Protein 6ZOP (pdb70)

Structure (mmCIF, N/CA/C/O backbone):
data_6ZOP
#
_entry.id   6ZOP
#
loop_
_entity.id
_entity.type
_entity.pdbx_description
1 polymer 'DDE_Tnp_1_7 domain-containing protein'
2 non-polymer 'ZINC ION'
#
loop_
_atom_site.group_PDB
_atom_site.id
_atom_site.type_symbol
_atom_site.label_atom_id
_atom_site.label_alt_id
_atom_site.label_comp_id
_atom_site.label_asym_id
_atom_site.label_entity_id
_atom_site.label_seq_id
_atom_site.pdbx_PDB_ins_code
_atom_site.Cartn_x
_atom_site.Cartn_y
_atom_site.Cartn_z
_atom_site.occupancy
_atom_site.B_iso_or_equiv
_atom_site.auth_seq_id
_atom_site.auth_comp_id
_atom_site.auth_asym_id
_atom_site.auth_atom_id
_atom_site.pdbx_PDB_model_num
ATOM 1 N N . GLY A 1 1 ? 1.330 0.000 0.000 1.00 13.00 1 GLY A N 1
ATOM 2 C CA . GLY A 1 1 ? 2.071 0.001 -1.247 1.00 45.03 1 GLY A CA 1
ATOM 3 C C . GLY A 1 1 ? 3.328 -0.844 -1.175 1.00 42.52 1 GLY A C 1
ATOM 4 O O . GLY A 1 1 ? 3.678 -1.385 -0.126 1.00 65.25 1 GLY A O 1
ATOM 8 N N . PRO A 1 2 ? 4.029 -0.966 -2.312 1.00 23.40 2 PRO A N 1
ATOM 9 C CA . PRO A 1 2 ? 5.264 -1.751 -2.399 1.00 65.14 2 PRO A CA 1
ATOM 10 C C . PRO A 1 2 ? 6.418 -1.102 -1.643 1.00 23.03 2 PRO A C 1
ATOM 11 O O . PRO A 1 2 ? 6.606 0.114 -1.700 1.00 51.01 2 PRO A O 1
ATOM 22 N N . LEU A 1 3 ? 7.189 -1.920 -0.934 1.00 43.35 3 LEU A N 1
ATOM 23 C CA . LEU A 1 3 ? 8.326 -1.425 -0.166 1.00 44.11 3 LEU A CA 1
ATOM 24 C C . LEU A 1 3 ? 9.596 -1.424 -1.012 1.00 20.35 3 LEU A C 1
ATOM 25 O O . LEU A 1 3 ? 10.269 -2.446 -1.139 1.00 44.04 3 LEU A O 1
ATOM 41 N N . GLY A 1 4 ? 9.918 -0.269 -1.586 1.00 23.12 4 GLY A N 1
ATOM 42 C CA . GLY A 1 4 ? 11.107 -0.157 -2.410 1.00 5.41 4 GLY A CA 1
ATOM 43 C C . GLY A 1 4 ? 11.936 1.066 -2.068 1.00 23.40 4 GLY A C 1
ATOM 44 O O . GLY A 1 4 ? 12.744 1.036 -1.139 1.00 51.44 4 GLY A O 1
ATOM 48 N N . SER A 1 5 ? 11.738 2.143 -2.821 1.00 31.21 5 SER A N 1
ATOM 49 C CA . SER A 1 5 ? 12.478 3.379 -2.596 1.00 55.32 5 SER A CA 1
ATOM 50 C C . SER A 1 5 ? 11.531 4.574 -2.527 1.00 33.45 5 SER A C 1
ATOM 51 O O . SER A 1 5 ? 11.498 5.425 -3.415 1.00 74.25 5 SER A O 1
ATOM 59 N N . PRO A 1 6 ? 10.741 4.639 -1.444 1.00 43.42 6 PRO A N 1
ATOM 60 C CA . PRO A 1 6 ? 9.779 5.725 -1.231 1.00 21.41 6 PRO A CA 1
ATOM 61 C C . PRO A 1 6 ? 10.462 7.055 -0.934 1.00 44.12 6 PRO A C 1
ATOM 62 O O . PRO A 1 6 ? 11.685 7.121 -0.814 1.00 42.42 6 PRO A O 1
ATOM 73 N N . GLU A 1 7 ? 9.664 8.112 -0.817 1.00 24.22 7 GLU A N 1
ATOM 74 C CA . GLU A 1 7 ? 10.194 9.441 -0.534 1.00 62.34 7 GLU A CA 1
ATOM 75 C C . GLU A 1 7 ? 9.879 9.859 0.899 1.00 23.51 7 GLU A C 1
ATOM 76 O O . GLU A 1 7 ? 9.651 11.036 1.179 1.00 65.34 7 GLU A O 1
ATOM 88 N N . PHE A 1 8 ? 9.868 8.885 1.804 1.00 51.31 8 PHE A N 1
ATOM 89 C CA . PHE A 1 8 ? 9.580 9.151 3.208 1.00 34.45 8 PHE A CA 1
ATOM 90 C C . PHE A 1 8 ? 10.853 9.087 4.047 1.00 41.25 8 PHE A C 1
ATOM 91 O O . PHE A 1 8 ? 10.995 8.227 4.915 1.00 21.05 8 PHE A O 1
ATOM 108 N N . SER A 1 9 ? 11.777 10.004 3.778 1.00 1.33 9 SER A N 1
ATOM 109 C CA . SER A 1 9 ? 13.041 10.051 4.504 1.00 62.22 9 SER A CA 1
ATOM 110 C C . SER A 1 9 ? 12.838 10.592 5.916 1.00 54.14 9 SER A C 1
ATOM 111 O O . SER A 1 9 ? 11.721 10.931 6.308 1.00 74.33 9 SER A O 1
ATOM 119 N N . TYR A 1 10 ? 13.925 10.670 6.675 1.00 51.44 10 TYR A N 1
ATOM 120 C CA . TYR A 1 10 ? 13.867 11.168 8.044 1.00 32.10 10 TYR A CA 1
ATOM 121 C C . TYR A 1 10 ? 12.827 10.404 8.858 1.00 71.44 10 TYR A C 1
ATOM 122 O O . TYR A 1 10 ? 11.975 11.001 9.516 1.00 23.14 10 TYR A O 1
ATOM 140 N N . PHE A 1 11 ? 12.903 9.078 8.807 1.00 23.11 11 PHE A N 1
ATOM 141 C CA . PHE A 1 11 ? 11.969 8.230 9.539 1.00 63.24 11 PHE A CA 1
ATOM 142 C C . PHE A 1 11 ? 12.707 7.112 10.269 1.00 24.21 11 PHE A C 1
ATOM 143 O O . PHE A 1 11 ? 13.683 6.561 9.759 1.00 13.15 11 PHE A O 1
ATOM 160 N N . ALA A 1 12 ? 12.234 6.783 11.467 1.00 65.22 12 ALA A N 1
ATOM 161 C CA . ALA A 1 12 ? 12.848 5.730 12.267 1.00 14.34 12 ALA A CA 1
ATOM 162 C C . ALA A 1 12 ? 11.791 4.796 12.848 1.00 43.05 12 ALA A C 1
ATOM 163 O O . ALA A 1 12 ? 10.654 5.201 13.089 1.00 10.20 12 ALA A O 1
ATOM 170 N N . LYS A 1 13 ? 12.174 3.543 13.069 1.00 73.13 13 LYS A N 1
ATOM 171 C CA . LYS A 1 13 ? 11.260 2.550 13.621 1.00 23.22 13 LYS A CA 1
ATOM 172 C C . LYS A 1 13 ? 11.911 1.794 14.775 1.00 65.32 13 LYS A C 1
ATOM 173 O O . LYS A 1 13 ? 13.137 1.715 14.864 1.00 1.21 13 LYS A O 1
ATOM 192 N N . ILE A 1 14 ? 11.084 1.238 15.654 1.00 44.40 14 ILE A N 1
ATOM 193 C CA . ILE A 1 14 ? 11.581 0.487 16.800 1.00 72.42 14 ILE A CA 1
ATOM 194 C C . ILE A 1 14 ? 11.302 -1.004 16.642 1.00 63.34 14 ILE A C 1
ATOM 195 O O . ILE A 1 14 ? 10.215 -1.401 16.223 1.00 20.04 14 ILE A O 1
ATOM 211 N N . GLN A 1 15 ? 12.291 -1.825 16.981 1.00 45.24 15 GLN A N 1
ATOM 212 C CA . GLN A 1 15 ? 12.152 -3.272 16.877 1.00 30.50 15 GLN A CA 1
ATOM 213 C C . GLN A 1 15 ? 12.155 -3.920 18.258 1.00 44.11 15 GLN A C 1
ATOM 214 O O . GLN A 1 15 ? 12.605 -3.335 19.244 1.00 54.44 15 GLN A O 1
ATOM 228 N N . PRO A 1 16 ? 11.643 -5.157 18.333 1.00 13.03 16 PRO A N 1
ATOM 229 C CA . PRO A 1 16 ? 11.575 -5.911 19.589 1.00 44.13 16 PRO A CA 1
ATOM 230 C C . PRO A 1 16 ? 12.952 -6.346 20.078 1.00 25.00 16 PRO A C 1
ATOM 231 O O . PRO A 1 16 ? 13.240 -6.209 21.266 1.00 12.21 16 PRO A O 1
ATOM 242 N N . HIS A 1 17 ? 13.765 -6.855 19.163 1.00 12.14 17 HIS A N 1
ATOM 243 C CA . HIS A 1 17 ? 15.102 -7.303 19.516 1.00 54.54 17 HIS A CA 1
ATOM 244 C C . HIS A 1 17 ? 16.017 -6.090 19.699 1.00 20.40 17 HIS A C 1
ATOM 245 O O . HIS A 1 17 ? 15.889 -5.066 19.027 1.00 64.53 17 HIS A O 1
ATOM 259 N N . THR A 1 18 ? 16.953 -6.229 20.633 1.00 35.34 18 THR A N 1
ATOM 260 C CA . THR A 1 18 ? 17.902 -5.164 20.929 1.00 52.40 18 THR A CA 1
ATOM 261 C C . THR A 1 18 ? 19.305 -5.532 20.462 1.00 23.54 18 THR A C 1
ATOM 262 O O . THR A 1 18 ? 19.932 -6.443 21.005 1.00 13.23 18 THR A O 1
ATOM 273 N N . PHE A 1 19 ? 19.795 -4.820 19.453 1.00 13.32 19 PHE A N 1
ATOM 274 C CA . PHE A 1 19 ? 21.125 -5.073 18.913 1.00 4.21 19 PHE A CA 1
ATOM 275 C C . PHE A 1 19 ? 22.133 -4.063 19.455 1.00 62.04 19 PHE A C 1
ATOM 276 O O . PHE A 1 19 ? 21.928 -2.853 19.358 1.00 11.32 19 PHE A O 1
ATOM 293 N N . ILE A 1 20 ? 23.221 -4.570 20.024 1.00 3.34 20 ILE A N 1
ATOM 294 C CA . ILE A 1 20 ? 24.261 -3.713 20.581 1.00 61.02 20 ILE A CA 1
ATOM 295 C C . ILE A 1 20 ? 25.638 -4.112 20.061 1.00 2.51 20 ILE A C 1
ATOM 296 O O . ILE A 1 20 ? 25.863 -5.264 19.693 1.00 43.33 20 ILE A O 1
ATOM 312 N N . GLU A 1 21 ? 26.556 -3.150 20.036 1.00 23.44 21 GLU A N 1
ATOM 313 C CA . GLU A 1 21 ? 27.912 -3.402 19.563 1.00 62.23 21 GLU A CA 1
ATOM 314 C C . GLU A 1 21 ? 28.796 -3.922 20.693 1.00 13.02 21 GLU A C 1
ATOM 315 O O . GLU A 1 21 ? 29.063 -3.213 21.662 1.00 25.24 21 GLU A O 1
ATOM 327 N N . GLY A 1 22 ? 29.245 -5.166 20.561 1.00 63.31 22 GLY A N 1
ATOM 328 C CA . GLY A 1 22 ? 30.093 -5.761 21.578 1.00 51.12 22 GLY A CA 1
ATOM 329 C C . GLY A 1 22 ? 31.536 -5.309 21.467 1.00 15.21 22 GLY A C 1
ATOM 330 O O . GLY A 1 22 ? 31.807 -4.148 21.160 1.00 34.44 22 GLY A O 1
ATOM 334 N N . GLU A 1 23 ? 32.463 -6.227 21.719 1.00 30.30 23 GLU A N 1
ATOM 335 C CA . GLU A 1 23 ? 33.886 -5.915 21.648 1.00 15.22 23 GLU A CA 1
ATOM 336 C C . GLU A 1 23 ? 34.619 -6.915 20.759 1.00 74.01 23 GLU A C 1
ATOM 337 O O . GLU A 1 23 ? 35.308 -6.532 19.815 1.00 41.25 23 GLU A O 1
ATOM 349 N N . GLU A 1 24 ? 34.464 -8.198 21.069 1.00 21.44 24 GLU A N 1
ATOM 350 C CA . GLU A 1 24 ? 35.112 -9.253 20.299 1.00 25.43 24 GLU A CA 1
ATOM 351 C C . GLU A 1 24 ? 34.801 -9.112 18.812 1.00 13.43 24 GLU A C 1
ATOM 352 O O . GLU A 1 24 ? 33.646 -9.218 18.397 1.00 65.34 24 GLU A O 1
ATOM 364 N N . ILE A 1 25 ? 35.837 -8.870 18.017 1.00 63.21 25 ILE A N 1
ATOM 365 C CA . ILE A 1 25 ? 35.675 -8.714 16.577 1.00 75.21 25 ILE A CA 1
ATOM 366 C C . ILE A 1 25 ? 35.404 -10.056 15.906 1.00 72.53 25 ILE A C 1
ATOM 367 O O . ILE A 1 25 ? 36.297 -10.895 15.788 1.00 21.40 25 ILE A O 1
ATOM 383 N N . VAL A 1 26 ? 34.165 -10.252 15.465 1.00 21.51 26 VAL A N 1
ATOM 384 C CA . VAL A 1 26 ? 33.776 -11.492 14.802 1.00 5.34 26 VAL A CA 1
ATOM 385 C C . VAL A 1 26 ? 33.660 -11.296 13.295 1.00 44.31 26 VAL A C 1
ATOM 386 O O . VAL A 1 26 ? 33.359 -10.200 12.821 1.00 31.12 26 VAL A O 1
ATOM 399 N N . LYS A 1 27 ? 33.901 -12.366 12.545 1.00 43.54 27 LYS A N 1
ATOM 400 C CA . LYS A 1 27 ? 33.823 -12.314 11.090 1.00 55.44 27 LYS A CA 1
ATOM 401 C C . LYS A 1 27 ? 32.635 -13.124 10.580 1.00 62.32 27 LYS A C 1
ATOM 402 O O . LYS A 1 27 ? 32.612 -14.350 10.695 1.00 30.01 27 LYS A O 1
ATOM 421 N N . CYS A 1 28 ? 31.651 -12.433 10.014 1.00 4.35 28 CYS A N 1
ATOM 422 C CA . CYS A 1 28 ? 30.461 -13.088 9.486 1.00 43.23 28 CYS A CA 1
ATOM 423 C C . CYS A 1 28 ? 30.839 -14.189 8.500 1.00 64.43 28 CYS A C 1
ATOM 424 O O . CYS A 1 28 ? 31.879 -14.120 7.845 1.00 64.52 28 CYS A O 1
ATOM 431 N N . SER A 1 29 ? 29.987 -15.204 8.400 1.00 61.53 29 SER A N 1
ATOM 432 C CA . SER A 1 29 ? 30.233 -16.323 7.497 1.00 52.24 29 SER A CA 1
ATOM 433 C C . SER A 1 29 ? 29.878 -15.949 6.060 1.00 23.45 29 SER A C 1
ATOM 434 O O . SER A 1 29 ? 30.451 -16.482 5.111 1.00 42.24 29 SER A O 1
ATOM 442 N N . GLU A 1 30 ? 28.929 -15.030 5.912 1.00 64.24 30 GLU A N 1
ATOM 443 C CA . GLU A 1 30 ? 28.498 -14.586 4.592 1.00 54.04 30 GLU A CA 1
ATOM 444 C C . GLU A 1 30 ? 29.205 -13.294 4.194 1.00 10.41 30 GLU A C 1
ATOM 445 O O . GLU A 1 30 ? 29.792 -13.200 3.116 1.00 63.21 30 GLU A O 1
ATOM 457 N N . CYS A 1 31 ? 29.144 -12.298 5.072 1.00 32.45 31 CYS A N 1
ATOM 458 C CA . CYS A 1 31 ? 29.777 -11.011 4.815 1.00 54.51 31 CYS A CA 1
ATOM 459 C C . CYS A 1 31 ? 31.296 -11.125 4.895 1.00 22.31 31 CYS A C 1
ATOM 460 O O . CYS A 1 31 ? 32.019 -10.491 4.127 1.00 34.33 31 CYS A O 1
ATOM 467 N N . GLY A 1 32 ? 31.774 -11.940 5.831 1.00 1.11 32 GLY A N 1
ATOM 468 C CA . GLY A 1 32 ? 33.204 -12.124 5.995 1.00 43.42 32 GLY A CA 1
ATOM 469 C C . GLY A 1 32 ? 33.936 -10.814 6.208 1.00 4.45 32 GLY A C 1
ATOM 470 O O . GLY A 1 32 ? 34.962 -10.559 5.579 1.00 3.54 32 GLY A O 1
ATOM 474 N N . ASN A 1 33 ? 33.407 -9.980 7.098 1.00 51.22 33 ASN A N 1
ATOM 475 C CA . ASN A 1 33 ? 34.016 -8.687 7.391 1.00 32.51 33 ASN A CA 1
ATOM 476 C C . ASN A 1 33 ? 34.161 -8.483 8.896 1.00 35.31 33 ASN A C 1
ATOM 477 O O . ASN A 1 33 ? 33.503 -9.156 9.689 1.00 13.22 33 ASN A O 1
ATOM 488 N N . GLU A 1 34 ? 35.026 -7.550 9.281 1.00 73.12 34 GLU A N 1
ATOM 489 C CA . GLU A 1 34 ? 35.256 -7.258 10.691 1.00 44.14 34 GLU A CA 1
ATOM 490 C C . GLU A 1 34 ? 34.057 -6.538 11.300 1.00 10.04 34 GLU A C 1
ATOM 491 O O . GLU A 1 34 ? 33.735 -5.411 10.921 1.00 22.33 34 GLU A O 1
ATOM 503 N N . THR A 1 35 ? 33.397 -7.197 12.248 1.00 25.20 35 THR A N 1
ATOM 504 C CA . THR A 1 35 ? 32.233 -6.623 12.910 1.00 50.44 35 THR A CA 1
ATOM 505 C C . THR A 1 35 ? 32.033 -7.228 14.294 1.00 0.44 35 THR A C 1
ATOM 506 O O . THR A 1 35 ? 32.382 -8.384 14.535 1.00 40.42 35 THR A O 1
ATOM 517 N N . LYS A 1 36 ? 31.468 -6.440 15.203 1.00 5.23 36 LYS A N 1
ATOM 518 C CA . LYS A 1 36 ? 31.220 -6.898 16.565 1.00 55.20 36 LYS A CA 1
ATOM 519 C C . LYS A 1 36 ? 29.827 -6.486 17.032 1.00 40.34 36 LYS A C 1
ATOM 520 O O . LYS A 1 36 ? 29.653 -5.432 17.644 1.00 21.00 36 LYS A O 1
ATOM 539 N N . VAL A 1 37 ? 28.838 -7.324 16.739 1.00 34.04 37 VAL A N 1
ATOM 540 C CA . VAL A 1 37 ? 27.461 -7.048 17.131 1.00 13.15 37 VAL A CA 1
ATOM 541 C C . VAL A 1 37 ? 26.866 -8.216 17.909 1.00 30.43 37 VAL A C 1
ATOM 542 O O . VAL A 1 37 ? 27.147 -9.379 17.616 1.00 53.31 37 VAL A O 1
ATOM 555 N N . PHE A 1 38 ? 26.042 -7.900 18.903 1.00 60.31 38 PHE A N 1
ATOM 556 C CA . PHE A 1 38 ? 25.407 -8.924 19.724 1.00 30.24 38 PHE A CA 1
ATOM 557 C C . PHE A 1 38 ? 24.021 -8.475 20.178 1.00 73.44 38 PHE A C 1
ATOM 558 O O . PHE A 1 38 ? 23.844 -7.354 20.655 1.00 73.13 38 PHE A O 1
ATOM 575 N N . CYS A 1 39 ? 23.040 -9.359 20.024 1.00 0.23 39 CYS A N 1
ATOM 576 C CA . CYS A 1 39 ? 21.669 -9.056 20.416 1.00 52.42 39 CYS A CA 1
ATOM 577 C C . CYS A 1 39 ? 21.455 -9.326 21.902 1.00 21.23 39 CYS A C 1
ATOM 578 O O . CYS A 1 39 ? 21.559 -10.465 22.356 1.00 31.25 39 CYS A O 1
ATOM 585 N N . GLN A 1 40 ? 21.156 -8.271 22.653 1.00 21.12 40 GLN A N 1
ATOM 586 C CA . GLN A 1 40 ? 20.928 -8.395 24.088 1.00 22.10 40 GLN A CA 1
ATOM 587 C C . GLN A 1 40 ? 19.680 -9.224 24.371 1.00 20.43 40 GLN A C 1
ATOM 588 O O . GLN A 1 40 ? 19.661 -10.039 25.294 1.00 42.44 40 GLN A O 1
ATOM 602 N N . GLU A 1 41 ? 18.640 -9.011 23.572 1.00 55.21 41 GLU A N 1
ATOM 603 C CA . GLU A 1 41 ? 17.387 -9.738 23.739 1.00 71.53 41 GLU A CA 1
ATOM 604 C C . GLU A 1 41 ? 17.611 -11.243 23.612 1.00 14.32 41 GLU A C 1
ATOM 605 O O . GLU A 1 41 ? 16.968 -12.037 24.299 1.00 75.43 41 GLU A O 1
ATOM 617 N N . CYS A 1 42 ? 18.526 -11.626 22.729 1.00 24.52 42 CYS A N 1
ATOM 618 C CA . CYS A 1 42 ? 18.836 -13.034 22.510 1.00 33.24 42 CYS A CA 1
ATOM 619 C C . CYS A 1 42 ? 19.866 -13.528 23.522 1.00 63.45 42 CYS A C 1
ATOM 620 O O . CYS A 1 42 ? 19.749 -14.631 24.057 1.00 33.02 42 CYS A O 1
ATOM 627 N N . THR A 1 43 ? 20.877 -12.704 23.779 1.00 63.23 43 THR A N 1
ATOM 628 C CA . THR A 1 43 ? 21.929 -13.057 24.724 1.00 0.51 43 THR A CA 1
ATOM 629 C C . THR A 1 43 ? 21.342 -13.512 26.055 1.00 71.50 43 THR A C 1
ATOM 630 O O . THR A 1 43 ? 21.905 -14.375 26.729 1.00 21.23 43 THR A O 1
ATOM 641 N N . ILE A 1 44 ? 20.208 -12.929 26.427 1.00 53.22 44 ILE A N 1
ATOM 642 C CA . ILE A 1 44 ? 19.544 -13.277 27.677 1.00 72.32 44 ILE A CA 1
ATOM 643 C C . ILE A 1 44 ? 18.846 -14.629 27.570 1.00 22.14 44 ILE A C 1
ATOM 644 O O . ILE A 1 44 ? 19.206 -15.582 28.263 1.00 61.21 44 ILE A O 1
ATOM 660 N N . LEU A 1 45 ? 17.848 -14.706 26.698 1.00 75.11 45 LEU A N 1
ATOM 661 C CA . LEU A 1 45 ? 17.099 -15.942 26.498 1.00 24.53 45 LEU A CA 1
ATOM 662 C C . LEU A 1 45 ? 18.042 -17.113 26.239 1.00 71.35 45 LEU A C 1
ATOM 663 O O . LEU A 1 45 ? 17.963 -18.147 26.902 1.00 73.40 45 LEU A O 1
ATOM 679 N N . LYS A 1 46 ? 18.935 -16.943 25.270 1.00 25.10 46 LYS A N 1
ATOM 680 C CA . LYS A 1 46 ? 19.897 -17.983 24.924 1.00 73.33 46 LYS A CA 1
ATOM 681 C C . LYS A 1 46 ? 20.961 -18.124 26.008 1.00 55.23 46 LYS A C 1
ATOM 682 O O . LYS A 1 46 ? 21.542 -19.194 26.185 1.00 52.11 46 LYS A O 1
ATOM 701 N N . ALA A 1 47 ? 21.209 -17.037 26.731 1.00 0.10 47 ALA A N 1
ATOM 702 C CA . ALA A 1 47 ? 22.200 -17.041 27.800 1.00 41.32 47 ALA A CA 1
ATOM 703 C C . ALA A 1 47 ? 23.608 -17.221 27.242 1.00 30.13 47 ALA A C 1
ATOM 704 O O . ALA A 1 47 ? 24.441 -17.898 27.844 1.00 72.53 47 ALA A O 1
ATOM 711 N N . GLU A 1 48 ? 23.866 -16.611 26.090 1.00 72.34 48 GLU A N 1
ATOM 712 C CA . GLU A 1 48 ? 25.173 -16.707 25.451 1.00 23.12 48 GLU A CA 1
ATOM 713 C C . GLU A 1 48 ? 25.408 -15.527 24.512 1.00 22.14 48 GLU A C 1
ATOM 714 O O . GLU A 1 48 ? 24.470 -14.994 23.921 1.00 54.41 48 GLU A O 1
ATOM 726 N N . VAL A 1 49 ? 26.668 -15.124 24.381 1.00 22.44 49 VAL A N 1
ATOM 727 C CA . VAL A 1 49 ? 27.028 -14.008 23.515 1.00 71.42 49 VAL A CA 1
ATOM 728 C C . VAL A 1 49 ? 26.885 -14.386 22.045 1.00 42.13 49 VAL A C 1
ATOM 729 O O . VAL A 1 49 ? 27.651 -15.197 21.524 1.00 41.24 49 VAL A O 1
ATOM 742 N N . VAL A 1 50 ? 25.899 -13.792 21.380 1.00 43.02 50 VAL A N 1
ATOM 743 C CA . VAL A 1 50 ? 25.656 -14.064 19.968 1.00 25.42 50 VAL A CA 1
ATOM 744 C C . VAL A 1 50 ? 26.376 -13.054 19.082 1.00 64.32 50 VAL A C 1
ATOM 745 O O . VAL A 1 50 ? 26.503 -11.883 19.434 1.00 3.44 50 VAL A O 1
ATOM 758 N N . GLY A 1 51 ? 26.846 -13.517 17.927 1.00 24.22 51 GLY A N 1
ATOM 759 C CA . GLY A 1 51 ? 27.548 -12.641 17.007 1.00 32.12 51 GLY A CA 1
ATOM 760 C C . GLY A 1 51 ? 26.704 -12.269 15.804 1.00 65.22 51 GLY A C 1
ATOM 761 O O . GLY A 1 51 ? 26.036 -13.122 15.217 1.00 12.55 51 GLY A O 1
ATOM 765 N N . LEU A 1 52 ? 26.733 -10.993 15.435 1.00 64.53 52 LEU A N 1
ATOM 766 C CA . LEU A 1 52 ? 25.964 -10.509 14.294 1.00 62.54 52 LEU A CA 1
ATOM 767 C C . LEU A 1 52 ? 26.773 -9.505 13.478 1.00 33.52 52 LEU A C 1
ATOM 768 O O . LEU A 1 52 ? 27.836 -9.055 13.906 1.00 61.23 52 LEU A O 1
ATOM 784 N N . CYS A 1 53 ? 26.261 -9.157 12.303 1.00 54.23 53 CYS A N 1
ATOM 785 C CA . CYS A 1 53 ? 26.933 -8.205 11.427 1.00 1.52 53 CYS A CA 1
ATOM 786 C C . CYS A 1 53 ? 26.077 -6.958 11.220 1.00 63.34 53 CYS A C 1
ATOM 787 O O . CYS A 1 53 ? 24.851 -7.040 11.138 1.00 63.31 53 CYS A O 1
ATOM 794 N N . HIS A 1 54 ? 26.732 -5.805 11.135 1.00 43.32 54 HIS A N 1
ATOM 795 C CA . HIS A 1 54 ? 26.032 -4.541 10.936 1.00 41.23 54 HIS A CA 1
ATOM 796 C C . HIS A 1 54 ? 25.150 -4.598 9.692 1.00 31.42 54 HIS A C 1
ATOM 797 O O . HIS A 1 54 ? 24.119 -3.931 9.621 1.00 74.13 54 HIS A O 1
ATOM 811 N N . GLU A 1 55 ? 25.564 -5.400 8.715 1.00 13.44 55 GLU A N 1
ATOM 812 C CA . GLU A 1 55 ? 24.811 -5.542 7.475 1.00 60.13 55 GLU A CA 1
ATOM 813 C C . GLU A 1 55 ? 23.439 -6.156 7.738 1.00 22.40 55 GLU A C 1
ATOM 814 O O . GLU A 1 55 ? 22.553 -6.116 6.884 1.00 43.51 55 GLU A O 1
ATOM 826 N N . LYS A 1 56 ? 23.271 -6.726 8.926 1.00 20.34 56 LYS A N 1
ATOM 827 C CA . LYS A 1 56 ? 22.008 -7.349 9.305 1.00 62.30 56 LYS A CA 1
ATOM 828 C C . LYS A 1 56 ? 20.829 -6.454 8.939 1.00 13.13 56 LYS A C 1
ATOM 829 O O . LYS A 1 56 ? 19.752 -6.940 8.592 1.00 65.34 56 LYS A O 1
ATOM 848 N N . ASP A 1 57 ? 21.039 -5.145 9.019 1.00 51.33 57 ASP A N 1
ATOM 849 C CA . ASP A 1 57 ? 19.993 -4.181 8.693 1.00 24.35 57 ASP A CA 1
ATOM 850 C C . ASP A 1 57 ? 19.333 -4.525 7.362 1.00 42.11 57 ASP A C 1
ATOM 851 O O . ASP A 1 57 ? 18.107 -4.524 7.245 1.00 22.03 57 ASP A O 1
ATOM 860 N N . THR A 1 58 ? 20.154 -4.818 6.358 1.00 42.40 58 THR A N 1
ATOM 861 C CA . THR A 1 58 ? 19.651 -5.161 5.034 1.00 13.40 58 THR A CA 1
ATOM 862 C C . THR A 1 58 ? 20.495 -6.255 4.391 1.00 33.45 58 THR A C 1
ATOM 863 O O . THR A 1 58 ? 21.344 -5.980 3.544 1.00 41.04 58 THR A O 1
ATOM 874 N N . ILE A 1 59 ? 20.255 -7.497 4.800 1.00 42.13 59 ILE A N 1
ATOM 875 C CA . ILE A 1 59 ? 20.993 -8.633 4.262 1.00 72.23 59 ILE A CA 1
ATOM 876 C C . ILE A 1 59 ? 20.349 -9.952 4.675 1.00 73.22 59 ILE A C 1
ATOM 877 O O . ILE A 1 59 ? 19.606 -10.013 5.655 1.00 73.34 59 ILE A O 1
ATOM 893 N N . LYS A 1 60 ? 20.640 -11.008 3.922 1.00 12.30 60 LYS A N 1
ATOM 894 C CA . LYS A 1 60 ? 20.092 -12.328 4.210 1.00 4.03 60 LYS A CA 1
ATOM 895 C C . LYS A 1 60 ? 20.397 -12.742 5.647 1.00 50.54 60 LYS A C 1
ATOM 896 O O . LYS A 1 60 ? 19.595 -13.417 6.292 1.00 10.14 60 LYS A O 1
ATOM 915 N N . CYS A 1 61 ? 21.560 -12.331 6.142 1.00 73.03 61 CYS A N 1
ATOM 916 C CA . CYS A 1 61 ? 21.970 -12.658 7.502 1.00 43.40 61 CYS A CA 1
ATOM 917 C C . CYS A 1 61 ? 20.860 -12.334 8.498 1.00 60.13 61 CYS A C 1
ATOM 918 O O . CYS A 1 61 ? 20.706 -13.014 9.512 1.00 10.30 61 CYS A O 1
ATOM 925 N N . GLN A 1 62 ? 20.090 -11.293 8.199 1.00 2.43 62 GLN A N 1
ATOM 926 C CA . GLN A 1 62 ? 18.995 -10.879 9.068 1.00 32.14 62 GLN A CA 1
ATOM 927 C C . GLN A 1 62 ? 18.089 -12.060 9.402 1.00 52.14 62 GLN A C 1
ATOM 928 O O . GLN A 1 62 ? 17.523 -12.132 10.492 1.00 15.23 62 GLN A O 1
ATOM 942 N N . ARG A 1 63 ? 17.956 -12.983 8.455 1.00 62.21 63 ARG A N 1
ATOM 943 C CA . ARG A 1 63 ? 17.118 -14.160 8.648 1.00 74.13 63 ARG A CA 1
ATOM 944 C C . ARG A 1 63 ? 17.716 -15.087 9.701 1.00 30.45 63 ARG A C 1
ATOM 945 O O . ARG A 1 63 ? 17.005 -15.608 10.561 1.00 31.30 63 ARG A O 1
ATOM 966 N N . PHE A 1 64 ? 19.027 -15.289 9.628 1.00 24.43 64 PHE A N 1
ATOM 967 C CA . PHE A 1 64 ? 19.722 -16.155 10.575 1.00 55.04 64 PHE A CA 1
ATOM 968 C C . PHE A 1 64 ? 19.385 -15.770 12.012 1.00 11.42 64 PHE A C 1
ATOM 969 O O . PHE A 1 64 ? 19.274 -16.629 12.887 1.00 13.34 64 PHE A O 1
ATOM 986 N N . HIS A 1 65 ? 19.225 -14.471 12.248 1.00 35.34 65 HIS A N 1
ATOM 987 C CA . HIS A 1 65 ? 18.901 -13.971 13.580 1.00 54.24 65 HIS A CA 1
ATOM 988 C C . HIS A 1 65 ? 17.530 -14.469 14.029 1.00 63.12 65 HIS A C 1
ATOM 989 O O . HIS A 1 65 ? 17.324 -14.768 15.204 1.00 32.53 65 HIS A O 1
ATOM 1003 N N . GLU A 1 66 ? 16.598 -14.554 13.085 1.00 61.31 66 GLU A N 1
ATOM 1004 C CA . GLU A 1 66 ? 15.248 -15.015 13.385 1.00 14.23 66 GLU A CA 1
ATOM 1005 C C . GLU A 1 66 ? 15.211 -16.533 13.533 1.00 73.11 66 GLU A C 1
ATOM 1006 O O . GLU A 1 66 ? 14.592 -17.063 14.456 1.00 23.51 66 GLU A O 1
ATOM 1018 N N . PHE A 1 67 ? 15.877 -17.227 12.616 1.00 32.21 67 PHE A N 1
ATOM 1019 C CA . PHE A 1 67 ? 15.920 -18.685 12.642 1.00 14.43 67 PHE A CA 1
ATOM 1020 C C . PHE A 1 67 ? 17.172 -19.179 13.360 1.00 62.12 67 PHE A C 1
ATOM 1021 O O . PHE A 1 67 ? 17.784 -20.166 12.953 1.00 21.31 67 PHE A O 1
ATOM 1038 N N . MET A 1 68 ? 17.547 -18.485 14.429 1.00 3.21 68 MET A N 1
ATOM 1039 C CA . MET A 1 68 ? 18.726 -18.853 15.204 1.00 65.30 68 MET A CA 1
ATOM 1040 C C . MET A 1 68 ? 18.582 -20.259 15.779 1.00 52.22 68 MET A C 1
ATOM 1041 O O . MET A 1 68 ? 19.556 -21.007 15.867 1.00 12.33 68 MET A O 1
ATOM 1055 N N . ASP A 1 69 ? 17.362 -20.611 16.168 1.00 34.13 69 ASP A N 1
ATOM 1056 C CA . ASP A 1 69 ? 17.090 -21.927 16.734 1.00 32.40 69 ASP A CA 1
ATOM 1057 C C . ASP A 1 69 ? 17.616 -23.031 15.821 1.00 53.50 69 ASP A C 1
ATOM 1058 O O . ASP A 1 69 ? 18.136 -24.043 16.290 1.00 72.34 69 ASP A O 1
ATOM 1067 N N . PHE A 1 70 ? 17.476 -22.828 14.515 1.00 11.41 70 PHE A N 1
ATOM 1068 C CA . PHE A 1 70 ? 17.935 -23.806 13.536 1.00 50.21 70 PHE A CA 1
ATOM 1069 C C . PHE A 1 70 ? 19.459 -23.822 13.456 1.00 13.23 70 PHE A C 1
ATOM 1070 O O . PHE A 1 70 ? 20.057 -23.085 12.673 1.00 12.12 70 PHE A O 1
ATOM 1087 N N . GLU A 1 71 ? 20.079 -24.667 14.273 1.00 22.05 71 GLU A N 1
ATOM 1088 C CA . GLU A 1 71 ? 21.533 -24.778 14.296 1.00 0.15 71 GLU A CA 1
ATOM 1089 C C . GLU A 1 71 ? 21.965 -26.235 14.437 1.00 5.50 71 GLU A C 1
ATOM 1090 O O . GLU A 1 71 ? 21.250 -27.053 15.016 1.00 70.54 71 GLU A O 1
ATOM 1102 N N . LEU A 1 72 ? 23.140 -26.551 13.904 1.00 43.45 72 LEU A N 1
ATOM 1103 C CA . LEU A 1 72 ? 23.669 -27.909 13.968 1.00 4.42 72 LEU A CA 1
ATOM 1104 C C . LEU A 1 72 ? 25.164 -27.897 14.275 1.00 55.22 72 LEU A C 1
ATOM 1105 O O . LEU A 1 72 ? 25.767 -26.835 14.429 1.00 23.02 72 LEU A O 1
ATOM 1121 N N . ASP A 1 73 ? 25.754 -29.084 14.359 1.00 1.34 73 ASP A N 1
ATOM 1122 C CA . ASP A 1 73 ? 27.179 -29.210 14.644 1.00 72.20 73 ASP A CA 1
ATOM 1123 C C . ASP A 1 73 ? 28.011 -28.892 13.405 1.00 33.05 73 ASP A C 1
ATOM 1124 O O . ASP A 1 73 ? 27.925 -29.585 12.392 1.00 70.25 73 ASP A O 1
ATOM 1133 N N . LYS A 1 74 ? 28.815 -27.838 13.494 1.00 22.32 74 LYS A N 1
ATOM 1134 C CA . LYS A 1 74 ? 29.663 -27.427 12.382 1.00 45.01 74 LYS A CA 1
ATOM 1135 C C . LYS A 1 74 ? 31.136 -27.650 12.709 1.00 4.15 74 LYS A C 1
ATOM 1136 O O . LYS A 1 74 ? 31.792 -28.504 12.114 1.00 33.01 74 LYS A O 1
ATOM 1155 N N . ASN A 1 75 ? 31.650 -26.877 13.661 1.00 50.00 75 ASN A N 1
ATOM 1156 C CA . ASN A 1 75 ? 33.046 -26.991 14.068 1.00 33.42 75 ASN A CA 1
ATOM 1157 C C . ASN A 1 75 ? 33.262 -28.234 14.927 1.00 13.53 75 ASN A C 1
ATOM 1158 O O . ASN A 1 75 ? 32.346 -28.700 15.605 1.00 20.41 75 ASN A O 1
ATOM 1169 N N . LYS A 1 76 ? 34.479 -28.764 14.895 1.00 63.45 76 LYS A N 1
ATOM 1170 C CA . LYS A 1 76 ? 34.818 -29.951 15.671 1.00 62.22 76 LYS A CA 1
ATOM 1171 C C . LYS A 1 76 ? 36.024 -29.689 16.567 1.00 44.00 76 LYS A C 1
ATOM 1172 O O . LYS A 1 76 ? 36.866 -30.565 16.761 1.00 31.35 76 LYS A O 1
ATOM 1191 N N . GLU A 1 77 ? 36.100 -28.478 17.111 1.00 60.23 77 GLU A N 1
ATOM 1192 C CA . GLU A 1 77 ? 37.204 -28.103 17.987 1.00 55.42 77 GLU A CA 1
ATOM 1193 C C . GLU A 1 77 ? 36.739 -28.010 19.437 1.00 1.44 77 GLU A C 1
ATOM 1194 O O . GLU A 1 77 ? 35.597 -27.641 19.713 1.00 3.11 77 GLU A O 1
ATOM 1206 N N . VAL A 1 78 ? 37.633 -28.347 20.362 1.00 72.34 78 VAL A N 1
ATOM 1207 C CA . VAL A 1 78 ? 37.316 -28.302 21.784 1.00 1.21 78 VAL A CA 1
ATOM 1208 C C . VAL A 1 78 ? 37.117 -26.866 22.257 1.00 24.32 78 VAL A C 1
ATOM 1209 O O . VAL A 1 78 ? 37.922 -25.985 21.953 1.00 54.22 78 VAL A O 1
ATOM 1222 N N . ILE A 1 79 ? 36.042 -26.639 23.003 1.00 12.34 79 ILE A N 1
ATOM 1223 C CA . ILE A 1 79 ? 35.738 -25.310 23.520 1.00 3.02 79 ILE A CA 1
ATOM 1224 C C . ILE A 1 79 ? 36.868 -24.793 24.405 1.00 34.21 79 ILE A C 1
ATOM 1225 O O . ILE A 1 79 ? 37.762 -25.546 24.791 1.00 71.21 79 ILE A O 1
ATOM 1241 N N . ASP A 1 80 ? 36.819 -23.505 24.724 1.00 0.43 80 ASP A N 1
ATOM 1242 C CA . ASP A 1 80 ? 37.836 -22.887 25.567 1.00 44.22 80 ASP A CA 1
ATOM 1243 C C . ASP A 1 80 ? 37.297 -21.625 26.234 1.00 71.32 80 ASP A C 1
ATOM 1244 O O . ASP A 1 80 ? 36.169 -21.206 25.974 1.00 72.30 80 ASP A O 1
ATOM 1253 N N . LYS A 1 81 ? 38.110 -21.024 27.096 1.00 71.21 81 LYS A N 1
ATOM 1254 C CA . LYS A 1 81 ? 37.716 -19.810 27.801 1.00 32.41 81 LYS A CA 1
ATOM 1255 C C . LYS A 1 81 ? 38.929 -18.935 28.096 1.00 2.55 81 LYS A C 1
ATOM 1256 O O . LYS A 1 81 ? 40.066 -19.319 27.822 1.00 71.50 81 LYS A O 1
ATOM 1275 N N . ARG A 1 82 ? 38.680 -17.756 28.658 1.00 20.24 82 ARG A N 1
ATOM 1276 C CA . ARG A 1 82 ? 39.753 -16.826 28.991 1.00 35.42 82 ARG A CA 1
ATOM 1277 C C . ARG A 1 82 ? 39.425 -16.052 30.265 1.00 62.14 82 ARG A C 1
ATOM 1278 O O . ARG A 1 82 ? 38.380 -15.409 30.362 1.00 11.11 82 ARG A O 1
ATOM 1299 N N . LYS A 1 83 ? 40.326 -16.119 31.239 1.00 13.04 83 LYS A N 1
ATOM 1300 C CA . LYS A 1 83 ? 40.135 -15.424 32.507 1.00 34.51 83 LYS A CA 1
ATOM 1301 C C . LYS A 1 83 ? 38.859 -15.895 33.198 1.00 12.13 83 LYS A C 1
ATOM 1302 O O . LYS A 1 83 ? 38.154 -15.106 33.826 1.00 41.41 83 LYS A O 1
ATOM 1321 N N . GLY A 1 84 ? 38.569 -17.187 33.080 1.00 75.13 84 GLY A N 1
ATOM 1322 C CA . GLY A 1 84 ? 37.379 -17.740 33.699 1.00 35.05 84 GLY A CA 1
ATOM 1323 C C . GLY A 1 84 ? 37.704 -18.693 34.832 1.00 3.15 84 GLY A C 1
ATOM 1324 O O . GLY A 1 84 ? 38.343 -19.715 34.590 1.00 65.41 84 GLY A O 1
ATOM 1330 N N . GLY A 1 1 ? 18.549 -9.877 -27.768 1.00 13.00 1 GLY A N 2
ATOM 1331 C CA . GLY A 1 1 ? 18.083 -10.457 -26.522 1.00 45.03 1 GLY A CA 2
ATOM 1332 C C . GLY A 1 1 ? 16.875 -9.735 -25.961 1.00 42.52 1 GLY A C 2
ATOM 1333 O O . GLY A 1 1 ? 16.527 -8.634 -26.393 1.00 65.25 1 GLY A O 2
ATOM 1337 N N . PRO A 1 2 ? 16.210 -10.358 -24.978 1.00 23.40 2 PRO A N 2
ATOM 1338 C CA . PRO A 1 2 ? 15.023 -9.786 -24.337 1.00 65.14 2 PRO A CA 2
ATOM 1339 C C . PRO A 1 2 ? 15.356 -8.573 -23.475 1.00 23.03 2 PRO A C 2
ATOM 1340 O O . PRO A 1 2 ? 16.120 -8.672 -22.514 1.00 51.01 2 PRO A O 2
ATOM 1351 N N . LEU A 1 3 ? 14.779 -7.428 -23.825 1.00 43.35 3 LEU A N 2
ATOM 1352 C CA . LEU A 1 3 ? 15.015 -6.195 -23.082 1.00 44.11 3 LEU A CA 2
ATOM 1353 C C . LEU A 1 3 ? 13.929 -5.974 -22.034 1.00 20.35 3 LEU A C 2
ATOM 1354 O O . LEU A 1 3 ? 12.739 -6.067 -22.330 1.00 44.04 3 LEU A O 2
ATOM 1370 N N . GLY A 1 4 ? 14.349 -5.679 -20.808 1.00 23.12 4 GLY A N 2
ATOM 1371 C CA . GLY A 1 4 ? 13.400 -5.447 -19.734 1.00 5.41 4 GLY A CA 2
ATOM 1372 C C . GLY A 1 4 ? 13.729 -4.208 -18.927 1.00 23.40 4 GLY A C 2
ATOM 1373 O O . GLY A 1 4 ? 14.453 -3.329 -19.394 1.00 51.44 4 GLY A O 2
ATOM 1377 N N . SER A 1 5 ? 13.195 -4.135 -17.712 1.00 31.21 5 SER A N 2
ATOM 1378 C CA . SER A 1 5 ? 13.431 -2.990 -16.839 1.00 55.32 5 SER A CA 2
ATOM 1379 C C . SER A 1 5 ? 12.805 -3.216 -15.466 1.00 33.45 5 SER A C 2
ATOM 1380 O O . SER A 1 5 ? 11.807 -2.595 -15.101 1.00 74.25 5 SER A O 2
ATOM 1388 N N . PRO A 1 6 ? 13.407 -4.126 -14.686 1.00 43.42 6 PRO A N 2
ATOM 1389 C CA . PRO A 1 6 ? 12.928 -4.455 -13.340 1.00 21.41 6 PRO A CA 2
ATOM 1390 C C . PRO A 1 6 ? 13.151 -3.317 -12.351 1.00 44.12 6 PRO A C 2
ATOM 1391 O O . PRO A 1 6 ? 14.103 -2.548 -12.480 1.00 42.42 6 PRO A O 2
ATOM 1402 N N . GLU A 1 7 ? 12.266 -3.215 -11.363 1.00 24.22 7 GLU A N 2
ATOM 1403 C CA . GLU A 1 7 ? 12.367 -2.168 -10.353 1.00 62.34 7 GLU A CA 2
ATOM 1404 C C . GLU A 1 7 ? 12.964 -2.718 -9.060 1.00 23.51 7 GLU A C 2
ATOM 1405 O O . GLU A 1 7 ? 12.939 -3.924 -8.815 1.00 65.34 7 GLU A O 2
ATOM 1417 N N . PHE A 1 8 ? 13.500 -1.822 -8.237 1.00 51.31 8 PHE A N 2
ATOM 1418 C CA . PHE A 1 8 ? 14.105 -2.215 -6.970 1.00 34.45 8 PHE A CA 2
ATOM 1419 C C . PHE A 1 8 ? 13.038 -2.421 -5.898 1.00 41.25 8 PHE A C 2
ATOM 1420 O O . PHE A 1 8 ? 11.860 -2.134 -6.116 1.00 21.05 8 PHE A O 2
ATOM 1437 N N . SER A 1 9 ? 13.459 -2.920 -4.740 1.00 1.33 9 SER A N 2
ATOM 1438 C CA . SER A 1 9 ? 12.540 -3.168 -3.635 1.00 62.22 9 SER A CA 2
ATOM 1439 C C . SER A 1 9 ? 13.050 -2.525 -2.349 1.00 54.14 9 SER A C 2
ATOM 1440 O O . SER A 1 9 ? 14.249 -2.295 -2.191 1.00 74.33 9 SER A O 2
ATOM 1448 N N . TYR A 1 10 ? 12.131 -2.238 -1.434 1.00 51.44 10 TYR A N 2
ATOM 1449 C CA . TYR A 1 10 ? 12.487 -1.619 -0.163 1.00 32.10 10 TYR A CA 2
ATOM 1450 C C . TYR A 1 10 ? 11.390 -1.838 0.875 1.00 71.44 10 TYR A C 2
ATOM 1451 O O . TYR A 1 10 ? 10.209 -1.618 0.604 1.00 23.14 10 TYR A O 2
ATOM 1469 N N . PHE A 1 11 ? 11.789 -2.273 2.066 1.00 23.11 11 PHE A N 2
ATOM 1470 C CA . PHE A 1 11 ? 10.842 -2.523 3.146 1.00 63.24 11 PHE A CA 2
ATOM 1471 C C . PHE A 1 11 ? 11.539 -2.484 4.501 1.00 24.21 11 PHE A C 2
ATOM 1472 O O . PHE A 1 11 ? 12.766 -2.541 4.582 1.00 13.15 11 PHE A O 2
ATOM 1489 N N . ALA A 1 12 ? 10.749 -2.387 5.565 1.00 65.22 12 ALA A N 2
ATOM 1490 C CA . ALA A 1 12 ? 11.289 -2.344 6.918 1.00 14.34 12 ALA A CA 2
ATOM 1491 C C . ALA A 1 12 ? 10.649 -3.409 7.800 1.00 43.05 12 ALA A C 2
ATOM 1492 O O . ALA A 1 12 ? 9.437 -3.623 7.753 1.00 10.20 12 ALA A O 2
ATOM 1499 N N . LYS A 1 13 ? 11.470 -4.076 8.606 1.00 73.13 13 LYS A N 2
ATOM 1500 C CA . LYS A 1 13 ? 10.984 -5.119 9.500 1.00 23.22 13 LYS A CA 2
ATOM 1501 C C . LYS A 1 13 ? 11.511 -4.911 10.916 1.00 65.32 13 LYS A C 2
ATOM 1502 O O . LYS A 1 13 ? 12.415 -5.619 11.362 1.00 1.21 13 LYS A O 2
ATOM 1521 N N . ILE A 1 14 ? 10.940 -3.938 11.618 1.00 44.40 14 ILE A N 2
ATOM 1522 C CA . ILE A 1 14 ? 11.352 -3.639 12.984 1.00 72.42 14 ILE A CA 2
ATOM 1523 C C . ILE A 1 14 ? 11.058 -4.810 13.915 1.00 63.34 14 ILE A C 2
ATOM 1524 O O . ILE A 1 14 ? 10.040 -5.487 13.774 1.00 20.04 14 ILE A O 2
ATOM 1540 N N . GLN A 1 15 ? 11.955 -5.041 14.869 1.00 45.24 15 GLN A N 2
ATOM 1541 C CA . GLN A 1 15 ? 11.789 -6.130 15.824 1.00 30.50 15 GLN A CA 2
ATOM 1542 C C . GLN A 1 15 ? 12.171 -5.682 17.231 1.00 44.11 15 GLN A C 2
ATOM 1543 O O . GLN A 1 15 ? 12.885 -4.698 17.423 1.00 54.44 15 GLN A O 2
ATOM 1557 N N . PRO A 1 16 ? 11.685 -6.420 18.240 1.00 13.03 16 PRO A N 2
ATOM 1558 C CA . PRO A 1 16 ? 11.963 -6.118 19.648 1.00 44.13 16 PRO A CA 2
ATOM 1559 C C . PRO A 1 16 ? 13.416 -6.386 20.022 1.00 25.00 16 PRO A C 2
ATOM 1560 O O . PRO A 1 16 ? 13.900 -5.819 21.001 1.00 12.21 16 PRO A O 2
ATOM 1571 N N . HIS A 1 17 ? 14.075 -7.234 19.245 1.00 12.14 17 HIS A N 2
ATOM 1572 C CA . HIS A 1 17 ? 15.465 -7.564 19.507 1.00 54.54 17 HIS A CA 2
ATOM 1573 C C . HIS A 1 17 ? 16.290 -6.278 19.599 1.00 20.40 17 HIS A C 2
ATOM 1574 O O . HIS A 1 17 ? 16.231 -5.400 18.736 1.00 64.53 17 HIS A O 2
ATOM 1588 N N . THR A 1 18 ? 17.066 -6.185 20.674 1.00 35.34 18 THR A N 2
ATOM 1589 C CA . THR A 1 18 ? 17.911 -5.021 20.907 1.00 52.40 18 THR A CA 2
ATOM 1590 C C . THR A 1 18 ? 19.346 -5.285 20.463 1.00 23.54 18 THR A C 2
ATOM 1591 O O . THR A 1 18 ? 20.140 -5.860 21.206 1.00 13.23 18 THR A O 2
ATOM 1602 N N . PHE A 1 19 ? 19.672 -4.858 19.247 1.00 13.32 19 PHE A N 2
ATOM 1603 C CA . PHE A 1 19 ? 21.011 -5.050 18.704 1.00 4.21 19 PHE A CA 2
ATOM 1604 C C . PHE A 1 19 ? 21.992 -4.054 19.315 1.00 62.04 19 PHE A C 2
ATOM 1605 O O . PHE A 1 19 ? 21.793 -2.841 19.236 1.00 11.32 19 PHE A O 2
ATOM 1622 N N . ILE A 1 20 ? 23.052 -4.576 19.925 1.00 3.34 20 ILE A N 2
ATOM 1623 C CA . ILE A 1 20 ? 24.065 -3.734 20.549 1.00 61.02 20 ILE A CA 2
ATOM 1624 C C . ILE A 1 20 ? 25.459 -4.077 20.035 1.00 2.51 20 ILE A C 2
ATOM 1625 O O . ILE A 1 20 ? 25.732 -5.220 19.671 1.00 43.33 20 ILE A O 2
ATOM 1641 N N . GLU A 1 21 ? 26.337 -3.079 20.010 1.00 23.44 21 GLU A N 2
ATOM 1642 C CA . GLU A 1 21 ? 27.703 -3.277 19.540 1.00 62.23 21 GLU A CA 2
ATOM 1643 C C . GLU A 1 21 ? 28.567 -3.904 20.631 1.00 13.02 21 GLU A C 2
ATOM 1644 O O . GLU A 1 21 ? 28.695 -3.362 21.727 1.00 25.24 21 GLU A O 2
ATOM 1656 N N . GLY A 1 22 ? 29.158 -5.054 20.319 1.00 63.31 22 GLY A N 2
ATOM 1657 C CA . GLY A 1 22 ? 30.002 -5.738 21.282 1.00 51.12 22 GLY A CA 2
ATOM 1658 C C . GLY A 1 22 ? 31.437 -5.251 21.245 1.00 15.21 22 GLY A C 2
ATOM 1659 O O . GLY A 1 22 ? 31.692 -4.071 21.006 1.00 34.44 22 GLY A O 2
ATOM 1663 N N . GLU A 1 23 ? 32.376 -6.161 21.485 1.00 30.30 23 GLU A N 2
ATOM 1664 C CA . GLU A 1 23 ? 33.793 -5.814 21.481 1.00 15.22 23 GLU A CA 2
ATOM 1665 C C . GLU A 1 23 ? 34.600 -6.835 20.684 1.00 74.01 23 GLU A C 2
ATOM 1666 O O . GLU A 1 23 ? 35.506 -6.475 19.933 1.00 41.25 23 GLU A O 2
ATOM 1678 N N . GLU A 1 24 ? 34.264 -8.110 20.852 1.00 21.44 24 GLU A N 2
ATOM 1679 C CA . GLU A 1 24 ? 34.957 -9.183 20.150 1.00 25.43 24 GLU A CA 2
ATOM 1680 C C . GLU A 1 24 ? 34.636 -9.153 18.659 1.00 13.43 24 GLU A C 2
ATOM 1681 O O . GLU A 1 24 ? 33.471 -9.177 18.263 1.00 65.34 24 GLU A O 2
ATOM 1693 N N . ILE A 1 25 ? 35.678 -9.100 17.835 1.00 63.21 25 ILE A N 2
ATOM 1694 C CA . ILE A 1 25 ? 35.508 -9.068 16.388 1.00 75.21 25 ILE A CA 2
ATOM 1695 C C . ILE A 1 25 ? 35.368 -10.475 15.819 1.00 72.53 25 ILE A C 2
ATOM 1696 O O . ILE A 1 25 ? 36.014 -11.413 16.288 1.00 21.40 25 ILE A O 2
ATOM 1712 N N . VAL A 1 26 ? 34.520 -10.617 14.805 1.00 21.51 26 VAL A N 2
ATOM 1713 C CA . VAL A 1 26 ? 34.298 -11.910 14.169 1.00 5.34 26 VAL A CA 2
ATOM 1714 C C . VAL A 1 26 ? 34.082 -11.755 12.669 1.00 44.31 26 VAL A C 2
ATOM 1715 O O . VAL A 1 26 ? 33.426 -10.816 12.218 1.00 31.12 26 VAL A O 2
ATOM 1728 N N . LYS A 1 27 ? 34.639 -12.683 11.898 1.00 43.54 27 LYS A N 2
ATOM 1729 C CA . LYS A 1 27 ? 34.507 -12.652 10.446 1.00 55.44 27 LYS A CA 2
ATOM 1730 C C . LYS A 1 27 ? 33.329 -13.507 9.988 1.00 62.32 27 LYS A C 2
ATOM 1731 O O . LYS A 1 27 ? 33.251 -14.694 10.305 1.00 30.01 27 LYS A O 2
ATOM 1750 N N . CYS A 1 28 ? 32.416 -12.896 9.240 1.00 4.35 28 CYS A N 2
ATOM 1751 C CA . CYS A 1 28 ? 31.243 -13.602 8.738 1.00 43.23 28 CYS A CA 2
ATOM 1752 C C . CYS A 1 28 ? 31.571 -14.357 7.453 1.00 64.43 28 CYS A C 2
ATOM 1753 O O . CYS A 1 28 ? 32.448 -13.953 6.690 1.00 64.52 28 CYS A O 2
ATOM 1760 N N . SER A 1 29 ? 30.860 -15.455 7.221 1.00 61.53 29 SER A N 2
ATOM 1761 C CA . SER A 1 29 ? 31.077 -16.269 6.030 1.00 52.24 29 SER A CA 2
ATOM 1762 C C . SER A 1 29 ? 30.340 -15.684 4.831 1.00 23.45 29 SER A C 2
ATOM 1763 O O . SER A 1 29 ? 30.782 -15.824 3.690 1.00 42.24 29 SER A O 2
ATOM 1771 N N . GLU A 1 30 ? 29.214 -15.030 5.097 1.00 64.24 30 GLU A N 2
ATOM 1772 C CA . GLU A 1 30 ? 28.414 -14.425 4.038 1.00 54.04 30 GLU A CA 2
ATOM 1773 C C . GLU A 1 30 ? 28.804 -12.965 3.829 1.00 10.41 30 GLU A C 2
ATOM 1774 O O . GLU A 1 30 ? 29.098 -12.543 2.711 1.00 63.21 30 GLU A O 2
ATOM 1786 N N . CYS A 1 31 ? 28.803 -12.197 4.914 1.00 32.45 31 CYS A N 2
ATOM 1787 C CA . CYS A 1 31 ? 29.156 -10.784 4.851 1.00 54.51 31 CYS A CA 2
ATOM 1788 C C . CYS A 1 31 ? 30.651 -10.606 4.604 1.00 22.31 31 CYS A C 2
ATOM 1789 O O . CYS A 1 31 ? 31.069 -9.698 3.888 1.00 34.33 31 CYS A O 2
ATOM 1796 N N . GLY A 1 32 ? 31.452 -11.482 5.204 1.00 1.11 32 GLY A N 2
ATOM 1797 C CA . GLY A 1 32 ? 32.892 -11.405 5.037 1.00 43.42 32 GLY A CA 2
ATOM 1798 C C . GLY A 1 32 ? 33.439 -10.026 5.349 1.00 4.45 32 GLY A C 2
ATOM 1799 O O . GLY A 1 32 ? 34.089 -9.405 4.511 1.00 3.54 32 GLY A O 2
ATOM 1803 N N . ASN A 1 33 ? 33.175 -9.547 6.560 1.00 51.22 33 ASN A N 2
ATOM 1804 C CA . ASN A 1 33 ? 33.643 -8.231 6.980 1.00 32.51 33 ASN A CA 2
ATOM 1805 C C . ASN A 1 33 ? 33.695 -8.132 8.502 1.00 35.31 33 ASN A C 2
ATOM 1806 O O . ASN A 1 33 ? 32.798 -8.607 9.195 1.00 13.22 33 ASN A O 2
ATOM 1817 N N . GLU A 1 34 ? 34.755 -7.511 9.013 1.00 73.12 34 GLU A N 2
ATOM 1818 C CA . GLU A 1 34 ? 34.924 -7.350 10.452 1.00 44.14 34 GLU A CA 2
ATOM 1819 C C . GLU A 1 34 ? 33.672 -6.747 11.083 1.00 10.04 34 GLU A C 2
ATOM 1820 O O . GLU A 1 34 ? 33.275 -5.628 10.756 1.00 22.33 34 GLU A O 2
ATOM 1832 N N . THR A 1 35 ? 33.054 -7.496 11.991 1.00 25.20 35 THR A N 2
ATOM 1833 C CA . THR A 1 35 ? 31.848 -7.038 12.667 1.00 50.44 35 THR A CA 2
ATOM 1834 C C . THR A 1 35 ? 31.751 -7.618 14.074 1.00 0.44 35 THR A C 2
ATOM 1835 O O . THR A 1 35 ? 32.005 -8.803 14.287 1.00 40.42 35 THR A O 2
ATOM 1846 N N . LYS A 1 36 ? 31.382 -6.774 15.032 1.00 5.23 36 LYS A N 2
ATOM 1847 C CA . LYS A 1 36 ? 31.250 -7.202 16.419 1.00 55.20 36 LYS A CA 2
ATOM 1848 C C . LYS A 1 36 ? 29.928 -6.726 17.012 1.00 40.34 36 LYS A C 2
ATOM 1849 O O . LYS A 1 36 ? 29.858 -5.657 17.620 1.00 21.00 36 LYS A O 2
ATOM 1868 N N . VAL A 1 37 ? 28.882 -7.525 16.834 1.00 34.04 37 VAL A N 2
ATOM 1869 C CA . VAL A 1 37 ? 27.562 -7.186 17.353 1.00 13.15 37 VAL A CA 2
ATOM 1870 C C . VAL A 1 37 ? 27.002 -8.316 18.211 1.00 30.43 37 VAL A C 2
ATOM 1871 O O . VAL A 1 37 ? 27.310 -9.488 17.991 1.00 53.31 37 VAL A O 2
ATOM 1884 N N . PHE A 1 38 ? 26.177 -7.957 19.189 1.00 60.31 38 PHE A N 2
ATOM 1885 C CA . PHE A 1 38 ? 25.573 -8.940 20.080 1.00 30.24 38 PHE A CA 2
ATOM 1886 C C . PHE A 1 38 ? 24.154 -8.528 20.462 1.00 73.44 38 PHE A C 2
ATOM 1887 O O . PHE A 1 38 ? 23.903 -7.375 20.812 1.00 73.13 38 PHE A O 2
ATOM 1904 N N . CYS A 1 39 ? 23.230 -9.480 20.392 1.00 0.23 39 CYS A N 2
ATOM 1905 C CA . CYS A 1 39 ? 21.836 -9.219 20.730 1.00 52.42 39 CYS A CA 2
ATOM 1906 C C . CYS A 1 39 ? 21.587 -9.435 22.219 1.00 21.23 39 CYS A C 2
ATOM 1907 O O . CYS A 1 39 ? 21.718 -10.550 22.725 1.00 31.25 39 CYS A O 2
ATOM 1914 N N . GLN A 1 40 ? 21.229 -8.361 22.916 1.00 21.12 40 GLN A N 2
ATOM 1915 C CA . GLN A 1 40 ? 20.963 -8.433 24.348 1.00 22.10 40 GLN A CA 2
ATOM 1916 C C . GLN A 1 40 ? 19.761 -9.329 24.633 1.00 20.43 40 GLN A C 2
ATOM 1917 O O . GLN A 1 40 ? 19.823 -10.210 25.491 1.00 42.44 40 GLN A O 2
ATOM 1931 N N . GLU A 1 41 ? 18.670 -9.096 23.910 1.00 55.21 41 GLU A N 2
ATOM 1932 C CA . GLU A 1 41 ? 17.454 -9.882 24.089 1.00 71.53 41 GLU A CA 2
ATOM 1933 C C . GLU A 1 41 ? 17.759 -11.376 24.032 1.00 14.32 41 GLU A C 2
ATOM 1934 O O . GLU A 1 41 ? 17.338 -12.141 24.901 1.00 75.43 41 GLU A O 2
ATOM 1946 N N . CYS A 1 42 ? 18.495 -11.786 23.004 1.00 24.52 42 CYS A N 2
ATOM 1947 C CA . CYS A 1 42 ? 18.857 -13.187 22.832 1.00 33.24 42 CYS A CA 2
ATOM 1948 C C . CYS A 1 42 ? 19.888 -13.615 23.873 1.00 63.45 42 CYS A C 2
ATOM 1949 O O . CYS A 1 42 ? 19.753 -14.664 24.504 1.00 33.02 42 CYS A O 2
ATOM 1956 N N . THR A 1 43 ? 20.919 -12.794 24.049 1.00 63.23 43 THR A N 2
ATOM 1957 C CA . THR A 1 43 ? 21.974 -13.085 25.010 1.00 0.51 43 THR A CA 2
ATOM 1958 C C . THR A 1 43 ? 21.392 -13.411 26.382 1.00 71.50 43 THR A C 2
ATOM 1959 O O . THR A 1 43 ? 21.961 -14.200 27.136 1.00 21.23 43 THR A O 2
ATOM 1970 N N . ILE A 1 44 ? 20.255 -12.799 26.697 1.00 53.22 44 ILE A N 2
ATOM 1971 C CA . ILE A 1 44 ? 19.596 -13.026 27.978 1.00 72.32 44 ILE A CA 2
ATOM 1972 C C . ILE A 1 44 ? 18.819 -14.338 27.970 1.00 22.14 44 ILE A C 2
ATOM 1973 O O . ILE A 1 44 ? 19.139 -15.266 28.716 1.00 61.21 44 ILE A O 2
ATOM 1989 N N . LEU A 1 45 ? 17.798 -14.410 27.124 1.00 75.11 45 LEU A N 2
ATOM 1990 C CA . LEU A 1 45 ? 16.975 -15.609 27.018 1.00 24.53 45 LEU A CA 2
ATOM 1991 C C . LEU A 1 45 ? 17.842 -16.848 26.816 1.00 71.35 45 LEU A C 2
ATOM 1992 O O . LEU A 1 45 ? 17.741 -17.819 27.565 1.00 73.40 45 LEU A O 2
ATOM 2008 N N . LYS A 1 46 ? 18.695 -16.807 25.798 1.00 25.10 46 LYS A N 2
ATOM 2009 C CA . LYS A 1 46 ? 19.583 -17.923 25.497 1.00 73.33 46 LYS A CA 2
ATOM 2010 C C . LYS A 1 46 ? 20.685 -18.040 26.545 1.00 55.23 46 LYS A C 2
ATOM 2011 O O . LYS A 1 46 ? 21.223 -19.122 26.775 1.00 52.11 46 LYS A O 2
ATOM 2030 N N . ALA A 1 47 ? 21.015 -16.918 27.177 1.00 0.10 47 ALA A N 2
ATOM 2031 C CA . ALA A 1 47 ? 22.050 -16.896 28.203 1.00 41.32 47 ALA A CA 2
ATOM 2032 C C . ALA A 1 47 ? 23.423 -17.182 27.604 1.00 30.13 47 ALA A C 2
ATOM 2033 O O . ALA A 1 47 ? 24.263 -17.824 28.233 1.00 72.53 47 ALA A O 2
ATOM 2040 N N . GLU A 1 48 ? 23.643 -16.702 26.384 1.00 72.34 48 GLU A N 2
ATOM 2041 C CA . GLU A 1 48 ? 24.914 -16.909 25.700 1.00 23.12 48 GLU A CA 2
ATOM 2042 C C . GLU A 1 48 ? 25.181 -15.790 24.697 1.00 22.14 48 GLU A C 2
ATOM 2043 O O . GLU A 1 48 ? 24.319 -15.446 23.888 1.00 54.41 48 GLU A O 2
ATOM 2055 N N . VAL A 1 49 ? 26.382 -15.223 24.758 1.00 22.44 49 VAL A N 2
ATOM 2056 C CA . VAL A 1 49 ? 26.764 -14.144 23.855 1.00 71.42 49 VAL A CA 2
ATOM 2057 C C . VAL A 1 49 ? 26.668 -14.584 22.399 1.00 42.13 49 VAL A C 2
ATOM 2058 O O . VAL A 1 49 ? 27.294 -15.563 21.992 1.00 41.24 49 VAL A O 2
ATOM 2071 N N . VAL A 1 50 ? 25.880 -13.854 21.616 1.00 43.02 50 VAL A N 2
ATOM 2072 C CA . VAL A 1 50 ? 25.703 -14.167 20.203 1.00 25.42 50 VAL A CA 2
ATOM 2073 C C . VAL A 1 50 ? 26.401 -13.139 19.320 1.00 64.32 50 VAL A C 2
ATOM 2074 O O . VAL A 1 50 ? 26.660 -12.014 19.746 1.00 3.44 50 VAL A O 2
ATOM 2087 N N . GLY A 1 51 ? 26.702 -13.532 18.087 1.00 24.22 51 GLY A N 2
ATOM 2088 C CA . GLY A 1 51 ? 27.366 -12.633 17.162 1.00 32.12 51 GLY A CA 2
ATOM 2089 C C . GLY A 1 51 ? 26.481 -12.243 15.995 1.00 65.22 51 GLY A C 2
ATOM 2090 O O . GLY A 1 51 ? 25.865 -13.100 15.360 1.00 12.55 51 GLY A O 2
ATOM 2094 N N . LEU A 1 52 ? 26.414 -10.947 15.711 1.00 64.53 52 LEU A N 2
ATOM 2095 C CA . LEU A 1 52 ? 25.596 -10.445 14.613 1.00 62.54 52 LEU A CA 2
ATOM 2096 C C . LEU A 1 52 ? 26.380 -9.454 13.759 1.00 33.52 52 LEU A C 2
ATOM 2097 O O . LEU A 1 52 ? 27.494 -9.063 14.108 1.00 61.23 52 LEU A O 2
ATOM 2113 N N . CYS A 1 53 ? 25.790 -9.050 12.639 1.00 54.23 53 CYS A N 2
ATOM 2114 C CA . CYS A 1 53 ? 26.431 -8.103 11.735 1.00 1.52 53 CYS A CA 2
ATOM 2115 C C . CYS A 1 53 ? 25.599 -6.831 11.600 1.00 63.34 53 CYS A C 2
ATOM 2116 O O . CYS A 1 53 ? 24.382 -6.888 11.421 1.00 63.31 53 CYS A O 2
ATOM 2123 N N . HIS A 1 54 ? 26.264 -5.684 11.686 1.00 43.32 54 HIS A N 2
ATOM 2124 C CA . HIS A 1 54 ? 25.587 -4.396 11.572 1.00 41.23 54 HIS A CA 2
ATOM 2125 C C . HIS A 1 54 ? 24.856 -4.284 10.238 1.00 31.42 54 HIS A C 2
ATOM 2126 O O . HIS A 1 54 ? 23.899 -3.521 10.106 1.00 74.13 54 HIS A O 2
ATOM 2140 N N . GLU A 1 55 ? 25.313 -5.047 9.250 1.00 13.44 55 GLU A N 2
ATOM 2141 C CA . GLU A 1 55 ? 24.703 -5.030 7.927 1.00 60.13 55 GLU A CA 2
ATOM 2142 C C . GLU A 1 55 ? 23.400 -5.825 7.918 1.00 22.40 55 GLU A C 2
ATOM 2143 O O . GLU A 1 55 ? 22.715 -5.905 6.898 1.00 43.51 55 GLU A O 2
ATOM 2155 N N . LYS A 1 56 ? 23.064 -6.411 9.062 1.00 20.34 56 LYS A N 2
ATOM 2156 C CA . LYS A 1 56 ? 21.844 -7.198 9.189 1.00 62.30 56 LYS A CA 2
ATOM 2157 C C . LYS A 1 56 ? 20.654 -6.459 8.584 1.00 13.13 56 LYS A C 2
ATOM 2158 O O . LYS A 1 56 ? 19.750 -7.075 8.019 1.00 65.34 56 LYS A O 2
ATOM 2177 N N . ASP A 1 57 ? 20.660 -5.136 8.708 1.00 51.33 57 ASP A N 2
ATOM 2178 C CA . ASP A 1 57 ? 19.582 -4.313 8.172 1.00 24.35 57 ASP A CA 2
ATOM 2179 C C . ASP A 1 57 ? 19.311 -4.657 6.710 1.00 42.11 57 ASP A C 2
ATOM 2180 O O . ASP A 1 57 ? 18.190 -5.007 6.341 1.00 22.03 57 ASP A O 2
ATOM 2189 N N . THR A 1 58 ? 20.346 -4.554 5.882 1.00 42.40 58 THR A N 2
ATOM 2190 C CA . THR A 1 58 ? 20.220 -4.852 4.461 1.00 13.40 58 THR A CA 2
ATOM 2191 C C . THR A 1 58 ? 21.131 -6.005 4.058 1.00 33.45 58 THR A C 2
ATOM 2192 O O . THR A 1 58 ? 22.185 -5.795 3.457 1.00 41.04 58 THR A O 2
ATOM 2203 N N . ILE A 1 59 ? 20.718 -7.224 4.391 1.00 42.13 59 ILE A N 2
ATOM 2204 C CA . ILE A 1 59 ? 21.497 -8.411 4.060 1.00 72.23 59 ILE A CA 2
ATOM 2205 C C . ILE A 1 59 ? 20.750 -9.683 4.444 1.00 73.22 59 ILE A C 2
ATOM 2206 O O . ILE A 1 59 ? 19.859 -9.661 5.294 1.00 73.34 59 ILE A O 2
ATOM 2222 N N . LYS A 1 60 ? 21.119 -10.792 3.814 1.00 12.30 60 LYS A N 2
ATOM 2223 C CA . LYS A 1 60 ? 20.487 -12.077 4.089 1.00 4.03 60 LYS A CA 2
ATOM 2224 C C . LYS A 1 60 ? 20.857 -12.578 5.482 1.00 50.54 60 LYS A C 2
ATOM 2225 O O . LYS A 1 60 ? 20.127 -13.364 6.085 1.00 10.14 60 LYS A O 2
ATOM 2244 N N . CYS A 1 61 ? 21.996 -12.116 5.988 1.00 73.03 61 CYS A N 2
ATOM 2245 C CA . CYS A 1 61 ? 22.464 -12.515 7.310 1.00 43.40 61 CYS A CA 2
ATOM 2246 C C . CYS A 1 61 ? 21.342 -12.410 8.338 1.00 60.13 61 CYS A C 2
ATOM 2247 O O . CYS A 1 61 ? 21.265 -13.209 9.271 1.00 10.30 61 CYS A O 2
ATOM 2254 N N . GLN A 1 62 ? 20.475 -11.419 8.160 1.00 2.43 62 GLN A N 2
ATOM 2255 C CA . GLN A 1 62 ? 19.358 -11.209 9.074 1.00 32.14 62 GLN A CA 2
ATOM 2256 C C . GLN A 1 62 ? 18.573 -12.501 9.281 1.00 52.14 62 GLN A C 2
ATOM 2257 O O . GLN A 1 62 ? 18.147 -12.807 10.394 1.00 15.23 62 GLN A O 2
ATOM 2271 N N . ARG A 1 63 ? 18.387 -13.253 8.202 1.00 62.21 63 ARG A N 2
ATOM 2272 C CA . ARG A 1 63 ? 17.653 -14.512 8.266 1.00 74.13 63 ARG A CA 2
ATOM 2273 C C . ARG A 1 63 ? 18.260 -15.443 9.311 1.00 30.45 63 ARG A C 2
ATOM 2274 O O . ARG A 1 63 ? 17.546 -16.187 9.984 1.00 31.30 63 ARG A O 2
ATOM 2295 N N . PHE A 1 64 ? 19.581 -15.396 9.442 1.00 24.43 64 PHE A N 2
ATOM 2296 C CA . PHE A 1 64 ? 20.285 -16.236 10.404 1.00 55.04 64 PHE A CA 2
ATOM 2297 C C . PHE A 1 64 ? 19.791 -15.968 11.822 1.00 11.42 64 PHE A C 2
ATOM 2298 O O . PHE A 1 64 ? 19.418 -16.892 12.547 1.00 13.34 64 PHE A O 2
ATOM 2315 N N . HIS A 1 65 ? 19.793 -14.698 12.214 1.00 35.34 65 HIS A N 2
ATOM 2316 C CA . HIS A 1 65 ? 19.346 -14.307 13.546 1.00 54.24 65 HIS A CA 2
ATOM 2317 C C . HIS A 1 65 ? 17.850 -14.561 13.713 1.00 63.12 65 HIS A C 2
ATOM 2318 O O . HIS A 1 65 ? 17.392 -14.931 14.793 1.00 32.53 65 HIS A O 2
ATOM 2332 N N . GLU A 1 66 ? 17.096 -14.358 12.637 1.00 61.31 66 GLU A N 2
ATOM 2333 C CA . GLU A 1 66 ? 15.653 -14.565 12.666 1.00 14.23 66 GLU A CA 2
ATOM 2334 C C . GLU A 1 66 ? 15.311 -15.945 13.219 1.00 73.11 66 GLU A C 2
ATOM 2335 O O . GLU A 1 66 ? 14.596 -16.069 14.214 1.00 23.51 66 GLU A O 2
ATOM 2347 N N . PHE A 1 67 ? 15.829 -16.982 12.568 1.00 32.21 67 PHE A N 2
ATOM 2348 C CA . PHE A 1 67 ? 15.578 -18.354 12.993 1.00 14.43 67 PHE A CA 2
ATOM 2349 C C . PHE A 1 67 ? 16.864 -19.017 13.478 1.00 62.12 67 PHE A C 2
ATOM 2350 O O . PHE A 1 67 ? 17.107 -20.194 13.213 1.00 21.31 67 PHE A O 2
ATOM 2367 N N . MET A 1 68 ? 17.684 -18.252 14.190 1.00 3.21 68 MET A N 2
ATOM 2368 C CA . MET A 1 68 ? 18.946 -18.764 14.714 1.00 65.30 68 MET A CA 2
ATOM 2369 C C . MET A 1 68 ? 18.729 -20.069 15.474 1.00 52.22 68 MET A C 2
ATOM 2370 O O . MET A 1 68 ? 19.566 -20.970 15.430 1.00 12.33 68 MET A O 2
ATOM 2384 N N . ASP A 1 69 ? 17.601 -20.163 16.168 1.00 34.13 69 ASP A N 2
ATOM 2385 C CA . ASP A 1 69 ? 17.273 -21.358 16.936 1.00 32.40 69 ASP A CA 2
ATOM 2386 C C . ASP A 1 69 ? 17.017 -22.545 16.013 1.00 53.50 69 ASP A C 2
ATOM 2387 O O . ASP A 1 69 ? 15.886 -22.780 15.586 1.00 72.34 69 ASP A O 2
ATOM 2396 N N . PHE A 1 70 ? 18.073 -23.290 15.707 1.00 11.41 70 PHE A N 2
ATOM 2397 C CA . PHE A 1 70 ? 17.964 -24.451 14.832 1.00 50.21 70 PHE A CA 2
ATOM 2398 C C . PHE A 1 70 ? 18.865 -25.584 15.315 1.00 13.23 70 PHE A C 2
ATOM 2399 O O . PHE A 1 70 ? 19.817 -25.358 16.060 1.00 12.12 70 PHE A O 2
ATOM 2416 N N . GLU A 1 71 ? 18.554 -26.803 14.886 1.00 22.05 71 GLU A N 2
ATOM 2417 C CA . GLU A 1 71 ? 19.334 -27.971 15.278 1.00 0.15 71 GLU A CA 2
ATOM 2418 C C . GLU A 1 71 ? 20.393 -28.295 14.227 1.00 5.50 71 GLU A C 2
ATOM 2419 O O . GLU A 1 71 ? 20.394 -27.726 13.135 1.00 70.54 71 GLU A O 2
ATOM 2431 N N . LEU A 1 72 ? 21.292 -29.212 14.565 1.00 43.45 72 LEU A N 2
ATOM 2432 C CA . LEU A 1 72 ? 22.357 -29.613 13.652 1.00 4.42 72 LEU A CA 2
ATOM 2433 C C . LEU A 1 72 ? 22.135 -31.035 13.148 1.00 55.22 72 LEU A C 2
ATOM 2434 O O . LEU A 1 72 ? 21.138 -31.674 13.481 1.00 23.02 72 LEU A O 2
ATOM 2450 N N . ASP A 1 73 ? 23.074 -31.524 12.344 1.00 1.34 73 ASP A N 2
ATOM 2451 C CA . ASP A 1 73 ? 22.984 -32.873 11.796 1.00 72.20 73 ASP A CA 2
ATOM 2452 C C . ASP A 1 73 ? 24.301 -33.621 11.972 1.00 33.05 73 ASP A C 2
ATOM 2453 O O . ASP A 1 73 ? 24.924 -34.042 10.997 1.00 70.25 73 ASP A O 2
ATOM 2462 N N . LYS A 1 74 ? 24.723 -33.781 13.222 1.00 22.32 74 LYS A N 2
ATOM 2463 C CA . LYS A 1 74 ? 25.967 -34.477 13.527 1.00 45.01 74 LYS A CA 2
ATOM 2464 C C . LYS A 1 74 ? 27.134 -33.869 12.757 1.00 4.15 74 LYS A C 2
ATOM 2465 O O . LYS A 1 74 ? 27.843 -34.566 12.033 1.00 33.01 74 LYS A O 2
ATOM 2484 N N . ASN A 1 75 ? 27.329 -32.564 12.921 1.00 50.00 75 ASN A N 2
ATOM 2485 C CA . ASN A 1 75 ? 28.412 -31.862 12.241 1.00 33.42 75 ASN A CA 2
ATOM 2486 C C . ASN A 1 75 ? 29.704 -31.947 13.046 1.00 13.53 75 ASN A C 2
ATOM 2487 O O . ASN A 1 75 ? 30.352 -30.934 13.313 1.00 20.41 75 ASN A O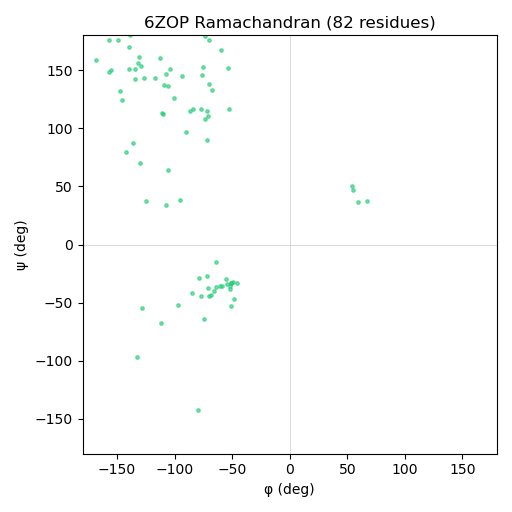 2
ATOM 2498 N N . LYS A 1 76 ? 30.077 -33.164 13.430 1.00 63.45 76 LYS A N 2
ATOM 2499 C CA . LYS A 1 76 ? 31.294 -33.384 14.204 1.00 62.22 76 LYS A CA 2
ATOM 2500 C C . LYS A 1 76 ? 31.482 -32.287 15.247 1.00 44.00 76 LYS A C 2
ATOM 2501 O O . LYS A 1 76 ? 32.592 -31.801 15.456 1.00 31.35 76 LYS A O 2
ATOM 2520 N N . GLU A 1 77 ? 30.388 -31.905 15.899 1.00 60.23 77 GLU A N 2
ATOM 2521 C CA . GLU A 1 77 ? 30.434 -30.866 16.922 1.00 55.42 77 GLU A CA 2
ATOM 2522 C C . GLU A 1 77 ? 31.314 -31.293 18.093 1.00 1.44 77 GLU A C 2
ATOM 2523 O O . GLU A 1 77 ? 31.640 -32.471 18.241 1.00 3.11 77 GLU A O 2
ATOM 2535 N N . VAL A 1 78 ? 31.696 -30.327 18.922 1.00 72.34 78 VAL A N 2
ATOM 2536 C CA . VAL A 1 78 ? 32.538 -30.602 20.080 1.00 1.21 78 VAL A CA 2
ATOM 2537 C C . VAL A 1 78 ? 31.842 -30.194 21.375 1.00 24.32 78 VAL A C 2
ATOM 2538 O O . VAL A 1 78 ? 31.296 -29.095 21.478 1.00 54.22 78 VAL A O 2
ATOM 2551 N N . ILE A 1 79 ? 31.867 -31.086 22.359 1.00 12.34 79 ILE A N 2
ATOM 2552 C CA . ILE A 1 79 ? 31.241 -30.818 23.648 1.00 3.02 79 ILE A CA 2
ATOM 2553 C C . ILE A 1 79 ? 32.277 -30.777 24.765 1.00 34.21 79 ILE A C 2
ATOM 2554 O O . ILE A 1 79 ? 33.475 -30.918 24.519 1.00 71.21 79 ILE A O 2
ATOM 2570 N N . ASP A 1 80 ? 31.808 -30.584 25.992 1.00 0.43 80 ASP A N 2
ATOM 2571 C CA . ASP A 1 80 ? 32.695 -30.527 27.150 1.00 44.22 80 ASP A CA 2
ATOM 2572 C C . ASP A 1 80 ? 32.186 -31.431 28.268 1.00 71.32 80 ASP A C 2
ATOM 2573 O O . ASP A 1 80 ? 31.557 -30.968 29.219 1.00 72.30 80 ASP A O 2
ATOM 2582 N N . LYS A 1 81 ? 32.465 -32.725 28.147 1.00 71.21 81 LYS A N 2
ATOM 2583 C CA . LYS A 1 81 ? 32.037 -33.696 29.147 1.00 32.41 81 LYS A CA 2
ATOM 2584 C C . LYS A 1 81 ? 33.188 -34.059 30.079 1.00 2.55 81 LYS A C 2
ATOM 2585 O O . LYS A 1 81 ? 34.353 -34.038 29.682 1.00 71.50 81 LYS A O 2
ATOM 2604 N N . ARG A 1 82 ? 32.855 -34.393 31.323 1.00 20.24 82 ARG A N 2
ATOM 2605 C CA . ARG A 1 82 ? 33.861 -34.760 32.312 1.00 35.42 82 ARG A CA 2
ATOM 2606 C C . ARG A 1 82 ? 34.211 -36.241 32.206 1.00 62.14 82 ARG A C 2
ATOM 2607 O O . ARG A 1 82 ? 35.381 -36.607 32.090 1.00 11.11 82 ARG A O 2
ATOM 2628 N N . LYS A 1 83 ? 33.189 -37.090 32.247 1.00 13.04 83 LYS A N 2
ATOM 2629 C CA . LYS A 1 83 ? 33.387 -38.531 32.155 1.00 34.51 83 LYS A CA 2
ATOM 2630 C C . LYS A 1 83 ? 33.707 -38.946 30.723 1.00 12.13 83 LYS A C 2
ATOM 2631 O O . LYS A 1 83 ? 33.490 -38.184 29.781 1.00 41.41 83 LYS A O 2
ATOM 2650 N N . GLY A 1 84 ? 34.224 -40.161 30.565 1.00 75.13 84 GLY A N 2
ATOM 2651 C CA . GLY A 1 84 ? 34.565 -40.658 29.245 1.00 35.05 84 GLY A CA 2
ATOM 2652 C C . GLY A 1 84 ? 33.339 -40.952 28.402 1.00 3.15 84 GLY A C 2
ATOM 2653 O O . GLY A 1 84 ? 32.923 -42.107 28.334 1.00 65.41 84 GLY A O 2
ATOM 2659 N N . GLY A 1 1 ? 38.912 28.832 18.461 1.00 13.00 1 GLY A N 3
ATOM 2660 C CA . GLY A 1 1 ? 38.804 27.478 17.951 1.00 45.03 1 GLY A CA 3
ATOM 2661 C C . GLY A 1 1 ? 38.232 26.517 18.975 1.00 42.52 1 GLY A C 3
ATOM 2662 O O . GLY A 1 1 ? 38.948 25.711 19.568 1.00 65.25 1 GLY A O 3
ATOM 2666 N N . PRO A 1 2 ? 36.912 26.598 19.194 1.00 23.40 2 PRO A N 3
ATOM 2667 C CA . PRO A 1 2 ? 36.214 25.737 20.154 1.00 65.14 2 PRO A CA 3
ATOM 2668 C C . PRO A 1 2 ? 36.148 24.285 19.689 1.00 23.03 2 PRO A C 3
ATOM 2669 O O . PRO A 1 2 ? 35.907 24.010 18.512 1.00 51.01 2 PRO A O 3
ATOM 2680 N N . LEU A 1 3 ? 36.361 23.361 20.618 1.00 43.35 3 LEU A N 3
ATOM 2681 C CA . LEU A 1 3 ? 36.325 21.937 20.304 1.00 44.11 3 LEU A CA 3
ATOM 2682 C C . LEU A 1 3 ? 35.252 21.226 21.123 1.00 20.35 3 LEU A C 3
ATOM 2683 O O . LEU A 1 3 ? 35.342 21.148 22.347 1.00 44.04 3 LEU A O 3
ATOM 2699 N N . GLY A 1 4 ? 34.240 20.704 20.437 1.00 23.12 4 GLY A N 3
ATOM 2700 C CA . GLY A 1 4 ? 33.166 20.004 21.117 1.00 5.41 4 GLY A CA 3
ATOM 2701 C C . GLY A 1 4 ? 32.560 18.905 20.266 1.00 23.40 4 GLY A C 3
ATOM 2702 O O . GLY A 1 4 ? 32.949 18.719 19.113 1.00 51.44 4 GLY A O 3
ATOM 2706 N N . SER A 1 5 ? 31.605 18.176 20.835 1.00 31.21 5 SER A N 3
ATOM 2707 C CA . SER A 1 5 ? 30.948 17.088 20.123 1.00 55.32 5 SER A CA 3
ATOM 2708 C C . SER A 1 5 ? 29.430 17.219 20.210 1.00 33.45 5 SER A C 3
ATOM 2709 O O . SER A 1 5 ? 28.890 17.906 21.077 1.00 74.25 5 SER A O 3
ATOM 2717 N N . PRO A 1 6 ? 28.724 16.544 19.291 1.00 43.42 6 PRO A N 3
ATOM 2718 C CA . PRO A 1 6 ? 27.259 16.569 19.241 1.00 21.41 6 PRO A CA 3
ATOM 2719 C C . PRO A 1 6 ? 26.628 15.825 20.414 1.00 44.12 6 PRO A C 3
ATOM 2720 O O . PRO A 1 6 ? 26.944 14.662 20.664 1.00 42.42 6 PRO A O 3
ATOM 2731 N N . GLU A 1 7 ? 25.736 16.504 21.128 1.00 24.22 7 GLU A N 3
ATOM 2732 C CA . GLU A 1 7 ? 25.061 15.905 22.274 1.00 62.34 7 GLU A CA 3
ATOM 2733 C C . GLU A 1 7 ? 24.345 14.620 21.872 1.00 23.51 7 GLU A C 3
ATOM 2734 O O . GLU A 1 7 ? 23.934 14.456 20.724 1.00 65.34 7 GLU A O 3
ATOM 2746 N N . PHE A 1 8 ? 24.198 13.707 22.828 1.00 51.31 8 PHE A N 3
ATOM 2747 C CA . PHE A 1 8 ? 23.532 12.436 22.575 1.00 34.45 8 PHE A CA 3
ATOM 2748 C C . PHE A 1 8 ? 22.029 12.551 22.812 1.00 41.25 8 PHE A C 3
ATOM 2749 O O . PHE A 1 8 ? 21.588 13.172 23.779 1.00 21.05 8 PHE A O 3
ATOM 2766 N N . SER A 1 9 ? 21.247 11.948 21.921 1.00 1.33 9 SER A N 3
ATOM 2767 C CA . SER A 1 9 ? 19.794 11.987 22.030 1.00 62.22 9 SER A CA 3
ATOM 2768 C C . SER A 1 9 ? 19.287 10.872 22.941 1.00 54.14 9 SER A C 3
ATOM 2769 O O . SER A 1 9 ? 20.045 9.987 23.336 1.00 74.33 9 SER A O 3
ATOM 2777 N N . TYR A 1 10 ? 18.001 10.925 23.269 1.00 51.44 10 TYR A N 3
ATOM 2778 C CA . TYR A 1 10 ? 17.393 9.923 24.135 1.00 32.10 10 TYR A CA 3
ATOM 2779 C C . TYR A 1 10 ? 16.120 9.362 23.508 1.00 71.44 10 TYR A C 3
ATOM 2780 O O . TYR A 1 10 ? 15.103 10.051 23.415 1.00 23.14 10 TYR A O 3
ATOM 2798 N N . PHE A 1 11 ? 16.183 8.105 23.080 1.00 23.11 11 PHE A N 3
ATOM 2799 C CA . PHE A 1 11 ? 15.036 7.449 22.461 1.00 63.24 11 PHE A CA 3
ATOM 2800 C C . PHE A 1 11 ? 15.218 5.935 22.448 1.00 24.21 11 PHE A C 3
ATOM 2801 O O . PHE A 1 11 ? 16.299 5.431 22.144 1.00 13.15 11 PHE A O 3
ATOM 2818 N N . ALA A 1 12 ? 14.152 5.214 22.781 1.00 65.22 12 ALA A N 3
ATOM 2819 C CA . ALA A 1 12 ? 14.193 3.757 22.806 1.00 14.34 12 ALA A CA 3
ATOM 2820 C C . ALA A 1 12 ? 12.809 3.174 23.073 1.00 43.05 12 ALA A C 3
ATOM 2821 O O . ALA A 1 12 ? 11.907 3.874 23.534 1.00 10.20 12 ALA A O 3
ATOM 2828 N N . LYS A 1 13 ? 12.647 1.889 22.780 1.00 73.13 13 LYS A N 3
ATOM 2829 C CA . LYS A 1 13 ? 11.373 1.210 22.988 1.00 23.22 13 LYS A CA 3
ATOM 2830 C C . LYS A 1 13 ? 11.563 -0.303 23.030 1.00 65.32 13 LYS A C 3
ATOM 2831 O O . LYS A 1 13 ? 12.579 -0.824 22.568 1.00 1.21 13 LYS A O 3
ATOM 2850 N N . ILE A 1 14 ? 10.580 -1.003 23.587 1.00 44.40 14 ILE A N 3
ATOM 2851 C CA . ILE A 1 14 ? 10.639 -2.455 23.686 1.00 72.42 14 ILE A CA 3
ATOM 2852 C C . ILE A 1 14 ? 10.599 -3.103 22.307 1.00 63.34 14 ILE A C 3
ATOM 2853 O O . ILE A 1 14 ? 9.787 -2.731 21.459 1.00 20.04 14 ILE A O 3
ATOM 2869 N N . GLN A 1 15 ? 11.478 -4.076 22.089 1.00 45.24 15 GLN A N 3
ATOM 2870 C CA . GLN A 1 15 ? 11.542 -4.776 20.811 1.00 30.50 15 GLN A CA 3
ATOM 2871 C C . GLN A 1 15 ? 11.779 -6.269 21.021 1.00 44.11 15 GLN A C 3
ATOM 2872 O O . GLN A 1 15 ? 12.235 -6.707 22.076 1.00 54.44 15 GLN A O 3
ATOM 2886 N N . PRO A 1 16 ? 11.460 -7.068 19.992 1.00 13.03 16 PRO A N 3
ATOM 2887 C CA . PRO A 1 16 ? 11.629 -8.523 20.038 1.00 44.13 16 PRO A CA 3
ATOM 2888 C C . PRO A 1 16 ? 13.097 -8.937 20.032 1.00 25.00 16 PRO A C 3
ATOM 2889 O O . PRO A 1 16 ? 13.444 -9.935 20.663 1.00 12.21 16 PRO A O 3
ATOM 2900 N N . HIS A 1 17 ? 13.918 -8.170 19.329 1.00 12.14 17 HIS A N 3
ATOM 2901 C CA . HIS A 1 17 ? 15.338 -8.468 19.252 1.00 54.54 17 HIS A CA 3
ATOM 2902 C C . HIS A 1 17 ? 16.143 -7.180 19.437 1.00 20.40 17 HIS A C 3
ATOM 2903 O O . HIS A 1 17 ? 16.180 -6.303 18.574 1.00 64.53 17 HIS A O 3
ATOM 2917 N N . THR A 1 18 ? 16.794 -7.084 20.592 1.00 35.34 18 THR A N 3
ATOM 2918 C CA . THR A 1 18 ? 17.605 -5.918 20.918 1.00 52.40 18 THR A CA 3
ATOM 2919 C C . THR A 1 18 ? 19.000 -6.033 20.317 1.00 23.54 18 THR A C 3
ATOM 2920 O O . THR A 1 18 ? 19.899 -6.622 20.917 1.00 13.23 18 THR A O 3
ATOM 2931 N N . PHE A 1 19 ? 19.176 -5.465 19.128 1.00 13.32 19 PHE A N 3
ATOM 2932 C CA . PHE A 1 19 ? 20.464 -5.504 18.446 1.00 4.21 19 PHE A CA 3
ATOM 2933 C C . PHE A 1 19 ? 21.378 -4.389 18.944 1.00 62.04 19 PHE A C 3
ATOM 2934 O O . PHE A 1 19 ? 21.056 -3.206 18.824 1.00 11.32 19 PHE A O 3
ATOM 2951 N N . ILE A 1 20 ? 22.520 -4.775 19.505 1.00 3.34 20 ILE A N 3
ATOM 2952 C CA . ILE A 1 20 ? 23.481 -3.809 20.021 1.00 61.02 20 ILE A CA 3
ATOM 2953 C C . ILE A 1 20 ? 24.888 -4.107 19.514 1.00 2.51 20 ILE A C 3
ATOM 2954 O O . ILE A 1 20 ? 25.201 -5.242 19.157 1.00 43.33 20 ILE A O 3
ATOM 2970 N N . GLU A 1 21 ? 25.731 -3.080 19.487 1.00 23.44 21 GLU A N 3
ATOM 2971 C CA . GLU A 1 21 ? 27.106 -3.233 19.023 1.00 62.23 21 GLU A CA 3
ATOM 2972 C C . GLU A 1 21 ? 28.038 -3.562 20.185 1.00 13.02 21 GLU A C 3
ATOM 2973 O O . GLU A 1 21 ? 28.088 -2.839 21.179 1.00 25.24 21 GLU A O 3
ATOM 2985 N N . GLY A 1 22 ? 28.776 -4.661 20.051 1.00 63.31 22 GLY A N 3
ATOM 2986 C CA . GLY A 1 22 ? 29.696 -5.068 21.097 1.00 51.12 22 GLY A CA 3
ATOM 2987 C C . GLY A 1 22 ? 31.145 -4.846 20.712 1.00 15.21 22 GLY A C 3
ATOM 2988 O O . GLY A 1 22 ? 31.448 -3.995 19.876 1.00 34.44 22 GLY A O 3
ATOM 2992 N N . GLU A 1 23 ? 32.043 -5.612 21.324 1.00 30.30 23 GLU A N 3
ATOM 2993 C CA . GLU A 1 23 ? 33.469 -5.492 21.041 1.00 15.22 23 GLU A CA 3
ATOM 2994 C C . GLU A 1 23 ? 33.994 -6.748 20.353 1.00 74.01 23 GLU A C 3
ATOM 2995 O O . GLU A 1 23 ? 34.891 -6.679 19.513 1.00 41.25 23 GLU A O 3
ATOM 3007 N N . GLU A 1 24 ? 33.429 -7.896 20.716 1.00 21.44 24 GLU A N 3
ATOM 3008 C CA . GLU A 1 24 ? 33.842 -9.167 20.133 1.00 25.43 24 GLU A CA 3
ATOM 3009 C C . GLU A 1 24 ? 33.854 -9.090 18.609 1.00 13.43 24 GLU A C 3
ATOM 3010 O O . GLU A 1 24 ? 32.904 -8.601 17.995 1.00 65.34 24 GLU A O 3
ATOM 3022 N N . ILE A 1 25 ? 34.933 -9.576 18.007 1.00 63.21 25 ILE A N 3
ATOM 3023 C CA . ILE A 1 25 ? 35.068 -9.562 16.555 1.00 75.21 25 ILE A CA 3
ATOM 3024 C C . ILE A 1 25 ? 34.590 -10.876 15.946 1.00 72.53 25 ILE A C 3
ATOM 3025 O O . ILE A 1 25 ? 35.251 -11.907 16.070 1.00 21.40 25 ILE A O 3
ATOM 3041 N N . VAL A 1 26 ? 33.437 -10.832 15.287 1.00 21.51 26 VAL A N 3
ATOM 3042 C CA . VAL A 1 26 ? 32.871 -12.018 14.656 1.00 5.34 26 VAL A CA 3
ATOM 3043 C C . VAL A 1 26 ? 33.030 -11.963 13.140 1.00 44.31 26 VAL A C 3
ATOM 3044 O O . VAL A 1 26 ? 32.881 -10.906 12.527 1.00 31.12 26 VAL A O 3
ATOM 3057 N N . LYS A 1 27 ? 33.334 -13.109 12.541 1.00 43.54 27 LYS A N 3
ATOM 3058 C CA . LYS A 1 27 ? 33.513 -13.194 11.097 1.00 55.44 27 LYS A CA 3
ATOM 3059 C C . LYS A 1 27 ? 32.273 -13.781 10.429 1.00 62.32 27 LYS A C 3
ATOM 3060 O O . LYS A 1 27 ? 31.966 -14.962 10.595 1.00 30.01 27 LYS A O 3
ATOM 3079 N N . CYS A 1 28 ? 31.565 -12.950 9.671 1.00 4.35 28 CYS A N 3
ATOM 3080 C CA . CYS A 1 28 ? 30.359 -13.386 8.978 1.00 43.23 28 CYS A CA 3
ATOM 3081 C C . CYS A 1 28 ? 30.667 -14.535 8.021 1.00 64.43 28 CYS A C 3
ATOM 3082 O O . CYS A 1 28 ? 31.778 -14.643 7.502 1.00 64.52 28 CYS A O 3
ATOM 3089 N N . SER A 1 29 ? 29.675 -15.390 7.794 1.00 61.53 29 SER A N 3
ATOM 3090 C CA . SER A 1 29 ? 29.841 -16.534 6.904 1.00 52.24 29 SER A CA 3
ATOM 3091 C C . SER A 1 29 ? 29.658 -16.118 5.447 1.00 23.45 29 SER A C 3
ATOM 3092 O O . SER A 1 29 ? 30.128 -16.796 4.534 1.00 42.24 29 SER A O 3
ATOM 3100 N N . GLU A 1 30 ? 28.971 -14.999 5.239 1.00 64.24 30 GLU A N 3
ATOM 3101 C CA . GLU A 1 30 ? 28.726 -14.494 3.894 1.00 54.04 30 GLU A CA 3
ATOM 3102 C C . GLU A 1 30 ? 29.632 -13.306 3.584 1.00 10.41 30 GLU A C 3
ATOM 3103 O O . GLU A 1 30 ? 30.218 -13.222 2.505 1.00 63.21 30 GLU A O 3
ATOM 3115 N N . CYS A 1 31 ? 29.741 -12.389 4.539 1.00 32.45 31 CYS A N 3
ATOM 3116 C CA . CYS A 1 31 ? 30.575 -11.204 4.371 1.00 54.51 31 CYS A CA 3
ATOM 3117 C C . CYS A 1 31 ? 32.040 -11.524 4.655 1.00 22.31 31 CYS A C 3
ATOM 3118 O O . CYS A 1 31 ? 32.940 -10.959 4.037 1.00 34.33 31 CYS A O 3
ATOM 3125 N N . GLY A 1 32 ? 32.269 -12.437 5.593 1.00 1.11 32 GLY A N 3
ATOM 3126 C CA . GLY A 1 32 ? 33.625 -12.818 5.942 1.00 43.42 32 GLY A CA 3
ATOM 3127 C C . GLY A 1 32 ? 34.475 -11.629 6.346 1.00 4.45 32 GLY A C 3
ATOM 3128 O O . GLY A 1 32 ? 35.681 -11.611 6.107 1.00 3.54 32 GLY A O 3
ATOM 3132 N N . ASN A 1 33 ? 33.844 -10.634 6.959 1.00 51.22 33 ASN A N 3
ATOM 3133 C CA . ASN A 1 33 ? 34.550 -9.434 7.396 1.00 32.51 33 ASN A CA 3
ATOM 3134 C C . ASN A 1 33 ? 34.556 -9.330 8.918 1.00 35.31 33 ASN A C 3
ATOM 3135 O O . ASN A 1 33 ? 34.203 -10.279 9.616 1.00 13.22 33 ASN A O 3
ATOM 3146 N N . GLU A 1 34 ? 34.958 -8.169 9.424 1.00 73.12 34 GLU A N 3
ATOM 3147 C CA . GLU A 1 34 ? 35.010 -7.940 10.864 1.00 44.14 34 GLU A CA 3
ATOM 3148 C C . GLU A 1 34 ? 33.825 -7.097 11.324 1.00 10.04 34 GLU A C 3
ATOM 3149 O O . GLU A 1 34 ? 33.538 -6.043 10.754 1.00 22.33 34 GLU A O 3
ATOM 3161 N N . THR A 1 35 ? 33.136 -7.569 12.359 1.00 25.20 35 THR A N 3
ATOM 3162 C CA . THR A 1 35 ? 31.980 -6.861 12.895 1.00 50.44 35 THR A CA 3
ATOM 3163 C C . THR A 1 35 ? 31.747 -7.220 14.358 1.00 0.44 35 THR A C 3
ATOM 3164 O O . THR A 1 35 ? 31.986 -8.352 14.776 1.00 40.42 35 THR A O 3
ATOM 3175 N N . LYS A 1 36 ? 31.277 -6.248 15.133 1.00 5.23 36 LYS A N 3
ATOM 3176 C CA . LYS A 1 36 ? 31.007 -6.461 16.550 1.00 55.20 36 LYS A CA 3
ATOM 3177 C C . LYS A 1 36 ? 29.536 -6.214 16.868 1.00 40.34 36 LYS A C 3
ATOM 3178 O O . LYS A 1 36 ? 29.151 -5.109 17.249 1.00 21.00 36 LYS A O 3
ATOM 3197 N N . VAL A 1 37 ? 28.718 -7.250 16.710 1.00 34.04 37 VAL A N 3
ATOM 3198 C CA . VAL A 1 37 ? 27.290 -7.145 16.982 1.00 13.15 37 VAL A CA 3
ATOM 3199 C C . VAL A 1 37 ? 26.829 -8.245 17.932 1.00 30.43 37 VAL A C 3
ATOM 3200 O O . VAL A 1 37 ? 27.344 -9.363 17.899 1.00 53.31 37 VAL A O 3
ATOM 3213 N N . PHE A 1 38 ? 25.857 -7.921 18.776 1.00 60.31 38 PHE A N 3
ATOM 3214 C CA . PHE A 1 38 ? 25.326 -8.882 19.737 1.00 30.24 38 PHE A CA 3
ATOM 3215 C C . PHE A 1 38 ? 23.903 -8.514 20.144 1.00 73.44 38 PHE A C 3
ATOM 3216 O O . PHE A 1 38 ? 23.613 -7.360 20.458 1.00 73.13 38 PHE A O 3
ATOM 3233 N N . CYS A 1 39 ? 23.017 -9.505 20.136 1.00 0.23 39 CYS A N 3
ATOM 3234 C CA . CYS A 1 39 ? 21.623 -9.288 20.503 1.00 52.42 39 CYS A CA 3
ATOM 3235 C C . CYS A 1 39 ? 21.416 -9.495 22.001 1.00 21.23 39 CYS A C 3
ATOM 3236 O O . CYS A 1 39 ? 21.633 -10.589 22.521 1.00 31.25 39 CYS A O 3
ATOM 3243 N N . GLN A 1 40 ? 20.995 -8.437 22.686 1.00 21.12 40 GLN A N 3
ATOM 3244 C CA . GLN A 1 40 ? 20.760 -8.503 24.123 1.00 22.10 40 GLN A CA 3
ATOM 3245 C C . GLN A 1 40 ? 19.645 -9.493 24.448 1.00 20.43 40 GLN A C 3
ATOM 3246 O O . GLN A 1 40 ? 19.826 -10.401 25.257 1.00 42.44 40 GLN A O 3
ATOM 3260 N N . GLU A 1 41 ? 18.493 -9.309 23.811 1.00 55.21 41 GLU A N 3
ATOM 3261 C CA . GLU A 1 41 ? 17.349 -10.185 24.033 1.00 71.53 41 GLU A CA 3
ATOM 3262 C C . GLU A 1 41 ? 17.765 -11.652 23.960 1.00 14.32 41 GLU A C 3
ATOM 3263 O O . GLU A 1 41 ? 17.237 -12.495 24.685 1.00 75.43 41 GLU A O 3
ATOM 3275 N N . CYS A 1 42 ? 18.715 -11.948 23.081 1.00 24.52 42 CYS A N 3
ATOM 3276 C CA . CYS A 1 42 ? 19.203 -13.311 22.910 1.00 33.24 42 CYS A CA 3
ATOM 3277 C C . CYS A 1 42 ? 20.308 -13.622 23.916 1.00 63.45 42 CYS A C 3
ATOM 3278 O O . CYS A 1 42 ? 20.424 -14.749 24.399 1.00 33.02 42 CYS A O 3
ATOM 3285 N N . THR A 1 43 ? 21.119 -12.615 24.227 1.00 63.23 43 THR A N 3
ATOM 3286 C CA . THR A 1 43 ? 22.214 -12.780 25.174 1.00 0.51 43 THR A CA 3
ATOM 3287 C C . THR A 1 43 ? 21.710 -13.304 26.514 1.00 71.50 43 THR A C 3
ATOM 3288 O O . THR A 1 43 ? 22.281 -14.236 27.081 1.00 21.23 43 THR A O 3
ATOM 3299 N N . ILE A 1 44 ? 20.637 -12.700 27.012 1.00 53.22 44 ILE A N 3
ATOM 3300 C CA . ILE A 1 44 ? 20.055 -13.107 28.285 1.00 72.32 44 ILE A CA 3
ATOM 3301 C C . ILE A 1 44 ? 19.297 -14.424 28.148 1.00 22.14 44 ILE A C 3
ATOM 3302 O O . ILE A 1 44 ? 19.576 -15.390 28.858 1.00 61.21 44 ILE A O 3
ATOM 3318 N N . LEU A 1 45 ? 18.339 -14.454 27.229 1.00 75.11 45 LEU A N 3
ATOM 3319 C CA . LEU A 1 45 ? 17.540 -15.653 26.995 1.00 24.53 45 LEU A CA 3
ATOM 3320 C C . LEU A 1 45 ? 18.435 -16.872 26.797 1.00 71.35 45 LEU A C 3
ATOM 3321 O O . LEU A 1 45 ? 18.311 -17.869 27.510 1.00 73.40 45 LEU A O 3
ATOM 3337 N N . LYS A 1 46 ? 19.338 -16.786 25.827 1.00 25.10 46 LYS A N 3
ATOM 3338 C CA . LYS A 1 46 ? 20.257 -17.881 25.537 1.00 73.33 46 LYS A CA 3
ATOM 3339 C C . LYS A 1 46 ? 21.338 -17.981 26.607 1.00 55.23 46 LYS A C 3
ATOM 3340 O O . LYS A 1 46 ? 21.936 -19.039 26.802 1.00 52.11 46 LYS A O 3
ATOM 3359 N N . ALA A 1 47 ? 21.584 -16.874 27.300 1.00 0.10 47 ALA A N 3
ATOM 3360 C CA . ALA A 1 47 ? 22.591 -16.839 28.353 1.00 41.32 47 ALA A CA 3
ATOM 3361 C C . ALA A 1 47 ? 23.993 -17.000 27.778 1.00 30.13 47 ALA A C 3
ATOM 3362 O O . ALA A 1 47 ? 24.832 -17.698 28.347 1.00 72.53 47 ALA A O 3
ATOM 3369 N N . GLU A 1 48 ? 24.242 -16.349 26.644 1.00 72.34 48 GLU A N 3
ATOM 3370 C CA . GLU A 1 48 ? 25.543 -16.423 25.991 1.00 23.12 48 GLU A CA 3
ATOM 3371 C C . GLU A 1 48 ? 25.663 -15.365 24.898 1.00 22.14 48 GLU A C 3
ATOM 3372 O O . GLU A 1 48 ? 24.777 -15.224 24.054 1.00 54.41 48 GLU A O 3
ATOM 3384 N N . VAL A 1 49 ? 26.766 -14.624 24.918 1.00 22.44 49 VAL A N 3
ATOM 3385 C CA . VAL A 1 49 ? 27.004 -13.580 23.929 1.00 71.42 49 VAL A CA 3
ATOM 3386 C C . VAL A 1 49 ? 26.861 -14.123 22.511 1.00 42.13 49 VAL A C 3
ATOM 3387 O O . VAL A 1 49 ? 27.595 -15.022 22.102 1.00 41.24 49 VAL A O 3
ATOM 3400 N N . VAL A 1 50 ? 25.909 -13.570 21.765 1.00 43.02 50 VAL A N 3
ATOM 3401 C CA . VAL A 1 50 ? 25.670 -13.998 20.392 1.00 25.42 50 VAL A CA 3
ATOM 3402 C C . VAL A 1 50 ? 26.275 -13.013 19.397 1.00 64.32 50 VAL A C 3
ATOM 3403 O O . VAL A 1 50 ? 26.410 -11.825 19.687 1.00 3.44 50 VAL A O 3
ATOM 3416 N N . GLY A 1 51 ? 26.636 -13.516 18.220 1.00 24.22 51 GLY A N 3
ATOM 3417 C CA . GLY A 1 51 ? 27.222 -12.668 17.199 1.00 32.12 51 GLY A CA 3
ATOM 3418 C C . GLY A 1 51 ? 26.277 -12.417 16.041 1.00 65.22 51 GLY A C 3
ATOM 3419 O O . GLY A 1 51 ? 25.545 -13.315 15.622 1.00 12.55 51 GLY A O 3
ATOM 3423 N N . LEU A 1 52 ? 26.289 -11.194 15.522 1.00 64.53 52 LEU A N 3
ATOM 3424 C CA . LEU A 1 52 ? 25.424 -10.827 14.406 1.00 62.54 52 LEU A CA 3
ATOM 3425 C C . LEU A 1 52 ? 26.173 -9.962 13.399 1.00 33.52 52 LEU A C 3
ATOM 3426 O O . LEU A 1 52 ? 27.308 -9.548 13.642 1.00 61.23 52 LEU A O 3
ATOM 3442 N N . CYS A 1 53 ? 25.533 -9.689 12.267 1.00 54.23 53 CYS A N 3
ATOM 3443 C CA . CYS A 1 53 ? 26.136 -8.871 11.223 1.00 1.52 53 CYS A CA 3
ATOM 3444 C C . CYS A 1 53 ? 25.643 -7.429 11.307 1.00 63.34 53 CYS A C 3
ATOM 3445 O O . CYS A 1 53 ? 24.439 -7.171 11.277 1.00 63.31 53 CYS A O 3
ATOM 3452 N N . HIS A 1 54 ? 26.581 -6.493 11.413 1.00 43.32 54 HIS A N 3
ATOM 3453 C CA . HIS A 1 54 ? 26.242 -5.078 11.500 1.00 41.23 54 HIS A CA 3
ATOM 3454 C C . HIS A 1 54 ? 25.437 -4.636 10.282 1.00 31.42 54 HIS A C 3
ATOM 3455 O O . HIS A 1 54 ? 24.662 -3.683 10.352 1.00 74.13 54 HIS A O 3
ATOM 3469 N N . GLU A 1 55 ? 25.629 -5.334 9.167 1.00 13.44 55 GLU A N 3
ATOM 3470 C CA . GLU A 1 55 ? 24.921 -5.010 7.934 1.00 60.13 55 GLU A CA 3
ATOM 3471 C C . GLU A 1 55 ? 23.481 -5.514 7.984 1.00 22.40 55 GLU A C 3
ATOM 3472 O O . GLU A 1 55 ? 22.711 -5.321 7.044 1.00 43.51 55 GLU A O 3
ATOM 3484 N N . LYS A 1 56 ? 23.127 -6.162 9.089 1.00 20.34 56 LYS A N 3
ATOM 3485 C CA . LYS A 1 56 ? 21.781 -6.694 9.264 1.00 62.30 56 LYS A CA 3
ATOM 3486 C C . LYS A 1 56 ? 20.730 -5.661 8.867 1.00 13.13 56 LYS A C 3
ATOM 3487 O O . LYS A 1 56 ? 19.656 -6.011 8.379 1.00 65.34 56 LYS A O 3
ATOM 3506 N N . ASP A 1 57 ? 21.050 -4.389 9.077 1.00 51.33 57 ASP A N 3
ATOM 3507 C CA . ASP A 1 57 ? 20.136 -3.306 8.738 1.00 24.35 57 ASP A CA 3
ATOM 3508 C C . ASP A 1 57 ? 19.572 -3.489 7.333 1.00 42.11 57 ASP A C 3
ATOM 3509 O O . ASP A 1 57 ? 18.414 -3.164 7.068 1.00 22.03 57 ASP A O 3
ATOM 3518 N N . THR A 1 58 ? 20.399 -4.011 6.432 1.00 42.40 58 THR A N 3
ATOM 3519 C CA . THR A 1 58 ? 19.985 -4.236 5.054 1.00 13.40 58 THR A CA 3
ATOM 3520 C C . THR A 1 58 ? 20.799 -5.352 4.409 1.00 33.45 58 THR A C 3
ATOM 3521 O O . THR A 1 58 ? 21.691 -5.096 3.599 1.00 41.04 58 THR A O 3
ATOM 3532 N N . ILE A 1 59 ? 20.487 -6.592 4.775 1.00 42.13 59 ILE A N 3
ATOM 3533 C CA . ILE A 1 59 ? 21.189 -7.747 4.230 1.00 72.23 59 ILE A CA 3
ATOM 3534 C C . ILE A 1 59 ? 20.545 -9.050 4.693 1.00 73.22 59 ILE A C 3
ATOM 3535 O O . ILE A 1 59 ? 19.879 -9.094 5.729 1.00 73.34 59 ILE A O 3
ATOM 3551 N N . LYS A 1 60 ? 20.746 -10.111 3.920 1.00 12.30 60 LYS A N 3
ATOM 3552 C CA . LYS A 1 60 ? 20.190 -11.417 4.250 1.00 4.03 60 LYS A CA 3
ATOM 3553 C C . LYS A 1 60 ? 20.708 -11.905 5.599 1.00 50.54 60 LYS A C 3
ATOM 3554 O O . LYS A 1 60 ? 20.028 -12.650 6.304 1.00 10.14 60 LYS A O 3
ATOM 3573 N N . CYS A 1 61 ? 21.917 -11.479 5.951 1.00 73.03 61 CYS A N 3
ATOM 3574 C CA . CYS A 1 61 ? 22.527 -11.872 7.215 1.00 43.40 61 CYS A CA 3
ATOM 3575 C C . CYS A 1 61 ? 21.545 -11.700 8.371 1.00 60.13 61 CYS A C 3
ATOM 3576 O O . CYS A 1 61 ? 21.537 -12.490 9.314 1.00 10.30 61 CYS A O 3
ATOM 3583 N N . GLN A 1 62 ? 20.718 -10.663 8.288 1.00 2.43 62 GLN A N 3
ATOM 3584 C CA . GLN A 1 62 ? 19.732 -10.388 9.325 1.00 32.14 62 GLN A CA 3
ATOM 3585 C C . GLN A 1 62 ? 18.893 -11.626 9.622 1.00 52.14 62 GLN A C 3
ATOM 3586 O O . GLN A 1 62 ? 18.692 -11.989 10.781 1.00 15.23 62 GLN A O 3
ATOM 3600 N N . ARG A 1 63 ? 18.406 -12.272 8.567 1.00 62.21 63 ARG A N 3
ATOM 3601 C CA . ARG A 1 63 ? 17.587 -13.468 8.714 1.00 74.13 63 ARG A CA 3
ATOM 3602 C C . ARG A 1 63 ? 18.346 -14.556 9.470 1.00 30.45 63 ARG A C 3
ATOM 3603 O O . ARG A 1 63 ? 17.756 -15.326 10.230 1.00 31.30 63 ARG A O 3
ATOM 3624 N N . PHE A 1 64 ? 19.656 -14.614 9.257 1.00 24.43 64 PHE A N 3
ATOM 3625 C CA . PHE A 1 64 ? 20.494 -15.608 9.917 1.00 55.04 64 PHE A CA 3
ATOM 3626 C C . PHE A 1 64 ? 20.257 -15.605 11.424 1.00 11.42 64 PHE A C 3
ATOM 3627 O O . PHE A 1 64 ? 20.330 -16.648 12.076 1.00 13.34 64 PHE A O 3
ATOM 3644 N N . HIS A 1 65 ? 19.971 -14.428 11.971 1.00 35.34 65 HIS A N 3
ATOM 3645 C CA . HIS A 1 65 ? 19.723 -14.290 13.401 1.00 54.24 65 HIS A CA 3
ATOM 3646 C C . HIS A 1 65 ? 18.689 -15.307 13.873 1.00 63.12 65 HIS A C 3
ATOM 3647 O O . HIS A 1 65 ? 18.961 -16.114 14.763 1.00 32.53 65 HIS A O 3
ATOM 3661 N N . GLU A 1 66 ? 17.504 -15.263 13.273 1.00 61.31 66 GLU A N 3
ATOM 3662 C CA . GLU A 1 66 ? 16.430 -16.182 13.635 1.00 14.23 66 GLU A CA 3
ATOM 3663 C C . GLU A 1 66 ? 16.745 -17.599 13.166 1.00 73.11 66 GLU A C 3
ATOM 3664 O O . GLU A 1 66 ? 16.407 -18.576 13.836 1.00 23.51 66 GLU A O 3
ATOM 3676 N N . PHE A 1 67 ? 17.396 -17.704 12.012 1.00 32.21 67 PHE A N 3
ATOM 3677 C CA . PHE A 1 67 ? 17.755 -19.002 11.453 1.00 14.43 67 PHE A CA 3
ATOM 3678 C C . PHE A 1 67 ? 19.176 -19.391 11.853 1.00 62.12 67 PHE A C 3
ATOM 3679 O O . PHE A 1 67 ? 19.926 -19.949 11.053 1.00 21.31 67 PHE A O 3
ATOM 3696 N N . MET A 1 68 ? 19.536 -19.093 13.097 1.00 3.21 68 MET A N 3
ATOM 3697 C CA . MET A 1 68 ? 20.865 -19.412 13.604 1.00 65.30 68 MET A CA 3
ATOM 3698 C C . MET A 1 68 ? 20.858 -20.742 14.349 1.00 52.22 68 MET A C 3
ATOM 3699 O O . MET A 1 68 ? 21.672 -20.968 15.245 1.00 12.33 68 MET A O 3
ATOM 3713 N N . ASP A 1 69 ? 19.933 -21.620 13.973 1.00 34.13 69 ASP A N 3
ATOM 3714 C CA . ASP A 1 69 ? 19.820 -22.929 14.607 1.00 32.40 69 ASP A CA 3
ATOM 3715 C C . ASP A 1 69 ? 21.154 -23.669 14.567 1.00 53.50 69 ASP A C 3
ATOM 3716 O O . ASP A 1 69 ? 21.512 -24.375 15.508 1.00 72.34 69 ASP A O 3
ATOM 3725 N N . PHE A 1 70 ? 21.883 -23.503 13.468 1.00 11.41 70 PHE A N 3
ATOM 3726 C CA . PHE A 1 70 ? 23.177 -24.157 13.303 1.00 50.21 70 PHE A CA 3
ATOM 3727 C C . PHE A 1 70 ? 24.254 -23.444 14.116 1.00 13.23 70 PHE A C 3
ATOM 3728 O O . PHE A 1 70 ? 24.679 -22.344 13.769 1.00 12.12 70 PHE A O 3
ATOM 3745 N N . GLU A 1 71 ? 24.688 -24.081 15.199 1.00 22.05 71 GLU A N 3
ATOM 3746 C CA . GLU A 1 71 ? 25.714 -23.507 16.061 1.00 0.15 71 GLU A CA 3
ATOM 3747 C C . GLU A 1 71 ? 26.886 -24.471 16.229 1.00 5.50 71 GLU A C 3
ATOM 3748 O O . GLU A 1 71 ? 26.697 -25.682 16.344 1.00 70.54 71 GLU A O 3
ATOM 3760 N N . LEU A 1 72 ? 28.097 -23.924 16.241 1.00 43.45 72 LEU A N 3
ATOM 3761 C CA . LEU A 1 72 ? 29.301 -24.734 16.393 1.00 4.42 72 LEU A CA 3
ATOM 3762 C C . LEU A 1 72 ? 29.915 -24.541 17.776 1.00 55.22 72 LEU A C 3
ATOM 3763 O O . LEU A 1 72 ? 29.313 -23.921 18.653 1.00 23.02 72 LEU A O 3
ATOM 3779 N N . ASP A 1 73 ? 31.116 -25.075 17.963 1.00 1.34 73 ASP A N 3
ATOM 3780 C CA . ASP A 1 73 ? 31.814 -24.959 19.238 1.00 72.20 73 ASP A CA 3
ATOM 3781 C C . ASP A 1 73 ? 32.650 -23.684 19.287 1.00 33.05 73 ASP A C 3
ATOM 3782 O O . ASP A 1 73 ? 33.872 -23.734 19.427 1.00 70.25 73 ASP A O 3
ATOM 3791 N N . LYS A 1 74 ? 31.982 -22.541 19.169 1.00 22.32 74 LYS A N 3
ATOM 3792 C CA . LYS A 1 74 ? 32.661 -21.251 19.200 1.00 45.01 74 LYS A CA 3
ATOM 3793 C C . LYS A 1 74 ? 32.497 -20.582 20.560 1.00 4.15 74 LYS A C 3
ATOM 3794 O O . LYS A 1 74 ? 31.872 -19.527 20.672 1.00 33.01 74 LYS A O 3
ATOM 3813 N N . ASN A 1 75 ? 33.062 -21.200 21.592 1.00 50.00 75 ASN A N 3
ATOM 3814 C CA . ASN A 1 75 ? 32.978 -20.663 22.946 1.00 33.42 75 ASN A CA 3
ATOM 3815 C C . ASN A 1 75 ? 34.087 -19.646 23.197 1.00 13.53 75 ASN A C 3
ATOM 3816 O O . ASN A 1 75 ? 35.204 -20.007 23.568 1.00 20.41 75 ASN A O 3
ATOM 3827 N N . LYS A 1 76 ? 33.771 -18.371 22.991 1.00 63.45 76 LYS A N 3
ATOM 3828 C CA . LYS A 1 76 ? 34.738 -17.300 23.196 1.00 62.22 76 LYS A CA 3
ATOM 3829 C C . LYS A 1 76 ? 34.322 -16.408 24.361 1.00 44.00 76 LYS A C 3
ATOM 3830 O O . LYS A 1 76 ? 33.330 -15.685 24.277 1.00 31.35 76 LYS A O 3
ATOM 3849 N N . GLU A 1 77 ? 35.089 -16.462 25.447 1.00 60.23 77 GLU A N 3
ATOM 3850 C CA . GLU A 1 77 ? 34.799 -15.657 26.627 1.00 55.42 77 GLU A CA 3
ATOM 3851 C C . GLU A 1 77 ? 35.884 -14.608 26.851 1.00 1.44 77 GLU A C 3
ATOM 3852 O O . GLU A 1 77 ? 37.072 -14.880 26.676 1.00 3.11 77 GLU A O 3
ATOM 3864 N N . VAL A 1 78 ? 35.467 -13.407 27.238 1.00 72.34 78 VAL A N 3
ATOM 3865 C CA . VAL A 1 78 ? 36.403 -12.317 27.486 1.00 1.21 78 VAL A CA 3
ATOM 3866 C C . VAL A 1 78 ? 35.969 -11.483 28.687 1.00 24.32 78 VAL A C 3
ATOM 3867 O O . VAL A 1 78 ? 34.777 -11.262 28.903 1.00 54.22 78 VAL A O 3
ATOM 3880 N N . ILE A 1 79 ? 36.943 -11.022 29.463 1.00 12.34 79 ILE A N 3
ATOM 3881 C CA . ILE A 1 79 ? 36.662 -10.211 30.642 1.00 3.02 79 ILE A CA 3
ATOM 3882 C C . ILE A 1 79 ? 35.769 -9.026 30.292 1.00 34.21 79 ILE A C 3
ATOM 3883 O O . ILE A 1 79 ? 35.758 -8.557 29.154 1.00 71.21 79 ILE A O 3
ATOM 3899 N N . ASP A 1 80 ? 35.022 -8.544 31.279 1.00 0.43 80 ASP A N 3
ATOM 3900 C CA . ASP A 1 80 ? 34.127 -7.410 31.078 1.00 44.22 80 ASP A CA 3
ATOM 3901 C C . ASP A 1 80 ? 33.945 -6.624 32.373 1.00 71.32 80 ASP A C 3
ATOM 3902 O O . ASP A 1 80 ? 34.086 -7.169 33.467 1.00 72.30 80 ASP A O 3
ATOM 3911 N N . LYS A 1 81 ? 33.634 -5.340 32.240 1.00 71.21 81 LYS A N 3
ATOM 3912 C CA . LYS A 1 81 ? 33.432 -4.476 33.398 1.00 32.41 81 LYS A CA 3
ATOM 3913 C C . LYS A 1 81 ? 32.816 -3.144 32.984 1.00 2.55 81 LYS A C 3
ATOM 3914 O O . LYS A 1 81 ? 32.745 -2.824 31.798 1.00 71.50 81 LYS A O 3
ATOM 3933 N N . ARG A 1 82 ? 32.371 -2.372 33.970 1.00 20.24 82 ARG A N 3
ATOM 3934 C CA . ARG A 1 82 ? 31.761 -1.073 33.706 1.00 35.42 82 ARG A CA 3
ATOM 3935 C C . ARG A 1 82 ? 32.372 0.005 34.597 1.00 62.14 82 ARG A C 3
ATOM 3936 O O . ARG A 1 82 ? 32.615 1.128 34.153 1.00 11.11 82 ARG A O 3
ATOM 3957 N N . LYS A 1 83 ? 32.616 -0.343 35.855 1.00 13.04 83 LYS A N 3
ATOM 3958 C CA . LYS A 1 83 ? 33.199 0.593 36.809 1.00 34.51 83 LYS A CA 3
ATOM 3959 C C . LYS A 1 83 ? 32.343 1.850 36.930 1.00 12.13 83 LYS A C 3
ATOM 3960 O O . LYS A 1 83 ? 32.841 2.967 36.794 1.00 41.41 83 LYS A O 3
ATOM 3979 N N . GLY A 1 84 ? 31.053 1.660 37.187 1.00 75.13 84 GLY A N 3
ATOM 3980 C CA . GLY A 1 84 ? 30.150 2.788 37.323 1.00 35.05 84 GLY A CA 3
ATOM 3981 C C . GLY A 1 84 ? 30.253 3.453 38.681 1.00 3.15 84 GLY A C 3
ATOM 3982 O O . GLY A 1 84 ? 30.285 2.752 39.690 1.00 65.41 84 GLY A O 3
ATOM 3988 N N . GLY A 1 1 ? -24.551 -2.169 20.563 1.00 13.00 1 GLY A N 4
ATOM 3989 C CA . GLY A 1 1 ? -23.397 -2.740 21.233 1.00 45.03 1 GLY A CA 4
ATOM 3990 C C . GLY A 1 1 ? -23.523 -4.238 21.427 1.00 42.52 1 GLY A C 4
ATOM 3991 O O . GLY A 1 1 ? -23.698 -4.729 22.543 1.00 65.25 1 GLY A O 4
ATOM 3995 N N . PRO A 1 2 ? -23.433 -4.992 20.321 1.00 23.40 2 PRO A N 4
ATOM 3996 C CA . PRO A 1 2 ? -23.537 -6.454 20.349 1.00 65.14 2 PRO A CA 4
ATOM 3997 C C . PRO A 1 2 ? -22.328 -7.108 21.011 1.00 23.03 2 PRO A C 4
ATOM 3998 O O . PRO A 1 2 ? -22.460 -8.111 21.713 1.00 51.01 2 PRO A O 4
ATOM 4009 N N . LEU A 1 3 ? -21.152 -6.535 20.784 1.00 43.35 3 LEU A N 4
ATOM 4010 C CA . LEU A 1 3 ? -19.920 -7.061 21.359 1.00 44.11 3 LEU A CA 4
ATOM 4011 C C . LEU A 1 3 ? -19.545 -6.305 22.629 1.00 20.35 3 LEU A C 4
ATOM 4012 O O . LEU A 1 3 ? -19.943 -5.157 22.821 1.00 44.04 3 LEU A O 4
ATOM 4028 N N . GLY A 1 4 ? -18.774 -6.958 23.494 1.00 23.12 4 GLY A N 4
ATOM 4029 C CA . GLY A 1 4 ? -18.356 -6.330 24.735 1.00 5.41 4 GLY A CA 4
ATOM 4030 C C . GLY A 1 4 ? -17.053 -6.899 25.262 1.00 23.40 4 GLY A C 4
ATOM 4031 O O . GLY A 1 4 ? -16.014 -6.242 25.205 1.00 51.44 4 GLY A O 4
ATOM 4035 N N . SER A 1 5 ? -17.109 -8.122 25.777 1.00 31.21 5 SER A N 4
ATOM 4036 C CA . SER A 1 5 ? -15.925 -8.777 26.321 1.00 55.32 5 SER A CA 4
ATOM 4037 C C . SER A 1 5 ? -15.595 -10.042 25.537 1.00 33.45 5 SER A C 4
ATOM 4038 O O . SER A 1 5 ? -15.748 -11.163 26.023 1.00 74.25 5 SER A O 4
ATOM 4046 N N . PRO A 1 6 ? -15.130 -9.861 24.292 1.00 43.42 6 PRO A N 4
ATOM 4047 C CA . PRO A 1 6 ? -14.766 -10.976 23.412 1.00 21.41 6 PRO A CA 4
ATOM 4048 C C . PRO A 1 6 ? -13.509 -11.699 23.882 1.00 44.12 6 PRO A C 4
ATOM 4049 O O . PRO A 1 6 ? -12.426 -11.117 23.924 1.00 42.42 6 PRO A O 4
ATOM 4060 N N . GLU A 1 7 ? -13.661 -12.973 24.233 1.00 24.22 7 GLU A N 4
ATOM 4061 C CA . GLU A 1 7 ? -12.536 -13.775 24.700 1.00 62.34 7 GLU A CA 4
ATOM 4062 C C . GLU A 1 7 ? -11.418 -13.802 23.660 1.00 23.51 7 GLU A C 4
ATOM 4063 O O . GLU A 1 7 ? -11.675 -13.796 22.456 1.00 65.34 7 GLU A O 4
ATOM 4075 N N . PHE A 1 8 ? -10.178 -13.832 24.135 1.00 51.31 8 PHE A N 4
ATOM 4076 C CA . PHE A 1 8 ? -9.021 -13.859 23.249 1.00 34.45 8 PHE A CA 4
ATOM 4077 C C . PHE A 1 8 ? -8.608 -15.294 22.935 1.00 41.25 8 PHE A C 4
ATOM 4078 O O . PHE A 1 8 ? -8.384 -16.098 23.839 1.00 21.05 8 PHE A O 4
ATOM 4095 N N . SER A 1 9 ? -8.512 -15.607 21.647 1.00 1.33 9 SER A N 4
ATOM 4096 C CA . SER A 1 9 ? -8.132 -16.947 21.213 1.00 62.22 9 SER A CA 4
ATOM 4097 C C . SER A 1 9 ? -6.621 -17.137 21.299 1.00 54.14 9 SER A C 4
ATOM 4098 O O . SER A 1 9 ? -5.947 -17.310 20.283 1.00 74.33 9 SER A O 4
ATOM 4106 N N . TYR A 1 10 ? -6.096 -17.103 22.518 1.00 51.44 10 TYR A N 4
ATOM 4107 C CA . TYR A 1 10 ? -4.663 -17.268 22.738 1.00 32.10 10 TYR A CA 4
ATOM 4108 C C . TYR A 1 10 ? -3.868 -16.221 21.964 1.00 71.44 10 TYR A C 4
ATOM 4109 O O . TYR A 1 10 ? -2.788 -16.502 21.445 1.00 23.14 10 TYR A O 4
ATOM 4127 N N . PHE A 1 11 ? -4.411 -15.009 21.892 1.00 23.11 11 PHE A N 4
ATOM 4128 C CA . PHE A 1 11 ? -3.754 -13.919 21.181 1.00 63.24 11 PHE A CA 4
ATOM 4129 C C . PHE A 1 11 ? -2.343 -13.692 21.717 1.00 24.21 11 PHE A C 4
ATOM 4130 O O . PHE A 1 11 ? -2.154 -13.432 22.905 1.00 13.15 11 PHE A O 4
ATOM 4147 N N . ALA A 1 12 ? -1.357 -13.794 20.832 1.00 65.22 12 ALA A N 4
ATOM 4148 C CA . ALA A 1 12 ? 0.035 -13.600 21.215 1.00 14.34 12 ALA A CA 4
ATOM 4149 C C . ALA A 1 12 ? 0.688 -12.505 20.376 1.00 43.05 12 ALA A C 4
ATOM 4150 O O . ALA A 1 12 ? 0.063 -11.942 19.477 1.00 10.20 12 ALA A O 4
ATOM 4157 N N . LYS A 1 13 ? 1.948 -12.207 20.676 1.00 73.13 13 LYS A N 4
ATOM 4158 C CA . LYS A 1 13 ? 2.685 -11.182 19.950 1.00 23.22 13 LYS A CA 4
ATOM 4159 C C . LYS A 1 13 ? 4.190 -11.382 20.102 1.00 65.32 13 LYS A C 4
ATOM 4160 O O . LYS A 1 13 ? 4.658 -11.879 21.127 1.00 1.21 13 LYS A O 4
ATOM 4179 N N . ILE A 1 14 ? 4.941 -10.993 19.077 1.00 44.40 14 ILE A N 4
ATOM 4180 C CA . ILE A 1 14 ? 6.392 -11.128 19.099 1.00 72.42 14 ILE A CA 4
ATOM 4181 C C . ILE A 1 14 ? 7.050 -9.892 19.705 1.00 63.34 14 ILE A C 4
ATOM 4182 O O . ILE A 1 14 ? 6.568 -8.773 19.533 1.00 20.04 14 ILE A O 4
ATOM 4198 N N . GLN A 1 15 ? 8.155 -10.105 20.413 1.00 45.24 15 GLN A N 4
ATOM 4199 C CA . GLN A 1 15 ? 8.880 -9.008 21.043 1.00 30.50 15 GLN A CA 4
ATOM 4200 C C . GLN A 1 15 ? 10.022 -8.529 20.154 1.00 44.11 15 GLN A C 4
ATOM 4201 O O . GLN A 1 15 ? 10.560 -9.275 19.336 1.00 54.44 15 GLN A O 4
ATOM 4215 N N . PRO A 1 16 ? 10.403 -7.253 20.314 1.00 13.03 16 PRO A N 4
ATOM 4216 C CA . PRO A 1 16 ? 11.486 -6.645 19.535 1.00 44.13 16 PRO A CA 4
ATOM 4217 C C . PRO A 1 16 ? 12.854 -7.203 19.911 1.00 25.00 16 PRO A C 4
ATOM 4218 O O . PRO A 1 16 ? 12.925 -8.132 20.714 1.00 12.21 16 PRO A O 4
ATOM 4229 N N . HIS A 1 17 ? 13.899 -6.631 19.330 1.00 12.14 17 HIS A N 4
ATOM 4230 C CA . HIS A 1 17 ? 15.251 -7.081 19.614 1.00 54.54 17 HIS A CA 4
ATOM 4231 C C . HIS A 1 17 ? 16.138 -5.873 19.927 1.00 20.40 17 HIS A C 4
ATOM 4232 O O . HIS A 1 17 ? 15.900 -4.752 19.477 1.00 64.53 17 HIS A O 4
ATOM 4246 N N . THR A 1 18 ? 17.176 -6.130 20.717 1.00 35.34 18 THR A N 4
ATOM 4247 C CA . THR A 1 18 ? 18.114 -5.086 21.109 1.00 52.40 18 THR A CA 4
ATOM 4248 C C . THR A 1 18 ? 19.518 -5.386 20.594 1.00 23.54 18 THR A C 4
ATOM 4249 O O . THR A 1 18 ? 20.239 -6.201 21.170 1.00 13.23 18 THR A O 4
ATOM 4260 N N . PHE A 1 19 ? 19.900 -4.722 19.508 1.00 13.32 19 PHE A N 4
ATOM 4261 C CA . PHE A 1 19 ? 21.217 -4.919 18.916 1.00 4.21 19 PHE A CA 4
ATOM 4262 C C . PHE A 1 19 ? 22.224 -3.923 19.486 1.00 62.04 19 PHE A C 4
ATOM 4263 O O . PHE A 1 19 ? 22.020 -2.711 19.420 1.00 11.32 19 PHE A O 4
ATOM 4280 N N . ILE A 1 20 ? 23.310 -4.445 20.047 1.00 3.34 20 ILE A N 4
ATOM 4281 C CA . ILE A 1 20 ? 24.349 -3.603 20.628 1.00 61.02 20 ILE A CA 4
ATOM 4282 C C . ILE A 1 20 ? 25.727 -3.985 20.099 1.00 2.51 20 ILE A C 4
ATOM 4283 O O . ILE A 1 20 ? 25.958 -5.131 19.713 1.00 43.33 20 ILE A O 4
ATOM 4299 N N . GLU A 1 21 ? 26.639 -3.019 20.085 1.00 23.44 21 GLU A N 4
ATOM 4300 C CA . GLU A 1 21 ? 27.995 -3.255 19.603 1.00 62.23 21 GLU A CA 4
ATOM 4301 C C . GLU A 1 21 ? 28.828 -3.980 20.657 1.00 13.02 21 GLU A C 4
ATOM 4302 O O . GLU A 1 21 ? 29.012 -3.483 21.767 1.00 25.24 21 GLU A O 4
ATOM 4314 N N . GLY A 1 22 ? 29.327 -5.159 20.300 1.00 63.31 22 GLY A N 4
ATOM 4315 C CA . GLY A 1 22 ? 30.133 -5.933 21.224 1.00 51.12 22 GLY A CA 4
ATOM 4316 C C . GLY A 1 22 ? 31.546 -5.399 21.351 1.00 15.21 22 GLY A C 4
ATOM 4317 O O . GLY A 1 22 ? 31.792 -4.217 21.113 1.00 34.44 22 GLY A O 4
ATOM 4321 N N . GLU A 1 23 ? 32.475 -6.271 21.729 1.00 30.30 23 GLU A N 4
ATOM 4322 C CA . GLU A 1 23 ? 33.870 -5.878 21.888 1.00 15.22 23 GLU A CA 4
ATOM 4323 C C . GLU A 1 23 ? 34.762 -6.621 20.898 1.00 74.01 23 GLU A C 4
ATOM 4324 O O . GLU A 1 23 ? 35.412 -6.007 20.051 1.00 41.25 23 GLU A O 4
ATOM 4336 N N . GLU A 1 24 ? 34.788 -7.945 21.010 1.00 21.44 24 GLU A N 4
ATOM 4337 C CA . GLU A 1 24 ? 35.601 -8.771 20.126 1.00 25.43 24 GLU A CA 4
ATOM 4338 C C . GLU A 1 24 ? 35.141 -8.631 18.676 1.00 13.43 24 GLU A C 4
ATOM 4339 O O . GLU A 1 24 ? 33.943 -8.607 18.394 1.00 65.34 24 GLU A O 4
ATOM 4351 N N . ILE A 1 25 ? 36.102 -8.541 17.764 1.00 63.21 25 ILE A N 4
ATOM 4352 C CA . ILE A 1 25 ? 35.797 -8.404 16.345 1.00 75.21 25 ILE A CA 4
ATOM 4353 C C . ILE A 1 25 ? 35.546 -9.765 15.704 1.00 72.53 25 ILE A C 4
ATOM 4354 O O . ILE A 1 25 ? 36.472 -10.549 15.503 1.00 21.40 25 ILE A O 4
ATOM 4370 N N . VAL A 1 26 ? 34.285 -10.037 15.382 1.00 21.51 26 VAL A N 4
ATOM 4371 C CA . VAL A 1 26 ? 33.911 -11.301 14.759 1.00 5.34 26 VAL A CA 4
ATOM 4372 C C . VAL A 1 26 ? 33.673 -11.129 13.264 1.00 44.31 26 VAL A C 4
ATOM 4373 O O . VAL A 1 26 ? 33.118 -10.122 12.823 1.00 31.12 26 VAL A O 4
ATOM 4386 N N . LYS A 1 27 ? 34.098 -12.117 12.485 1.00 43.54 27 LYS A N 4
ATOM 4387 C CA . LYS A 1 27 ? 33.931 -12.077 11.037 1.00 55.44 27 LYS A CA 4
ATOM 4388 C C . LYS A 1 27 ? 32.747 -12.935 10.602 1.00 62.32 27 LYS A C 4
ATOM 4389 O O . LYS A 1 27 ? 32.763 -14.158 10.757 1.00 30.01 27 LYS A O 4
ATOM 4408 N N . CYS A 1 28 ? 31.722 -12.290 10.056 1.00 4.35 28 CYS A N 4
ATOM 4409 C CA . CYS A 1 28 ? 30.531 -12.993 9.598 1.00 43.23 28 CYS A CA 4
ATOM 4410 C C . CYS A 1 28 ? 30.903 -14.149 8.675 1.00 64.43 28 CYS A C 4
ATOM 4411 O O . CYS A 1 28 ? 31.922 -14.104 7.985 1.00 64.52 28 CYS A O 4
ATOM 4418 N N . SER A 1 29 ? 30.069 -15.184 8.665 1.00 61.53 29 SER A N 4
ATOM 4419 C CA . SER A 1 29 ? 30.313 -16.354 7.829 1.00 52.24 29 SER A CA 4
ATOM 4420 C C . SER A 1 29 ? 29.901 -16.085 6.385 1.00 23.45 29 SER A C 4
ATOM 4421 O O . SER A 1 29 ? 30.428 -16.694 5.455 1.00 42.24 29 SER A O 4
ATOM 4429 N N . GLU A 1 30 ? 28.955 -15.168 6.207 1.00 64.24 30 GLU A N 4
ATOM 4430 C CA . GLU A 1 30 ? 28.473 -14.818 4.876 1.00 54.04 30 GLU A CA 4
ATOM 4431 C C . GLU A 1 30 ? 29.140 -13.542 4.373 1.00 10.41 30 GLU A C 4
ATOM 4432 O O . GLU A 1 30 ? 29.674 -13.502 3.263 1.00 63.21 30 GLU A O 4
ATOM 4444 N N . CYS A 1 31 ? 29.107 -12.499 5.196 1.00 32.45 31 CYS A N 4
ATOM 4445 C CA . CYS A 1 31 ? 29.706 -11.220 4.837 1.00 54.51 31 CYS A CA 4
ATOM 4446 C C . CYS A 1 31 ? 31.229 -11.302 4.881 1.00 22.31 31 CYS A C 4
ATOM 4447 O O . CYS A 1 31 ? 31.918 -10.708 4.052 1.00 34.33 31 CYS A O 4
ATOM 4454 N N . GLY A 1 32 ? 31.748 -12.042 5.856 1.00 1.11 32 GLY A N 4
ATOM 4455 C CA . GLY A 1 32 ? 33.185 -12.189 5.991 1.00 43.42 32 GLY A CA 4
ATOM 4456 C C . GLY A 1 32 ? 33.886 -10.861 6.201 1.00 4.45 32 GLY A C 4
ATOM 4457 O O . GLY A 1 32 ? 34.951 -10.618 5.634 1.00 3.54 32 GLY A O 4
ATOM 4461 N N . ASN A 1 33 ? 33.287 -9.999 7.015 1.00 51.22 33 ASN A N 4
ATOM 4462 C CA . ASN A 1 33 ? 33.860 -8.688 7.297 1.00 32.51 33 ASN A CA 4
ATOM 4463 C C . ASN A 1 33 ? 34.013 -8.471 8.799 1.00 35.31 33 ASN A C 4
ATOM 4464 O O . ASN A 1 33 ? 33.333 -9.112 9.600 1.00 13.22 33 ASN A O 4
ATOM 4475 N N . GLU A 1 34 ? 34.910 -7.565 9.173 1.00 73.12 34 GLU A N 4
ATOM 4476 C CA . GLU A 1 34 ? 35.153 -7.265 10.579 1.00 44.14 34 GLU A CA 4
ATOM 4477 C C . GLU A 1 34 ? 33.965 -6.528 11.190 1.00 10.04 34 GLU A C 4
ATOM 4478 O O . GLU A 1 34 ? 33.641 -5.408 10.791 1.00 22.33 34 GLU A O 4
ATOM 4490 N N . THR A 1 35 ? 33.317 -7.164 12.161 1.00 25.20 35 THR A N 4
ATOM 4491 C CA . THR A 1 35 ? 32.165 -6.572 12.828 1.00 50.44 35 THR A CA 4
ATOM 4492 C C . THR A 1 35 ? 31.980 -7.151 14.226 1.00 0.44 35 THR A C 4
ATOM 4493 O O . THR A 1 35 ? 32.365 -8.289 14.494 1.00 40.42 35 THR A O 4
ATOM 4504 N N . LYS A 1 36 ? 31.389 -6.359 15.115 1.00 5.23 36 LYS A N 4
ATOM 4505 C CA . LYS A 1 36 ? 31.151 -6.793 16.487 1.00 55.20 36 LYS A CA 4
ATOM 4506 C C . LYS A 1 36 ? 29.755 -6.389 16.950 1.00 40.34 36 LYS A C 4
ATOM 4507 O O . LYS A 1 36 ? 29.571 -5.328 17.547 1.00 21.00 36 LYS A O 4
ATOM 4526 N N . VAL A 1 37 ? 28.774 -7.242 16.674 1.00 34.04 37 VAL A N 4
ATOM 4527 C CA . VAL A 1 37 ? 27.395 -6.975 17.066 1.00 13.15 37 VAL A CA 4
ATOM 4528 C C . VAL A 1 37 ? 26.814 -8.139 17.860 1.00 30.43 37 VAL A C 4
ATOM 4529 O O . VAL A 1 37 ? 27.045 -9.304 17.534 1.00 53.31 37 VAL A O 4
ATOM 4542 N N . PHE A 1 38 ? 26.058 -7.817 18.904 1.00 60.31 38 PHE A N 4
ATOM 4543 C CA . PHE A 1 38 ? 25.442 -8.836 19.746 1.00 30.24 38 PHE A CA 4
ATOM 4544 C C . PHE A 1 38 ? 24.068 -8.383 20.232 1.00 73.44 38 PHE A C 4
ATOM 4545 O O . PHE A 1 38 ? 23.898 -7.249 20.680 1.00 73.13 38 PHE A O 4
ATOM 4562 N N . CYS A 1 39 ? 23.091 -9.278 20.140 1.00 0.23 39 CYS A N 4
ATOM 4563 C CA . CYS A 1 39 ? 21.731 -8.973 20.570 1.00 52.42 39 CYS A CA 4
ATOM 4564 C C . CYS A 1 39 ? 21.552 -9.264 22.056 1.00 21.23 39 CYS A C 4
ATOM 4565 O O . CYS A 1 39 ? 21.641 -10.414 22.489 1.00 31.25 39 CYS A O 4
ATOM 4572 N N . GLN A 1 40 ? 21.297 -8.217 22.833 1.00 21.12 40 GLN A N 4
ATOM 4573 C CA . GLN A 1 40 ? 21.105 -8.360 24.271 1.00 22.10 40 GLN A CA 4
ATOM 4574 C C . GLN A 1 40 ? 19.929 -9.283 24.574 1.00 20.43 40 GLN A C 4
ATOM 4575 O O . GLN A 1 40 ? 20.055 -10.230 25.350 1.00 42.44 40 GLN A O 4
ATOM 4589 N N . GLU A 1 41 ? 18.786 -8.999 23.956 1.00 55.21 41 GLU A N 4
ATOM 4590 C CA . GLU A 1 41 ? 17.588 -9.804 24.161 1.00 71.53 41 GLU A CA 4
ATOM 4591 C C . GLU A 1 41 ? 17.894 -11.290 23.989 1.00 14.32 41 GLU A C 4
ATOM 4592 O O . GLU A 1 41 ? 17.675 -12.090 24.899 1.00 75.43 41 GLU A O 4
ATOM 4604 N N . CYS A 1 42 ? 18.401 -11.651 22.816 1.00 24.52 42 CYS A N 4
ATOM 4605 C CA . CYS A 1 42 ? 18.736 -13.039 22.522 1.00 33.24 42 CYS A CA 4
ATOM 4606 C C . CYS A 1 42 ? 19.759 -13.574 23.519 1.00 63.45 42 CYS A C 4
ATOM 4607 O O . CYS A 1 42 ? 19.625 -14.688 24.028 1.00 33.02 42 CYS A O 4
ATOM 4614 N N . THR A 1 43 ? 20.784 -12.773 23.795 1.00 63.23 43 THR A N 4
ATOM 4615 C CA . THR A 1 43 ? 21.830 -13.165 24.731 1.00 0.51 43 THR A CA 4
ATOM 4616 C C . THR A 1 43 ? 21.236 -13.657 26.046 1.00 71.50 43 THR A C 4
ATOM 4617 O O . THR A 1 43 ? 21.792 -14.544 26.695 1.00 21.23 43 THR A O 4
ATOM 4628 N N . ILE A 1 44 ? 20.105 -13.077 26.433 1.00 53.22 44 ILE A N 4
ATOM 4629 C CA . ILE A 1 44 ? 19.436 -13.459 27.670 1.00 72.32 44 ILE A CA 4
ATOM 4630 C C . ILE A 1 44 ? 18.703 -14.787 27.512 1.00 22.14 44 ILE A C 4
ATOM 4631 O O . ILE A 1 44 ? 18.930 -15.727 28.273 1.00 61.21 44 ILE A O 4
ATOM 4647 N N . LEU A 1 45 ? 17.826 -14.857 26.517 1.00 75.11 45 LEU A N 4
ATOM 4648 C CA . LEU A 1 45 ? 17.060 -16.071 26.257 1.00 24.53 45 LEU A CA 4
ATOM 4649 C C . LEU A 1 45 ? 17.987 -17.259 26.023 1.00 71.35 45 LEU A C 4
ATOM 4650 O O . LEU A 1 45 ? 17.886 -18.283 26.701 1.00 73.40 45 LEU A O 4
ATOM 4666 N N . LYS A 1 46 ? 18.893 -17.117 25.061 1.00 25.10 46 LYS A N 4
ATOM 4667 C CA . LYS A 1 46 ? 19.841 -18.177 24.740 1.00 73.33 46 LYS A CA 4
ATOM 4668 C C . LYS A 1 46 ? 20.892 -18.318 25.837 1.00 55.23 46 LYS A C 4
ATOM 4669 O O . LYS A 1 46 ? 21.491 -19.380 26.002 1.00 52.11 46 LYS A O 4
ATOM 4688 N N . ALA A 1 47 ? 21.108 -17.240 26.584 1.00 0.10 47 ALA A N 4
ATOM 4689 C CA . ALA A 1 47 ? 22.084 -17.245 27.667 1.00 41.32 47 ALA A CA 4
ATOM 4690 C C . ALA A 1 47 ? 23.504 -17.381 27.127 1.00 30.13 47 ALA A C 4
ATOM 4691 O O . ALA A 1 47 ? 24.356 -18.013 27.750 1.00 72.53 47 ALA A O 4
ATOM 4698 N N . GLU A 1 48 ? 23.749 -16.783 25.965 1.00 72.34 48 GLU A N 4
ATOM 4699 C CA . GLU A 1 48 ? 25.066 -16.840 25.342 1.00 23.12 48 GLU A CA 4
ATOM 4700 C C . GLU A 1 48 ? 25.285 -15.639 24.425 1.00 22.14 48 GLU A C 4
ATOM 4701 O O . GLU A 1 48 ? 24.343 -15.124 23.822 1.00 54.41 48 GLU A O 4
ATOM 4713 N N . VAL A 1 49 ? 26.535 -15.199 24.325 1.00 22.44 49 VAL A N 4
ATOM 4714 C CA . VAL A 1 49 ? 26.880 -14.060 23.483 1.00 71.42 49 VAL A CA 4
ATOM 4715 C C . VAL A 1 49 ? 26.769 -14.417 22.005 1.00 42.13 49 VAL A C 4
ATOM 4716 O O . VAL A 1 49 ? 27.541 -15.225 21.489 1.00 41.24 49 VAL A O 4
ATOM 4729 N N . VAL A 1 50 ? 25.800 -13.808 21.327 1.00 43.02 50 VAL A N 4
ATOM 4730 C CA . VAL A 1 50 ? 25.588 -14.060 19.906 1.00 25.42 50 VAL A CA 4
ATOM 4731 C C . VAL A 1 50 ? 26.336 -13.044 19.050 1.00 64.32 50 VAL A C 4
ATOM 4732 O O . VAL A 1 50 ? 26.536 -11.900 19.457 1.00 3.44 50 VAL A O 4
ATOM 4745 N N . GLY A 1 51 ? 26.747 -13.471 17.860 1.00 24.22 51 GLY A N 4
ATOM 4746 C CA . GLY A 1 51 ? 27.469 -12.586 16.963 1.00 32.12 51 GLY A CA 4
ATOM 4747 C C . GLY A 1 51 ? 26.670 -12.239 15.723 1.00 65.22 51 GLY A C 4
ATOM 4748 O O . GLY A 1 51 ? 26.088 -13.118 15.085 1.00 12.55 51 GLY A O 4
ATOM 4752 N N . LEU A 1 52 ? 26.639 -10.956 15.381 1.00 64.53 52 LEU A N 4
ATOM 4753 C CA . LEU A 1 52 ? 25.904 -10.494 14.210 1.00 62.54 52 LEU A CA 4
ATOM 4754 C C . LEU A 1 52 ? 26.725 -9.486 13.413 1.00 33.52 52 LEU A C 4
ATOM 4755 O O . LEU A 1 52 ? 27.792 -9.052 13.852 1.00 61.23 52 LEU A O 4
ATOM 4771 N N . CYS A 1 53 ? 26.222 -9.115 12.240 1.00 54.23 53 CYS A N 4
ATOM 4772 C CA . CYS A 1 53 ? 26.908 -8.157 11.382 1.00 1.52 53 CYS A CA 4
ATOM 4773 C C . CYS A 1 53 ? 26.076 -6.889 11.208 1.00 63.34 53 CYS A C 4
ATOM 4774 O O . CYS A 1 53 ? 24.848 -6.944 11.140 1.00 63.31 53 CYS A O 4
ATOM 4781 N N . HIS A 1 54 ? 26.754 -5.747 11.138 1.00 43.32 54 HIS A N 4
ATOM 4782 C CA . HIS A 1 54 ? 26.078 -4.466 10.971 1.00 41.23 54 HIS A CA 4
ATOM 4783 C C . HIS A 1 54 ? 25.200 -4.473 9.724 1.00 31.42 54 HIS A C 4
ATOM 4784 O O . HIS A 1 54 ? 24.226 -3.725 9.635 1.00 74.13 54 HIS A O 4
ATOM 4798 N N . GLU A 1 55 ? 25.551 -5.322 8.763 1.00 13.44 55 GLU A N 4
ATOM 4799 C CA . GLU A 1 55 ? 24.795 -5.424 7.521 1.00 60.13 55 GLU A CA 4
ATOM 4800 C C . GLU A 1 55 ? 23.425 -6.051 7.768 1.00 22.40 55 GLU A C 4
ATOM 4801 O O . GLU A 1 55 ? 22.575 -6.085 6.877 1.00 43.51 55 GLU A O 4
ATOM 4813 N N . LYS A 1 56 ? 23.219 -6.548 8.982 1.00 20.34 56 LYS A N 4
ATOM 4814 C CA . LYS A 1 56 ? 21.954 -7.173 9.348 1.00 62.30 56 LYS A CA 4
ATOM 4815 C C . LYS A 1 56 ? 20.773 -6.324 8.887 1.00 13.13 56 LYS A C 4
ATOM 4816 O O . LYS A 1 56 ? 19.719 -6.851 8.529 1.00 65.34 56 LYS A O 4
ATOM 4835 N N . ASP A 1 57 ? 20.957 -5.009 8.899 1.00 51.33 57 ASP A N 4
ATOM 4836 C CA . ASP A 1 57 ? 19.908 -4.087 8.479 1.00 24.35 57 ASP A CA 4
ATOM 4837 C C . ASP A 1 57 ? 19.332 -4.498 7.127 1.00 42.11 57 ASP A C 4
ATOM 4838 O O . ASP A 1 57 ? 18.118 -4.468 6.921 1.00 22.03 57 ASP A O 4
ATOM 4847 N N . THR A 1 58 ? 20.211 -4.880 6.206 1.00 42.40 58 THR A N 4
ATOM 4848 C CA . THR A 1 58 ? 19.792 -5.296 4.873 1.00 13.40 58 THR A CA 4
ATOM 4849 C C . THR A 1 58 ? 20.668 -6.426 4.348 1.00 33.45 58 THR A C 4
ATOM 4850 O O . THR A 1 58 ? 21.596 -6.195 3.572 1.00 41.04 58 THR A O 4
ATOM 4861 N N . ILE A 1 59 ? 20.369 -7.648 4.775 1.00 42.13 59 ILE A N 4
ATOM 4862 C CA . ILE A 1 59 ? 21.129 -8.815 4.345 1.00 72.23 59 ILE A CA 4
ATOM 4863 C C . ILE A 1 59 ? 20.457 -10.107 4.797 1.00 73.22 59 ILE A C 4
ATOM 4864 O O . ILE A 1 59 ? 19.747 -10.131 5.804 1.00 73.34 59 ILE A O 4
ATOM 4880 N N . LYS A 1 60 ? 20.685 -11.180 4.049 1.00 12.30 60 LYS A N 4
ATOM 4881 C CA . LYS A 1 60 ? 20.105 -12.478 4.373 1.00 4.03 60 LYS A CA 4
ATOM 4882 C C . LYS A 1 60 ? 20.395 -12.857 5.822 1.00 50.54 60 LYS A C 4
ATOM 4883 O O . LYS A 1 60 ? 19.577 -13.500 6.481 1.00 10.14 60 LYS A O 4
ATOM 4902 N N . CYS A 1 61 ? 21.561 -12.452 6.313 1.00 73.03 61 CYS A N 4
ATOM 4903 C CA . CYS A 1 61 ? 21.959 -12.748 7.684 1.00 43.40 61 CYS A CA 4
ATOM 4904 C C . CYS A 1 61 ? 20.857 -12.360 8.666 1.00 60.13 61 CYS A C 4
ATOM 4905 O O . CYS A 1 61 ? 20.644 -13.036 9.672 1.00 10.30 61 CYS A O 4
ATOM 4912 N N . GLN A 1 62 ? 20.159 -11.269 8.363 1.00 2.43 62 GLN A N 4
ATOM 4913 C CA . GLN A 1 62 ? 19.080 -10.792 9.219 1.00 32.14 62 GLN A CA 4
ATOM 4914 C C . GLN A 1 62 ? 18.091 -11.913 9.524 1.00 52.14 62 GLN A C 4
ATOM 4915 O O . GLN A 1 62 ? 17.783 -12.183 10.684 1.00 15.23 62 GLN A O 4
ATOM 4929 N N . ARG A 1 63 ? 17.598 -12.561 8.474 1.00 62.21 63 ARG A N 4
ATOM 4930 C CA . ARG A 1 63 ? 16.642 -13.652 8.631 1.00 74.13 63 ARG A CA 4
ATOM 4931 C C . ARG A 1 63 ? 17.161 -14.692 9.619 1.00 30.45 63 ARG A C 4
ATOM 4932 O O . ARG A 1 63 ? 16.392 -15.279 10.381 1.00 31.30 63 ARG A O 4
ATOM 4953 N N . PHE A 1 64 ? 18.472 -14.917 9.601 1.00 24.43 64 PHE A N 4
ATOM 4954 C CA . PHE A 1 64 ? 19.093 -15.887 10.494 1.00 55.04 64 PHE A CA 4
ATOM 4955 C C . PHE A 1 64 ? 18.713 -15.611 11.946 1.00 11.42 64 PHE A C 4
ATOM 4956 O O . PHE A 1 64 ? 18.536 -16.536 12.739 1.00 13.34 64 PHE A O 4
ATOM 4973 N N . HIS A 1 65 ? 18.590 -14.332 12.287 1.00 35.34 65 HIS A N 4
ATOM 4974 C CA . HIS A 1 65 ? 18.231 -13.933 13.643 1.00 54.24 65 HIS A CA 4
ATOM 4975 C C . HIS A 1 65 ? 16.974 -14.660 14.108 1.00 63.12 65 HIS A C 4
ATOM 4976 O O . HIS A 1 65 ? 16.848 -15.016 15.280 1.00 32.53 65 HIS A O 4
ATOM 4990 N N . GLU A 1 66 ? 16.045 -14.877 13.182 1.00 61.31 66 GLU A N 4
ATOM 4991 C CA . GLU A 1 66 ? 14.795 -15.561 13.499 1.00 14.23 66 GLU A CA 4
ATOM 4992 C C . GLU A 1 66 ? 14.976 -17.075 13.445 1.00 73.11 66 GLU A C 4
ATOM 4993 O O . GLU A 1 66 ? 14.471 -17.802 14.302 1.00 23.51 66 GLU A O 4
ATOM 5005 N N . PHE A 1 67 ? 15.696 -17.544 12.432 1.00 32.21 67 PHE A N 4
ATOM 5006 C CA . PHE A 1 67 ? 15.941 -18.971 12.265 1.00 14.43 67 PHE A CA 4
ATOM 5007 C C . PHE A 1 67 ? 17.280 -19.369 12.881 1.00 62.12 67 PHE A C 4
ATOM 5008 O O . PHE A 1 67 ? 18.008 -20.193 12.328 1.00 21.31 67 PHE A O 4
ATOM 5025 N N . MET A 1 68 ? 17.596 -18.776 14.027 1.00 3.21 68 MET A N 4
ATOM 5026 C CA . MET A 1 68 ? 18.847 -19.069 14.718 1.00 65.30 68 MET A CA 4
ATOM 5027 C C . MET A 1 68 ? 19.020 -20.572 14.914 1.00 52.22 68 MET A C 4
ATOM 5028 O O . MET A 1 68 ? 20.109 -21.111 14.710 1.00 12.33 68 MET A O 4
ATOM 5042 N N . ASP A 1 69 ? 17.944 -21.241 15.310 1.00 34.13 69 ASP A N 4
ATOM 5043 C CA . ASP A 1 69 ? 17.978 -22.681 15.532 1.00 32.40 69 ASP A CA 4
ATOM 5044 C C . ASP A 1 69 ? 17.947 -23.437 14.207 1.00 53.50 69 ASP A C 4
ATOM 5045 O O . ASP A 1 69 ? 18.953 -24.002 13.778 1.00 72.34 69 ASP A O 4
ATOM 5054 N N . PHE A 1 70 ? 16.784 -23.443 13.563 1.00 11.41 70 PHE A N 4
ATOM 5055 C CA . PHE A 1 70 ? 16.621 -24.131 12.287 1.00 50.21 70 PHE A CA 4
ATOM 5056 C C . PHE A 1 70 ? 15.269 -23.800 11.661 1.00 13.23 70 PHE A C 4
ATOM 5057 O O . PHE A 1 70 ? 14.434 -23.138 12.276 1.00 12.12 70 PHE A O 4
ATOM 5074 N N . GLU A 1 71 ? 15.063 -24.266 10.433 1.00 22.05 71 GLU A N 4
ATOM 5075 C CA . GLU A 1 71 ? 13.814 -24.019 9.723 1.00 0.15 71 GLU A CA 4
ATOM 5076 C C . GLU A 1 71 ? 12.976 -25.292 9.637 1.00 5.50 71 GLU A C 4
ATOM 5077 O O . GLU A 1 71 ? 13.491 -26.368 9.329 1.00 70.54 71 GLU A O 4
ATOM 5089 N N . LEU A 1 72 ? 11.683 -25.160 9.910 1.00 43.45 72 LEU A N 4
ATOM 5090 C CA . LEU A 1 72 ? 10.772 -26.299 9.865 1.00 4.42 72 LEU A CA 4
ATOM 5091 C C . LEU A 1 72 ? 9.444 -25.908 9.226 1.00 55.22 72 LEU A C 4
ATOM 5092 O O . LEU A 1 72 ? 9.217 -24.742 8.905 1.00 23.02 72 LEU A O 4
ATOM 5108 N N . ASP A 1 73 ? 8.567 -26.891 9.049 1.00 1.34 73 ASP A N 4
ATOM 5109 C CA . ASP A 1 73 ? 7.258 -26.649 8.452 1.00 72.20 73 ASP A CA 4
ATOM 5110 C C . ASP A 1 73 ? 6.148 -27.228 9.324 1.00 33.05 73 ASP A C 4
ATOM 5111 O O . ASP A 1 73 ? 5.435 -26.495 10.008 1.00 70.25 73 ASP A O 4
ATOM 5120 N N . LYS A 1 74 ? 6.008 -28.549 9.293 1.00 22.32 74 LYS A N 4
ATOM 5121 C CA . LYS A 1 74 ? 4.985 -29.229 10.079 1.00 45.01 74 LYS A CA 4
ATOM 5122 C C . LYS A 1 74 ? 5.327 -29.191 11.565 1.00 4.15 74 LYS A C 4
ATOM 5123 O O . LYS A 1 74 ? 5.945 -30.115 12.092 1.00 33.01 74 LYS A O 4
ATOM 5142 N N . ASN A 1 75 ? 4.919 -28.119 12.234 1.00 50.00 75 ASN A N 4
ATOM 5143 C CA . ASN A 1 75 ? 5.183 -27.962 13.660 1.00 33.42 75 ASN A CA 4
ATOM 5144 C C . ASN A 1 75 ? 4.289 -28.885 14.484 1.00 13.53 75 ASN A C 4
ATOM 5145 O O . ASN A 1 75 ? 3.090 -28.997 14.226 1.00 20.41 75 ASN A O 4
ATOM 5156 N N . LYS A 1 76 ? 4.880 -29.543 15.474 1.00 63.45 76 LYS A N 4
ATOM 5157 C CA . LYS A 1 76 ? 4.139 -30.456 16.337 1.00 62.22 76 LYS A CA 4
ATOM 5158 C C . LYS A 1 76 ? 3.984 -29.874 17.738 1.00 44.00 76 LYS A C 4
ATOM 5159 O O . LYS A 1 76 ? 4.437 -30.463 18.718 1.00 31.35 76 LYS A O 4
ATOM 5178 N N . GLU A 1 77 ? 3.339 -28.714 17.824 1.00 60.23 77 GLU A N 4
ATOM 5179 C CA . GLU A 1 77 ? 3.124 -28.054 19.106 1.00 55.42 77 GLU A CA 4
ATOM 5180 C C . GLU A 1 77 ? 1.879 -28.602 19.798 1.00 1.44 77 GLU A C 4
ATOM 5181 O O . GLU A 1 77 ? 0.830 -28.766 19.176 1.00 3.11 77 GLU A O 4
ATOM 5193 N N . VAL A 1 78 ? 2.004 -28.884 21.092 1.00 72.34 78 VAL A N 4
ATOM 5194 C CA . VAL A 1 78 ? 0.891 -29.413 21.870 1.00 1.21 78 VAL A CA 4
ATOM 5195 C C . VAL A 1 78 ? 0.728 -28.654 23.182 1.00 24.32 78 VAL A C 4
ATOM 5196 O O . VAL A 1 78 ? 1.706 -28.193 23.769 1.00 54.22 78 VAL A O 4
ATOM 5209 N N . ILE A 1 79 ? -0.515 -28.530 23.637 1.00 12.34 79 ILE A N 4
ATOM 5210 C CA . ILE A 1 79 ? -0.806 -27.829 24.880 1.00 3.02 79 ILE A CA 4
ATOM 5211 C C . ILE A 1 79 ? -1.800 -28.610 25.733 1.00 34.21 79 ILE A C 4
ATOM 5212 O O . ILE A 1 79 ? -2.344 -29.625 25.297 1.00 71.21 79 ILE A O 4
ATOM 5228 N N . ASP A 1 80 ? -2.035 -28.129 26.949 1.00 0.43 80 ASP A N 4
ATOM 5229 C CA . ASP A 1 80 ? -2.967 -28.781 27.861 1.00 44.22 80 ASP A CA 4
ATOM 5230 C C . ASP A 1 80 ? -4.044 -27.806 28.326 1.00 71.32 80 ASP A C 4
ATOM 5231 O O . ASP A 1 80 ? -3.810 -26.600 28.414 1.00 72.30 80 ASP A O 4
ATOM 5240 N N . LYS A 1 81 ? -5.226 -28.335 28.622 1.00 71.21 81 LYS A N 4
ATOM 5241 C CA . LYS A 1 81 ? -6.341 -27.512 29.077 1.00 32.41 81 LYS A CA 4
ATOM 5242 C C . LYS A 1 81 ? -7.138 -28.229 30.163 1.00 2.55 81 LYS A C 4
ATOM 5243 O O . LYS A 1 81 ? -7.181 -29.459 30.204 1.00 71.50 81 LYS A O 4
ATOM 5262 N N . ARG A 1 82 ? -7.769 -27.453 31.037 1.00 20.24 82 ARG A N 4
ATOM 5263 C CA . ARG A 1 82 ? -8.565 -28.014 32.122 1.00 35.42 82 ARG A CA 4
ATOM 5264 C C . ARG A 1 82 ? -9.806 -28.716 31.578 1.00 62.14 82 ARG A C 4
ATOM 5265 O O . ARG A 1 82 ? -10.123 -29.837 31.978 1.00 11.11 82 ARG A O 4
ATOM 5286 N N . LYS A 1 83 ? -10.505 -28.049 30.667 1.00 13.04 83 LYS A N 4
ATOM 5287 C CA . LYS A 1 83 ? -11.711 -28.608 30.067 1.00 34.51 83 LYS A CA 4
ATOM 5288 C C . LYS A 1 83 ? -11.545 -28.769 28.560 1.00 12.13 83 LYS A C 4
ATOM 5289 O O . LYS A 1 83 ? -11.067 -27.864 27.878 1.00 41.41 83 LYS A O 4
ATOM 5308 N N . GLY A 1 84 ? -11.945 -29.929 28.046 1.00 75.13 84 GLY A N 4
ATOM 5309 C CA . GLY A 1 84 ? -11.833 -30.186 26.621 1.00 35.05 84 GLY A CA 4
ATOM 5310 C C . GLY A 1 84 ? -12.522 -29.127 25.785 1.00 3.15 84 GLY A C 4
ATOM 5311 O O . GLY A 1 84 ? -12.938 -29.424 24.666 1.00 65.41 84 GLY A O 4
ATOM 5317 N N . GLY A 1 1 ? 19.582 8.115 -24.695 1.00 13.00 1 GLY A N 5
ATOM 5318 C CA . GLY A 1 1 ? 18.700 7.809 -23.583 1.00 45.03 1 GLY A CA 5
ATOM 5319 C C . GLY A 1 1 ? 18.986 8.663 -22.364 1.00 42.52 1 GLY A C 5
ATOM 5320 O O . GLY A 1 1 ? 19.564 8.204 -21.379 1.00 65.25 1 GLY A O 5
ATOM 5324 N N . PRO A 1 2 ? 18.578 9.939 -22.422 1.00 23.40 2 PRO A N 5
ATOM 5325 C CA . PRO A 1 2 ? 18.784 10.888 -21.323 1.00 65.14 2 PRO A CA 5
ATOM 5326 C C . PRO A 1 2 ? 17.921 10.563 -20.108 1.00 23.03 2 PRO A C 5
ATOM 5327 O O . PRO A 1 2 ? 16.778 11.010 -20.010 1.00 51.01 2 PRO A O 5
ATOM 5338 N N . LEU A 1 3 ? 18.475 9.784 -19.186 1.00 43.35 3 LEU A N 5
ATOM 5339 C CA . LEU A 1 3 ? 17.755 9.401 -17.975 1.00 44.11 3 LEU A CA 5
ATOM 5340 C C . LEU A 1 3 ? 18.577 9.718 -16.730 1.00 20.35 3 LEU A C 5
ATOM 5341 O O . LEU A 1 3 ? 19.807 9.694 -16.762 1.00 44.04 3 LEU A O 5
ATOM 5357 N N . GLY A 1 4 ? 17.887 10.012 -15.632 1.00 23.12 4 GLY A N 5
ATOM 5358 C CA . GLY A 1 4 ? 18.570 10.327 -14.390 1.00 5.41 4 GLY A CA 5
ATOM 5359 C C . GLY A 1 4 ? 17.630 10.881 -13.337 1.00 23.40 4 GLY A C 5
ATOM 5360 O O . GLY A 1 4 ? 16.955 11.886 -13.565 1.00 51.44 4 GLY A O 5
ATOM 5364 N N . SER A 1 5 ? 17.585 10.225 -12.182 1.00 31.21 5 SER A N 5
ATOM 5365 C CA . SER A 1 5 ? 16.717 10.655 -11.092 1.00 55.32 5 SER A CA 5
ATOM 5366 C C . SER A 1 5 ? 17.378 10.404 -9.740 1.00 33.45 5 SER A C 5
ATOM 5367 O O . SER A 1 5 ? 18.310 9.609 -9.614 1.00 74.25 5 SER A O 5
ATOM 5375 N N . PRO A 1 6 ? 16.885 11.098 -8.703 1.00 43.42 6 PRO A N 5
ATOM 5376 C CA . PRO A 1 6 ? 17.412 10.967 -7.341 1.00 21.41 6 PRO A CA 5
ATOM 5377 C C . PRO A 1 6 ? 17.082 9.615 -6.720 1.00 44.12 6 PRO A C 5
ATOM 5378 O O . PRO A 1 6 ? 16.565 8.723 -7.391 1.00 42.42 6 PRO A O 5
ATOM 5389 N N . GLU A 1 7 ? 17.383 9.471 -5.433 1.00 24.22 7 GLU A N 5
ATOM 5390 C CA . GLU A 1 7 ? 17.118 8.226 -4.722 1.00 62.34 7 GLU A CA 5
ATOM 5391 C C . GLU A 1 7 ? 16.785 8.497 -3.257 1.00 23.51 7 GLU A C 5
ATOM 5392 O O . GLU A 1 7 ? 17.491 9.240 -2.575 1.00 65.34 7 GLU A O 5
ATOM 5404 N N . PHE A 1 8 ? 15.704 7.889 -2.780 1.00 51.31 8 PHE A N 5
ATOM 5405 C CA . PHE A 1 8 ? 15.275 8.064 -1.397 1.00 34.45 8 PHE A CA 5
ATOM 5406 C C . PHE A 1 8 ? 14.402 6.896 -0.947 1.00 41.25 8 PHE A C 5
ATOM 5407 O O . PHE A 1 8 ? 13.769 6.229 -1.765 1.00 21.05 8 PHE A O 5
ATOM 5424 N N . SER A 1 9 ? 14.373 6.658 0.361 1.00 1.33 9 SER A N 5
ATOM 5425 C CA . SER A 1 9 ? 13.582 5.569 0.922 1.00 62.22 9 SER A CA 5
ATOM 5426 C C . SER A 1 9 ? 13.357 5.774 2.416 1.00 54.14 9 SER A C 5
ATOM 5427 O O . SER A 1 9 ? 14.057 6.557 3.058 1.00 74.33 9 SER A O 5
ATOM 5435 N N . TYR A 1 10 ? 12.375 5.067 2.963 1.00 51.44 10 TYR A N 5
ATOM 5436 C CA . TYR A 1 10 ? 12.054 5.173 4.381 1.00 32.10 10 TYR A CA 5
ATOM 5437 C C . TYR A 1 10 ? 11.788 3.797 4.984 1.00 71.44 10 TYR A C 5
ATOM 5438 O O . TYR A 1 10 ? 11.140 2.951 4.368 1.00 23.14 10 TYR A O 5
ATOM 5456 N N . PHE A 1 11 ? 12.294 3.580 6.194 1.00 23.11 11 PHE A N 5
ATOM 5457 C CA . PHE A 1 11 ? 12.113 2.307 6.881 1.00 63.24 11 PHE A CA 5
ATOM 5458 C C . PHE A 1 11 ? 12.139 2.498 8.396 1.00 24.21 11 PHE A C 5
ATOM 5459 O O . PHE A 1 11 ? 13.064 3.102 8.939 1.00 13.15 11 PHE A O 5
ATOM 5476 N N . ALA A 1 12 ? 11.118 1.980 9.069 1.00 65.22 12 ALA A N 5
ATOM 5477 C CA . ALA A 1 12 ? 11.024 2.092 10.520 1.00 14.34 12 ALA A CA 5
ATOM 5478 C C . ALA A 1 12 ? 9.831 1.307 11.054 1.00 43.05 12 ALA A C 5
ATOM 5479 O O . ALA A 1 12 ? 8.683 1.728 10.911 1.00 10.20 12 ALA A O 5
ATOM 5486 N N . LYS A 1 13 ? 10.109 0.163 11.671 1.00 73.13 13 LYS A N 5
ATOM 5487 C CA . LYS A 1 13 ? 9.060 -0.682 12.229 1.00 23.22 13 LYS A CA 5
ATOM 5488 C C . LYS A 1 13 ? 9.418 -1.133 13.641 1.00 65.32 13 LYS A C 5
ATOM 5489 O O . LYS A 1 13 ? 10.460 -0.759 14.176 1.00 1.21 13 LYS A O 5
ATOM 5508 N N . ILE A 1 14 ? 8.547 -1.940 14.238 1.00 44.40 14 ILE A N 5
ATOM 5509 C CA . ILE A 1 14 ? 8.773 -2.444 15.586 1.00 72.42 14 ILE A CA 5
ATOM 5510 C C . ILE A 1 14 ? 10.149 -3.091 15.708 1.00 63.34 14 ILE A C 5
ATOM 5511 O O . ILE A 1 14 ? 10.634 -3.720 14.768 1.00 20.04 14 ILE A O 5
ATOM 5527 N N . GLN A 1 15 ? 10.770 -2.932 16.871 1.00 45.24 15 GLN A N 5
ATOM 5528 C CA . GLN A 1 15 ? 12.090 -3.502 17.116 1.00 30.50 15 GLN A CA 5
ATOM 5529 C C . GLN A 1 15 ? 12.074 -4.408 18.343 1.00 44.11 15 GLN A C 5
ATOM 5530 O O . GLN A 1 15 ? 12.408 -3.996 19.454 1.00 54.44 15 GLN A O 5
ATOM 5544 N N . PRO A 1 16 ? 11.674 -5.672 18.140 1.00 13.03 16 PRO A N 5
ATOM 5545 C CA . PRO A 1 16 ? 11.604 -6.663 19.218 1.00 44.13 16 PRO A CA 5
ATOM 5546 C C . PRO A 1 16 ? 12.985 -7.076 19.717 1.00 25.00 16 PRO A C 5
ATOM 5547 O O . PRO A 1 16 ? 13.122 -7.424 20.889 1.00 12.21 16 PRO A O 5
ATOM 5558 N N . HIS A 1 17 ? 13.967 -7.027 18.828 1.00 12.14 17 HIS A N 5
ATOM 5559 C CA . HIS A 1 17 ? 15.323 -7.397 19.192 1.00 54.54 17 HIS A CA 5
ATOM 5560 C C . HIS A 1 17 ? 16.178 -6.136 19.339 1.00 20.40 17 HIS A C 5
ATOM 5561 O O . HIS A 1 17 ? 16.185 -5.249 18.485 1.00 64.53 17 HIS A O 5
ATOM 5575 N N . THR A 1 18 ? 16.904 -6.075 20.451 1.00 35.34 18 THR A N 5
ATOM 5576 C CA . THR A 1 18 ? 17.769 -4.938 20.738 1.00 52.40 18 THR A CA 5
ATOM 5577 C C . THR A 1 18 ? 19.194 -5.195 20.258 1.00 23.54 18 THR A C 5
ATOM 5578 O O . THR A 1 18 ? 20.018 -5.739 20.993 1.00 13.23 18 THR A O 5
ATOM 5589 N N . PHE A 1 19 ? 19.476 -4.802 19.021 1.00 13.32 19 PHE A N 5
ATOM 5590 C CA . PHE A 1 19 ? 20.802 -4.990 18.443 1.00 4.21 19 PHE A CA 5
ATOM 5591 C C . PHE A 1 19 ? 21.807 -4.022 19.060 1.00 62.04 19 PHE A C 5
ATOM 5592 O O . PHE A 1 19 ? 21.637 -2.805 18.989 1.00 11.32 19 PHE A O 5
ATOM 5609 N N . ILE A 1 20 ? 22.853 -4.573 19.668 1.00 3.34 20 ILE A N 5
ATOM 5610 C CA . ILE A 1 20 ? 23.885 -3.760 20.298 1.00 61.02 20 ILE A CA 5
ATOM 5611 C C . ILE A 1 20 ? 25.267 -4.108 19.754 1.00 2.51 20 ILE A C 5
ATOM 5612 O O . ILE A 1 20 ? 25.516 -5.241 19.344 1.00 43.33 20 ILE A O 5
ATOM 5628 N N . GLU A 1 21 ? 26.163 -3.125 19.757 1.00 23.44 21 GLU A N 5
ATOM 5629 C CA . GLU A 1 21 ? 27.520 -3.329 19.264 1.00 62.23 21 GLU A CA 5
ATOM 5630 C C . GLU A 1 21 ? 28.421 -3.884 20.365 1.00 13.02 21 GLU A C 5
ATOM 5631 O O . GLU A 1 21 ? 28.506 -3.320 21.455 1.00 25.24 21 GLU A O 5
ATOM 5643 N N . GLY A 1 22 ? 29.090 -4.993 20.070 1.00 63.31 22 GLY A N 5
ATOM 5644 C CA . GLY A 1 22 ? 29.975 -5.606 21.044 1.00 51.12 22 GLY A CA 5
ATOM 5645 C C . GLY A 1 22 ? 31.314 -4.902 21.135 1.00 15.21 22 GLY A C 5
ATOM 5646 O O . GLY A 1 22 ? 31.403 -3.696 20.912 1.00 34.44 22 GLY A O 5
ATOM 5650 N N . GLU A 1 23 ? 32.357 -5.657 21.466 1.00 30.30 23 GLU A N 5
ATOM 5651 C CA . GLU A 1 23 ? 33.697 -5.095 21.589 1.00 15.22 23 GLU A CA 5
ATOM 5652 C C . GLU A 1 23 ? 34.683 -5.838 20.692 1.00 74.01 23 GLU A C 5
ATOM 5653 O O . GLU A 1 23 ? 35.276 -5.253 19.786 1.00 41.25 23 GLU A O 5
ATOM 5665 N N . GLU A 1 24 ? 34.852 -7.131 20.952 1.00 21.44 24 GLU A N 5
ATOM 5666 C CA . GLU A 1 24 ? 35.767 -7.954 20.169 1.00 25.43 24 GLU A CA 5
ATOM 5667 C C . GLU A 1 24 ? 35.297 -8.064 18.722 1.00 13.43 24 GLU A C 5
ATOM 5668 O O . GLU A 1 24 ? 34.106 -8.235 18.456 1.00 65.34 24 GLU A O 5
ATOM 5680 N N . ILE A 1 25 ? 36.238 -7.963 17.790 1.00 63.21 25 ILE A N 5
ATOM 5681 C CA . ILE A 1 25 ? 35.921 -8.052 16.370 1.00 75.21 25 ILE A CA 5
ATOM 5682 C C . ILE A 1 25 ? 35.862 -9.505 15.910 1.00 72.53 25 ILE A C 5
ATOM 5683 O O . ILE A 1 25 ? 36.726 -10.312 16.252 1.00 21.40 25 ILE A O 5
ATOM 5699 N N . VAL A 1 26 ? 34.836 -9.831 15.131 1.00 21.51 26 VAL A N 5
ATOM 5700 C CA . VAL A 1 26 ? 34.664 -11.186 14.620 1.00 5.34 26 VAL A CA 5
ATOM 5701 C C . VAL A 1 26 ? 34.042 -11.174 13.228 1.00 44.31 26 VAL A C 5
ATOM 5702 O O . VAL A 1 26 ? 33.252 -10.291 12.896 1.00 31.12 26 VAL A O 5
ATOM 5715 N N . LYS A 1 27 ? 34.404 -12.161 12.416 1.00 43.54 27 LYS A N 5
ATOM 5716 C CA . LYS A 1 27 ? 33.881 -12.267 11.059 1.00 55.44 27 LYS A CA 5
ATOM 5717 C C . LYS A 1 27 ? 32.650 -13.167 11.019 1.00 62.32 27 LYS A C 5
ATOM 5718 O O . LYS A 1 27 ? 32.672 -14.289 11.526 1.00 30.01 27 LYS A O 5
ATOM 5737 N N . CYS A 1 28 ? 31.578 -12.668 10.413 1.00 4.35 28 CYS A N 5
ATOM 5738 C CA . CYS A 1 28 ? 30.337 -13.427 10.306 1.00 43.23 28 CYS A CA 5
ATOM 5739 C C . CYS A 1 28 ? 30.598 -14.817 9.733 1.00 64.43 28 CYS A C 5
ATOM 5740 O O . CYS A 1 28 ? 31.534 -15.015 8.959 1.00 64.52 28 CYS A O 5
ATOM 5747 N N . SER A 1 29 ? 29.761 -15.776 10.117 1.00 61.53 29 SER A N 5
ATOM 5748 C CA . SER A 1 29 ? 29.902 -17.148 9.644 1.00 52.24 29 SER A CA 5
ATOM 5749 C C . SER A 1 29 ? 29.575 -17.247 8.157 1.00 23.45 29 SER A C 5
ATOM 5750 O O . SER A 1 29 ? 30.059 -18.141 7.463 1.00 42.24 29 SER A O 5
ATOM 5758 N N . GLU A 1 30 ? 28.752 -16.320 7.676 1.00 64.24 30 GLU A N 5
ATOM 5759 C CA . GLU A 1 30 ? 28.359 -16.304 6.272 1.00 54.04 30 GLU A CA 5
ATOM 5760 C C . GLU A 1 30 ? 28.966 -15.103 5.551 1.00 10.41 30 GLU A C 5
ATOM 5761 O O . GLU A 1 30 ? 29.562 -15.241 4.483 1.00 63.21 30 GLU A O 5
ATOM 5773 N N . CYS A 1 31 ? 28.810 -13.924 6.145 1.00 32.45 31 CYS A N 5
ATOM 5774 C CA . CYS A 1 31 ? 29.340 -12.697 5.562 1.00 54.51 31 CYS A CA 5
ATOM 5775 C C . CYS A 1 31 ? 30.861 -12.658 5.668 1.00 22.31 31 CYS A C 5
ATOM 5776 O O . CYS A 1 31 ? 31.538 -12.072 4.824 1.00 34.33 31 CYS A O 5
ATOM 5783 N N . GLY A 1 32 ? 31.393 -13.289 6.711 1.00 1.11 32 GLY A N 5
ATOM 5784 C CA . GLY A 1 32 ? 32.831 -13.314 6.909 1.00 43.42 32 GLY A CA 5
ATOM 5785 C C . GLY A 1 32 ? 33.449 -11.931 6.850 1.00 4.45 32 GLY A C 5
ATOM 5786 O O . GLY A 1 32 ? 34.510 -11.743 6.255 1.00 3.54 32 GLY A O 5
ATOM 5790 N N . ASN A 1 33 ? 32.783 -10.960 7.468 1.00 51.22 33 ASN A N 5
ATOM 5791 C CA . ASN A 1 33 ? 33.273 -9.587 7.482 1.00 32.51 33 ASN A CA 5
ATOM 5792 C C . ASN A 1 33 ? 33.536 -9.117 8.910 1.00 35.31 33 ASN A C 5
ATOM 5793 O O . ASN A 1 33 ? 32.734 -9.361 9.810 1.00 13.22 33 ASN A O 5
ATOM 5804 N N . GLU A 1 34 ? 34.665 -8.444 9.106 1.00 73.12 34 GLU A N 5
ATOM 5805 C CA . GLU A 1 34 ? 35.033 -7.941 10.425 1.00 44.14 34 GLU A CA 5
ATOM 5806 C C . GLU A 1 34 ? 33.904 -7.107 11.024 1.00 10.04 34 GLU A C 5
ATOM 5807 O O . GLU A 1 34 ? 33.593 -6.020 10.537 1.00 22.33 34 GLU A O 5
ATOM 5819 N N . THR A 1 35 ? 33.292 -7.625 12.084 1.00 25.20 35 THR A N 5
ATOM 5820 C CA . THR A 1 35 ? 32.197 -6.931 12.749 1.00 50.44 35 THR A CA 5
ATOM 5821 C C . THR A 1 35 ? 32.072 -7.369 14.205 1.00 0.44 35 THR A C 5
ATOM 5822 O O . THR A 1 35 ? 32.510 -8.458 14.576 1.00 40.42 35 THR A O 5
ATOM 5833 N N . LYS A 1 36 ? 31.472 -6.514 15.026 1.00 5.23 36 LYS A N 5
ATOM 5834 C CA . LYS A 1 36 ? 31.288 -6.811 16.441 1.00 55.20 36 LYS A CA 5
ATOM 5835 C C . LYS A 1 36 ? 29.881 -6.436 16.897 1.00 40.34 36 LYS A C 5
ATOM 5836 O O . LYS A 1 36 ? 29.651 -5.331 17.388 1.00 21.00 36 LYS A O 5
ATOM 5855 N N . VAL A 1 37 ? 28.944 -7.364 16.733 1.00 34.04 37 VAL A N 5
ATOM 5856 C CA . VAL A 1 37 ? 27.560 -7.132 17.130 1.00 13.15 37 VAL A CA 5
ATOM 5857 C C . VAL A 1 37 ? 27.055 -8.245 18.040 1.00 30.43 37 VAL A C 5
ATOM 5858 O O . VAL A 1 37 ? 27.542 -9.374 17.987 1.00 53.31 37 VAL A O 5
ATOM 5871 N N . PHE A 1 38 ? 26.076 -7.919 18.878 1.00 60.31 38 PHE A N 5
ATOM 5872 C CA . PHE A 1 38 ? 25.504 -8.891 19.802 1.00 30.24 38 PHE A CA 5
ATOM 5873 C C . PHE A 1 38 ? 24.091 -8.486 20.212 1.00 73.44 38 PHE A C 5
ATOM 5874 O O . PHE A 1 38 ? 23.830 -7.322 20.515 1.00 73.13 38 PHE A O 5
ATOM 5891 N N . CYS A 1 39 ? 23.183 -9.456 20.219 1.00 0.23 39 CYS A N 5
ATOM 5892 C CA . CYS A 1 39 ? 21.796 -9.203 20.590 1.00 52.42 39 CYS A CA 5
ATOM 5893 C C . CYS A 1 39 ? 21.585 -9.421 22.086 1.00 21.23 39 CYS A C 5
ATOM 5894 O O . CYS A 1 39 ? 21.721 -10.539 22.585 1.00 31.25 39 CYS A O 5
ATOM 5901 N N . GLN A 1 40 ? 21.252 -8.348 22.795 1.00 21.12 40 GLN A N 5
ATOM 5902 C CA . GLN A 1 40 ? 21.023 -8.422 24.233 1.00 22.10 40 GLN A CA 5
ATOM 5903 C C . GLN A 1 40 ? 19.869 -9.368 24.551 1.00 20.43 40 GLN A C 5
ATOM 5904 O O . GLN A 1 40 ? 19.999 -10.261 25.387 1.00 42.44 40 GLN A O 5
ATOM 5918 N N . GLU A 1 41 ? 18.741 -9.163 23.879 1.00 55.21 41 GLU A N 5
ATOM 5919 C CA . GLU A 1 41 ? 17.563 -9.997 24.093 1.00 71.53 41 GLU A CA 5
ATOM 5920 C C . GLU A 1 41 ? 17.923 -11.478 24.007 1.00 14.32 41 GLU A C 5
ATOM 5921 O O . GLU A 1 41 ? 17.703 -12.238 24.950 1.00 75.43 41 GLU A O 5
ATOM 5933 N N . CYS A 1 42 ? 18.477 -11.881 22.869 1.00 24.52 42 CYS A N 5
ATOM 5934 C CA . CYS A 1 42 ? 18.866 -13.269 22.656 1.00 33.24 42 CYS A CA 5
ATOM 5935 C C . CYS A 1 42 ? 19.928 -13.696 23.665 1.00 63.45 42 CYS A C 5
ATOM 5936 O O . CYS A 1 42 ? 19.835 -14.767 24.268 1.00 33.02 42 CYS A O 5
ATOM 5943 N N . THR A 1 43 ? 20.940 -12.852 23.845 1.00 63.23 43 THR A N 5
ATOM 5944 C CA . THR A 1 43 ? 22.020 -13.140 24.780 1.00 0.51 43 THR A CA 5
ATOM 5945 C C . THR A 1 43 ? 21.474 -13.496 26.158 1.00 71.50 43 THR A C 5
ATOM 5946 O O . THR A 1 43 ? 22.049 -14.321 26.869 1.00 21.23 43 THR A O 5
ATOM 5957 N N . ILE A 1 44 ? 20.364 -12.868 26.530 1.00 53.22 44 ILE A N 5
ATOM 5958 C CA . ILE A 1 44 ? 19.741 -13.119 27.822 1.00 72.32 44 ILE A CA 5
ATOM 5959 C C . ILE A 1 44 ? 18.946 -14.421 27.805 1.00 22.14 44 ILE A C 5
ATOM 5960 O O . ILE A 1 44 ? 19.248 -15.355 28.549 1.00 61.21 44 ILE A O 5
ATOM 5976 N N . LEU A 1 45 ? 17.930 -14.475 26.952 1.00 75.11 45 LEU A N 5
ATOM 5977 C CA . LEU A 1 45 ? 17.092 -15.664 26.836 1.00 24.53 45 LEU A CA 5
ATOM 5978 C C . LEU A 1 45 ? 17.943 -16.915 26.642 1.00 71.35 45 LEU A C 5
ATOM 5979 O O . LEU A 1 45 ? 17.836 -17.876 27.404 1.00 73.40 45 LEU A O 5
ATOM 5995 N N . LYS A 1 46 ? 18.790 -16.894 25.619 1.00 25.10 46 LYS A N 5
ATOM 5996 C CA . LYS A 1 46 ? 19.664 -18.024 25.326 1.00 73.33 46 LYS A CA 5
ATOM 5997 C C . LYS A 1 46 ? 20.776 -18.135 26.364 1.00 55.23 46 LYS A C 5
ATOM 5998 O O . LYS A 1 46 ? 21.313 -19.218 26.596 1.00 52.11 46 LYS A O 5
ATOM 6017 N N . ALA A 1 47 ? 21.114 -17.011 26.985 1.00 0.10 47 ALA A N 5
ATOM 6018 C CA . ALA A 1 47 ? 22.160 -16.984 28.000 1.00 41.32 47 ALA A CA 5
ATOM 6019 C C . ALA A 1 47 ? 23.527 -17.276 27.390 1.00 30.13 47 ALA A C 5
ATOM 6020 O O . ALA A 1 47 ? 24.343 -17.980 27.982 1.00 72.53 47 ALA A O 5
ATOM 6027 N N . GLU A 1 48 ? 23.767 -16.732 26.200 1.00 72.34 48 GLU A N 5
ATOM 6028 C CA . GLU A 1 48 ? 25.035 -16.937 25.510 1.00 23.12 48 GLU A CA 5
ATOM 6029 C C . GLU A 1 48 ? 25.322 -15.788 24.548 1.00 22.14 48 GLU A C 5
ATOM 6030 O O . GLU A 1 48 ? 24.467 -15.402 23.752 1.00 54.41 48 GLU A O 5
ATOM 6042 N N . VAL A 1 49 ? 26.533 -15.246 24.628 1.00 22.44 49 VAL A N 5
ATOM 6043 C CA . VAL A 1 49 ? 26.935 -14.142 23.765 1.00 71.42 49 VAL A CA 5
ATOM 6044 C C . VAL A 1 49 ? 26.903 -14.552 22.297 1.00 42.13 49 VAL A C 5
ATOM 6045 O O . VAL A 1 49 ? 27.694 -15.387 21.857 1.00 41.24 49 VAL A O 5
ATOM 6058 N N . VAL A 1 50 ? 25.984 -13.959 21.541 1.00 43.02 50 VAL A N 5
ATOM 6059 C CA . VAL A 1 50 ? 25.851 -14.261 20.121 1.00 25.42 50 VAL A CA 5
ATOM 6060 C C . VAL A 1 50 ? 26.627 -13.261 19.271 1.00 64.32 50 VAL A C 5
ATOM 6061 O O . VAL A 1 50 ? 26.901 -12.144 19.704 1.00 3.44 50 VAL A O 5
ATOM 6074 N N . GLY A 1 51 ? 26.979 -13.674 18.056 1.00 24.22 51 GLY A N 5
ATOM 6075 C CA . GLY A 1 51 ? 27.720 -12.803 17.164 1.00 32.12 51 GLY A CA 5
ATOM 6076 C C . GLY A 1 51 ? 26.942 -12.460 15.909 1.00 65.22 51 GLY A C 5
ATOM 6077 O O . GLY A 1 51 ? 26.505 -13.350 15.179 1.00 12.55 51 GLY A O 5
ATOM 6081 N N . LEU A 1 52 ? 26.767 -11.168 15.657 1.00 64.53 52 LEU A N 5
ATOM 6082 C CA . LEU A 1 52 ? 26.034 -10.710 14.482 1.00 62.54 52 LEU A CA 5
ATOM 6083 C C . LEU A 1 52 ? 26.856 -9.698 13.689 1.00 33.52 52 LEU A C 5
ATOM 6084 O O . LEU A 1 52 ? 27.917 -9.260 14.132 1.00 61.23 52 LEU A O 5
ATOM 6100 N N . CYS A 1 53 ? 26.355 -9.330 12.514 1.00 54.23 53 CYS A N 5
ATOM 6101 C CA . CYS A 1 53 ? 27.040 -8.369 11.658 1.00 1.52 53 CYS A CA 5
ATOM 6102 C C . CYS A 1 53 ? 26.216 -7.096 11.499 1.00 63.34 53 CYS A C 5
ATOM 6103 O O . CYS A 1 53 ? 24.986 -7.128 11.563 1.00 63.31 53 CYS A O 5
ATOM 6110 N N . HIS A 1 54 ? 26.900 -5.975 11.294 1.00 43.32 54 HIS A N 5
ATOM 6111 C CA . HIS A 1 54 ? 26.231 -4.691 11.126 1.00 41.23 54 HIS A CA 5
ATOM 6112 C C . HIS A 1 54 ? 25.347 -4.696 9.882 1.00 31.42 54 HIS A C 5
ATOM 6113 O O . HIS A 1 54 ? 24.298 -4.055 9.852 1.00 74.13 54 HIS A O 5
ATOM 6127 N N . GLU A 1 55 ? 25.781 -5.424 8.858 1.00 13.44 55 GLU A N 5
ATOM 6128 C CA . GLU A 1 55 ? 25.030 -5.511 7.611 1.00 60.13 55 GLU A CA 5
ATOM 6129 C C . GLU A 1 55 ? 23.649 -6.116 7.849 1.00 22.40 55 GLU A C 5
ATOM 6130 O O . GLU A 1 55 ? 22.748 -5.979 7.022 1.00 43.51 55 GLU A O 5
ATOM 6142 N N . LYS A 1 56 ? 23.492 -6.785 8.985 1.00 20.34 56 LYS A N 5
ATOM 6143 C CA . LYS A 1 56 ? 22.222 -7.412 9.335 1.00 62.30 56 LYS A CA 5
ATOM 6144 C C . LYS A 1 56 ? 21.058 -6.457 9.087 1.00 13.13 56 LYS A C 5
ATOM 6145 O O . LYS A 1 56 ? 19.960 -6.883 8.729 1.00 65.34 56 LYS A O 5
ATOM 6164 N N . ASP A 1 57 ? 21.306 -5.167 9.279 1.00 51.33 57 ASP A N 5
ATOM 6165 C CA . ASP A 1 57 ? 20.279 -4.151 9.073 1.00 24.35 57 ASP A CA 5
ATOM 6166 C C . ASP A 1 57 ? 19.575 -4.355 7.737 1.00 42.11 57 ASP A C 5
ATOM 6167 O O . ASP A 1 57 ? 18.347 -4.298 7.654 1.00 22.03 57 ASP A O 5
ATOM 6176 N N . THR A 1 58 ? 20.359 -4.591 6.689 1.00 42.40 58 THR A N 5
ATOM 6177 C CA . THR A 1 58 ? 19.810 -4.801 5.355 1.00 13.40 58 THR A CA 5
ATOM 6178 C C . THR A 1 58 ? 20.553 -5.913 4.623 1.00 33.45 58 THR A C 5
ATOM 6179 O O . THR A 1 58 ? 21.446 -5.648 3.816 1.00 41.04 58 THR A O 5
ATOM 6190 N N . ILE A 1 59 ? 20.180 -7.155 4.909 1.00 42.13 59 ILE A N 5
ATOM 6191 C CA . ILE A 1 59 ? 20.811 -8.307 4.275 1.00 72.23 59 ILE A CA 5
ATOM 6192 C C . ILE A 1 59 ? 20.114 -9.604 4.673 1.00 73.22 59 ILE A C 5
ATOM 6193 O O . ILE A 1 59 ? 19.548 -9.708 5.761 1.00 73.34 59 ILE A O 5
ATOM 6209 N N . LYS A 1 60 ? 20.163 -10.590 3.785 1.00 12.30 60 LYS A N 5
ATOM 6210 C CA . LYS A 1 60 ? 19.539 -11.883 4.043 1.00 4.03 60 LYS A CA 5
ATOM 6211 C C . LYS A 1 60 ? 19.961 -12.429 5.404 1.00 50.54 60 LYS A C 5
ATOM 6212 O O . LYS A 1 60 ? 19.194 -13.126 6.069 1.00 10.14 60 LYS A O 5
ATOM 6231 N N . CYS A 1 61 ? 21.183 -12.105 5.813 1.00 73.03 61 CYS A N 5
ATOM 6232 C CA . CYS A 1 61 ? 21.706 -12.562 7.095 1.00 43.40 61 CYS A CA 5
ATOM 6233 C C . CYS A 1 61 ? 20.708 -12.290 8.217 1.00 60.13 61 CYS A C 5
ATOM 6234 O O . CYS A 1 61 ? 20.601 -13.067 9.166 1.00 10.30 61 CYS A O 5
ATOM 6241 N N . GLN A 1 62 ? 19.981 -11.184 8.100 1.00 2.43 62 GLN A N 5
ATOM 6242 C CA . GLN A 1 62 ? 18.993 -10.810 9.105 1.00 32.14 62 GLN A CA 5
ATOM 6243 C C . GLN A 1 62 ? 18.056 -11.976 9.408 1.00 52.14 62 GLN A C 5
ATOM 6244 O O . GLN A 1 62 ? 17.717 -12.227 10.565 1.00 15.23 62 GLN A O 5
ATOM 6258 N N . ARG A 1 63 ? 17.645 -12.685 8.363 1.00 62.21 63 ARG A N 5
ATOM 6259 C CA . ARG A 1 63 ? 16.747 -13.822 8.517 1.00 74.13 63 ARG A CA 5
ATOM 6260 C C . ARG A 1 63 ? 17.380 -14.900 9.391 1.00 30.45 63 ARG A C 5
ATOM 6261 O O . ARG A 1 63 ? 16.693 -15.578 10.156 1.00 31.30 63 ARG A O 5
ATOM 6282 N N . PHE A 1 64 ? 18.695 -15.052 9.274 1.00 24.43 64 PHE A N 5
ATOM 6283 C CA . PHE A 1 64 ? 19.422 -16.049 10.052 1.00 55.04 64 PHE A CA 5
ATOM 6284 C C . PHE A 1 64 ? 19.188 -15.849 11.547 1.00 11.42 64 PHE A C 5
ATOM 6285 O O . PHE A 1 64 ? 18.906 -16.800 12.275 1.00 13.34 64 PHE A O 5
ATOM 6302 N N . HIS A 1 65 ? 19.304 -14.604 11.996 1.00 35.34 65 HIS A N 5
ATOM 6303 C CA . HIS A 1 65 ? 19.105 -14.276 13.404 1.00 54.24 65 HIS A CA 5
ATOM 6304 C C . HIS A 1 65 ? 17.781 -14.841 13.910 1.00 63.12 65 HIS A C 5
ATOM 6305 O O . HIS A 1 65 ? 17.678 -15.270 15.059 1.00 32.53 65 HIS A O 5
ATOM 6319 N N . GLU A 1 66 ? 16.771 -14.836 13.045 1.00 61.31 66 GLU A N 5
ATOM 6320 C CA . GLU A 1 66 ? 15.454 -15.347 13.407 1.00 14.23 66 GLU A CA 5
ATOM 6321 C C . GLU A 1 66 ? 15.415 -16.869 13.311 1.00 73.11 66 GLU A C 5
ATOM 6322 O O . GLU A 1 66 ? 14.771 -17.537 14.121 1.00 23.51 66 GLU A O 5
ATOM 6334 N N . PHE A 1 67 ? 16.110 -17.412 12.317 1.00 32.21 67 PHE A N 5
ATOM 6335 C CA . PHE A 1 67 ? 16.155 -18.855 12.114 1.00 14.43 67 PHE A CA 5
ATOM 6336 C C . PHE A 1 67 ? 17.468 -19.436 12.630 1.00 62.12 67 PHE A C 5
ATOM 6337 O O . PHE A 1 67 ? 18.046 -20.334 12.016 1.00 21.31 67 PHE A O 5
ATOM 6354 N N . MET A 1 68 ? 17.935 -18.918 13.761 1.00 3.21 68 MET A N 5
ATOM 6355 C CA . MET A 1 68 ? 19.180 -19.385 14.359 1.00 65.30 68 MET A CA 5
ATOM 6356 C C . MET A 1 68 ? 18.907 -20.436 15.430 1.00 52.22 68 MET A C 5
ATOM 6357 O O . MET A 1 68 ? 19.689 -20.598 16.367 1.00 12.33 68 MET A O 5
ATOM 6371 N N . ASP A 1 69 ? 17.794 -21.147 15.286 1.00 34.13 69 ASP A N 5
ATOM 6372 C CA . ASP A 1 69 ? 17.418 -22.183 16.241 1.00 32.40 69 ASP A CA 5
ATOM 6373 C C . ASP A 1 69 ? 18.466 -23.292 16.278 1.00 53.50 69 ASP A C 5
ATOM 6374 O O . ASP A 1 69 ? 18.911 -23.703 17.351 1.00 72.34 69 ASP A O 5
ATOM 6383 N N . PHE A 1 70 ? 18.852 -23.774 15.102 1.00 11.41 70 PHE A N 5
ATOM 6384 C CA . PHE A 1 70 ? 19.845 -24.838 15.001 1.00 50.21 70 PHE A CA 5
ATOM 6385 C C . PHE A 1 70 ? 21.231 -24.262 14.722 1.00 13.23 70 PHE A C 5
ATOM 6386 O O . PHE A 1 70 ? 21.556 -23.924 13.585 1.00 12.12 70 PHE A O 5
ATOM 6403 N N . GLU A 1 71 ? 22.043 -24.156 15.770 1.00 22.05 71 GLU A N 5
ATOM 6404 C CA . GLU A 1 71 ? 23.392 -23.621 15.638 1.00 0.15 71 GLU A CA 5
ATOM 6405 C C . GLU A 1 71 ? 24.155 -23.738 16.955 1.00 5.50 71 GLU A C 5
ATOM 6406 O O . GLU A 1 71 ? 23.559 -23.754 18.032 1.00 70.54 71 GLU A O 5
ATOM 6418 N N . LEU A 1 72 ? 25.478 -23.822 16.860 1.00 43.45 72 LEU A N 5
ATOM 6419 C CA . LEU A 1 72 ? 26.323 -23.939 18.042 1.00 4.42 72 LEU A CA 5
ATOM 6420 C C . LEU A 1 72 ? 27.265 -22.745 18.158 1.00 55.22 72 LEU A C 5
ATOM 6421 O O . LEU A 1 72 ?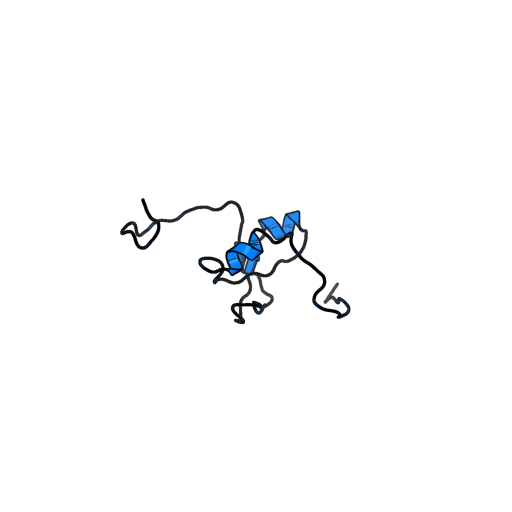 27.231 -21.832 17.334 1.00 23.02 72 LEU A O 5
ATOM 6437 N N . ASP A 1 73 ? 28.108 -22.761 19.185 1.00 1.34 73 ASP A N 5
ATOM 6438 C CA . ASP A 1 73 ? 29.064 -21.682 19.407 1.00 72.20 73 ASP A CA 5
ATOM 6439 C C . ASP A 1 73 ? 30.448 -22.237 19.724 1.00 33.05 73 ASP A C 5
ATOM 6440 O O . ASP A 1 73 ? 30.660 -22.845 20.774 1.00 70.25 73 ASP A O 5
ATOM 6449 N N . LYS A 1 74 ? 31.389 -22.026 18.810 1.00 22.32 74 LYS A N 5
ATOM 6450 C CA . LYS A 1 74 ? 32.754 -22.505 18.990 1.00 45.01 74 LYS A CA 5
ATOM 6451 C C . LYS A 1 74 ? 33.709 -21.344 19.250 1.00 4.15 74 LYS A C 5
ATOM 6452 O O . LYS A 1 74 ? 34.495 -20.968 18.381 1.00 33.01 74 LYS A O 5
ATOM 6471 N N . ASN A 1 75 ? 33.633 -20.780 20.452 1.00 50.00 75 ASN A N 5
ATOM 6472 C CA . ASN A 1 75 ? 34.492 -19.661 20.826 1.00 33.42 75 ASN A CA 5
ATOM 6473 C C . ASN A 1 75 ? 35.961 -20.004 20.597 1.00 13.53 75 ASN A C 5
ATOM 6474 O O . ASN A 1 75 ? 36.460 -21.016 21.092 1.00 20.41 75 ASN A O 5
ATOM 6485 N N . LYS A 1 76 ? 36.652 -19.153 19.846 1.00 63.45 76 LYS A N 5
ATOM 6486 C CA . LYS A 1 76 ? 38.064 -19.362 19.553 1.00 62.22 76 LYS A CA 5
ATOM 6487 C C . LYS A 1 76 ? 38.930 -18.981 20.748 1.00 44.00 76 LYS A C 5
ATOM 6488 O O . LYS A 1 76 ? 39.420 -19.847 21.472 1.00 31.35 76 LYS A O 5
ATOM 6507 N N . GLU A 1 77 ? 39.114 -17.680 20.950 1.00 60.23 77 GLU A N 5
ATOM 6508 C CA . GLU A 1 77 ? 39.921 -17.186 22.060 1.00 55.42 77 GLU A CA 5
ATOM 6509 C C . GLU A 1 77 ? 39.424 -15.821 22.528 1.00 1.44 77 GLU A C 5
ATOM 6510 O O . GLU A 1 77 ? 38.744 -15.109 21.791 1.00 3.11 77 GLU A O 5
ATOM 6522 N N . VAL A 1 78 ? 39.768 -15.464 23.762 1.00 72.34 78 VAL A N 5
ATOM 6523 C CA . VAL A 1 78 ? 39.358 -14.186 24.331 1.00 1.21 78 VAL A CA 5
ATOM 6524 C C . VAL A 1 78 ? 40.565 -13.298 24.614 1.00 24.32 78 VAL A C 5
ATOM 6525 O O . VAL A 1 78 ? 41.631 -13.785 24.991 1.00 54.22 78 VAL A O 5
ATOM 6538 N N . ILE A 1 79 ? 40.389 -11.994 24.428 1.00 12.34 79 ILE A N 5
ATOM 6539 C CA . ILE A 1 79 ? 41.464 -11.038 24.666 1.00 3.02 79 ILE A CA 5
ATOM 6540 C C . ILE A 1 79 ? 41.008 -9.918 25.594 1.00 34.21 79 ILE A C 5
ATOM 6541 O O . ILE A 1 79 ? 39.829 -9.568 25.629 1.00 71.21 79 ILE A O 5
ATOM 6557 N N . ASP A 1 80 ? 41.951 -9.358 26.344 1.00 0.43 80 ASP A N 5
ATOM 6558 C CA . ASP A 1 80 ? 41.648 -8.275 27.272 1.00 44.22 80 ASP A CA 5
ATOM 6559 C C . ASP A 1 80 ? 42.099 -6.932 26.706 1.00 71.32 80 ASP A C 5
ATOM 6560 O O . ASP A 1 80 ? 42.651 -6.863 25.607 1.00 72.30 80 ASP A O 5
ATOM 6569 N N . LYS A 1 81 ? 41.860 -5.866 27.462 1.00 71.21 81 LYS A N 5
ATOM 6570 C CA . LYS A 1 81 ? 42.242 -4.525 27.037 1.00 32.41 81 LYS A CA 5
ATOM 6571 C C . LYS A 1 81 ? 42.829 -3.732 28.200 1.00 2.55 81 LYS A C 5
ATOM 6572 O O . LYS A 1 81 ? 42.354 -3.829 29.332 1.00 71.50 81 LYS A O 5
ATOM 6591 N N . ARG A 1 82 ? 43.862 -2.948 27.914 1.00 20.24 82 ARG A N 5
ATOM 6592 C CA . ARG A 1 82 ? 44.514 -2.138 28.937 1.00 35.42 82 ARG A CA 5
ATOM 6593 C C . ARG A 1 82 ? 43.847 -0.770 29.055 1.00 62.14 82 ARG A C 5
ATOM 6594 O O . ARG A 1 82 ? 43.481 -0.158 28.052 1.00 11.11 82 ARG A O 5
ATOM 6615 N N . LYS A 1 83 ? 43.691 -0.298 30.287 1.00 13.04 83 LYS A N 5
ATOM 6616 C CA . LYS A 1 83 ? 43.069 0.996 30.537 1.00 34.51 83 LYS A CA 5
ATOM 6617 C C . LYS A 1 83 ? 43.790 2.104 29.776 1.00 12.13 83 LYS A C 5
ATOM 6618 O O . LYS A 1 83 ? 45.019 2.163 29.763 1.00 41.41 83 LYS A O 5
ATOM 6637 N N . GLY A 1 84 ? 43.018 2.981 29.142 1.00 75.13 84 GLY A N 5
ATOM 6638 C CA . GLY A 1 84 ? 43.600 4.074 28.387 1.00 35.05 84 GLY A CA 5
ATOM 6639 C C . GLY A 1 84 ? 44.232 5.123 29.281 1.00 3.15 84 GLY A C 5
ATOM 6640 O O . GLY A 1 84 ? 45.088 4.779 30.096 1.00 65.41 84 GLY A O 5
ATOM 6646 N N . GLY A 1 1 ? -1.732 -39.599 12.123 1.00 13.00 1 GLY A N 6
ATOM 6647 C CA . GLY A 1 1 ? -1.406 -38.260 12.577 1.00 45.03 1 GLY A CA 6
ATOM 6648 C C . GLY A 1 1 ? -1.426 -37.244 11.451 1.00 42.52 1 GLY A C 6
ATOM 6649 O O . GLY A 1 1 ? -1.698 -37.572 10.296 1.00 65.25 1 GLY A O 6
ATOM 6653 N N . PRO A 1 2 ? -1.134 -35.978 11.786 1.00 23.40 2 PRO A N 6
ATOM 6654 C CA . PRO A 1 2 ? -1.115 -34.886 10.809 1.00 65.14 2 PRO A CA 6
ATOM 6655 C C . PRO A 1 2 ? 0.052 -35.000 9.835 1.00 23.03 2 PRO A C 6
ATOM 6656 O O . PRO A 1 2 ? 1.130 -34.455 10.075 1.00 51.01 2 PRO A O 6
ATOM 6667 N N . LEU A 1 3 ? -0.169 -35.712 8.735 1.00 43.35 3 LEU A N 6
ATOM 6668 C CA . LEU A 1 3 ? 0.865 -35.897 7.723 1.00 44.11 3 LEU A CA 6
ATOM 6669 C C . LEU A 1 3 ? 1.361 -34.554 7.197 1.00 20.35 3 LEU A C 6
ATOM 6670 O O . LEU A 1 3 ? 0.620 -33.820 6.545 1.00 44.04 3 LEU A O 6
ATOM 6686 N N . GLY A 1 4 ? 2.620 -34.239 7.486 1.00 23.12 4 GLY A N 6
ATOM 6687 C CA . GLY A 1 4 ? 3.193 -32.985 7.033 1.00 5.41 4 GLY A CA 6
ATOM 6688 C C . GLY A 1 4 ? 4.056 -32.327 8.090 1.00 23.40 4 GLY A C 6
ATOM 6689 O O . GLY A 1 4 ? 4.523 -32.987 9.019 1.00 51.44 4 GLY A O 6
ATOM 6693 N N . SER A 1 5 ? 4.274 -31.023 7.949 1.00 31.21 5 SER A N 6
ATOM 6694 C CA . SER A 1 5 ? 5.092 -30.277 8.897 1.00 55.32 5 SER A CA 6
ATOM 6695 C C . SER A 1 5 ? 4.285 -29.156 9.546 1.00 33.45 5 SER A C 6
ATOM 6696 O O . SER A 1 5 ? 3.248 -28.728 9.038 1.00 74.25 5 SER A O 6
ATOM 6704 N N . PRO A 1 6 ? 4.771 -28.668 10.697 1.00 43.42 6 PRO A N 6
ATOM 6705 C CA . PRO A 1 6 ? 4.113 -27.590 11.441 1.00 21.41 6 PRO A CA 6
ATOM 6706 C C . PRO A 1 6 ? 4.203 -26.249 10.722 1.00 44.12 6 PRO A C 6
ATOM 6707 O O . PRO A 1 6 ? 5.287 -25.683 10.581 1.00 42.42 6 PRO A O 6
ATOM 6718 N N . GLU A 1 7 ? 3.059 -25.748 10.269 1.00 24.22 7 GLU A N 6
ATOM 6719 C CA . GLU A 1 7 ? 3.011 -24.472 9.563 1.00 62.34 7 GLU A CA 6
ATOM 6720 C C . GLU A 1 7 ? 3.457 -23.331 10.471 1.00 23.51 7 GLU A C 6
ATOM 6721 O O . GLU A 1 7 ? 3.127 -23.300 11.658 1.00 65.34 7 GLU A O 6
ATOM 6733 N N . PHE A 1 8 ? 4.209 -22.392 9.908 1.00 51.31 8 PHE A N 6
ATOM 6734 C CA . PHE A 1 8 ? 4.702 -21.249 10.665 1.00 34.45 8 PHE A CA 6
ATOM 6735 C C . PHE A 1 8 ? 3.695 -20.103 10.638 1.00 41.25 8 PHE A C 6
ATOM 6736 O O . PHE A 1 8 ? 3.342 -19.598 9.572 1.00 21.05 8 PHE A O 6
ATOM 6753 N N . SER A 1 9 ? 3.236 -19.698 11.817 1.00 1.33 9 SER A N 6
ATOM 6754 C CA . SER A 1 9 ? 2.266 -18.615 11.929 1.00 62.22 9 SER A CA 6
ATOM 6755 C C . SER A 1 9 ? 2.848 -17.307 11.399 1.00 54.14 9 SER A C 6
ATOM 6756 O O . SER A 1 9 ? 3.941 -17.286 10.835 1.00 74.33 9 SER A O 6
ATOM 6764 N N . TYR A 1 10 ? 2.108 -16.220 11.587 1.00 51.44 10 TYR A N 6
ATOM 6765 C CA . TYR A 1 10 ? 2.549 -14.909 11.126 1.00 32.10 10 TYR A CA 6
ATOM 6766 C C . TYR A 1 10 ? 3.160 -14.106 12.270 1.00 71.44 10 TYR A C 6
ATOM 6767 O O . TYR A 1 10 ? 3.003 -14.453 13.440 1.00 23.14 10 TYR A O 6
ATOM 6785 N N . PHE A 1 11 ? 3.858 -13.030 11.922 1.00 23.11 11 PHE A N 6
ATOM 6786 C CA . PHE A 1 11 ? 4.494 -12.176 12.919 1.00 63.24 11 PHE A CA 6
ATOM 6787 C C . PHE A 1 11 ? 3.957 -10.750 12.836 1.00 24.21 11 PHE A C 6
ATOM 6788 O O . PHE A 1 11 ? 3.453 -10.324 11.797 1.00 13.15 11 PHE A O 6
ATOM 6805 N N . ALA A 1 12 ? 4.069 -10.017 13.938 1.00 65.22 12 ALA A N 6
ATOM 6806 C CA . ALA A 1 12 ? 3.597 -8.639 13.991 1.00 14.34 12 ALA A CA 6
ATOM 6807 C C . ALA A 1 12 ? 4.620 -7.685 13.384 1.00 43.05 12 ALA A C 6
ATOM 6808 O O . ALA A 1 12 ? 5.651 -8.112 12.861 1.00 10.20 12 ALA A O 6
ATOM 6815 N N . LYS A 1 13 ? 4.330 -6.390 13.454 1.00 73.13 13 LYS A N 6
ATOM 6816 C CA . LYS A 1 13 ? 5.225 -5.374 12.912 1.00 23.22 13 LYS A CA 6
ATOM 6817 C C . LYS A 1 13 ? 5.941 -4.627 14.031 1.00 65.32 13 LYS A C 6
ATOM 6818 O O . LYS A 1 13 ? 5.605 -3.483 14.341 1.00 1.21 13 LYS A O 6
ATOM 6837 N N . ILE A 1 14 ? 6.930 -5.278 14.633 1.00 44.40 14 ILE A N 6
ATOM 6838 C CA . ILE A 1 14 ? 7.696 -4.674 15.716 1.00 72.42 14 ILE A CA 6
ATOM 6839 C C . ILE A 1 14 ? 8.989 -5.441 15.970 1.00 63.34 14 ILE A C 6
ATOM 6840 O O . ILE A 1 14 ? 9.024 -6.666 15.870 1.00 20.04 14 ILE A O 6
ATOM 6856 N N . GLN A 1 15 ? 10.049 -4.710 16.302 1.00 45.24 15 GLN A N 6
ATOM 6857 C CA . GLN A 1 15 ? 11.344 -5.322 16.572 1.00 30.50 15 GLN A CA 6
ATOM 6858 C C . GLN A 1 15 ? 11.825 -4.980 17.978 1.00 44.11 15 GLN A C 6
ATOM 6859 O O . GLN A 1 15 ? 12.610 -4.053 18.183 1.00 54.44 15 GLN A O 6
ATOM 6873 N N . PRO A 1 16 ? 11.346 -5.744 18.970 1.00 13.03 16 PRO A N 6
ATOM 6874 C CA . PRO A 1 16 ? 11.713 -5.541 20.375 1.00 44.13 16 PRO A CA 6
ATOM 6875 C C . PRO A 1 16 ? 13.164 -5.919 20.654 1.00 25.00 16 PRO A C 6
ATOM 6876 O O . PRO A 1 16 ? 13.743 -5.412 21.613 1.00 12.21 16 PRO A O 6
ATOM 6887 N N . HIS A 1 17 ? 13.713 -6.789 19.821 1.00 12.14 17 HIS A N 6
ATOM 6888 C CA . HIS A 1 17 ? 15.091 -7.221 19.990 1.00 54.54 17 HIS A CA 6
ATOM 6889 C C . HIS A 1 17 ? 16.007 -5.998 20.055 1.00 20.40 17 HIS A C 6
ATOM 6890 O O . HIS A 1 17 ? 15.921 -5.072 19.247 1.00 64.53 17 HIS A O 6
ATOM 6904 N N . THR A 1 18 ? 16.897 -6.015 21.043 1.00 35.34 18 THR A N 6
ATOM 6905 C CA . THR A 1 18 ? 17.841 -4.922 21.239 1.00 52.40 18 THR A CA 6
ATOM 6906 C C . THR A 1 18 ? 19.237 -5.309 20.763 1.00 23.54 18 THR A C 6
ATOM 6907 O O . THR A 1 18 ? 19.915 -6.121 21.392 1.00 13.23 18 THR A O 6
ATOM 6918 N N . PHE A 1 19 ? 19.660 -4.723 19.647 1.00 13.32 19 PHE A N 6
ATOM 6919 C CA . PHE A 1 19 ? 20.975 -5.006 19.087 1.00 4.21 19 PHE A CA 6
ATOM 6920 C C . PHE A 1 19 ? 22.037 -4.100 19.703 1.00 62.04 19 PHE A C 6
ATOM 6921 O O . PHE A 1 19 ? 21.888 -2.878 19.725 1.00 11.32 19 PHE A O 6
ATOM 6938 N N . ILE A 1 20 ? 23.107 -4.708 20.203 1.00 3.34 20 ILE A N 6
ATOM 6939 C CA . ILE A 1 20 ? 24.193 -3.957 20.820 1.00 61.02 20 ILE A CA 6
ATOM 6940 C C . ILE A 1 20 ? 25.543 -4.362 20.237 1.00 2.51 20 ILE A C 6
ATOM 6941 O O . ILE A 1 20 ? 25.705 -5.476 19.742 1.00 43.33 20 ILE A O 6
ATOM 6957 N N . GLU A 1 21 ? 26.507 -3.449 20.300 1.00 23.44 21 GLU A N 6
ATOM 6958 C CA . GLU A 1 21 ? 27.843 -3.713 19.778 1.00 62.23 21 GLU A CA 6
ATOM 6959 C C . GLU A 1 21 ? 28.717 -4.383 20.835 1.00 13.02 21 GLU A C 6
ATOM 6960 O O . GLU A 1 21 ? 28.874 -3.871 21.942 1.00 25.24 21 GLU A O 6
ATOM 6972 N N . GLY A 1 22 ? 29.283 -5.534 20.482 1.00 63.31 22 GLY A N 6
ATOM 6973 C CA . GLY A 1 22 ? 30.133 -6.257 21.410 1.00 51.12 22 GLY A CA 6
ATOM 6974 C C . GLY A 1 22 ? 31.490 -5.601 21.584 1.00 15.21 22 GLY A C 6
ATOM 6975 O O . GLY A 1 22 ? 31.592 -4.376 21.631 1.00 34.44 22 GLY A O 6
ATOM 6979 N N . GLU A 1 23 ? 32.532 -6.420 21.682 1.00 30.30 23 GLU A N 6
ATOM 6980 C CA . GLU A 1 23 ? 33.888 -5.913 21.855 1.00 15.22 23 GLU A CA 6
ATOM 6981 C C . GLU A 1 23 ? 34.851 -6.592 20.886 1.00 74.01 23 GLU A C 6
ATOM 6982 O O . GLU A 1 23 ? 35.460 -5.939 20.038 1.00 41.25 23 GLU A O 6
ATOM 6994 N N . GLU A 1 24 ? 34.984 -7.908 21.019 1.00 21.44 24 GLU A N 6
ATOM 6995 C CA . GLU A 1 24 ? 35.874 -8.676 20.156 1.00 25.43 24 GLU A CA 6
ATOM 6996 C C . GLU A 1 24 ? 35.365 -8.684 18.718 1.00 13.43 24 GLU A C 6
ATOM 6997 O O . GLU A 1 24 ? 34.168 -8.838 18.473 1.00 65.34 24 GLU A O 6
ATOM 7009 N N . ILE A 1 25 ? 36.283 -8.518 17.771 1.00 63.21 25 ILE A N 6
ATOM 7010 C CA . ILE A 1 25 ? 35.928 -8.507 16.358 1.00 75.21 25 ILE A CA 6
ATOM 7011 C C . ILE A 1 25 ? 35.802 -9.924 15.810 1.00 72.53 25 ILE A C 6
ATOM 7012 O O . ILE A 1 25 ? 36.721 -10.733 15.936 1.00 21.40 25 ILE A O 6
ATOM 7028 N N . VAL A 1 26 ? 34.657 -10.218 15.201 1.00 21.51 26 VAL A N 6
ATOM 7029 C CA . VAL A 1 26 ? 34.412 -11.537 14.631 1.00 5.34 26 VAL A CA 6
ATOM 7030 C C . VAL A 1 26 ? 34.125 -11.446 13.137 1.00 44.31 26 VAL A C 6
ATOM 7031 O O . VAL A 1 26 ? 33.445 -10.528 12.679 1.00 31.12 26 VAL A O 6
ATOM 7044 N N . LYS A 1 27 ? 34.649 -12.406 12.381 1.00 43.54 27 LYS A N 6
ATOM 7045 C CA . LYS A 1 27 ? 34.448 -12.436 10.937 1.00 55.44 27 LYS A CA 6
ATOM 7046 C C . LYS A 1 27 ? 33.280 -13.345 10.568 1.00 62.32 27 LYS A C 6
ATOM 7047 O O . LYS A 1 27 ? 33.235 -14.509 10.970 1.00 30.01 27 LYS A O 6
ATOM 7066 N N . CYS A 1 28 ? 32.336 -12.809 9.802 1.00 4.35 28 CYS A N 6
ATOM 7067 C CA . CYS A 1 28 ? 31.168 -13.572 9.378 1.00 43.23 28 CYS A CA 6
ATOM 7068 C C . CYS A 1 28 ? 31.542 -14.583 8.298 1.00 64.43 28 CYS A C 6
ATOM 7069 O O . CYS A 1 28 ? 32.479 -14.368 7.530 1.00 64.52 28 CYS A O 6
ATOM 7076 N N . SER A 1 29 ? 30.802 -15.686 8.247 1.00 61.53 29 SER A N 6
ATOM 7077 C CA . SER A 1 29 ? 31.057 -16.733 7.264 1.00 52.24 29 SER A CA 6
ATOM 7078 C C . SER A 1 29 ? 30.415 -16.387 5.924 1.00 23.45 29 SER A C 6
ATOM 7079 O O . SER A 1 29 ? 30.914 -16.772 4.868 1.00 42.24 29 SER A O 6
ATOM 7087 N N . GLU A 1 30 ? 29.304 -15.659 5.977 1.00 64.24 30 GLU A N 6
ATOM 7088 C CA . GLU A 1 30 ? 28.593 -15.262 4.767 1.00 54.04 30 GLU A CA 6
ATOM 7089 C C . GLU A 1 30 ? 29.011 -13.862 4.325 1.00 10.41 30 GLU A C 6
ATOM 7090 O O . GLU A 1 30 ? 29.381 -13.648 3.170 1.00 63.21 30 GLU A O 6
ATOM 7102 N N . CYS A 1 31 ? 28.947 -12.912 5.252 1.00 32.45 31 CYS A N 6
ATOM 7103 C CA . CYS A 1 31 ? 29.317 -11.532 4.959 1.00 54.51 31 CYS A CA 6
ATOM 7104 C C . CYS A 1 31 ? 30.827 -11.400 4.783 1.00 22.31 31 CYS A C 6
ATOM 7105 O O . CYS A 1 31 ? 31.301 -10.595 3.982 1.00 34.33 31 CYS A O 6
ATOM 7112 N N . GLY A 1 32 ? 31.578 -12.195 5.539 1.00 1.11 32 GLY A N 6
ATOM 7113 C CA . GLY A 1 32 ? 33.026 -12.153 5.451 1.00 43.42 32 GLY A CA 6
ATOM 7114 C C . GLY A 1 32 ? 33.579 -10.759 5.674 1.00 4.45 32 GLY A C 6
ATOM 7115 O O . GLY A 1 32 ? 34.305 -10.229 4.835 1.00 3.54 32 GLY A O 6
ATOM 7119 N N . ASN A 1 33 ? 33.232 -10.162 6.811 1.00 51.22 33 ASN A N 6
ATOM 7120 C CA . ASN A 1 33 ? 33.698 -8.820 7.141 1.00 32.51 33 ASN A CA 6
ATOM 7121 C C . ASN A 1 33 ? 33.885 -8.665 8.648 1.00 35.31 33 ASN A C 6
ATOM 7122 O O . ASN A 1 33 ? 33.243 -9.356 9.438 1.00 13.22 33 ASN A O 6
ATOM 7133 N N . GLU A 1 34 ? 34.772 -7.753 9.038 1.00 73.12 34 GLU A N 6
ATOM 7134 C CA . GLU A 1 34 ? 35.044 -7.509 10.449 1.00 44.14 34 GLU A CA 6
ATOM 7135 C C . GLU A 1 34 ? 33.874 -6.786 11.111 1.00 10.04 34 GLU A C 6
ATOM 7136 O O . GLU A 1 34 ? 33.539 -5.658 10.748 1.00 22.33 34 GLU A O 6
ATOM 7148 N N . THR A 1 35 ? 33.256 -7.445 12.086 1.00 25.20 35 THR A N 6
ATOM 7149 C CA . THR A 1 35 ? 32.123 -6.868 12.799 1.00 50.44 35 THR A CA 6
ATOM 7150 C C . THR A 1 35 ? 31.980 -7.479 14.189 1.00 0.44 35 THR A C 6
ATOM 7151 O O . THR A 1 35 ? 32.417 -8.603 14.433 1.00 40.42 35 THR A O 6
ATOM 7162 N N . LYS A 1 36 ? 31.363 -6.730 15.098 1.00 5.23 36 LYS A N 6
ATOM 7163 C CA . LYS A 1 36 ? 31.160 -7.198 16.464 1.00 55.20 36 LYS A CA 6
ATOM 7164 C C . LYS A 1 36 ? 29.803 -6.748 16.997 1.00 40.34 36 LYS A C 6
ATOM 7165 O O . LYS A 1 36 ? 29.692 -5.702 17.635 1.00 21.00 36 LYS A O 6
ATOM 7184 N N . VAL A 1 37 ? 28.774 -7.546 16.731 1.00 34.04 37 VAL A N 6
ATOM 7185 C CA . VAL A 1 37 ? 27.425 -7.230 17.186 1.00 13.15 37 VAL A CA 6
ATOM 7186 C C . VAL A 1 37 ? 26.816 -8.400 17.951 1.00 30.43 37 VAL A C 6
ATOM 7187 O O . VAL A 1 37 ? 27.139 -9.560 17.694 1.00 53.31 37 VAL A O 6
ATOM 7200 N N . PHE A 1 38 ? 25.934 -8.087 18.894 1.00 60.31 38 PHE A N 6
ATOM 7201 C CA . PHE A 1 38 ? 25.278 -9.112 19.699 1.00 30.24 38 PHE A CA 6
ATOM 7202 C C . PHE A 1 38 ? 23.921 -8.627 20.198 1.00 73.44 38 PHE A C 6
ATOM 7203 O O . PHE A 1 38 ? 23.796 -7.513 20.708 1.00 73.13 38 PHE A O 6
ATOM 7220 N N . CYS A 1 39 ? 22.905 -9.470 20.047 1.00 0.23 39 CYS A N 6
ATOM 7221 C CA . CYS A 1 39 ? 21.556 -9.129 20.480 1.00 52.42 39 CYS A CA 6
ATOM 7222 C C . CYS A 1 39 ? 21.385 -9.381 21.975 1.00 21.23 39 CYS A C 6
ATOM 7223 O O . CYS A 1 39 ? 21.551 -10.505 22.448 1.00 31.25 39 CYS A O 6
ATOM 7230 N N . GLN A 1 40 ? 21.053 -8.327 22.713 1.00 21.12 40 GLN A N 6
ATOM 7231 C CA . GLN A 1 40 ? 20.860 -8.434 24.155 1.00 22.10 40 GLN A CA 6
ATOM 7232 C C . GLN A 1 40 ? 19.613 -9.250 24.477 1.00 20.43 40 GLN A C 6
ATOM 7233 O O . GLN A 1 40 ? 19.656 -10.165 25.301 1.00 42.44 40 GLN A O 6
ATOM 7247 N N . GLU A 1 41 ? 18.506 -8.914 23.825 1.00 55.21 41 GLU A N 6
ATOM 7248 C CA . GLU A 1 41 ? 17.247 -9.617 24.045 1.00 71.53 41 GLU A CA 6
ATOM 7249 C C . GLU A 1 41 ? 17.433 -11.125 23.901 1.00 14.32 41 GLU A C 6
ATOM 7250 O O . GLU A 1 41 ? 16.799 -11.910 24.607 1.00 75.43 41 GLU A O 6
ATOM 7262 N N . CYS A 1 42 ? 18.307 -11.522 22.983 1.00 24.52 42 CYS A N 6
ATOM 7263 C CA . CYS A 1 42 ? 18.578 -12.935 22.745 1.00 33.24 42 CYS A CA 6
ATOM 7264 C C . CYS A 1 42 ? 19.632 -13.458 23.716 1.00 63.45 42 CYS A C 6
ATOM 7265 O O . CYS A 1 42 ? 19.441 -14.490 24.361 1.00 33.02 42 CYS A O 6
ATOM 7272 N N . THR A 1 43 ? 20.746 -12.739 23.816 1.00 63.23 43 THR A N 6
ATOM 7273 C CA . THR A 1 43 ? 21.831 -13.130 24.707 1.00 0.51 43 THR A CA 6
ATOM 7274 C C . THR A 1 43 ? 21.313 -13.415 26.112 1.00 71.50 43 THR A C 6
ATOM 7275 O O . THR A 1 43 ? 21.854 -14.263 26.823 1.00 21.23 43 THR A O 6
ATOM 7286 N N . ILE A 1 44 ? 20.261 -12.705 26.505 1.00 53.22 44 ILE A N 6
ATOM 7287 C CA . ILE A 1 44 ? 19.670 -12.884 27.825 1.00 72.32 44 ILE A CA 6
ATOM 7288 C C . ILE A 1 44 ? 18.821 -14.150 27.880 1.00 22.14 44 ILE A C 6
ATOM 7289 O O . ILE A 1 44 ? 18.937 -14.948 28.812 1.00 61.21 44 ILE A O 6
ATOM 7305 N N . LEU A 1 45 ? 17.970 -14.329 26.876 1.00 75.11 45 LEU A N 6
ATOM 7306 C CA . LEU A 1 45 ? 17.103 -15.500 26.807 1.00 24.53 45 LEU A CA 6
ATOM 7307 C C . LEU A 1 45 ? 17.923 -16.776 26.645 1.00 71.35 45 LEU A C 6
ATOM 7308 O O . LEU A 1 45 ? 17.812 -17.706 27.445 1.00 73.40 45 LEU A O 6
ATOM 7324 N N . LYS A 1 46 ? 18.748 -16.814 25.604 1.00 25.10 46 LYS A N 6
ATOM 7325 C CA . LYS A 1 46 ? 19.591 -17.974 25.337 1.00 73.33 46 LYS A CA 6
ATOM 7326 C C . LYS A 1 46 ? 20.720 -18.073 26.358 1.00 55.23 46 LYS A C 6
ATOM 7327 O O . LYS A 1 46 ? 21.266 -19.151 26.591 1.00 52.11 46 LYS A O 6
ATOM 7346 N N . ALA A 1 47 ? 21.066 -16.941 26.963 1.00 0.10 47 ALA A N 6
ATOM 7347 C CA . ALA A 1 47 ? 22.127 -16.902 27.961 1.00 41.32 47 ALA A CA 6
ATOM 7348 C C . ALA A 1 47 ? 23.486 -17.182 27.328 1.00 30.13 47 ALA A C 6
ATOM 7349 O O . ALA A 1 47 ? 24.330 -17.854 27.920 1.00 72.53 47 ALA A O 6
ATOM 7356 N N . GLU A 1 48 ? 23.690 -16.663 26.122 1.00 72.34 48 GLU A N 6
ATOM 7357 C CA . GLU A 1 48 ? 24.947 -16.859 25.409 1.00 23.12 48 GLU A CA 6
ATOM 7358 C C . GLU A 1 48 ? 25.230 -15.688 24.473 1.00 22.14 48 GLU A C 6
ATOM 7359 O O . GLU A 1 48 ? 24.309 -15.059 23.950 1.00 54.41 48 GLU A O 6
ATOM 7371 N N . VAL A 1 49 ? 26.511 -15.399 24.265 1.00 22.44 49 VAL A N 6
ATOM 7372 C CA . VAL A 1 49 ? 26.918 -14.305 23.392 1.00 71.42 49 VAL A CA 6
ATOM 7373 C C . VAL A 1 49 ? 26.702 -14.662 21.926 1.00 42.13 49 VAL A C 6
ATOM 7374 O O . VAL A 1 49 ? 27.394 -15.518 21.376 1.00 41.24 49 VAL A O 6
ATOM 7387 N N . VAL A 1 50 ? 25.735 -13.999 21.298 1.00 43.02 50 VAL A N 6
ATOM 7388 C CA . VAL A 1 50 ? 25.428 -14.245 19.894 1.00 25.42 50 VAL A CA 6
ATOM 7389 C C . VAL A 1 50 ? 26.151 -13.252 18.991 1.00 64.32 50 VAL A C 6
ATOM 7390 O O . VAL A 1 50 ? 26.542 -12.170 19.428 1.00 3.44 50 VAL A O 6
ATOM 7403 N N . GLY A 1 51 ? 26.324 -13.626 17.727 1.00 24.22 51 GLY A N 6
ATOM 7404 C CA . GLY A 1 51 ? 26.999 -12.756 16.782 1.00 32.12 51 GLY A CA 6
ATOM 7405 C C . GLY A 1 51 ? 26.073 -12.255 15.691 1.00 65.22 51 GLY A C 6
ATOM 7406 O O . GLY A 1 51 ? 25.268 -13.015 15.153 1.00 12.55 51 GLY A O 6
ATOM 7410 N N . LEU A 1 52 ? 26.184 -10.971 15.368 1.00 64.53 52 LEU A N 6
ATOM 7411 C CA . LEU A 1 52 ? 25.348 -10.367 14.336 1.00 62.54 52 LEU A CA 6
ATOM 7412 C C . LEU A 1 52 ? 26.149 -9.376 13.498 1.00 33.52 52 LEU A C 6
ATOM 7413 O O . LEU A 1 52 ? 27.298 -9.066 13.813 1.00 61.23 52 LEU A O 6
ATOM 7429 N N . CYS A 1 53 ? 25.534 -8.880 12.429 1.00 54.23 53 CYS A N 6
ATOM 7430 C CA . CYS A 1 53 ? 26.187 -7.922 11.546 1.00 1.52 53 CYS A CA 6
ATOM 7431 C C . CYS A 1 53 ? 25.370 -6.638 11.435 1.00 63.34 53 CYS A C 6
ATOM 7432 O O . CYS A 1 53 ? 24.144 -6.678 11.322 1.00 63.31 53 CYS A O 6
ATOM 7439 N N . HIS A 1 54 ? 26.057 -5.501 11.470 1.00 43.32 54 HIS A N 6
ATOM 7440 C CA . HIS A 1 54 ? 25.395 -4.205 11.372 1.00 41.23 54 HIS A CA 6
ATOM 7441 C C . HIS A 1 54 ? 24.617 -4.089 10.065 1.00 31.42 54 HIS A C 6
ATOM 7442 O O . HIS A 1 54 ? 23.688 -3.290 9.955 1.00 74.13 54 HIS A O 6
ATOM 7456 N N . GLU A 1 55 ? 25.002 -4.892 9.078 1.00 13.44 55 GLU A N 6
ATOM 7457 C CA . GLU A 1 55 ? 24.341 -4.877 7.780 1.00 60.13 55 GLU A CA 6
ATOM 7458 C C . GLU A 1 55 ? 23.005 -5.614 7.840 1.00 22.40 55 GLU A C 6
ATOM 7459 O O . GLU A 1 55 ? 22.281 -5.694 6.849 1.00 43.51 55 GLU A O 6
ATOM 7471 N N . LYS A 1 56 ? 22.687 -6.152 9.013 1.00 20.34 56 LYS A N 6
ATOM 7472 C CA . LYS A 1 56 ? 21.440 -6.882 9.207 1.00 62.30 56 LYS A CA 6
ATOM 7473 C C . LYS 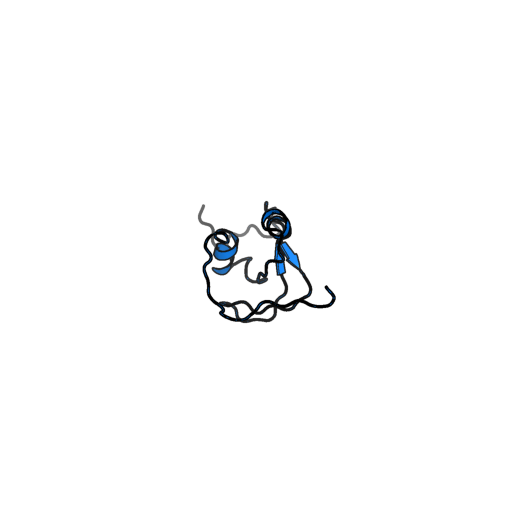A 1 56 ? 20.257 -6.099 8.643 1.00 13.13 56 LYS A C 6
ATOM 7474 O O . LYS A 1 56 ? 19.298 -6.683 8.139 1.00 65.34 56 LYS A O 6
ATOM 7493 N N . ASP A 1 57 ? 20.335 -4.777 8.731 1.00 51.33 57 ASP A N 6
ATOM 7494 C CA . ASP A 1 57 ? 19.273 -3.913 8.227 1.00 24.35 57 ASP A CA 6
ATOM 7495 C C . ASP A 1 57 ? 18.889 -4.299 6.802 1.00 42.11 57 ASP A C 6
ATOM 7496 O O . ASP A 1 57 ? 17.718 -4.237 6.424 1.00 22.03 57 ASP A O 6
ATOM 7505 N N . THR A 1 58 ? 19.883 -4.696 6.014 1.00 42.40 58 THR A N 6
ATOM 7506 C CA . THR A 1 58 ? 19.650 -5.089 4.630 1.00 13.40 58 THR A CA 6
ATOM 7507 C C . THR A 1 58 ? 20.681 -6.115 4.169 1.00 33.45 58 THR A C 6
ATOM 7508 O O . THR A 1 58 ? 21.646 -5.774 3.485 1.00 41.04 58 THR A O 6
ATOM 7519 N N . ILE A 1 59 ? 20.468 -7.370 4.548 1.00 42.13 59 ILE A N 6
ATOM 7520 C CA . ILE A 1 59 ? 21.378 -8.445 4.172 1.00 72.23 59 ILE A CA 6
ATOM 7521 C C . ILE A 1 59 ? 20.818 -9.805 4.573 1.00 73.22 59 ILE A C 6
ATOM 7522 O O . ILE A 1 59 ? 20.004 -9.909 5.491 1.00 73.34 59 ILE A O 6
ATOM 7538 N N . LYS A 1 60 ? 21.259 -10.849 3.878 1.00 12.30 60 LYS A N 6
ATOM 7539 C CA . LYS A 1 60 ? 20.805 -12.205 4.163 1.00 4.03 60 LYS A CA 6
ATOM 7540 C C . LYS A 1 60 ? 21.062 -12.570 5.622 1.00 50.54 60 LYS A C 6
ATOM 7541 O O . LYS A 1 60 ? 20.300 -13.325 6.227 1.00 10.14 60 LYS A O 6
ATOM 7560 N N . CYS A 1 61 ? 22.138 -12.028 6.182 1.00 73.03 61 CYS A N 6
ATOM 7561 C CA . CYS A 1 61 ? 22.495 -12.296 7.569 1.00 43.40 61 CYS A CA 6
ATOM 7562 C C . CYS A 1 61 ? 21.294 -12.097 8.489 1.00 60.13 61 CYS A C 6
ATOM 7563 O O . CYS A 1 61 ? 21.155 -12.781 9.502 1.00 10.30 61 CYS A O 6
ATOM 7570 N N . GLN A 1 62 ? 20.428 -11.156 8.127 1.00 2.43 62 GLN A N 6
ATOM 7571 C CA . GLN A 1 62 ? 19.239 -10.866 8.919 1.00 32.14 62 GLN A CA 6
ATOM 7572 C C . GLN A 1 62 ? 18.470 -12.146 9.233 1.00 52.14 62 GLN A C 6
ATOM 7573 O O . GLN A 1 62 ? 18.059 -12.370 10.371 1.00 15.23 62 GLN A O 6
ATOM 7587 N N . ARG A 1 63 ? 18.280 -12.981 8.218 1.00 62.21 63 ARG A N 6
ATOM 7588 C CA . ARG A 1 63 ? 17.560 -14.238 8.386 1.00 74.13 63 ARG A CA 6
ATOM 7589 C C . ARG A 1 63 ? 18.186 -15.079 9.494 1.00 30.45 63 ARG A C 6
ATOM 7590 O O . ARG A 1 63 ? 17.487 -15.784 10.223 1.00 31.30 63 ARG A O 6
ATOM 7611 N N . PHE A 1 64 ? 19.507 -15.001 9.614 1.00 24.43 64 PHE A N 6
ATOM 7612 C CA . PHE A 1 64 ? 20.228 -15.757 10.632 1.00 55.04 64 PHE A CA 6
ATOM 7613 C C . PHE A 1 64 ? 19.673 -15.463 12.022 1.00 11.42 64 PHE A C 6
ATOM 7614 O O . PHE A 1 64 ? 19.429 -16.376 12.812 1.00 13.34 64 PHE A O 6
ATOM 7631 N N . HIS A 1 65 ? 19.478 -14.182 12.316 1.00 35.34 65 HIS A N 6
ATOM 7632 C CA . HIS A 1 65 ? 18.951 -13.765 13.611 1.00 54.24 65 HIS A CA 6
ATOM 7633 C C . HIS A 1 65 ? 17.679 -14.533 13.953 1.00 63.12 65 HIS A C 6
ATOM 7634 O O . HIS A 1 65 ? 17.550 -15.086 15.045 1.00 32.53 65 HIS A O 6
ATOM 7648 N N . GLU A 1 66 ? 16.740 -14.564 13.012 1.00 61.31 66 GLU A N 6
ATOM 7649 C CA . GLU A 1 66 ? 15.477 -15.264 13.215 1.00 14.23 66 GLU A CA 6
ATOM 7650 C C . GLU A 1 66 ? 15.686 -16.776 13.214 1.00 73.11 66 GLU A C 6
ATOM 7651 O O . GLU A 1 66 ? 15.031 -17.505 13.959 1.00 23.51 66 GLU A O 6
ATOM 7663 N N . PHE A 1 67 ? 16.603 -17.239 12.370 1.00 32.21 67 PHE A N 6
ATOM 7664 C CA . PHE A 1 67 ? 16.898 -18.663 12.269 1.00 14.43 67 PHE A CA 6
ATOM 7665 C C . PHE A 1 67 ? 18.080 -19.038 13.158 1.00 62.12 67 PHE A C 6
ATOM 7666 O O . PHE A 1 67 ? 18.922 -19.851 12.779 1.00 21.31 67 PHE A O 6
ATOM 7683 N N . MET A 1 68 ? 18.136 -18.438 14.343 1.00 3.21 68 MET A N 6
ATOM 7684 C CA . MET A 1 68 ? 19.214 -18.709 15.287 1.00 65.30 68 MET A CA 6
ATOM 7685 C C . MET A 1 68 ? 19.101 -20.122 15.852 1.00 52.22 68 MET A C 6
ATOM 7686 O O . MET A 1 68 ? 20.108 -20.787 16.092 1.00 12.33 68 MET A O 6
ATOM 7700 N N . ASP A 1 69 ? 17.869 -20.573 16.061 1.00 34.13 69 ASP A N 6
ATOM 7701 C CA . ASP A 1 69 ? 17.624 -21.907 16.597 1.00 32.40 69 ASP A CA 6
ATOM 7702 C C . ASP A 1 69 ? 18.024 -22.979 15.589 1.00 53.50 69 ASP A C 6
ATOM 7703 O O . ASP A 1 69 ? 18.524 -24.041 15.962 1.00 72.34 69 ASP A O 6
ATOM 7712 N N . PHE A 1 70 ? 17.800 -22.695 14.310 1.00 11.41 70 PHE A N 6
ATOM 7713 C CA . PHE A 1 70 ? 18.136 -23.636 13.248 1.00 50.21 70 PHE A CA 6
ATOM 7714 C C . PHE A 1 70 ? 19.613 -24.011 13.300 1.00 13.23 70 PHE A C 6
ATOM 7715 O O . PHE A 1 70 ? 20.369 -23.484 14.115 1.00 12.12 70 PHE A O 6
ATOM 7732 N N . GLU A 1 71 ? 20.017 -24.927 12.425 1.00 22.05 71 GLU A N 6
ATOM 7733 C CA . GLU A 1 71 ? 21.403 -25.375 12.373 1.00 0.15 71 GLU A CA 6
ATOM 7734 C C . GLU A 1 71 ? 22.303 -24.292 11.784 1.00 5.50 71 GLU A C 6
ATOM 7735 O O . GLU A 1 71 ? 21.832 -23.386 11.093 1.00 70.54 71 GLU A O 6
ATOM 7747 N N . LEU A 1 72 ? 23.598 -24.390 12.061 1.00 43.45 72 LEU A N 6
ATOM 7748 C CA . LEU A 1 72 ? 24.564 -23.420 11.559 1.00 4.42 72 LEU A CA 6
ATOM 7749 C C . LEU A 1 72 ? 25.485 -24.054 10.521 1.00 55.22 72 LEU A C 6
ATOM 7750 O O . LEU A 1 72 ? 25.830 -23.430 9.518 1.00 23.02 72 LEU A O 6
ATOM 7766 N N . ASP A 1 73 ? 25.877 -25.300 10.768 1.00 1.34 73 ASP A N 6
ATOM 7767 C CA . ASP A 1 73 ? 26.754 -26.021 9.853 1.00 72.20 73 ASP A CA 6
ATOM 7768 C C . ASP A 1 73 ? 26.193 -26.004 8.435 1.00 33.05 73 ASP A C 6
ATOM 7769 O O . ASP A 1 73 ? 25.078 -26.468 8.192 1.00 70.25 73 ASP A O 6
ATOM 7778 N N . LYS A 1 74 ? 26.971 -25.466 7.502 1.00 22.32 74 LYS A N 6
ATOM 7779 C CA . LYS A 1 74 ? 26.552 -25.388 6.107 1.00 45.01 74 LYS A CA 6
ATOM 7780 C C . LYS A 1 74 ? 27.624 -25.960 5.185 1.00 4.15 74 LYS A C 6
ATOM 7781 O O . LYS A 1 74 ? 27.383 -26.927 4.463 1.00 33.01 74 LYS A O 6
ATOM 7800 N N . ASN A 1 75 ? 28.808 -25.357 5.215 1.00 50.00 75 ASN A N 6
ATOM 7801 C CA . ASN A 1 75 ? 29.917 -25.807 4.383 1.00 33.42 75 ASN A CA 6
ATOM 7802 C C . ASN A 1 75 ? 30.410 -27.181 4.829 1.00 13.53 75 ASN A C 6
ATOM 7803 O O . ASN A 1 75 ? 29.933 -27.732 5.821 1.00 20.41 75 ASN A O 6
ATOM 7814 N N . LYS A 1 76 ? 31.368 -27.728 4.090 1.00 63.45 76 LYS A N 6
ATOM 7815 C CA . LYS A 1 76 ? 31.929 -29.036 4.408 1.00 62.22 76 LYS A CA 6
ATOM 7816 C C . LYS A 1 76 ? 33.404 -28.921 4.778 1.00 44.00 76 LYS A C 6
ATOM 7817 O O . LYS A 1 76 ? 34.261 -29.537 4.147 1.00 31.35 76 LYS A O 6
ATOM 7836 N N . GLU A 1 77 ? 33.691 -28.126 5.805 1.00 60.23 77 GLU A N 6
ATOM 7837 C CA . GLU A 1 77 ? 35.064 -27.932 6.259 1.00 55.42 77 GLU A CA 6
ATOM 7838 C C . GLU A 1 77 ? 35.389 -28.861 7.424 1.00 1.44 77 GLU A C 6
ATOM 7839 O O . GLU A 1 77 ? 34.492 -29.369 8.096 1.00 3.11 77 GLU A O 6
ATOM 7851 N N . VAL A 1 78 ? 36.679 -29.081 7.656 1.00 72.34 78 VAL A N 6
ATOM 7852 C CA . VAL A 1 78 ? 37.124 -29.948 8.741 1.00 1.21 78 VAL A CA 6
ATOM 7853 C C . VAL A 1 78 ? 38.013 -29.192 9.720 1.00 24.32 78 VAL A C 6
ATOM 7854 O O . VAL A 1 78 ? 38.865 -28.398 9.316 1.00 54.22 78 VAL A O 6
ATOM 7867 N N . ILE A 1 79 ? 37.812 -29.443 11.009 1.00 12.34 79 ILE A N 6
ATOM 7868 C CA . ILE A 1 79 ? 38.596 -28.786 12.047 1.00 3.02 79 ILE A CA 6
ATOM 7869 C C . ILE A 1 79 ? 39.207 -29.806 13.003 1.00 34.21 79 ILE A C 6
ATOM 7870 O O . ILE A 1 79 ? 38.652 -30.885 13.213 1.00 71.21 79 ILE A O 6
ATOM 7886 N N . ASP A 1 80 ? 40.351 -29.456 13.580 1.00 0.43 80 ASP A N 6
ATOM 7887 C CA . ASP A 1 80 ? 41.037 -30.340 14.516 1.00 44.22 80 ASP A CA 6
ATOM 7888 C C . ASP A 1 80 ? 40.348 -30.329 15.877 1.00 71.32 80 ASP A C 6
ATOM 7889 O O . ASP A 1 80 ? 40.185 -29.276 16.494 1.00 72.30 80 ASP A O 6
ATOM 7898 N N . LYS A 1 81 ? 39.944 -31.507 16.340 1.00 71.21 81 LYS A N 6
ATOM 7899 C CA . LYS A 1 81 ? 39.273 -31.634 17.629 1.00 32.41 81 LYS A CA 6
ATOM 7900 C C . LYS A 1 81 ? 39.968 -32.672 18.504 1.00 2.55 81 LYS A C 6
ATOM 7901 O O . LYS A 1 81 ? 40.302 -33.763 18.043 1.00 71.50 81 LYS A O 6
ATOM 7920 N N . ARG A 1 82 ? 40.181 -32.324 19.770 1.00 20.24 82 ARG A N 6
ATOM 7921 C CA . ARG A 1 82 ? 40.837 -33.226 20.709 1.00 35.42 82 ARG A CA 6
ATOM 7922 C C . ARG A 1 82 ? 40.139 -33.197 22.066 1.00 62.14 82 ARG A C 6
ATOM 7923 O O . ARG A 1 82 ? 39.758 -32.135 22.558 1.00 11.11 82 ARG A O 6
ATOM 7944 N N . LYS A 1 83 ? 39.975 -34.372 22.666 1.00 13.04 83 LYS A N 6
ATOM 7945 C CA . LYS A 1 83 ? 39.324 -34.482 23.966 1.00 34.51 83 LYS A CA 6
ATOM 7946 C C . LYS A 1 83 ? 39.601 -35.843 24.598 1.00 12.13 83 LYS A C 6
ATOM 7947 O O . LYS A 1 83 ? 39.424 -36.882 23.962 1.00 41.41 83 LYS A O 6
ATOM 7966 N N . GLY A 1 84 ? 40.035 -35.830 25.855 1.00 75.13 84 GLY A N 6
ATOM 7967 C CA . GLY A 1 84 ? 40.327 -37.069 26.552 1.00 35.05 84 GLY A CA 6
ATOM 7968 C C . GLY A 1 84 ? 39.083 -37.719 27.123 1.00 3.15 84 GLY A C 6
ATOM 7969 O O . GLY A 1 84 ? 38.829 -38.887 26.830 1.00 65.41 84 GLY A O 6
ATOM 7975 N N . GLY A 1 1 ? 43.082 -4.902 14.816 1.00 13.00 1 GLY A N 7
ATOM 7976 C CA . GLY A 1 1 ? 42.607 -3.585 14.433 1.00 45.03 1 GLY A CA 7
ATOM 7977 C C . GLY A 1 1 ? 42.749 -2.570 15.549 1.00 42.52 1 GLY A C 7
ATOM 7978 O O . GLY A 1 1 ? 43.250 -2.872 16.632 1.00 65.25 1 GLY A O 7
ATOM 7982 N N . PRO A 1 2 ? 42.304 -1.332 15.288 1.00 23.40 2 PRO A N 7
ATOM 7983 C CA . PRO A 1 2 ? 42.375 -0.243 16.266 1.00 65.14 2 PRO A CA 7
ATOM 7984 C C . PRO A 1 2 ? 41.414 -0.449 17.433 1.00 23.03 2 PRO A C 7
ATOM 7985 O O . PRO A 1 2 ? 40.204 -0.265 17.294 1.00 51.01 2 PRO A O 7
ATOM 7996 N N . LEU A 1 3 ? 41.960 -0.829 18.583 1.00 43.35 3 LEU A N 7
ATOM 7997 C CA . LEU A 1 3 ? 41.152 -1.059 19.774 1.00 44.11 3 LEU A CA 7
ATOM 7998 C C . LEU A 1 3 ? 40.350 0.187 20.138 1.00 20.35 3 LEU A C 7
ATOM 7999 O O . LEU A 1 3 ? 40.780 1.310 19.883 1.00 44.04 3 LEU A O 7
ATOM 8015 N N . GLY A 1 4 ? 39.181 -0.022 20.737 1.00 23.12 4 GLY A N 7
ATOM 8016 C CA . GLY A 1 4 ? 38.339 1.094 21.127 1.00 5.41 4 GLY A CA 7
ATOM 8017 C C . GLY A 1 4 ? 37.417 1.542 20.011 1.00 23.40 4 GLY A C 7
ATOM 8018 O O . GLY A 1 4 ? 37.840 1.671 18.861 1.00 51.44 4 GLY A O 7
ATOM 8022 N N . SER A 1 5 ? 36.154 1.780 20.347 1.00 31.21 5 SER A N 7
ATOM 8023 C CA . SER A 1 5 ? 35.168 2.212 19.364 1.00 55.32 5 SER A CA 7
ATOM 8024 C C . SER A 1 5 ? 33.929 2.781 20.048 1.00 33.45 5 SER A C 7
ATOM 8025 O O . SER A 1 5 ? 32.848 2.193 20.020 1.00 74.25 5 SER A O 7
ATOM 8033 N N . PRO A 1 6 ? 34.089 3.953 20.680 1.00 43.42 6 PRO A N 7
ATOM 8034 C CA . PRO A 1 6 ? 32.994 4.628 21.384 1.00 21.41 6 PRO A CA 7
ATOM 8035 C C . PRO A 1 6 ? 31.940 5.175 20.429 1.00 44.12 6 PRO A C 7
ATOM 8036 O O . PRO A 1 6 ? 32.126 6.229 19.822 1.00 42.42 6 PRO A O 7
ATOM 8047 N N . GLU A 1 7 ? 30.833 4.451 20.300 1.00 24.22 7 GLU A N 7
ATOM 8048 C CA . GLU A 1 7 ? 29.749 4.864 19.417 1.00 62.34 7 GLU A CA 7
ATOM 8049 C C . GLU A 1 7 ? 28.395 4.443 19.983 1.00 23.51 7 GLU A C 7
ATOM 8050 O O . GLU A 1 7 ? 28.313 3.550 20.826 1.00 65.34 7 GLU A O 7
ATOM 8062 N N . PHE A 1 8 ? 27.336 5.094 19.512 1.00 51.31 8 PHE A N 7
ATOM 8063 C CA . PHE A 1 8 ? 25.986 4.788 19.971 1.00 34.45 8 PHE A CA 7
ATOM 8064 C C . PHE A 1 8 ? 24.946 5.534 19.139 1.00 41.25 8 PHE A C 7
ATOM 8065 O O . PHE A 1 8 ? 25.099 6.721 18.855 1.00 21.05 8 PHE A O 7
ATOM 8082 N N . SER A 1 9 ? 23.890 4.827 18.751 1.00 1.33 9 SER A N 7
ATOM 8083 C CA . SER A 1 9 ? 22.827 5.419 17.946 1.00 62.22 9 SER A CA 7
ATOM 8084 C C . SER A 1 9 ? 21.487 5.333 18.670 1.00 54.14 9 SER A C 7
ATOM 8085 O O . SER A 1 9 ? 20.869 4.270 18.730 1.00 74.33 9 SER A O 7
ATOM 8093 N N . TYR A 1 10 ? 21.044 6.458 19.218 1.00 51.44 10 TYR A N 7
ATOM 8094 C CA . TYR A 1 10 ? 19.778 6.511 19.940 1.00 32.10 10 TYR A CA 7
ATOM 8095 C C . TYR A 1 10 ? 18.715 7.237 19.122 1.00 71.44 10 TYR A C 7
ATOM 8096 O O . TYR A 1 10 ? 18.691 8.467 19.065 1.00 23.14 10 TYR A O 7
ATOM 8114 N N . PHE A 1 11 ? 17.834 6.467 18.492 1.00 23.11 11 PHE A N 7
ATOM 8115 C CA . PHE A 1 11 ? 16.767 7.035 17.677 1.00 63.24 11 PHE A CA 7
ATOM 8116 C C . PHE A 1 11 ? 15.407 6.487 18.101 1.00 24.21 11 PHE A C 7
ATOM 8117 O O . PHE A 1 11 ? 15.325 5.552 18.898 1.00 13.15 11 PHE A O 7
ATOM 8134 N N . ALA A 1 12 ? 14.345 7.076 17.563 1.00 65.22 12 ALA A N 7
ATOM 8135 C CA . ALA A 1 12 ? 12.990 6.647 17.885 1.00 14.34 12 ALA A CA 7
ATOM 8136 C C . ALA A 1 12 ? 12.548 5.500 16.982 1.00 43.05 12 ALA A C 7
ATOM 8137 O O . ALA A 1 12 ? 12.285 5.696 15.795 1.00 10.20 12 ALA A O 7
ATOM 8144 N N . LYS A 1 13 ? 12.469 4.302 17.550 1.00 73.13 13 LYS A N 7
ATOM 8145 C CA . LYS A 1 13 ? 12.058 3.123 16.798 1.00 23.22 13 LYS A CA 7
ATOM 8146 C C . LYS A 1 13 ? 11.888 1.920 17.720 1.00 65.32 13 LYS A C 7
ATOM 8147 O O . LYS A 1 13 ? 12.558 1.816 18.749 1.00 1.21 13 LYS A O 7
ATOM 8166 N N . ILE A 1 14 ? 10.989 1.016 17.347 1.00 44.40 14 ILE A N 7
ATOM 8167 C CA . ILE A 1 14 ? 10.734 -0.180 18.140 1.00 72.42 14 ILE A CA 7
ATOM 8168 C C . ILE A 1 14 ? 10.909 -1.442 17.303 1.00 63.34 14 ILE A C 7
ATOM 8169 O O . ILE A 1 14 ? 10.417 -1.525 16.178 1.00 20.04 14 ILE A O 7
ATOM 8185 N N . GLN A 1 15 ? 11.610 -2.424 17.861 1.00 45.24 15 GLN A N 7
ATOM 8186 C CA . GLN A 1 15 ? 11.847 -3.683 17.167 1.00 30.50 15 GLN A CA 7
ATOM 8187 C C . GLN A 1 15 ? 11.735 -4.864 18.125 1.00 44.11 15 GLN A C 7
ATOM 8188 O O . GLN A 1 15 ? 11.827 -4.716 19.344 1.00 54.44 15 GLN A O 7
ATOM 8202 N N . PRO A 1 16 ? 11.530 -6.066 17.564 1.00 13.03 16 PRO A N 7
ATOM 8203 C CA . PRO A 1 16 ? 11.401 -7.295 18.352 1.00 44.13 16 PRO A CA 7
ATOM 8204 C C . PRO A 1 16 ? 12.718 -7.711 18.997 1.00 25.00 16 PRO A C 7
ATOM 8205 O O . PRO A 1 16 ? 12.698 -8.369 20.035 1.00 12.21 16 PRO A O 7
ATOM 8216 N N . HIS A 1 17 ? 13.823 -7.324 18.376 1.00 12.14 17 HIS A N 7
ATOM 8217 C CA . HIS A 1 17 ? 15.134 -7.663 18.901 1.00 54.54 17 HIS A CA 7
ATOM 8218 C C . HIS A 1 17 ? 15.983 -6.396 19.021 1.00 20.40 17 HIS A C 7
ATOM 8219 O O . HIS A 1 17 ? 15.848 -5.443 18.252 1.00 64.53 17 HIS A O 7
ATOM 8233 N N . THR A 1 18 ? 16.870 -6.404 20.011 1.00 35.34 18 THR A N 7
ATOM 8234 C CA . THR A 1 18 ? 17.752 -5.271 20.257 1.00 52.40 18 THR A CA 7
ATOM 8235 C C . THR A 1 18 ? 19.177 -5.576 19.809 1.00 23.54 18 THR A C 7
ATOM 8236 O O . THR A 1 18 ? 19.818 -6.493 20.324 1.00 13.23 18 THR A O 7
ATOM 8247 N N . PHE A 1 19 ? 19.668 -4.802 18.848 1.00 13.32 19 PHE A N 7
ATOM 8248 C CA . PHE A 1 19 ? 21.018 -4.989 18.330 1.00 4.21 19 PHE A CA 7
ATOM 8249 C C . PHE A 1 19 ? 21.994 -4.016 18.987 1.00 62.04 19 PHE A C 7
ATOM 8250 O O . PHE A 1 19 ? 21.784 -2.803 18.966 1.00 11.32 19 PHE A O 7
ATOM 8267 N N . ILE A 1 20 ? 23.058 -4.558 19.569 1.00 3.34 20 ILE A N 7
ATOM 8268 C CA . ILE A 1 20 ? 24.065 -3.737 20.231 1.00 61.02 20 ILE A CA 7
ATOM 8269 C C . ILE A 1 20 ? 25.467 -4.094 19.750 1.00 2.51 20 ILE A C 7
ATOM 8270 O O . ILE A 1 20 ? 25.723 -5.224 19.337 1.00 43.33 20 ILE A O 7
ATOM 8286 N N . GLU A 1 21 ? 26.372 -3.122 19.809 1.00 23.44 21 GLU A N 7
ATOM 8287 C CA . GLU A 1 21 ? 27.749 -3.335 19.380 1.00 62.23 21 GLU A CA 7
ATOM 8288 C C . GLU A 1 21 ? 28.607 -3.844 20.535 1.00 13.02 21 GLU A C 7
ATOM 8289 O O . GLU A 1 21 ? 28.688 -3.213 21.588 1.00 25.24 21 GLU A O 7
ATOM 8301 N N . GLY A 1 22 ? 29.244 -4.993 20.329 1.00 63.31 22 GLY A N 7
ATOM 8302 C CA . GLY A 1 22 ? 30.086 -5.569 21.361 1.00 51.12 22 GLY A CA 7
ATOM 8303 C C . GLY A 1 22 ? 31.551 -5.231 21.171 1.00 15.21 22 GLY A C 7
ATOM 8304 O O . GLY A 1 22 ? 31.887 -4.254 20.503 1.00 34.44 22 GLY A O 7
ATOM 8308 N N . GLU A 1 23 ? 32.425 -6.040 21.761 1.00 30.30 23 GLU A N 7
ATOM 8309 C CA . GLU A 1 23 ? 33.863 -5.819 21.654 1.00 15.22 23 GLU A CA 7
ATOM 8310 C C . GLU A 1 23 ? 34.529 -6.938 20.859 1.00 74.01 23 GLU A C 7
ATOM 8311 O O . GLU A 1 23 ? 35.383 -6.686 20.011 1.00 41.25 23 GLU A O 7
ATOM 8323 N N . GLU A 1 24 ? 34.131 -8.174 21.142 1.00 21.44 24 GLU A N 7
ATOM 8324 C CA . GLU A 1 24 ? 34.689 -9.332 20.455 1.00 25.43 24 GLU A CA 7
ATOM 8325 C C . GLU A 1 24 ? 34.618 -9.152 18.941 1.00 13.43 24 GLU A C 7
ATOM 8326 O O . GLU A 1 24 ? 33.615 -8.675 18.409 1.00 65.34 24 GLU A O 7
ATOM 8338 N N . ILE A 1 25 ? 35.689 -9.538 18.255 1.00 63.21 25 ILE A N 7
ATOM 8339 C CA . ILE A 1 25 ? 35.747 -9.421 16.803 1.00 75.21 25 ILE A CA 7
ATOM 8340 C C . ILE A 1 25 ? 35.228 -10.686 16.128 1.00 72.53 25 ILE A C 7
ATOM 8341 O O . ILE A 1 25 ? 35.887 -11.726 16.142 1.00 21.40 25 ILE A O 7
ATOM 8357 N N . VAL A 1 26 ? 34.043 -10.589 15.532 1.00 21.51 26 VAL A N 7
ATOM 8358 C CA . VAL A 1 26 ? 33.436 -11.723 14.848 1.00 5.34 26 VAL A CA 7
ATOM 8359 C C . VAL A 1 26 ? 33.311 -11.460 13.352 1.00 44.31 26 VAL A C 7
ATOM 8360 O O . VAL A 1 26 ? 32.993 -10.347 12.930 1.00 31.12 26 VAL A O 7
ATOM 8373 N N . LYS A 1 27 ? 33.561 -12.492 12.552 1.00 43.54 27 LYS A N 7
ATOM 8374 C CA . LYS A 1 27 ? 33.474 -12.374 11.101 1.00 55.44 27 LYS A CA 7
ATOM 8375 C C . LYS A 1 27 ? 32.269 -13.139 10.565 1.00 62.32 27 LYS A C 7
ATOM 8376 O O . LYS A 1 27 ? 32.193 -14.361 10.684 1.00 30.01 27 LYS A O 7
ATOM 8395 N N . CYS A 1 28 ? 31.328 -12.411 9.971 1.00 4.35 28 CYS A N 7
ATOM 8396 C CA . CYS A 1 28 ? 30.127 -13.021 9.414 1.00 43.23 28 CYS A CA 7
ATOM 8397 C C . CYS A 1 28 ? 30.485 -14.146 8.448 1.00 64.43 28 CYS A C 7
ATOM 8398 O O . CYS A 1 28 ? 31.545 -14.127 7.823 1.00 64.52 28 CYS A O 7
ATOM 8405 N N . SER A 1 29 ? 29.594 -15.126 8.333 1.00 61.53 29 SER A N 7
ATOM 8406 C CA . SER A 1 29 ? 29.817 -16.262 7.447 1.00 52.24 29 SER A CA 7
ATOM 8407 C C . SER A 1 29 ? 29.577 -15.872 5.991 1.00 23.45 29 SER A C 7
ATOM 8408 O O . SER A 1 29 ? 30.148 -16.464 5.076 1.00 42.24 29 SER A O 7
ATOM 8416 N N . GLU A 1 30 ? 28.726 -14.871 5.787 1.00 64.24 30 GLU A N 7
ATOM 8417 C CA . GLU A 1 30 ? 28.409 -14.401 4.443 1.00 54.04 30 GLU A CA 7
ATOM 8418 C C . GLU A 1 30 ? 29.177 -13.123 4.118 1.00 10.41 30 GLU A C 7
ATOM 8419 O O . GLU A 1 30 ? 29.846 -13.032 3.088 1.00 63.21 30 GLU A O 7
ATOM 8431 N N . CYS A 1 31 ? 29.075 -12.138 5.004 1.00 32.45 31 CYS A N 7
ATOM 8432 C CA . CYS A 1 31 ? 29.758 -10.864 4.812 1.00 54.51 31 CYS A CA 7
ATOM 8433 C C . CYS A 1 31 ? 31.263 -11.020 4.997 1.00 22.31 31 CYS A C 7
ATOM 8434 O O . CYS A 1 31 ? 32.055 -10.363 4.322 1.00 34.33 31 CYS A O 7
ATOM 8441 N N . GLY A 1 32 ? 31.654 -11.897 5.918 1.00 1.11 32 GLY A N 7
ATOM 8442 C CA . GLY A 1 32 ? 33.064 -12.124 6.176 1.00 43.42 32 GLY A CA 7
ATOM 8443 C C . GLY A 1 32 ? 33.825 -10.835 6.409 1.00 4.45 32 GLY A C 7
ATOM 8444 O O . GLY A 1 32 ? 34.787 -10.537 5.701 1.00 3.54 32 GLY A O 7
ATOM 8448 N N . ASN A 1 33 ? 33.396 -10.068 7.406 1.00 51.22 33 ASN A N 7
ATOM 8449 C CA . ASN A 1 33 ? 34.043 -8.801 7.730 1.00 32.51 33 ASN A CA 7
ATOM 8450 C C . ASN A 1 33 ? 34.114 -8.596 9.240 1.00 35.31 33 ASN A C 7
ATOM 8451 O O . ASN A 1 33 ? 33.208 -8.994 9.972 1.00 13.22 33 ASN A O 7
ATOM 8462 N N . GLU A 1 34 ? 35.194 -7.973 9.697 1.00 73.12 34 GLU A N 7
ATOM 8463 C CA . GLU A 1 34 ? 35.381 -7.715 11.121 1.00 44.14 34 GLU A CA 7
ATOM 8464 C C . GLU A 1 34 ? 34.296 -6.782 11.652 1.00 10.04 34 GLU A C 7
ATOM 8465 O O . GLU A 1 34 ? 34.172 -5.639 11.209 1.00 22.33 34 GLU A O 7
ATOM 8477 N N . THR A 1 35 ? 33.514 -7.277 12.605 1.00 25.20 35 THR A N 7
ATOM 8478 C CA . THR A 1 35 ? 32.438 -6.490 13.196 1.00 50.44 35 THR A CA 7
ATOM 8479 C C . THR A 1 35 ? 32.117 -6.970 14.607 1.00 0.44 35 THR A C 7
ATOM 8480 O O . THR A 1 35 ? 32.176 -8.166 14.896 1.00 40.42 35 THR A O 7
ATOM 8491 N N . LYS A 1 36 ? 31.776 -6.032 15.483 1.00 5.23 36 LYS A N 7
ATOM 8492 C CA . LYS A 1 36 ? 31.443 -6.359 16.865 1.00 55.20 36 LYS A CA 7
ATOM 8493 C C . LYS A 1 36 ? 29.966 -6.097 17.145 1.00 40.34 36 LYS A C 7
ATOM 8494 O O . LYS A 1 36 ? 29.594 -5.018 17.604 1.00 21.00 36 LYS A O 7
ATOM 8513 N N . VAL A 1 37 ? 29.131 -7.093 16.867 1.00 34.04 37 VAL A N 7
ATOM 8514 C CA . VAL A 1 37 ? 27.695 -6.972 17.092 1.00 13.15 37 VAL A CA 7
ATOM 8515 C C . VAL A 1 37 ? 27.173 -8.123 17.943 1.00 30.43 37 VAL A C 7
ATOM 8516 O O . VAL A 1 37 ? 27.717 -9.227 17.913 1.00 53.31 37 VAL A O 7
ATOM 8529 N N . PHE A 1 38 ? 26.113 -7.859 18.700 1.00 60.31 38 PHE A N 7
ATOM 8530 C CA . PHE A 1 38 ? 25.516 -8.873 19.561 1.00 30.24 38 PHE A CA 7
ATOM 8531 C C . PHE A 1 38 ? 24.106 -8.470 19.979 1.00 73.44 38 PHE A C 7
ATOM 8532 O O . PHE A 1 38 ? 23.865 -7.329 20.373 1.00 73.13 38 PHE A O 7
ATOM 8549 N N . CYS A 1 39 ? 23.176 -9.416 19.891 1.00 0.23 39 CYS A N 7
ATOM 8550 C CA . CYS A 1 39 ? 21.788 -9.161 20.259 1.00 52.42 39 CYS A CA 7
ATOM 8551 C C . CYS A 1 39 ? 21.565 -9.413 21.747 1.00 21.23 39 CYS A C 7
ATOM 8552 O O . CYS A 1 39 ? 21.779 -10.522 22.237 1.0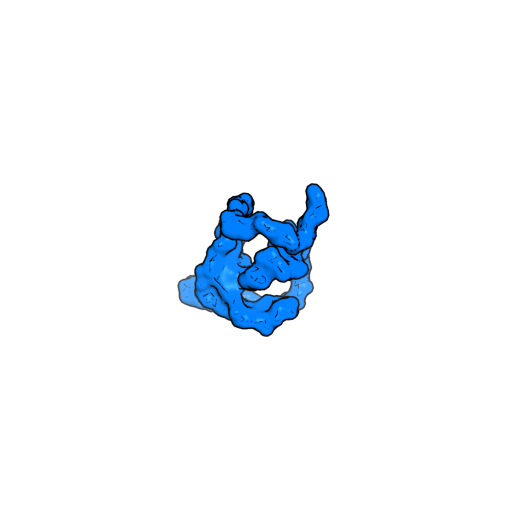0 31.25 39 CYS A O 7
ATOM 8559 N N . GLN A 1 40 ? 21.133 -8.378 22.459 1.00 21.12 40 GLN A N 7
ATOM 8560 C CA . GLN A 1 40 ? 20.881 -8.488 23.891 1.00 22.10 40 GLN A CA 7
ATOM 8561 C C . GLN A 1 40 ? 19.703 -9.416 24.167 1.00 20.43 40 GLN A C 7
ATOM 8562 O O . GLN A 1 40 ? 19.788 -10.308 25.009 1.00 42.44 40 GLN A O 7
ATOM 8576 N N . GLU A 1 41 ? 18.604 -9.199 23.451 1.00 55.21 41 GLU A N 7
ATOM 8577 C CA . GLU A 1 41 ? 17.409 -10.017 23.620 1.00 71.53 41 GLU A CA 7
ATOM 8578 C C . GLU A 1 41 ? 17.746 -11.502 23.517 1.00 14.32 41 GLU A C 7
ATOM 8579 O O . GLU A 1 41 ? 17.168 -12.331 24.219 1.00 75.43 41 GLU A O 7
ATOM 8591 N N . CYS A 1 42 ? 18.684 -11.829 22.635 1.00 24.52 42 CYS A N 7
ATOM 8592 C CA . CYS A 1 42 ? 19.099 -13.213 22.438 1.00 33.24 42 CYS A CA 7
ATOM 8593 C C . CYS A 1 42 ? 20.142 -13.621 23.473 1.00 63.45 42 CYS A C 7
ATOM 8594 O O . CYS A 1 42 ? 20.053 -14.693 24.073 1.00 33.02 42 CYS A O 7
ATOM 8601 N N . THR A 1 43 ? 21.132 -12.758 23.681 1.00 63.23 43 THR A N 7
ATOM 8602 C CA . THR A 1 43 ? 22.193 -13.029 24.643 1.00 0.51 43 THR A CA 7
ATOM 8603 C C . THR A 1 43 ? 21.618 -13.377 26.011 1.00 71.50 43 THR A C 7
ATOM 8604 O O . THR A 1 43 ? 22.187 -14.183 26.747 1.00 21.23 43 THR A O 7
ATOM 8615 N N . ILE A 1 44 ? 20.487 -12.765 26.346 1.00 53.22 44 ILE A N 7
ATOM 8616 C CA . ILE A 1 44 ? 19.835 -13.012 27.625 1.00 72.32 44 ILE A CA 7
ATOM 8617 C C . ILE A 1 44 ? 19.022 -14.302 27.588 1.00 22.14 44 ILE A C 7
ATOM 8618 O O . ILE A 1 44 ? 19.296 -15.244 28.334 1.00 61.21 44 ILE A O 7
ATOM 8634 N N . LEU A 1 45 ? 18.021 -14.339 26.715 1.00 75.11 45 LEU A N 7
ATOM 8635 C CA . LEU A 1 45 ? 17.169 -15.514 26.578 1.00 24.53 45 LEU A CA 7
ATOM 8636 C C . LEU A 1 45 ? 18.005 -16.776 26.393 1.00 71.35 45 LEU A C 7
ATOM 8637 O O . LEU A 1 45 ? 17.876 -17.736 27.152 1.00 73.40 45 LEU A O 7
ATOM 8653 N N . LYS A 1 46 ? 18.865 -16.765 25.381 1.00 25.10 46 LYS A N 7
ATOM 8654 C CA . LYS A 1 46 ? 19.728 -17.907 25.096 1.00 73.33 46 LYS A CA 7
ATOM 8655 C C . LYS A 1 46 ? 20.823 -18.036 26.149 1.00 55.23 46 LYS A C 7
ATOM 8656 O O . LYS A 1 46 ? 21.341 -19.126 26.389 1.00 52.11 46 LYS A O 7
ATOM 8675 N N . ALA A 1 47 ? 21.172 -16.916 26.775 1.00 0.10 47 ALA A N 7
ATOM 8676 C CA . ALA A 1 47 ? 22.204 -16.906 27.805 1.00 41.32 47 ALA A CA 7
ATOM 8677 C C . ALA A 1 47 ? 23.574 -17.220 27.212 1.00 30.13 47 ALA A C 7
ATOM 8678 O O . ALA A 1 47 ? 24.390 -17.893 27.840 1.00 72.53 47 ALA A O 7
ATOM 8685 N N . GLU A 1 48 ? 23.816 -16.730 26.001 1.00 72.34 48 GLU A N 7
ATOM 8686 C CA . GLU A 1 48 ? 25.088 -16.960 25.325 1.00 23.12 48 GLU A CA 7
ATOM 8687 C C . GLU A 1 48 ? 25.393 -15.834 24.341 1.00 22.14 48 GLU A C 7
ATOM 8688 O O . GLU A 1 48 ? 24.546 -15.455 23.531 1.00 54.41 48 GLU A O 7
ATOM 8700 N N . VAL A 1 49 ? 26.608 -15.301 24.419 1.00 22.44 49 VAL A N 7
ATOM 8701 C CA . VAL A 1 49 ? 27.026 -14.219 23.536 1.00 71.42 49 VAL A CA 7
ATOM 8702 C C . VAL A 1 49 ? 26.894 -14.621 22.073 1.00 42.13 49 VAL A C 7
ATOM 8703 O O . VAL A 1 49 ? 27.522 -15.578 21.621 1.00 41.24 49 VAL A O 7
ATOM 8716 N N . VAL A 1 50 ? 26.071 -13.883 21.334 1.00 43.02 50 VAL A N 7
ATOM 8717 C CA . VAL A 1 50 ? 25.856 -14.162 19.919 1.00 25.42 50 VAL A CA 7
ATOM 8718 C C . VAL A 1 50 ? 26.622 -13.176 19.043 1.00 64.32 50 VAL A C 7
ATOM 8719 O O . VAL A 1 50 ? 26.972 -12.081 19.481 1.00 3.44 50 VAL A O 7
ATOM 8732 N N . GLY A 1 51 ? 26.878 -13.574 17.800 1.00 24.22 51 GLY A N 7
ATOM 8733 C CA . GLY A 1 51 ? 27.601 -12.715 16.881 1.00 32.12 51 GLY A CA 7
ATOM 8734 C C . GLY A 1 51 ? 26.766 -12.318 15.680 1.00 65.22 51 GLY A C 7
ATOM 8735 O O . GLY A 1 51 ? 26.057 -13.146 15.107 1.00 12.55 51 GLY A O 7
ATOM 8739 N N . LEU A 1 52 ? 26.847 -11.048 15.297 1.00 64.53 52 LEU A N 7
ATOM 8740 C CA . LEU A 1 52 ? 26.092 -10.543 14.157 1.00 62.54 52 LEU A CA 7
ATOM 8741 C C . LEU A 1 52 ? 26.926 -9.559 13.344 1.00 33.52 52 LEU A C 7
ATOM 8742 O O . LEU A 1 52 ? 28.026 -9.179 13.747 1.00 61.23 52 LEU A O 7
ATOM 8758 N N . CYS A 1 53 ? 26.396 -9.149 12.195 1.00 54.23 53 CYS A N 7
ATOM 8759 C CA . CYS A 1 53 ? 27.091 -8.208 11.325 1.00 1.52 53 CYS A CA 7
ATOM 8760 C C . CYS A 1 53 ? 26.318 -6.897 11.216 1.00 63.34 53 CYS A C 7
ATOM 8761 O O . CYS A 1 53 ? 25.088 -6.881 11.272 1.00 63.31 53 CYS A O 7
ATOM 8768 N N . HIS A 1 54 ? 27.048 -5.797 11.057 1.00 43.32 54 HIS A N 7
ATOM 8769 C CA . HIS A 1 54 ? 26.432 -4.480 10.938 1.00 41.23 54 HIS A CA 7
ATOM 8770 C C . HIS A 1 54 ? 25.452 -4.443 9.769 1.00 31.42 54 HIS A C 7
ATOM 8771 O O . HIS A 1 54 ? 24.559 -3.597 9.724 1.00 74.13 54 HIS A O 7
ATOM 8785 N N . GLU A 1 55 ? 25.626 -5.365 8.828 1.00 13.44 55 GLU A N 7
ATOM 8786 C CA . GLU A 1 55 ? 24.757 -5.435 7.659 1.00 60.13 55 GLU A CA 7
ATOM 8787 C C . GLU A 1 55 ? 23.376 -5.964 8.038 1.00 22.40 55 GLU A C 7
ATOM 8788 O O . GLU A 1 55 ? 22.470 -6.021 7.206 1.00 43.51 55 GLU A O 7
ATOM 8800 N N . LYS A 1 56 ? 23.223 -6.349 9.301 1.00 20.34 56 LYS A N 7
ATOM 8801 C CA . LYS A 1 56 ? 21.954 -6.873 9.793 1.00 62.30 56 LYS A CA 7
ATOM 8802 C C . LYS A 1 56 ? 20.794 -5.979 9.365 1.00 13.13 56 LYS A C 7
ATOM 8803 O O . LYS A 1 56 ? 19.683 -6.456 9.136 1.00 65.34 56 LYS A O 7
ATOM 8822 N N . ASP A 1 57 ? 21.061 -4.682 9.261 1.00 51.33 57 ASP A N 7
ATOM 8823 C CA . ASP A 1 57 ? 20.041 -3.721 8.859 1.00 24.35 57 ASP A CA 7
ATOM 8824 C C . ASP A 1 57 ? 19.327 -4.184 7.593 1.00 42.11 57 ASP A C 7
ATOM 8825 O O . ASP A 1 57 ? 18.099 -4.278 7.557 1.00 22.03 57 ASP A O 7
ATOM 8834 N N . THR A 1 58 ? 20.103 -4.473 6.553 1.00 42.40 58 THR A N 7
ATOM 8835 C CA . THR A 1 58 ? 19.546 -4.923 5.284 1.00 13.40 58 THR A CA 7
ATOM 8836 C C . THR A 1 58 ? 20.383 -6.048 4.686 1.00 33.45 58 THR A C 7
ATOM 8837 O O . THR A 1 58 ? 21.285 -5.805 3.884 1.00 41.04 58 THR A O 7
ATOM 8848 N N . ILE A 1 59 ? 20.077 -7.280 5.079 1.00 42.13 59 ILE A N 7
ATOM 8849 C CA . ILE A 1 59 ? 20.800 -8.443 4.578 1.00 72.23 59 ILE A CA 7
ATOM 8850 C C . ILE A 1 59 ? 20.085 -9.738 4.952 1.00 73.22 59 ILE A C 7
ATOM 8851 O O . ILE A 1 59 ? 19.338 -9.788 5.930 1.00 73.34 59 ILE A O 7
ATOM 8867 N N . LYS A 1 60 ? 20.320 -10.784 4.168 1.00 12.30 60 LYS A N 7
ATOM 8868 C CA . LYS A 1 60 ? 19.702 -12.080 4.416 1.00 4.03 60 LYS A CA 7
ATOM 8869 C C . LYS A 1 60 ? 20.181 -12.666 5.741 1.00 50.54 60 LYS A C 7
ATOM 8870 O O . LYS A 1 60 ? 19.506 -13.504 6.340 1.00 10.14 60 LYS A O 7
ATOM 8889 N N . CYS A 1 61 ? 21.347 -12.221 6.193 1.00 73.03 61 CYS A N 7
ATOM 8890 C CA . CYS A 1 61 ? 21.916 -12.699 7.447 1.00 43.40 61 CYS A CA 7
ATOM 8891 C C . CYS A 1 61 ? 20.877 -12.661 8.564 1.00 60.13 61 CYS A C 7
ATOM 8892 O O . CYS A 1 61 ? 20.892 -13.497 9.467 1.00 10.30 61 CYS A O 7
ATOM 8899 N N . GLN A 1 62 ? 19.978 -11.685 8.496 1.00 2.43 62 GLN A N 7
ATOM 8900 C CA . GLN A 1 62 ? 18.932 -11.539 9.502 1.00 32.14 62 GLN A CA 7
ATOM 8901 C C . GLN A 1 62 ? 18.199 -12.858 9.721 1.00 52.14 62 GLN A C 7
ATOM 8902 O O . GLN A 1 62 ? 17.804 -13.179 10.842 1.00 15.23 62 GLN A O 7
ATOM 8916 N N . ARG A 1 63 ? 18.021 -13.616 8.645 1.00 62.21 63 ARG A N 7
ATOM 8917 C CA . ARG A 1 63 ? 17.334 -14.900 8.720 1.00 74.13 63 ARG A CA 7
ATOM 8918 C C . ARG A 1 63 ? 18.029 -15.831 9.708 1.00 30.45 63 ARG A C 7
ATOM 8919 O O . ARG A 1 63 ? 17.377 -16.539 10.476 1.00 31.30 63 ARG A O 7
ATOM 8940 N N . PHE A 1 64 ? 19.358 -15.827 9.683 1.00 24.43 64 PHE A N 7
ATOM 8941 C CA . PHE A 1 64 ? 20.143 -16.673 10.575 1.00 55.04 64 PHE A CA 7
ATOM 8942 C C . PHE A 1 64 ? 19.874 -16.321 12.035 1.00 11.42 64 PHE A C 7
ATOM 8943 O O . PHE A 1 64 ? 19.721 -17.202 12.880 1.00 13.34 64 PHE A O 7
ATOM 8960 N N . HIS A 1 65 ? 19.818 -15.024 12.324 1.00 35.34 65 HIS A N 7
ATOM 8961 C CA . HIS A 1 65 ? 19.568 -14.553 13.682 1.00 54.24 65 HIS A CA 7
ATOM 8962 C C . HIS A 1 65 ? 18.321 -15.211 14.263 1.00 63.12 65 HIS A C 7
ATOM 8963 O O . HIS A 1 65 ? 18.257 -15.491 15.460 1.00 32.53 65 HIS A O 7
ATOM 8977 N N . GLU A 1 66 ? 17.332 -15.455 13.409 1.00 61.31 66 GLU A N 7
ATOM 8978 C CA . GLU A 1 66 ? 16.086 -16.078 13.840 1.00 14.23 66 GLU A CA 7
ATOM 8979 C C . GLU A 1 66 ? 16.305 -17.548 14.188 1.00 73.11 66 GLU A C 7
ATOM 8980 O O . GLU A 1 66 ? 16.028 -17.979 15.306 1.00 23.51 66 GLU A O 7
ATOM 8992 N N . PHE A 1 67 ? 16.804 -18.311 13.221 1.00 32.21 67 PHE A N 7
ATOM 8993 C CA . PHE A 1 67 ? 17.059 -19.732 13.423 1.00 14.43 67 PHE A CA 7
ATOM 8994 C C . PHE A 1 67 ? 18.504 -19.969 13.852 1.00 62.12 67 PHE A C 7
ATOM 8995 O O . PHE A 1 67 ? 19.143 -20.924 13.414 1.00 21.31 67 PHE A O 7
ATOM 9012 N N . MET A 1 68 ? 19.010 -19.092 14.712 1.00 3.21 68 MET A N 7
ATOM 9013 C CA . MET A 1 68 ? 20.379 -19.206 15.203 1.00 65.30 68 MET A CA 7
ATOM 9014 C C . MET A 1 68 ? 20.649 -20.609 15.739 1.00 52.22 68 MET A C 7
ATOM 9015 O O . MET A 1 68 ? 21.398 -21.380 15.139 1.00 12.33 68 MET A O 7
ATOM 9029 N N . ASP A 1 69 ? 20.035 -20.933 16.871 1.00 34.13 69 ASP A N 7
ATOM 9030 C CA . ASP A 1 69 ? 20.210 -22.243 17.489 1.00 32.40 69 ASP A CA 7
ATOM 9031 C C . ASP A 1 69 ? 19.083 -22.532 18.475 1.00 53.50 69 ASP A C 7
ATOM 9032 O O . ASP A 1 69 ? 18.663 -21.655 19.230 1.00 72.34 69 ASP A O 7
ATOM 9041 N N . PHE A 1 70 ? 18.596 -23.770 18.464 1.00 11.41 70 PHE A N 7
ATOM 9042 C CA . PHE A 1 70 ? 17.516 -24.175 19.355 1.00 50.21 70 PHE A CA 7
ATOM 9043 C C . PHE A 1 70 ? 17.842 -25.501 20.036 1.00 13.23 70 PHE A C 7
ATOM 9044 O O . PHE A 1 70 ? 16.958 -26.326 20.264 1.00 12.12 70 PHE A O 7
ATOM 9061 N N . GLU A 1 71 ? 19.117 -25.698 20.356 1.00 22.05 71 GLU A N 7
ATOM 9062 C CA . GLU A 1 71 ? 19.559 -26.925 21.008 1.00 0.15 71 GLU A CA 7
ATOM 9063 C C . GLU A 1 71 ? 20.713 -26.645 21.967 1.00 5.50 71 GLU A C 7
ATOM 9064 O O . GLU A 1 71 ? 21.209 -25.521 22.048 1.00 70.54 71 GLU A O 7
ATOM 9076 N N . LEU A 1 72 ? 21.135 -27.675 22.692 1.00 43.45 72 LEU A N 7
ATOM 9077 C CA . LEU A 1 72 ? 22.230 -27.542 23.646 1.00 4.42 72 LEU A CA 7
ATOM 9078 C C . LEU A 1 72 ? 23.438 -26.874 22.999 1.00 55.22 72 LEU A C 7
ATOM 9079 O O . LEU A 1 72 ? 23.501 -26.730 21.778 1.00 23.02 72 LEU A O 7
ATOM 9095 N N . ASP A 1 73 ? 24.397 -26.469 23.825 1.00 1.34 73 ASP A N 7
ATOM 9096 C CA . ASP A 1 73 ? 25.606 -25.819 23.333 1.00 72.20 73 ASP A CA 7
ATOM 9097 C C . ASP A 1 73 ? 26.803 -26.159 24.214 1.00 33.05 73 ASP A C 7
ATOM 9098 O O . ASP A 1 73 ? 26.669 -26.317 25.428 1.00 70.25 73 ASP A O 7
ATOM 9107 N N . LYS A 1 74 ? 27.975 -26.271 23.596 1.00 22.32 74 LYS A N 7
ATOM 9108 C CA . LYS A 1 74 ? 29.196 -26.592 24.324 1.00 45.01 74 LYS A CA 7
ATOM 9109 C C . LYS A 1 74 ? 29.386 -25.651 25.509 1.00 4.15 74 LYS A C 7
ATOM 9110 O O . LYS A 1 74 ? 29.824 -26.069 26.581 1.00 33.01 74 LYS A O 7
ATOM 9129 N N . ASN A 1 75 ? 29.054 -24.380 25.309 1.00 50.00 75 ASN A N 7
ATOM 9130 C CA . ASN A 1 75 ? 29.189 -23.380 26.363 1.00 33.42 75 ASN A CA 7
ATOM 9131 C C . ASN A 1 75 ? 28.473 -23.829 27.633 1.00 13.53 75 ASN A C 7
ATOM 9132 O O . ASN A 1 75 ? 27.319 -24.256 27.591 1.00 20.41 75 ASN A O 7
ATOM 9143 N N . LYS A 1 76 ? 29.165 -23.729 28.763 1.00 63.45 76 LYS A N 7
ATOM 9144 C CA . LYS A 1 76 ? 28.598 -24.123 30.046 1.00 62.22 76 LYS A CA 7
ATOM 9145 C C . LYS A 1 76 ? 28.630 -22.961 31.035 1.00 44.00 76 LYS A C 7
ATOM 9146 O O . LYS A 1 76 ? 28.803 -23.162 32.236 1.00 31.35 76 LYS A O 7
ATOM 9165 N N . GLU A 1 77 ? 28.461 -21.747 30.520 1.00 60.23 77 GLU A N 7
ATOM 9166 C CA . GLU A 1 77 ? 28.469 -20.554 31.358 1.00 55.42 77 GLU A CA 7
ATOM 9167 C C . GLU A 1 77 ? 27.438 -20.668 32.477 1.00 1.44 77 GLU A C 7
ATOM 9168 O O . GLU A 1 77 ? 26.382 -21.277 32.304 1.00 3.11 77 GLU A O 7
ATOM 9180 N N . VAL A 1 78 ? 27.752 -20.076 33.625 1.00 72.34 78 VAL A N 7
ATOM 9181 C CA . VAL A 1 78 ? 26.852 -20.109 34.773 1.00 1.21 78 VAL A CA 7
ATOM 9182 C C . VAL A 1 78 ? 25.940 -18.889 34.792 1.00 24.32 78 VAL A C 7
ATOM 9183 O O . VAL A 1 78 ? 26.389 -17.762 34.579 1.00 54.22 78 VAL A O 7
ATOM 9196 N N . ILE A 1 79 ? 24.657 -19.121 35.048 1.00 12.34 79 ILE A N 7
ATOM 9197 C CA . ILE A 1 79 ? 23.681 -18.039 35.096 1.00 3.02 79 ILE A CA 7
ATOM 9198 C C . ILE A 1 79 ? 22.791 -18.156 36.330 1.00 34.21 79 ILE A C 7
ATOM 9199 O O . ILE A 1 79 ? 22.903 -19.109 37.100 1.00 71.21 79 ILE A O 7
ATOM 9215 N N . ASP A 1 80 ? 21.908 -17.180 36.509 1.00 0.43 80 ASP A N 7
ATOM 9216 C CA . ASP A 1 80 ? 20.996 -17.174 37.648 1.00 44.22 80 ASP A CA 7
ATOM 9217 C C . ASP A 1 80 ? 19.568 -16.883 37.199 1.00 71.32 80 ASP A C 7
ATOM 9218 O O . ASP A 1 80 ? 18.856 -16.096 37.824 1.00 72.30 80 ASP A O 7
ATOM 9227 N N . LYS A 1 81 ? 19.153 -17.522 36.110 1.00 71.21 81 LYS A N 7
ATOM 9228 C CA . LYS A 1 81 ? 17.810 -17.333 35.575 1.00 32.41 81 LYS A CA 7
ATOM 9229 C C . LYS A 1 81 ? 17.200 -18.666 35.154 1.00 2.55 81 LYS A C 7
ATOM 9230 O O . LYS A 1 81 ? 17.857 -19.483 34.509 1.00 71.50 81 LYS A O 7
ATOM 9249 N N . ARG A 1 82 ? 15.940 -18.878 35.520 1.00 20.24 82 ARG A N 7
ATOM 9250 C CA . ARG A 1 82 ? 15.242 -20.111 35.179 1.00 35.42 82 ARG A CA 7
ATOM 9251 C C . ARG A 1 82 ? 13.933 -19.811 34.454 1.00 62.14 82 ARG A C 7
ATOM 9252 O O . ARG A 1 82 ? 13.732 -20.231 33.314 1.00 11.11 82 ARG A O 7
ATOM 9273 N N . LYS A 1 83 ? 13.044 -19.085 35.124 1.00 13.04 83 LYS A N 7
ATOM 9274 C CA . LYS A 1 83 ? 11.754 -18.728 34.545 1.00 34.51 83 LYS A CA 7
ATOM 9275 C C . LYS A 1 83 ? 11.612 -17.214 34.426 1.00 12.13 83 LYS A C 7
ATOM 9276 O O . LYS A 1 83 ? 10.559 -16.655 34.734 1.00 41.41 83 LYS A O 7
ATOM 9295 N N . GLY A 1 84 ? 12.676 -16.557 33.977 1.00 75.13 84 GLY A N 7
ATOM 9296 C CA . GLY A 1 84 ? 12.646 -15.113 33.825 1.00 35.05 84 GLY A CA 7
ATOM 9297 C C . GLY A 1 84 ? 12.656 -14.390 35.157 1.00 3.15 84 GLY A C 7
ATOM 9298 O O . GLY A 1 84 ? 13.719 -14.262 35.762 1.00 65.41 84 GLY A O 7
ATOM 9304 N N . GLY A 1 1 ? 28.041 3.713 -12.387 1.00 13.00 1 GLY A N 8
ATOM 9305 C CA . GLY A 1 1 ? 28.585 5.033 -12.649 1.00 45.03 1 GLY A CA 8
ATOM 9306 C C . GLY A 1 1 ? 29.729 5.382 -11.719 1.00 42.52 1 GLY A C 8
ATOM 9307 O O . GLY A 1 1 ? 30.123 4.593 -10.860 1.00 65.25 1 GLY A O 8
ATOM 9311 N N . PRO A 1 2 ? 30.285 6.592 -11.886 1.00 23.40 2 PRO A N 8
ATOM 9312 C CA . PRO A 1 2 ? 31.399 7.072 -11.065 1.00 65.14 2 PRO A CA 8
ATOM 9313 C C . PRO A 1 2 ? 30.979 7.356 -9.627 1.00 23.03 2 PRO A C 8
ATOM 9314 O O . PRO A 1 2 ? 31.753 7.149 -8.691 1.00 51.01 2 PRO A O 8
ATOM 9325 N N . LEU A 1 3 ? 29.750 7.831 -9.457 1.00 43.35 3 LEU A N 8
ATOM 9326 C CA . LEU A 1 3 ? 29.226 8.142 -8.132 1.00 44.11 3 LEU A CA 8
ATOM 9327 C C . LEU A 1 3 ? 28.203 7.100 -7.691 1.00 20.35 3 LEU A C 8
ATOM 9328 O O . LEU A 1 3 ? 27.273 6.778 -8.429 1.00 44.04 3 LEU A O 8
ATOM 9344 N N . GLY A 1 4 ? 28.382 6.577 -6.481 1.00 23.12 4 GLY A N 8
ATOM 9345 C CA . GLY A 1 4 ? 27.466 5.578 -5.963 1.00 5.41 4 GLY A CA 8
ATOM 9346 C C . GLY A 1 4 ? 26.581 6.122 -4.859 1.00 23.40 4 GLY A C 8
ATOM 9347 O O . GLY A 1 4 ? 27.072 6.667 -3.871 1.00 51.44 4 GLY A O 8
ATOM 9351 N N . SER A 1 5 ? 25.270 5.974 -5.027 1.00 31.21 5 SER A N 8
ATOM 9352 C CA . SER A 1 5 ? 24.313 6.459 -4.039 1.00 55.32 5 SER A CA 8
ATOM 9353 C C . SER A 1 5 ? 22.920 5.902 -4.313 1.00 33.45 5 SER A C 8
ATOM 9354 O O . SER A 1 5 ? 22.021 6.606 -4.774 1.00 74.25 5 SER A O 8
ATOM 9362 N N . PRO A 1 6 ? 22.735 4.605 -4.023 1.00 43.42 6 PRO A N 8
ATOM 9363 C CA . PRO A 1 6 ? 21.454 3.923 -4.229 1.00 21.41 6 PRO A CA 8
ATOM 9364 C C . PRO A 1 6 ? 20.382 4.396 -3.253 1.00 44.12 6 PRO A C 8
ATOM 9365 O O . PRO A 1 6 ? 20.583 5.360 -2.516 1.00 42.42 6 PRO A O 8
ATOM 9376 N N . GLU A 1 7 ? 19.243 3.709 -3.253 1.00 24.22 7 GLU A N 8
ATOM 9377 C CA . GLU A 1 7 ? 18.140 4.061 -2.367 1.00 62.34 7 GLU A CA 8
ATOM 9378 C C . GLU A 1 7 ? 18.401 3.563 -0.948 1.00 23.51 7 GLU A C 8
ATOM 9379 O O . GLU A 1 7 ? 19.435 2.954 -0.673 1.00 65.34 7 GLU A O 8
ATOM 9391 N N . PHE A 1 8 ? 17.457 3.827 -0.051 1.00 51.31 8 PHE A N 8
ATOM 9392 C CA . PHE A 1 8 ? 17.585 3.408 1.339 1.00 34.45 8 PHE A CA 8
ATOM 9393 C C . PHE A 1 8 ? 16.242 3.496 2.060 1.00 41.25 8 PHE A C 8
ATOM 9394 O O . PHE A 1 8 ? 15.456 4.412 1.820 1.00 21.05 8 PHE A O 8
ATOM 9411 N N . SER A 1 9 ? 15.987 2.535 2.943 1.00 1.33 9 SER A N 8
ATOM 9412 C CA . SER A 1 9 ? 14.739 2.500 3.695 1.00 62.22 9 SER A CA 8
ATOM 9413 C C . SER A 1 9 ? 14.717 3.591 4.762 1.00 54.14 9 SER A C 8
ATOM 9414 O O . SER A 1 9 ? 15.685 4.335 4.924 1.00 74.33 9 SER A O 8
ATOM 9422 N N . TYR A 1 10 ? 13.608 3.679 5.487 1.00 51.44 10 TYR A N 8
ATOM 9423 C CA . TYR A 1 10 ? 13.457 4.679 6.537 1.00 32.10 10 TYR A CA 8
ATOM 9424 C C . TYR A 1 10 ? 13.864 4.110 7.893 1.00 71.44 10 TYR A C 8
ATOM 9425 O O . TYR A 1 10 ? 14.542 4.772 8.679 1.00 23.14 10 TYR A O 8
ATOM 9443 N N . PHE A 1 11 ? 13.445 2.878 8.160 1.00 23.11 11 PHE A N 8
ATOM 9444 C CA . PHE A 1 11 ? 13.765 2.218 9.420 1.00 63.24 11 PHE A CA 8
ATOM 9445 C C . PHE A 1 11 ? 13.115 2.946 10.595 1.00 24.21 11 PHE A C 8
ATOM 9446 O O . PHE A 1 11 ? 13.555 4.026 10.988 1.00 13.15 11 PHE A O 8
ATOM 9463 N N . ALA A 1 12 ? 12.068 2.345 11.149 1.00 65.22 12 ALA A N 8
ATOM 9464 C CA . ALA A 1 12 ? 11.358 2.934 12.278 1.00 14.34 12 ALA A CA 8
ATOM 9465 C C . ALA A 1 12 ? 12.318 3.263 13.418 1.00 43.05 12 ALA A C 8
ATOM 9466 O O . ALA A 1 12 ? 13.496 2.908 13.372 1.00 10.20 12 ALA A O 8
ATOM 9473 N N . LYS A 1 13 ? 11.806 3.942 14.439 1.00 73.13 13 LYS A N 8
ATOM 9474 C CA . LYS A 1 13 ? 12.615 4.318 15.591 1.00 23.22 13 LYS A CA 8
ATOM 9475 C C . LYS A 1 13 ? 12.412 3.338 16.742 1.00 65.32 13 LYS A C 8
ATOM 9476 O O . LYS A 1 13 ? 12.405 3.731 17.909 1.00 1.21 13 LYS A O 8
ATOM 9495 N N . ILE A 1 14 ? 12.249 2.063 16.407 1.00 44.40 14 ILE A N 8
ATOM 9496 C CA . ILE A 1 14 ? 12.049 1.028 17.413 1.00 72.42 14 ILE A CA 8
ATOM 9497 C C . ILE A 1 14 ? 11.991 -0.355 16.775 1.00 63.34 14 ILE A C 8
ATOM 9498 O O . ILE A 1 14 ? 11.458 -0.522 15.678 1.00 20.04 14 ILE A O 8
ATOM 9514 N N . GLN A 1 15 ? 12.543 -1.345 17.470 1.00 45.24 15 GLN A N 8
ATOM 9515 C CA . GLN A 1 15 ? 12.553 -2.715 16.971 1.00 30.50 15 GLN A CA 8
ATOM 9516 C C . GLN A 1 15 ? 12.286 -3.707 18.098 1.00 44.11 15 GLN A C 8
ATOM 9517 O O . GLN A 1 15 ? 12.449 -3.400 19.279 1.00 54.44 15 GLN A O 8
ATOM 9531 N N . PRO A 1 16 ? 11.865 -4.926 17.729 1.00 13.03 16 PRO A N 8
ATOM 9532 C CA . PRO A 1 16 ? 11.568 -5.988 18.694 1.00 44.13 16 PRO A CA 8
ATOM 9533 C C . PRO A 1 16 ? 12.824 -6.520 19.376 1.00 25.00 16 PRO A C 8
ATOM 9534 O O . PRO A 1 16 ? 12.731 -7.039 20.488 1.00 12.21 16 PRO A O 8
ATOM 9545 N N . HIS A 1 17 ? 13.957 -6.383 18.704 1.00 12.14 17 HIS A N 8
ATOM 9546 C CA . HIS A 1 17 ? 15.217 -6.854 19.256 1.00 54.54 17 HIS A CA 8
ATOM 9547 C C . HIS A 1 17 ? 16.193 -5.682 19.378 1.00 20.40 17 HIS A C 8
ATOM 9548 O O . HIS A 1 17 ? 16.217 -4.762 18.560 1.00 64.53 17 HIS A O 8
ATOM 9562 N N . THR A 1 18 ? 17.005 -5.735 20.430 1.00 35.34 18 THR A N 8
ATOM 9563 C CA . THR A 1 18 ? 17.992 -4.694 20.687 1.00 52.40 18 THR A CA 8
ATOM 9564 C C . THR A 1 18 ? 19.356 -5.078 20.125 1.00 23.54 18 THR A C 8
ATOM 9565 O O . THR A 1 18 ? 19.974 -6.043 20.573 1.00 13.23 18 THR A O 8
ATOM 9576 N N . PHE A 1 19 ? 19.820 -4.316 19.140 1.00 13.32 19 PHE A N 8
ATOM 9577 C CA . PHE A 1 19 ? 21.112 -4.577 18.516 1.00 4.21 19 PHE A CA 8
ATOM 9578 C C . PHE A 1 19 ? 22.207 -3.731 19.159 1.00 62.04 19 PHE A C 8
ATOM 9579 O O . PHE A 1 19 ? 22.254 -2.514 18.980 1.00 11.32 19 PHE A O 8
ATOM 9596 N N . ILE A 1 20 ? 23.087 -4.385 19.911 1.00 3.34 20 ILE A N 8
ATOM 9597 C CA . ILE A 1 20 ? 24.182 -3.695 20.580 1.00 61.02 20 ILE A CA 8
ATOM 9598 C C . ILE A 1 20 ? 25.527 -4.079 19.973 1.00 2.51 20 ILE A C 8
ATOM 9599 O O . ILE A 1 20 ? 25.683 -5.171 19.427 1.00 43.33 20 ILE A O 8
ATOM 9615 N N . GLU A 1 21 ? 26.496 -3.175 20.074 1.00 23.44 21 GLU A N 8
ATOM 9616 C CA . GLU A 1 21 ? 27.829 -3.421 19.536 1.00 62.23 21 GLU A CA 8
ATOM 9617 C C . GLU A 1 21 ? 28.762 -3.960 20.617 1.00 13.02 21 GLU A C 8
ATOM 9618 O O . GLU A 1 21 ? 28.919 -3.354 21.676 1.00 25.24 21 GLU A O 8
ATOM 9630 N N . GLY A 1 22 ? 29.378 -5.105 20.340 1.00 63.31 22 GLY A N 8
ATOM 9631 C CA . GLY A 1 22 ? 30.286 -5.709 21.298 1.00 51.12 22 GLY A CA 8
ATOM 9632 C C . GLY A 1 22 ? 31.665 -5.080 21.264 1.00 15.21 22 GLY A C 8
ATOM 9633 O O . GLY A 1 22 ? 31.833 -3.964 20.773 1.00 34.44 22 GLY A O 8
ATOM 9637 N N . GLU A 1 23 ? 32.654 -5.796 21.790 1.00 30.30 23 GLU A N 8
ATOM 9638 C CA . GLU A 1 23 ? 34.024 -5.300 21.819 1.00 15.22 23 GLU A CA 8
ATOM 9639 C C . GLU A 1 23 ? 34.957 -6.231 21.051 1.00 74.01 23 GLU A C 8
ATOM 9640 O O . GLU A 1 23 ? 35.894 -5.781 20.391 1.00 41.25 23 GLU A O 8
ATOM 9652 N N . GLU A 1 24 ? 34.695 -7.531 21.143 1.00 21.44 24 GLU A N 8
ATOM 9653 C CA . GLU A 1 24 ? 35.512 -8.525 20.457 1.00 25.43 24 GLU A CA 8
ATOM 9654 C C . GLU A 1 24 ? 35.168 -8.581 18.972 1.00 13.43 24 GLU A C 8
ATOM 9655 O O . GLU A 1 24 ? 33.997 -8.529 18.593 1.00 65.34 24 GLU A O 8
ATOM 9667 N N . ILE A 1 25 ? 36.195 -8.689 18.136 1.00 63.21 25 ILE A N 8
ATOM 9668 C CA . ILE A 1 25 ? 36.001 -8.753 16.693 1.00 75.21 25 ILE A CA 8
ATOM 9669 C C . ILE A 1 25 ? 35.510 -10.131 16.264 1.00 72.53 25 ILE A C 8
ATOM 9670 O O . ILE A 1 25 ? 36.265 -11.104 16.281 1.00 21.40 25 ILE A O 8
ATOM 9686 N N . VAL A 1 26 ? 34.240 -10.208 15.879 1.00 21.51 26 VAL A N 8
ATOM 9687 C CA . VAL A 1 26 ? 33.648 -11.467 15.443 1.00 5.34 26 VAL A CA 8
ATOM 9688 C C . VAL A 1 26 ? 33.388 -11.461 13.941 1.00 44.31 26 VAL A C 8
ATOM 9689 O O . VAL A 1 26 ? 32.972 -10.449 13.376 1.00 31.12 26 VAL A O 8
ATOM 9702 N N . LYS A 1 27 ? 33.634 -12.597 13.299 1.00 43.54 27 LYS A N 8
ATOM 9703 C CA . LYS A 1 27 ? 33.425 -12.725 11.862 1.00 55.44 27 LYS A CA 8
ATOM 9704 C C . LYS A 1 27 ? 32.119 -13.455 11.564 1.00 62.32 27 LYS A C 8
ATOM 9705 O O . LYS A 1 27 ? 31.936 -14.608 11.958 1.00 30.01 27 LYS A O 8
ATOM 9724 N N . CYS A 1 28 ? 31.213 -12.776 10.868 1.00 4.35 28 CYS A N 8
ATOM 9725 C CA . CYS A 1 28 ? 29.924 -13.360 10.518 1.00 43.23 28 CYS A CA 8
ATOM 9726 C C . CYS A 1 28 ? 30.108 -14.660 9.741 1.00 64.43 28 CYS A C 8
ATOM 9727 O O . CYS A 1 28 ? 30.929 -14.739 8.827 1.00 64.52 28 CYS A O 8
ATOM 9734 N N . SER A 1 29 ? 29.337 -15.677 10.110 1.00 61.53 29 SER A N 8
ATOM 9735 C CA . SER A 1 29 ? 29.417 -16.976 9.451 1.00 52.24 29 SER A CA 8
ATOM 9736 C C . SER A 1 29 ? 28.376 -17.087 8.341 1.00 23.45 29 SER A C 8
ATOM 9737 O O . SER A 1 29 ? 27.943 -18.184 7.988 1.00 42.24 29 SER A O 8
ATOM 9745 N N . GLU A 1 30 ? 27.979 -15.942 7.794 1.00 64.24 30 GLU A N 8
ATOM 9746 C CA . GLU A 1 30 ? 26.988 -15.910 6.725 1.00 54.04 30 GLU A CA 8
ATOM 9747 C C . GLU A 1 30 ? 27.485 -15.076 5.547 1.00 10.41 30 GLU A C 8
ATOM 9748 O O . GLU A 1 30 ? 27.379 -15.487 4.392 1.00 63.21 30 GLU A O 8
ATOM 9760 N N . CYS A 1 31 ? 28.027 -13.900 5.849 1.00 32.45 31 CYS A N 8
ATOM 9761 C CA . CYS A 1 31 ? 28.540 -13.007 4.819 1.00 54.51 31 CYS A CA 8
ATOM 9762 C C . CYS A 1 31 ? 30.052 -12.841 4.945 1.00 22.31 31 CYS A C 8
ATOM 9763 O O . CYS A 1 31 ? 30.752 -12.651 3.952 1.00 34.33 31 CYS A O 8
ATOM 9770 N N . GLY A 1 32 ? 30.549 -12.913 6.177 1.00 1.11 32 GLY A N 8
ATOM 9771 C CA . GLY A 1 32 ? 31.973 -12.769 6.411 1.00 43.42 32 GLY A CA 8
ATOM 9772 C C . GLY A 1 32 ? 32.414 -11.318 6.429 1.00 4.45 32 GLY A C 8
ATOM 9773 O O . GLY A 1 32 ? 32.716 -10.743 5.384 1.00 3.54 32 GLY A O 8
ATOM 9777 N N . ASN A 1 33 ? 32.450 -10.726 7.617 1.00 51.22 33 ASN A N 8
ATOM 9778 C CA . ASN A 1 33 ? 32.854 -9.333 7.765 1.00 32.51 33 ASN A CA 8
ATOM 9779 C C . ASN A 1 33 ? 33.228 -9.026 9.213 1.00 35.31 33 ASN A C 8
ATOM 9780 O O . ASN A 1 33 ? 32.431 -9.233 10.126 1.00 13.22 33 ASN A O 8
ATOM 9791 N N . GLU A 1 34 ? 34.445 -8.530 9.412 1.00 73.12 34 GLU A N 8
ATOM 9792 C CA . GLU A 1 34 ? 34.924 -8.195 10.747 1.00 44.14 34 GLU A CA 8
ATOM 9793 C C . GLU A 1 34 ? 34.045 -7.124 11.388 1.00 10.04 34 GLU A C 8
ATOM 9794 O O . GLU A 1 34 ? 34.026 -5.975 10.946 1.00 22.33 34 GLU A O 8
ATOM 9806 N N . THR A 1 35 ? 33.317 -7.510 12.431 1.00 25.20 35 THR A N 8
ATOM 9807 C CA . THR A 1 35 ? 32.434 -6.586 13.131 1.00 50.44 35 THR A CA 8
ATOM 9808 C C . THR A 1 35 ? 32.199 -7.033 14.569 1.00 0.44 35 THR A C 8
ATOM 9809 O O . THR A 1 35 ? 32.524 -8.161 14.941 1.00 40.42 35 THR A O 8
ATOM 9820 N N . LYS A 1 36 ? 31.632 -6.141 15.376 1.00 5.23 36 LYS A N 8
ATOM 9821 C CA . LYS A 1 36 ? 31.351 -6.444 16.774 1.00 55.20 36 LYS A CA 8
ATOM 9822 C C . LYS A 1 36 ? 29.898 -6.133 17.117 1.00 40.34 36 LYS A C 8
ATOM 9823 O O . LYS A 1 36 ? 29.583 -5.045 17.603 1.00 21.00 36 LYS A O 8
ATOM 9842 N N . VAL A 1 37 ? 29.015 -7.093 16.863 1.00 34.04 37 VAL A N 8
ATOM 9843 C CA . VAL A 1 37 ? 27.596 -6.921 17.147 1.00 13.15 37 VAL A CA 8
ATOM 9844 C C . VAL A 1 37 ? 27.057 -8.081 17.976 1.00 30.43 37 VAL A C 8
ATOM 9845 O O . VAL A 1 37 ? 27.572 -9.198 17.909 1.00 53.31 37 VAL A O 8
ATOM 9858 N N . PHE A 1 38 ? 26.015 -7.811 18.756 1.00 60.31 38 PHE A N 8
ATOM 9859 C CA . PHE A 1 38 ? 25.406 -8.833 19.599 1.00 30.24 38 PHE A CA 8
ATOM 9860 C C . PHE A 1 38 ? 24.034 -8.384 20.092 1.00 73.44 38 PHE A C 8
ATOM 9861 O O . PHE A 1 38 ? 23.873 -7.265 20.582 1.00 73.13 38 PHE A O 8
ATOM 9878 N N . CYS A 1 39 ? 23.047 -9.263 19.960 1.00 0.23 39 CYS A N 8
ATOM 9879 C CA . CYS A 1 39 ? 21.688 -8.959 20.391 1.00 52.42 39 CYS A CA 8
ATOM 9880 C C . CYS A 1 39 ? 21.484 -9.336 21.855 1.00 21.23 39 CYS A C 8
ATOM 9881 O O . CYS A 1 39 ? 21.640 -10.496 22.234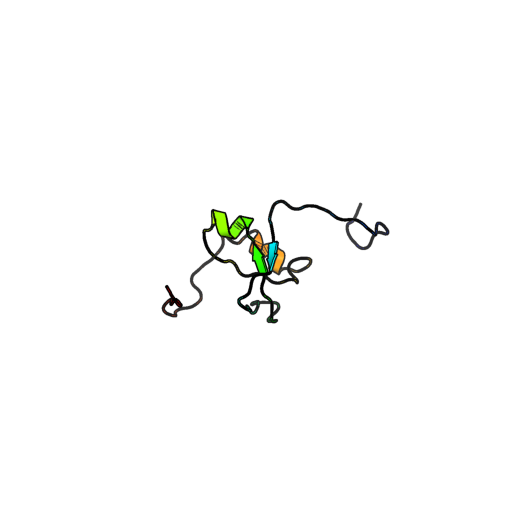 1.00 31.25 39 CYS A O 8
ATOM 9888 N N . GLN A 1 40 ? 21.134 -8.347 22.672 1.00 21.12 40 GLN A N 8
ATOM 9889 C CA . GLN A 1 40 ? 20.909 -8.575 24.094 1.00 22.10 40 GLN A CA 8
ATOM 9890 C C . GLN A 1 40 ? 19.733 -9.520 24.314 1.00 20.43 40 GLN A C 8
ATOM 9891 O O . GLN A 1 40 ? 19.849 -10.514 25.031 1.00 42.44 40 GLN A O 8
ATOM 9905 N N . GLU A 1 41 ? 18.600 -9.202 23.695 1.00 55.21 41 GLU A N 8
ATOM 9906 C CA . GLU A 1 41 ? 17.402 -10.023 23.826 1.00 71.53 41 GLU A CA 8
ATOM 9907 C C . GLU A 1 41 ? 17.719 -11.493 23.566 1.00 14.32 41 GLU A C 8
ATOM 9908 O O . GLU A 1 41 ? 17.133 -12.384 24.181 1.00 75.43 41 GLU A O 8
ATOM 9920 N N . CYS A 1 42 ? 18.650 -11.739 22.651 1.00 24.52 42 CYS A N 8
ATOM 9921 C CA . CYS A 1 42 ? 19.046 -13.099 22.307 1.00 33.24 42 CYS A CA 8
ATOM 9922 C C . CYS A 1 42 ? 20.116 -13.612 23.267 1.00 63.45 42 CYS A C 8
ATOM 9923 O O . CYS A 1 42 ? 20.142 -14.794 23.612 1.00 33.02 42 CYS A O 8
ATOM 9930 N N . THR A 1 43 ? 20.999 -12.716 23.693 1.00 63.23 43 THR A N 8
ATOM 9931 C CA . THR A 1 43 ? 22.072 -13.077 24.612 1.00 0.51 43 THR A CA 8
ATOM 9932 C C . THR A 1 43 ? 21.521 -13.733 25.872 1.00 71.50 43 THR A C 8
ATOM 9933 O O . THR A 1 43 ? 21.981 -14.800 26.280 1.00 21.23 43 THR A O 8
ATOM 9944 N N . ILE A 1 44 ? 20.533 -13.090 26.484 1.00 53.22 44 ILE A N 8
ATOM 9945 C CA . ILE A 1 44 ? 19.917 -13.613 27.697 1.00 72.32 44 ILE A CA 8
ATOM 9946 C C . ILE A 1 44 ? 19.065 -14.841 27.396 1.00 22.14 44 ILE A C 8
ATOM 9947 O O . ILE A 1 44 ? 19.245 -15.898 28.001 1.00 61.21 44 ILE A O 8
ATOM 9963 N N . LEU A 1 45 ? 18.138 -14.695 26.456 1.00 75.11 45 LEU A N 8
ATOM 9964 C CA . LEU A 1 45 ? 17.259 -15.794 26.072 1.00 24.53 45 LEU A CA 8
ATOM 9965 C C . LEU A 1 45 ? 18.062 -17.055 25.770 1.00 71.35 45 LEU A C 8
ATOM 9966 O O . LEU A 1 45 ? 17.834 -18.108 26.367 1.00 73.40 45 LEU A O 8
ATOM 9982 N N . LYS A 1 46 ? 19.006 -16.941 24.842 1.00 25.10 46 LYS A N 8
ATOM 9983 C CA . LYS A 1 46 ? 19.846 -18.070 24.462 1.00 73.33 46 LYS A CA 8
ATOM 9984 C C . LYS A 1 46 ? 20.870 -18.376 25.552 1.00 55.23 46 LYS A C 8
ATOM 9985 O O . LYS A 1 46 ? 21.420 -19.476 25.607 1.00 52.11 46 LYS A O 8
ATOM 10004 N N . ALA A 1 47 ? 21.119 -17.397 26.415 1.00 0.10 47 ALA A N 8
ATOM 10005 C CA . ALA A 1 47 ? 22.073 -17.563 27.504 1.00 41.32 47 ALA A CA 8
ATOM 10006 C C . ALA A 1 47 ? 23.497 -17.687 26.972 1.00 30.13 47 ALA A C 8
ATOM 10007 O O . ALA A 1 47 ? 24.313 -18.426 27.522 1.00 72.53 47 ALA A O 8
ATOM 10014 N N . GLU A 1 48 ? 23.788 -16.958 25.899 1.00 72.34 48 GLU A N 8
ATOM 10015 C CA . GLU A 1 48 ? 25.114 -16.988 25.294 1.00 23.12 48 GLU A CA 8
ATOM 10016 C C . GLU A 1 48 ? 25.309 -15.802 24.352 1.00 22.14 48 GLU A C 8
ATOM 10017 O O . GLU A 1 48 ? 24.362 -15.337 23.718 1.00 54.41 48 GLU A O 8
ATOM 10029 N N . VAL A 1 49 ? 26.545 -15.318 24.268 1.00 22.44 49 VAL A N 8
ATOM 10030 C CA . VAL A 1 49 ? 26.865 -14.187 23.405 1.00 71.42 49 VAL A CA 8
ATOM 10031 C C . VAL A 1 49 ? 26.650 -14.538 21.936 1.00 42.13 49 VAL A C 8
ATOM 10032 O O . VAL A 1 49 ? 27.289 -15.448 21.405 1.00 41.24 49 VAL A O 8
ATOM 10045 N N . VAL A 1 50 ? 25.748 -13.812 21.286 1.00 43.02 50 VAL A N 8
ATOM 10046 C CA . VAL A 1 50 ? 25.449 -14.045 19.878 1.00 25.42 50 VAL A CA 8
ATOM 10047 C C . VAL A 1 50 ? 26.209 -13.069 18.986 1.00 64.32 50 VAL A C 8
ATOM 10048 O O . VAL A 1 50 ? 26.337 -11.889 19.308 1.00 3.44 50 VAL A O 8
ATOM 10061 N N . GLY A 1 51 ? 26.712 -13.571 17.862 1.00 24.22 51 GLY A N 8
ATOM 10062 C CA . GLY A 1 51 ? 27.452 -12.730 16.941 1.00 32.12 51 GLY A CA 8
ATOM 10063 C C . GLY A 1 51 ? 26.637 -12.346 15.722 1.00 65.22 51 GLY A C 8
ATOM 10064 O O . GLY A 1 51 ? 25.979 -13.193 15.114 1.00 12.55 51 GLY A O 8
ATOM 10068 N N . LEU A 1 52 ? 26.677 -11.068 15.363 1.00 64.53 52 LEU A N 8
ATOM 10069 C CA . LEU A 1 52 ? 25.933 -10.573 14.210 1.00 62.54 52 LEU A CA 8
ATOM 10070 C C . LEU A 1 52 ? 26.746 -9.533 13.444 1.00 33.52 52 LEU A C 8
ATOM 10071 O O . LEU A 1 52 ? 27.815 -9.114 13.889 1.00 61.23 52 LEU A O 8
ATOM 10087 N N . CYS A 1 53 ? 26.230 -9.118 12.293 1.00 54.23 53 CYS A N 8
ATOM 10088 C CA . CYS A 1 53 ? 26.906 -8.126 11.465 1.00 1.52 53 CYS A CA 8
ATOM 10089 C C . CYS A 1 53 ? 26.019 -6.901 11.252 1.00 63.34 53 CYS A C 8
ATOM 10090 O O . CYS A 1 53 ? 24.794 -7.010 11.197 1.00 63.31 53 CYS A O 8
ATOM 10097 N N . HIS A 1 54 ? 26.648 -5.736 11.133 1.00 43.32 54 HIS A N 8
ATOM 10098 C CA . HIS A 1 54 ? 25.917 -4.491 10.924 1.00 41.23 54 HIS A CA 8
ATOM 10099 C C . HIS A 1 54 ? 25.008 -4.592 9.704 1.00 31.42 54 HIS A C 8
ATOM 10100 O O . HIS A 1 54 ? 23.980 -3.920 9.627 1.00 74.13 54 HIS A O 8
ATOM 10114 N N . GLU A 1 55 ? 25.394 -5.436 8.753 1.00 13.44 55 GLU A N 8
ATOM 10115 C CA . GLU A 1 55 ? 24.613 -5.623 7.535 1.00 60.13 55 GLU A CA 8
ATOM 10116 C C . GLU A 1 55 ? 23.252 -6.235 7.851 1.00 22.40 55 GLU A C 8
ATOM 10117 O O . GLU A 1 55 ? 22.352 -6.246 7.010 1.00 43.51 55 GLU A O 8
ATOM 10129 N N . LYS A 1 56 ? 23.106 -6.745 9.069 1.00 20.34 56 LYS A N 8
ATOM 10130 C CA . LYS A 1 56 ? 21.856 -7.358 9.499 1.00 62.30 56 LYS A CA 8
ATOM 10131 C C . LYS A 1 56 ? 20.663 -6.490 9.112 1.00 13.13 56 LYS A C 8
ATOM 10132 O O . LYS A 1 56 ? 19.590 -7.001 8.791 1.00 65.34 56 LYS A O 8
ATOM 10151 N N . ASP A 1 57 ? 20.858 -5.177 9.143 1.00 51.33 57 ASP A N 8
ATOM 10152 C CA . ASP A 1 57 ? 19.799 -4.238 8.792 1.00 24.35 57 ASP A CA 8
ATOM 10153 C C . ASP A 1 57 ? 19.146 -4.625 7.469 1.00 42.11 57 ASP A C 8
ATOM 10154 O O . ASP A 1 57 ? 17.923 -4.570 7.327 1.00 22.03 57 ASP A O 8
ATOM 10163 N N . THR A 1 58 ? 19.968 -5.015 6.500 1.00 42.40 58 THR A N 8
ATOM 10164 C CA . THR A 1 58 ? 19.472 -5.409 5.188 1.00 13.40 58 THR A CA 8
ATOM 10165 C C . THR A 1 58 ? 20.369 -6.466 4.555 1.00 33.45 58 THR A C 8
ATOM 10166 O O . THR A 1 58 ? 21.167 -6.164 3.666 1.00 41.04 58 THR A O 8
ATOM 10177 N N . ILE A 1 59 ? 20.234 -7.705 5.016 1.00 42.13 59 ILE A N 8
ATOM 10178 C CA . ILE A 1 59 ? 21.033 -8.806 4.492 1.00 72.23 59 ILE A CA 8
ATOM 10179 C C . ILE A 1 59 ? 20.436 -10.153 4.885 1.00 73.22 59 ILE A C 8
ATOM 10180 O O . ILE A 1 59 ? 19.726 -10.262 5.885 1.00 73.34 59 ILE A O 8
ATOM 10196 N N . LYS A 1 60 ? 20.729 -11.178 4.092 1.00 12.30 60 LYS A N 8
ATOM 10197 C CA . LYS A 1 60 ? 20.225 -12.520 4.357 1.00 4.03 60 LYS A CA 8
ATOM 10198 C C . LYS A 1 60 ? 20.515 -12.936 5.795 1.00 50.54 60 LYS A C 8
ATOM 10199 O O . LYS A 1 60 ? 19.722 -13.643 6.419 1.00 10.14 60 LYS A O 8
ATOM 10218 N N . CYS A 1 61 ? 21.653 -12.491 6.317 1.00 73.03 61 CYS A N 8
ATOM 10219 C CA . CYS A 1 61 ? 22.047 -12.817 7.683 1.00 43.40 61 CYS A CA 8
ATOM 10220 C C . CYS A 1 61 ? 20.910 -12.529 8.660 1.00 60.13 61 CYS A C 8
ATOM 10221 O O . CYS A 1 61 ? 20.739 -13.236 9.653 1.00 10.30 61 CYS A O 8
ATOM 10228 N N . GLN A 1 62 ? 20.136 -11.488 8.369 1.00 2.43 62 GLN A N 8
ATOM 10229 C CA . GLN A 1 62 ? 19.017 -11.108 9.223 1.00 32.14 62 GLN A CA 8
ATOM 10230 C C . GLN A 1 62 ? 18.111 -12.304 9.497 1.00 52.14 62 GLN A C 8
ATOM 10231 O O . GLN A 1 62 ? 17.521 -12.414 10.572 1.00 15.23 62 GLN A O 8
ATOM 10245 N N . ARG A 1 63 ? 18.004 -13.197 8.519 1.00 62.21 63 ARG A N 8
ATOM 10246 C CA . ARG A 1 63 ? 17.170 -14.384 8.655 1.00 74.13 63 ARG A CA 8
ATOM 10247 C C . ARG A 1 63 ? 17.687 -15.287 9.771 1.00 30.45 63 ARG A C 8
ATOM 10248 O O . ARG A 1 63 ? 16.907 -15.909 10.492 1.00 31.30 63 ARG A O 8
ATOM 10269 N N . PHE A 1 64 ? 19.006 -15.354 9.908 1.00 24.43 64 PHE A N 8
ATOM 10270 C CA . PHE A 1 64 ? 19.628 -16.182 10.935 1.00 55.04 64 PHE A CA 8
ATOM 10271 C C . PHE A 1 64 ? 19.257 -15.687 12.330 1.00 11.42 64 PHE A C 8
ATOM 10272 O O . PHE A 1 64 ? 19.008 -16.483 13.237 1.00 13.34 64 PHE A O 8
ATOM 10289 N N . HIS A 1 65 ? 19.221 -14.369 12.494 1.00 35.34 65 HIS A N 8
ATOM 10290 C CA . HIS A 1 65 ? 18.880 -13.768 13.778 1.00 54.24 65 HIS A CA 8
ATOM 10291 C C . HIS A 1 65 ? 17.474 -14.172 14.212 1.00 63.12 65 HIS A C 8
ATOM 10292 O O . HIS A 1 65 ? 17.217 -14.380 15.397 1.00 32.53 65 HIS A O 8
ATOM 10306 N N . GLU A 1 66 ? 16.570 -14.283 13.243 1.00 61.31 66 GLU A N 8
ATOM 10307 C CA . GLU A 1 66 ? 15.191 -14.661 13.527 1.00 14.23 66 GLU A CA 8
ATOM 10308 C C . GLU A 1 66 ? 15.063 -16.174 13.682 1.00 73.11 66 GLU A C 8
ATOM 10309 O O . GLU A 1 66 ? 14.443 -16.661 14.628 1.00 23.51 66 GLU A O 8
ATOM 10321 N N . PHE A 1 67 ? 15.653 -16.911 12.748 1.00 32.21 67 PHE A N 8
ATOM 10322 C CA . PHE A 1 67 ? 15.604 -18.368 12.779 1.00 14.43 67 PHE A CA 8
ATOM 10323 C C . PHE A 1 67 ? 16.842 -18.939 13.466 1.00 62.12 67 PHE A C 8
ATOM 10324 O O . PHE A 1 67 ? 17.384 -19.959 13.042 1.00 21.31 67 PHE A O 8
ATOM 10341 N N . MET A 1 68 ? 17.280 -18.273 14.529 1.00 3.21 68 MET A N 8
ATOM 10342 C CA . MET A 1 68 ? 18.454 -18.714 15.275 1.00 65.30 68 MET A CA 8
ATOM 10343 C C . MET A 1 68 ? 18.127 -19.937 16.127 1.00 52.22 68 MET A C 8
ATOM 10344 O O . MET A 1 68 ? 18.950 -20.840 16.274 1.00 12.33 68 MET A O 8
ATOM 10358 N N . ASP A 1 69 ? 16.922 -19.958 16.686 1.00 34.13 69 ASP A N 8
ATOM 10359 C CA . ASP A 1 69 ? 16.488 -21.070 17.523 1.00 32.40 69 ASP A CA 8
ATOM 10360 C C . ASP A 1 69 ? 16.626 -22.395 16.781 1.00 53.50 69 ASP A C 8
ATOM 10361 O O . ASP A 1 69 ? 17.531 -23.184 17.061 1.00 72.34 69 ASP A O 8
ATOM 10370 N N . PHE A 1 70 ? 15.724 -22.635 15.834 1.00 11.41 70 PHE A N 8
ATOM 10371 C CA . PHE A 1 70 ? 15.745 -23.866 15.053 1.00 50.21 70 PHE A CA 8
ATOM 10372 C C . PHE A 1 70 ? 16.975 -23.918 14.151 1.00 13.23 70 PHE A C 8
ATOM 10373 O O . PHE A 1 70 ? 17.831 -23.036 14.202 1.00 12.12 70 PHE A O 8
ATOM 10390 N N . GLU A 1 71 ? 17.055 -24.959 13.329 1.00 22.05 71 GLU A N 8
ATOM 10391 C CA . GLU A 1 71 ? 18.181 -25.127 12.418 1.00 0.15 71 GLU A CA 8
ATOM 10392 C C . GLU A 1 71 ? 19.498 -25.198 13.186 1.00 5.50 71 GLU A C 8
ATOM 10393 O O . GLU A 1 71 ? 20.441 -24.463 12.893 1.00 70.54 71 GLU A O 8
ATOM 10405 N N . LEU A 1 72 ? 19.552 -26.087 14.171 1.00 43.45 72 LEU A N 8
ATOM 10406 C CA . LEU A 1 72 ? 20.753 -26.255 14.984 1.00 4.42 72 LEU A CA 8
ATOM 10407 C C . LEU A 1 72 ? 21.883 -26.869 14.164 1.00 55.22 72 LEU A C 8
ATOM 10408 O O . LEU A 1 72 ? 21.741 -27.093 12.962 1.00 23.02 72 LEU A O 8
ATOM 10424 N N . ASP A 1 73 ? 23.004 -27.141 14.823 1.00 1.34 73 ASP A N 8
ATOM 10425 C CA . ASP A 1 73 ? 24.158 -27.734 14.157 1.00 72.20 73 ASP A CA 8
ATOM 10426 C C . ASP A 1 73 ? 24.394 -29.160 14.645 1.00 33.05 73 ASP A C 8
ATOM 10427 O O . ASP A 1 73 ? 25.533 -29.569 14.877 1.00 70.25 73 ASP A O 8
ATOM 10436 N N . LYS A 1 74 ? 23.312 -29.914 14.799 1.00 22.32 74 LYS A N 8
ATOM 10437 C CA . LYS A 1 74 ? 23.399 -31.295 15.259 1.00 45.01 74 LYS A CA 8
ATOM 10438 C C . LYS A 1 74 ? 24.267 -31.398 16.508 1.00 4.15 74 LYS A C 8
ATOM 10439 O O . LYS A 1 74 ? 24.990 -32.377 16.695 1.00 33.01 74 LYS A O 8
ATOM 10458 N N . ASN A 1 75 ? 24.190 -30.383 17.363 1.00 50.00 75 ASN A N 8
ATOM 10459 C CA . ASN A 1 75 ? 24.969 -30.361 18.595 1.00 33.42 75 ASN A CA 8
ATOM 10460 C C . ASN A 1 75 ? 24.651 -31.576 19.462 1.00 13.53 75 ASN A C 8
ATOM 10461 O O . ASN A 1 75 ? 23.686 -32.299 19.208 1.00 20.41 75 ASN A O 8
ATOM 10472 N N . LYS A 1 76 ? 25.467 -31.794 20.488 1.00 63.45 76 LYS A N 8
ATOM 10473 C CA . LYS A 1 76 ? 25.272 -32.919 21.395 1.00 62.22 76 LYS A CA 8
ATOM 10474 C C . LYS A 1 76 ? 23.838 -32.960 21.912 1.00 44.00 76 LYS A C 8
ATOM 10475 O O . LYS A 1 76 ? 23.454 -32.161 22.766 1.00 31.35 76 LYS A O 8
ATOM 10494 N N . GLU A 1 77 ? 23.051 -33.895 21.389 1.00 60.23 77 GLU A N 8
ATOM 10495 C CA . GLU A 1 77 ? 21.659 -34.039 21.799 1.00 55.42 77 GLU A CA 8
ATOM 10496 C C . GLU A 1 77 ? 21.554 -34.220 23.310 1.00 1.44 77 GLU A C 8
ATOM 10497 O O . GLU A 1 77 ? 22.540 -34.529 23.980 1.00 3.11 77 GLU A O 8
ATOM 10509 N N . VAL A 1 78 ? 20.351 -34.026 23.842 1.00 72.34 78 VAL A N 8
ATOM 10510 C CA . VAL A 1 78 ? 20.115 -34.168 25.274 1.00 1.21 78 VAL A CA 8
ATOM 10511 C C . VAL A 1 78 ? 20.600 -35.523 25.778 1.00 24.32 78 VAL A C 8
ATOM 10512 O O . VAL A 1 78 ? 20.336 -36.556 25.163 1.00 54.22 78 VAL A O 8
ATOM 10525 N N . ILE A 1 79 ? 21.309 -35.509 26.902 1.00 12.34 79 ILE A N 8
ATOM 10526 C CA . ILE A 1 79 ? 21.829 -36.737 27.491 1.00 3.02 79 ILE A CA 8
ATOM 10527 C C . ILE A 1 79 ? 20.724 -37.772 27.671 1.00 34.21 79 ILE A C 8
ATOM 10528 O O . ILE A 1 79 ? 19.569 -37.425 27.920 1.00 71.21 79 ILE A O 8
ATOM 10544 N N . ASP A 1 80 ? 21.086 -39.044 27.547 1.00 0.43 80 ASP A N 8
ATOM 10545 C CA . ASP A 1 80 ? 20.126 -40.131 27.700 1.00 44.22 80 ASP A CA 8
ATOM 10546 C C . ASP A 1 80 ? 20.826 -41.485 27.659 1.00 71.32 80 ASP A C 8
ATOM 10547 O O . ASP A 1 80 ? 21.998 -41.580 27.292 1.00 72.30 80 ASP A O 8
ATOM 10556 N N . LYS A 1 81 ? 20.102 -42.532 28.039 1.00 71.21 81 LYS A N 8
ATOM 10557 C CA . LYS A 1 81 ? 20.652 -43.882 28.046 1.00 32.41 81 LYS A CA 8
ATOM 10558 C C . LYS A 1 81 ? 21.269 -44.226 26.694 1.00 2.55 81 LYS A C 8
ATOM 10559 O O . LYS A 1 81 ? 20.558 -44.415 25.707 1.00 71.50 81 LYS A O 8
ATOM 10578 N N . ARG A 1 82 ? 22.595 -44.306 26.656 1.00 20.24 82 ARG A N 8
ATOM 10579 C CA . ARG A 1 82 ? 23.308 -44.627 25.426 1.00 35.42 82 ARG A CA 8
ATOM 10580 C C . ARG A 1 82 ? 23.754 -46.086 25.420 1.00 62.14 82 ARG A C 8
ATOM 10581 O O . ARG A 1 82 ? 24.577 -46.497 26.237 1.00 11.11 82 ARG A O 8
ATOM 10602 N N . LYS A 1 83 ? 23.203 -46.864 24.495 1.00 13.04 83 LYS A N 8
ATOM 10603 C CA . LYS A 1 83 ? 23.543 -48.278 24.381 1.00 34.51 83 LYS A CA 8
ATOM 10604 C C . LYS A 1 83 ? 24.566 -48.504 23.272 1.00 12.13 83 LYS A C 8
ATOM 10605 O O . LYS A 1 83 ? 25.747 -48.722 23.537 1.00 41.41 83 LYS A O 8
ATOM 10624 N N . GLY A 1 84 ? 24.103 -48.447 22.027 1.00 75.13 84 GLY A N 8
ATOM 10625 C CA . GLY A 1 84 ? 24.990 -48.647 20.896 1.00 35.05 84 GLY A CA 8
ATOM 10626 C C . GLY A 1 84 ? 25.007 -50.086 20.418 1.00 3.15 84 GLY A C 8
ATOM 10627 O O . GLY A 1 84 ? 23.939 -50.660 20.211 1.00 65.41 84 GLY A O 8
ATOM 10633 N N . GLY A 1 1 ? 5.796 -12.077 -18.500 1.00 13.00 1 GLY A N 9
ATOM 10634 C CA . GLY A 1 1 ? 7.036 -11.908 -17.766 1.00 45.03 1 GLY A CA 9
ATOM 10635 C C . GLY A 1 1 ? 7.013 -10.693 -16.860 1.00 42.52 1 GLY A C 9
ATOM 10636 O O . GLY A 1 1 ? 7.719 -9.710 -17.086 1.00 65.25 1 GLY A O 9
ATOM 10640 N N . PRO A 1 2 ? 6.185 -10.750 -15.807 1.00 23.40 2 PRO A N 9
ATOM 10641 C CA . PRO A 1 2 ? 6.053 -9.654 -14.843 1.00 65.14 2 PRO A CA 9
ATOM 10642 C C . PRO A 1 2 ? 7.298 -9.488 -13.979 1.00 23.03 2 PRO A C 9
ATOM 10643 O O . PRO A 1 2 ? 7.798 -10.454 -13.401 1.00 51.01 2 PRO A O 9
ATOM 10654 N N . LEU A 1 3 ? 7.793 -8.258 -13.894 1.00 43.35 3 LEU A N 9
ATOM 10655 C CA . LEU A 1 3 ? 8.981 -7.965 -13.099 1.00 44.11 3 LEU A CA 9
ATOM 10656 C C . LEU A 1 3 ? 8.766 -6.724 -12.238 1.00 20.35 3 LEU A C 9
ATOM 10657 O O . LEU A 1 3 ? 8.165 -5.746 -12.678 1.00 44.04 3 LEU A O 9
ATOM 10673 N N . GLY A 1 4 ? 9.266 -6.771 -11.006 1.00 23.12 4 GLY A N 9
ATOM 10674 C CA . GLY A 1 4 ? 9.122 -5.645 -10.103 1.00 5.41 4 GLY A CA 9
ATOM 10675 C C . GLY A 1 4 ? 8.542 -6.047 -8.763 1.00 23.40 4 GLY A C 9
ATOM 10676 O O . GLY A 1 4 ? 7.724 -6.964 -8.682 1.00 51.44 4 GLY A O 9
ATOM 10680 N N . SER A 1 5 ? 8.965 -5.361 -7.706 1.00 31.21 5 SER A N 9
ATOM 10681 C CA . SER A 1 5 ? 8.486 -5.656 -6.360 1.00 55.32 5 SER A CA 9
ATOM 10682 C C . SER A 1 5 ? 8.523 -4.408 -5.484 1.00 33.45 5 SER A C 9
ATOM 10683 O O . SER A 1 5 ? 9.220 -3.436 -5.775 1.00 74.25 5 SER A O 9
ATOM 10691 N N . PRO A 1 6 ? 7.753 -4.433 -4.386 1.00 43.42 6 PRO A N 9
ATOM 10692 C CA . PRO A 1 6 ? 7.680 -3.312 -3.445 1.00 21.41 6 PRO A CA 9
ATOM 10693 C C . PRO A 1 6 ? 8.972 -3.134 -2.655 1.00 44.12 6 PRO A C 9
ATOM 10694 O O . PRO A 1 6 ? 9.411 -4.044 -1.953 1.00 42.42 6 PRO A O 9
ATOM 10705 N N . GLU A 1 7 ? 9.575 -1.954 -2.773 1.00 24.22 7 GLU A N 9
ATOM 10706 C CA . GLU A 1 7 ? 10.817 -1.658 -2.069 1.00 62.34 7 GLU A CA 9
ATOM 10707 C C . GLU A 1 7 ? 10.546 -0.842 -0.809 1.00 23.51 7 GLU A C 9
ATOM 10708 O O . GLU A 1 7 ? 9.548 -0.125 -0.722 1.00 65.34 7 GLU A O 9
ATOM 10720 N N . PHE A 1 8 ? 11.442 -0.954 0.166 1.00 51.31 8 PHE A N 9
ATOM 10721 C CA . PHE A 1 8 ? 11.300 -0.228 1.422 1.00 34.45 8 PHE A CA 9
ATOM 10722 C C . PHE A 1 8 ? 12.453 0.753 1.617 1.00 41.25 8 PHE A C 9
ATOM 10723 O O . PHE A 1 8 ? 13.598 0.350 1.822 1.00 21.05 8 PHE A O 9
ATOM 10740 N N . SER A 1 9 ? 12.140 2.044 1.551 1.00 1.33 9 SER A N 9
ATOM 10741 C CA . SER A 1 9 ? 13.150 3.083 1.714 1.00 62.22 9 SER A CA 9
ATOM 10742 C C . SER A 1 9 ? 13.331 3.437 3.187 1.00 54.14 9 SER A C 9
ATOM 10743 O O . SER A 1 9 ? 14.453 3.612 3.662 1.00 74.33 9 SER A O 9
ATOM 10751 N N . TYR A 1 10 ? 12.218 3.542 3.905 1.00 51.44 10 TYR A N 9
ATOM 10752 C CA . TYR A 1 10 ? 12.252 3.877 5.324 1.00 32.10 10 TYR A CA 9
ATOM 10753 C C . TYR A 1 10 ? 12.146 2.622 6.183 1.00 71.44 10 TYR A C 9
ATOM 10754 O O . TYR A 1 10 ? 11.056 2.089 6.395 1.00 23.14 10 TYR A O 9
ATOM 10772 N N . PHE A 1 11 ? 13.288 2.153 6.677 1.00 23.11 11 PHE A N 9
ATOM 10773 C CA . PHE A 1 11 ? 13.326 0.960 7.514 1.00 63.24 11 PHE A CA 9
ATOM 10774 C C . PHE A 1 11 ? 12.523 1.168 8.795 1.00 24.21 11 PHE A C 9
ATOM 10775 O O . PHE A 1 11 ? 12.300 2.299 9.224 1.00 13.15 11 PHE A O 9
ATOM 10792 N N . ALA A 1 12 ? 12.089 0.066 9.400 1.00 65.22 12 ALA A N 9
ATOM 10793 C CA . ALA A 1 12 ? 11.312 0.127 10.632 1.00 14.34 12 ALA A CA 9
ATOM 10794 C C . ALA A 1 12 ? 11.849 -0.855 11.667 1.00 43.05 12 ALA A C 9
ATOM 10795 O O . ALA A 1 12 ? 11.765 -2.071 11.487 1.00 10.20 12 ALA A O 9
ATOM 10802 N N . LYS A 1 13 ? 12.399 -0.322 12.752 1.00 73.13 13 LYS A N 9
ATOM 10803 C CA . LYS A 1 13 ? 12.949 -1.151 13.819 1.00 23.22 13 LYS A CA 9
ATOM 10804 C C . LYS A 1 13 ? 11.934 -1.336 14.942 1.00 65.32 13 LYS A C 9
ATOM 10805 O O . LYS A 1 13 ? 12.158 -0.897 16.072 1.00 1.21 13 LYS A O 9
ATOM 10824 N N . ILE A 1 14 ? 10.821 -1.988 14.627 1.00 44.40 14 ILE A N 9
ATOM 10825 C CA . ILE A 1 14 ? 9.774 -2.233 15.611 1.00 72.42 14 ILE A CA 9
ATOM 10826 C C . ILE A 1 14 ? 9.836 -3.662 16.135 1.00 63.34 14 ILE A C 9
ATOM 10827 O O . ILE A 1 14 ? 8.855 -4.181 16.669 1.00 20.04 14 ILE A O 9
ATOM 10843 N N . GLN A 1 15 ? 10.996 -4.294 15.982 1.00 45.24 15 GLN A N 9
ATOM 10844 C CA . GLN A 1 15 ? 11.186 -5.665 16.442 1.00 30.50 15 GLN A CA 9
ATOM 10845 C C . GLN A 1 15 ? 11.588 -5.694 17.913 1.00 44.11 15 GLN A C 9
ATOM 10846 O O . GLN A 1 15 ? 12.166 -4.746 18.443 1.00 54.44 15 GLN A O 9
ATOM 10860 N N . PRO A 1 16 ? 11.274 -6.808 18.590 1.00 13.03 16 PRO A N 9
ATOM 10861 C CA . PRO A 1 16 ? 11.592 -6.989 20.009 1.00 44.13 16 PRO A CA 9
ATOM 10862 C C . PRO A 1 16 ? 13.089 -7.146 20.252 1.00 25.00 16 PRO A C 9
ATOM 10863 O O . PRO A 1 16 ? 13.587 -6.670 21.271 1.00 12.21 16 PRO A O 9
ATOM 10874 N N . HIS A 1 17 ? 13.768 -7.802 19.321 1.00 12.14 17 HIS A N 9
ATOM 10875 C CA . HIS A 1 17 ? 15.200 -8.011 19.447 1.00 54.54 17 HIS A CA 9
ATOM 10876 C C . HIS A 1 17 ? 15.926 -6.669 19.333 1.00 20.40 17 HIS A C 9
ATOM 10877 O O . HIS A 1 17 ? 15.721 -5.890 18.401 1.00 64.53 17 HIS A O 9
ATOM 10891 N N . THR A 1 18 ? 16.789 -6.413 20.313 1.00 35.34 18 THR A N 9
ATOM 10892 C CA . THR A 1 18 ? 17.559 -5.176 20.348 1.00 52.40 18 THR A CA 9
ATOM 10893 C C . THR A 1 18 ? 18.986 -5.402 19.861 1.00 23.54 18 THR A C 9
ATOM 10894 O O . THR A 1 18 ? 19.813 -5.969 20.575 1.00 13.23 18 THR A O 9
ATOM 10905 N N . PHE A 1 19 ? 19.267 -4.954 18.642 1.00 13.32 19 PHE A N 9
ATOM 10906 C CA . PHE A 1 19 ? 20.594 -5.109 18.059 1.00 4.21 19 PHE A CA 9
ATOM 10907 C C . PHE A 1 19 ? 21.585 -4.138 18.696 1.00 62.04 19 PHE A C 9
ATOM 10908 O O . PHE A 1 19 ? 21.374 -2.925 18.686 1.00 11.32 19 PHE A O 9
ATOM 10925 N N . ILE A 1 20 ? 22.663 -4.681 19.250 1.00 3.34 20 ILE A N 9
ATOM 10926 C CA . ILE A 1 20 ? 23.686 -3.865 19.891 1.00 61.02 20 ILE A CA 9
ATOM 10927 C C . ILE A 1 20 ? 25.073 -4.194 19.350 1.00 2.51 20 ILE A C 9
ATOM 10928 O O . ILE A 1 20 ? 25.321 -5.307 18.889 1.00 43.33 20 ILE A O 9
ATOM 10944 N N . GLU A 1 21 ? 25.973 -3.218 19.411 1.00 23.44 21 GLU A N 9
ATOM 10945 C CA . GLU A 1 21 ? 27.335 -3.406 18.927 1.00 62.23 21 GLU A CA 9
ATOM 10946 C C . GLU A 1 21 ? 28.261 -3.838 20.062 1.00 13.02 21 GLU A C 9
ATOM 10947 O O . GLU A 1 21 ? 28.352 -3.171 21.091 1.00 25.24 21 GLU A O 9
ATOM 10959 N N . GLY A 1 22 ? 28.944 -4.961 19.864 1.00 63.31 22 GLY A N 9
ATOM 10960 C CA . GLY A 1 22 ? 29.853 -5.465 20.878 1.00 51.12 22 GLY A CA 9
ATOM 10961 C C . GLY A 1 22 ? 31.223 -4.821 20.800 1.00 15.21 22 GLY A C 9
ATOM 10962 O O . GLY A 1 22 ? 31.365 -3.712 20.286 1.00 34.44 22 GLY A O 9
ATOM 10966 N N . GLU A 1 23 ? 32.232 -5.517 21.314 1.00 30.30 23 GLU A N 9
ATOM 10967 C CA . GLU A 1 23 ? 33.597 -5.003 21.303 1.00 15.22 23 GLU A CA 9
ATOM 10968 C C . GLU A 1 23 ? 34.543 -5.986 20.621 1.00 74.01 23 GLU A C 9
ATOM 10969 O O . GLU A 1 23 ? 35.466 -5.586 19.912 1.00 41.25 23 GLU A O 9
ATOM 10981 N N . GLU A 1 24 ? 34.306 -7.276 20.840 1.00 21.44 24 GLU A N 9
ATOM 10982 C CA . GLU A 1 24 ? 35.137 -8.317 20.248 1.00 25.43 24 GLU A CA 9
ATOM 10983 C C . GLU A 1 24 ? 34.865 -8.445 18.753 1.00 13.43 24 GLU A C 9
ATOM 10984 O O . GLU A 1 24 ? 33.722 -8.344 18.309 1.00 65.34 24 GLU A O 9
ATOM 10996 N N . ILE A 1 25 ? 35.924 -8.669 17.982 1.00 63.21 25 ILE A N 9
ATOM 10997 C CA . ILE A 1 25 ? 35.799 -8.811 16.536 1.00 75.21 25 ILE A CA 9
ATOM 10998 C C . ILE A 1 25 ? 35.425 -10.240 16.155 1.00 72.53 25 ILE A C 9
ATOM 10999 O O . ILE A 1 25 ? 36.223 -11.165 16.309 1.00 21.40 25 ILE A O 9
ATOM 11015 N N . VAL A 1 26 ? 34.205 -10.412 15.654 1.00 21.51 26 VAL A N 9
ATOM 11016 C CA . VAL A 1 26 ? 33.726 -11.727 15.247 1.00 5.34 26 VAL A CA 9
ATOM 11017 C C . VAL A 1 26 ? 33.600 -11.822 13.731 1.00 44.31 26 VAL A C 9
ATOM 11018 O O . VAL A 1 26 ? 33.186 -10.870 13.070 1.00 31.12 26 VAL A O 9
ATOM 11031 N N . LYS A 1 27 ? 33.962 -12.978 13.185 1.00 43.54 27 LYS A N 9
ATOM 11032 C CA . LYS A 1 27 ? 33.889 -13.200 11.745 1.00 55.44 27 LYS A CA 9
ATOM 11033 C C . LYS A 1 27 ? 32.693 -14.078 11.389 1.00 62.32 27 LYS A C 9
ATOM 11034 O O . LYS A 1 27 ? 32.667 -15.267 11.710 1.00 30.01 27 LYS A O 9
ATOM 11053 N N . CYS A 1 28 ? 31.707 -13.486 10.725 1.00 4.35 28 CYS A N 9
ATOM 11054 C CA . CYS A 1 28 ? 30.509 -14.214 10.324 1.00 43.23 28 CYS A CA 9
ATOM 11055 C C . CYS A 1 28 ? 30.872 -15.456 9.517 1.00 64.43 28 CYS A C 9
ATOM 11056 O O . CYS A 1 28 ? 31.746 -15.413 8.650 1.00 64.52 28 CYS A O 9
ATOM 11063 N N . SER A 1 29 ? 30.196 -16.563 9.808 1.00 61.53 29 SER A N 9
ATOM 11064 C CA . SER A 1 29 ? 30.449 -17.819 9.111 1.00 52.24 29 SER A CA 9
ATOM 11065 C C . SER A 1 29 ? 29.527 -17.967 7.905 1.00 23.45 29 SER A C 9
ATOM 11066 O O . SER A 1 29 ? 29.368 -19.060 7.363 1.00 42.24 29 SER A O 9
ATOM 11074 N N . GLU A 1 30 ? 28.922 -16.858 7.491 1.00 64.24 30 GLU A N 9
ATOM 11075 C CA . GLU A 1 30 ? 28.014 -16.865 6.350 1.00 54.04 30 GLU A CA 9
ATOM 11076 C C . GLU A 1 30 ? 28.391 -15.776 5.349 1.00 10.41 30 GLU A C 9
ATOM 11077 O O . GLU A 1 30 ? 28.285 -15.968 4.137 1.00 63.21 30 GLU A O 9
ATOM 11089 N N . CYS A 1 31 ? 28.833 -14.634 5.864 1.00 32.45 31 CYS A N 9
ATOM 11090 C CA . CYS A 1 31 ? 29.227 -13.515 5.017 1.00 54.51 31 CYS A CA 9
ATOM 11091 C C . CYS A 1 31 ? 30.746 -13.404 4.932 1.00 22.31 31 CYS A C 9
ATOM 11092 O O . CYS A 1 31 ? 31.298 -13.075 3.883 1.00 34.33 31 CYS A O 9
ATOM 11099 N N . GLY A 1 32 ? 31.417 -13.681 6.047 1.00 1.11 32 GLY A N 9
ATOM 11100 C CA . GLY A 1 32 ? 32.867 -13.607 6.077 1.00 43.42 32 GLY A CA 9
ATOM 11101 C C . GLY A 1 32 ? 33.374 -12.179 6.134 1.00 4.45 32 GLY A C 9
ATOM 11102 O O . GLY A 1 32 ? 33.965 -11.686 5.174 1.00 3.54 32 GLY A O 9
ATOM 11106 N N . ASN A 1 33 ? 33.139 -11.513 7.259 1.00 51.22 33 ASN A N 9
ATOM 11107 C CA . ASN A 1 33 ? 33.574 -10.132 7.435 1.00 32.51 33 ASN A CA 9
ATOM 11108 C C . ASN A 1 33 ? 33.802 -9.818 8.910 1.00 35.31 33 ASN A C 9
ATOM 11109 O O . ASN A 1 33 ? 33.292 -10.512 9.789 1.00 13.22 33 ASN A O 9
ATOM 11120 N N . GLU A 1 34 ? 34.570 -8.765 9.173 1.00 73.12 34 GLU A N 9
ATOM 11121 C CA . GLU A 1 34 ? 34.865 -8.359 10.542 1.00 44.14 34 GLU A CA 9
ATOM 11122 C C . GLU A 1 34 ? 33.794 -7.410 11.071 1.00 10.04 34 GLU A C 9
ATOM 11123 O O . GLU A 1 34 ? 33.566 -6.337 10.512 1.00 22.33 34 GLU A O 9
ATOM 11135 N N . THR A 1 35 ? 33.135 -7.814 12.154 1.00 25.20 35 THR A N 9
ATOM 11136 C CA . THR A 1 35 ? 32.086 -7.003 12.758 1.00 50.44 35 THR A CA 9
ATOM 11137 C C . THR A 1 35 ? 31.917 -7.335 14.236 1.00 0.44 35 THR A C 9
ATOM 11138 O O . THR A 1 35 ? 32.351 -8.389 14.700 1.00 40.42 35 THR A O 9
ATOM 11149 N N . LYS A 1 36 ? 31.282 -6.430 14.971 1.00 5.23 36 LYS A N 9
ATOM 11150 C CA . LYS A 1 36 ? 31.051 -6.626 16.398 1.00 55.20 36 LYS A CA 9
ATOM 11151 C C . LYS A 1 36 ? 29.594 -6.352 16.757 1.00 40.34 36 LYS A C 9
ATOM 11152 O O . LYS A 1 36 ? 29.240 -5.241 17.150 1.00 21.00 36 LYS A O 9
ATOM 11171 N N . VAL A 1 37 ? 28.754 -7.373 16.621 1.00 34.04 37 VAL A N 9
ATOM 11172 C CA . VAL A 1 37 ? 27.336 -7.243 16.934 1.00 13.15 37 VAL A CA 9
ATOM 11173 C C . VAL A 1 37 ? 26.879 -8.342 17.887 1.00 30.43 37 VAL A C 9
ATOM 11174 O O . VAL A 1 37 ? 27.441 -9.437 17.902 1.00 53.31 37 VAL A O 9
ATOM 11187 N N . PHE A 1 38 ? 25.858 -8.043 18.681 1.00 60.31 38 PHE A N 9
ATOM 11188 C CA . PHE A 1 38 ? 25.325 -9.006 19.638 1.00 30.24 38 PHE A CA 9
ATOM 11189 C C . PHE A 1 38 ? 23.901 -8.639 20.045 1.00 73.44 38 PHE A C 9
ATOM 11190 O O . PHE A 1 38 ? 23.611 -7.485 20.363 1.00 73.13 38 PHE A O 9
ATOM 11207 N N . CYS A 1 39 ? 23.014 -9.629 20.030 1.00 0.23 39 CYS A N 9
ATOM 11208 C CA . CYS A 1 39 ? 21.620 -9.412 20.395 1.00 52.42 39 CYS A CA 9
ATOM 11209 C C . CYS A 1 39 ? 21.414 -9.604 21.895 1.00 21.23 39 CYS A C 9
ATOM 11210 O O . CYS A 1 39 ? 21.604 -10.699 22.422 1.00 31.25 39 CYS A O 9
ATOM 11217 N N . GLN A 1 40 ? 21.025 -8.530 22.575 1.00 21.12 40 GLN A N 9
ATOM 11218 C CA . GLN A 1 40 ? 20.795 -8.580 24.014 1.00 22.10 40 GLN A CA 9
ATOM 11219 C C . GLN A 1 40 ? 19.619 -9.494 24.345 1.00 20.43 40 GLN A C 9
ATOM 11220 O O . GLN A 1 40 ? 19.706 -10.332 25.242 1.00 42.44 40 GLN A O 9
ATOM 11234 N N . GLU A 1 41 ? 18.520 -9.324 23.616 1.00 55.21 41 GLU A N 9
ATOM 11235 C CA . GLU A 1 41 ? 17.327 -10.133 23.834 1.00 71.53 41 GLU A CA 9
ATOM 11236 C C . GLU A 1 41 ? 17.663 -11.621 23.794 1.00 14.32 41 GLU A C 9
ATOM 11237 O O . GLU A 1 41 ? 17.079 -12.422 24.523 1.00 75.43 41 GLU A O 9
ATOM 11249 N N . CYS A 1 42 ? 18.610 -11.984 22.934 1.00 24.52 42 CYS A N 9
ATOM 11250 C CA . CYS A 1 42 ? 19.025 -13.374 22.796 1.00 33.24 42 CYS A CA 9
ATOM 11251 C C . CYS A 1 42 ? 20.084 -13.732 23.834 1.00 63.45 42 CYS A C 9
ATOM 11252 O O . CYS A 1 42 ? 20.039 -14.805 24.440 1.00 33.02 42 CYS A O 9
ATOM 11259 N N . THR A 1 43 ? 21.036 -12.828 24.038 1.00 63.23 43 THR A N 9
ATOM 11260 C CA . THR A 1 43 ? 22.107 -13.047 25.002 1.00 0.51 43 THR A CA 9
ATOM 11261 C C . THR A 1 43 ? 21.548 -13.468 26.356 1.00 71.50 43 THR A C 9
ATOM 11262 O O . THR A 1 43 ? 22.175 -14.238 27.085 1.00 21.23 43 THR A O 9
ATOM 11273 N N . ILE A 1 44 ? 20.366 -12.958 26.688 1.00 53.22 44 ILE A N 9
ATOM 11274 C CA . ILE A 1 44 ? 19.723 -13.284 27.955 1.00 72.32 44 ILE A CA 9
ATOM 11275 C C . ILE A 1 44 ? 19.111 -14.680 27.919 1.00 22.14 44 ILE A C 9
ATOM 11276 O O . ILE A 1 44 ? 19.502 -15.560 28.686 1.00 61.21 44 ILE A O 9
ATOM 11292 N N . LEU A 1 45 ? 18.151 -14.876 27.022 1.00 75.11 45 LEU A N 9
ATOM 11293 C CA . LEU A 1 45 ? 17.485 -16.166 26.883 1.00 24.53 45 LEU A CA 9
ATOM 11294 C C . LEU A 1 45 ? 18.504 -17.287 26.707 1.00 71.35 45 LEU A C 9
ATOM 11295 O O . LEU A 1 45 ? 18.493 -18.273 27.447 1.00 73.40 45 LEU A O 9
ATOM 11311 N N . LYS A 1 46 ? 19.385 -17.132 25.724 1.00 25.10 46 LYS A N 9
ATOM 11312 C CA . LYS A 1 46 ? 20.413 -18.129 25.452 1.00 73.33 46 LYS A CA 9
ATOM 11313 C C . LYS A 1 46 ? 21.480 -18.120 26.541 1.00 55.23 46 LYS A C 9
ATOM 11314 O O . LYS A 1 46 ? 22.141 -19.131 26.785 1.00 52.11 46 LYS A O 9
ATOM 11333 N N . ALA A 1 47 ? 21.645 -16.975 27.194 1.00 0.10 47 ALA A N 9
ATOM 11334 C CA . ALA A 1 47 ? 22.630 -16.835 28.259 1.00 41.32 47 ALA A CA 9
ATOM 11335 C C . ALA A 1 47 ? 24.049 -16.938 27.710 1.00 30.13 47 ALA A C 9
ATOM 11336 O O . ALA A 1 47 ? 24.935 -17.495 28.358 1.00 72.53 47 ALA A O 9
ATOM 11343 N N . GLU A 1 48 ? 24.257 -16.398 26.513 1.00 72.34 48 GLU A N 9
ATOM 11344 C CA . GLU A 1 48 ? 25.569 -16.431 25.879 1.00 23.12 48 GLU A CA 9
ATOM 11345 C C . GLU A 1 48 ? 25.702 -15.316 24.845 1.00 22.14 48 GLU A C 9
ATOM 11346 O O . GLU A 1 48 ? 24.723 -14.918 24.215 1.00 54.41 48 GLU A O 9
ATOM 11358 N N . VAL A 1 49 ? 26.922 -14.814 24.679 1.00 22.44 49 VAL A N 9
ATOM 11359 C CA . VAL A 1 49 ? 27.185 -13.745 23.724 1.00 71.42 49 VAL A CA 9
ATOM 11360 C C . VAL A 1 49 ? 27.063 -14.246 22.290 1.00 42.13 49 VAL A C 9
ATOM 11361 O O . VAL A 1 49 ? 27.860 -15.069 21.839 1.00 41.24 49 VAL A O 9
ATOM 11374 N N . VAL A 1 50 ? 26.059 -13.746 21.577 1.00 43.02 50 VAL A N 9
ATOM 11375 C CA . VAL A 1 50 ? 25.833 -14.142 20.192 1.00 25.42 50 VAL A CA 9
ATOM 11376 C C . VAL A 1 50 ? 26.441 -13.132 19.225 1.00 64.32 50 VAL A C 9
ATOM 11377 O O . VAL A 1 50 ? 26.554 -11.947 19.537 1.00 3.44 50 VAL A O 9
ATOM 11390 N N . GLY A 1 51 ? 26.833 -13.610 18.047 1.00 24.22 51 GLY A N 9
ATOM 11391 C CA . GLY A 1 51 ? 27.425 -12.736 17.052 1.00 32.12 51 GLY A CA 9
ATOM 11392 C C . GLY A 1 51 ? 26.477 -12.434 15.908 1.00 65.22 51 GLY A C 9
ATOM 11393 O O . GLY A 1 51 ? 25.742 -13.312 15.453 1.00 12.55 51 GLY A O 9
ATOM 11397 N N . LEU A 1 52 ? 26.491 -11.190 15.442 1.00 64.53 52 LEU A N 9
ATOM 11398 C CA . LEU A 1 52 ? 25.625 -10.775 14.344 1.00 62.54 52 LEU A CA 9
ATOM 11399 C C . LEU A 1 52 ? 26.379 -9.881 13.363 1.00 33.52 52 LEU A C 9
ATOM 11400 O O . LEU A 1 52 ? 27.518 -9.488 13.615 1.00 61.23 52 LEU A O 9
ATOM 11416 N N . CYS A 1 53 ? 25.735 -9.565 12.245 1.00 54.23 53 CYS A N 9
ATOM 11417 C CA . CYS A 1 53 ? 26.342 -8.717 11.227 1.00 1.52 53 CYS A CA 9
ATOM 11418 C C . CYS A 1 53 ? 25.813 -7.290 11.321 1.00 63.34 53 CYS A C 9
ATOM 11419 O O . CYS A 1 53 ? 24.602 -7.065 11.338 1.00 63.31 53 CYS A O 9
ATOM 11426 N N . HIS A 1 54 ? 26.728 -6.326 11.381 1.00 43.32 54 HIS A N 9
ATOM 11427 C CA . HIS A 1 54 ? 26.353 -4.920 11.471 1.00 41.23 54 HIS A CA 9
ATOM 11428 C C . HIS A 1 54 ? 25.493 -4.508 10.280 1.00 31.42 54 HIS A C 9
ATOM 11429 O O . HIS A 1 54 ? 24.753 -3.529 10.347 1.00 74.13 54 HIS A O 9
ATOM 11443 N N . GLU A 1 55 ? 25.599 -5.264 9.191 1.00 13.44 55 GLU A N 9
ATOM 11444 C CA . GLU A 1 55 ? 24.832 -4.976 7.985 1.00 60.13 55 GLU A CA 9
ATOM 11445 C C . GLU A 1 55 ? 23.407 -5.509 8.106 1.00 22.40 55 GLU A C 9
ATOM 11446 O O . GLU A 1 55 ? 22.602 -5.378 7.185 1.00 43.51 55 GLU A O 9
ATOM 11458 N N . LYS A 1 56 ? 23.102 -6.112 9.250 1.00 20.34 56 LYS A N 9
ATOM 11459 C CA . LYS A 1 56 ? 21.776 -6.666 9.495 1.00 62.30 56 LYS A CA 9
ATOM 11460 C C . LYS A 1 56 ? 20.690 -5.670 9.098 1.00 13.13 56 LYS A C 9
ATOM 11461 O O . LYS A 1 56 ? 19.625 -6.058 8.618 1.00 65.34 56 LYS A O 9
ATOM 11480 N N . ASP A 1 57 ? 20.968 -4.387 9.301 1.00 51.33 57 ASP A N 9
ATOM 11481 C CA . ASP A 1 57 ? 20.015 -3.336 8.963 1.00 24.35 57 ASP A CA 9
ATOM 11482 C C . ASP A 1 57 ? 19.476 -3.527 7.549 1.00 42.11 57 ASP A C 9
ATOM 11483 O O . ASP A 1 57 ? 18.309 -3.246 7.274 1.00 22.03 57 ASP A O 9
ATOM 11492 N N . THR A 1 58 ? 20.334 -4.006 6.653 1.00 42.40 58 THR A N 9
ATOM 11493 C CA . THR A 1 58 ? 19.946 -4.230 5.267 1.00 13.40 58 THR A CA 9
ATOM 11494 C C . THR A 1 58 ? 20.785 -5.333 4.632 1.00 33.45 58 THR A C 9
ATOM 11495 O O . THR A 1 58 ? 21.684 -5.060 3.836 1.00 41.04 58 THR A O 9
ATOM 11506 N N . ILE A 1 59 ? 20.487 -6.578 4.989 1.00 42.13 59 ILE A N 9
ATOM 11507 C CA . ILE A 1 59 ? 21.214 -7.721 4.453 1.00 72.23 59 ILE A CA 9
ATOM 11508 C C . ILE A 1 59 ? 20.498 -9.028 4.773 1.00 73.22 59 ILE A C 9
ATOM 11509 O O . ILE A 1 59 ? 19.695 -9.097 5.704 1.00 73.34 59 ILE A O 9
ATOM 11525 N N . LYS A 1 60 ? 20.793 -10.065 3.996 1.00 12.30 60 LYS A N 9
ATOM 11526 C CA . LYS A 1 60 ? 20.180 -11.373 4.197 1.00 4.03 60 LYS A CA 9
ATOM 11527 C C . LYS A 1 60 ? 20.478 -11.903 5.596 1.00 50.54 60 LYS A C 9
ATOM 11528 O O . LYS A 1 60 ? 19.642 -12.568 6.210 1.00 10.14 60 LYS A O 9
ATOM 11547 N N . CYS A 1 61 ? 21.672 -11.605 6.096 1.00 73.03 61 CYS A N 9
ATOM 11548 C CA . CYS A 1 61 ? 22.080 -12.050 7.423 1.00 43.40 61 CYS A CA 9
ATOM 11549 C C . CYS A 1 61 ? 21.024 -11.693 8.464 1.00 60.13 61 CYS A C 9
ATOM 11550 O O . CYS A 1 61 ? 20.851 -12.403 9.455 1.00 10.30 61 CYS A O 9
ATOM 11557 N N . GLN A 1 62 ? 20.321 -10.589 8.233 1.00 2.43 62 GLN A N 9
ATOM 11558 C CA . GLN A 1 62 ? 19.282 -10.138 9.151 1.00 32.14 62 GLN A CA 9
ATOM 11559 C C . GLN A 1 62 ? 18.281 -11.253 9.431 1.00 52.14 62 GLN A C 9
ATOM 11560 O O . GLN A 1 62 ? 17.729 -11.345 10.527 1.00 15.23 62 GLN A O 9
ATOM 11574 N N . ARG A 1 63 ? 18.051 -12.100 8.433 1.00 62.21 63 ARG A N 9
ATOM 11575 C CA . ARG A 1 63 ? 17.115 -13.209 8.571 1.00 74.13 63 ARG A CA 9
ATOM 11576 C C . ARG A 1 63 ? 17.769 -14.386 9.286 1.00 30.45 63 ARG A C 9
ATOM 11577 O O . ARG A 1 63 ? 17.123 -15.095 10.059 1.00 31.30 63 ARG A O 9
ATOM 11598 N N . PHE A 1 64 ? 19.055 -14.591 9.023 1.00 24.43 64 PHE A N 9
ATOM 11599 C CA . PHE A 1 64 ? 19.797 -15.685 9.640 1.00 55.04 64 PHE A CA 9
ATOM 11600 C C . PHE A 1 64 ? 19.608 -15.685 11.153 1.00 11.42 64 PHE A C 9
ATOM 11601 O O . PHE A 1 64 ? 19.545 -16.742 11.782 1.00 13.34 64 PHE A O 9
ATOM 11618 N N . HIS A 1 65 ? 19.518 -14.493 11.733 1.00 35.34 65 HIS A N 9
ATOM 11619 C CA . HIS A 1 65 ? 19.336 -14.353 13.173 1.00 54.24 65 HIS A CA 9
ATOM 11620 C C . HIS A 1 65 ? 18.169 -15.210 13.657 1.00 63.12 65 HIS A C 9
ATOM 11621 O O . HIS A 1 65 ? 18.329 -16.043 14.549 1.00 32.53 65 HIS A O 9
ATOM 11635 N N . GLU A 1 66 ? 16.999 -14.998 13.065 1.00 61.31 66 GLU A N 9
ATOM 11636 C CA . GLU A 1 66 ? 15.807 -15.749 13.439 1.00 14.23 66 GLU A CA 9
ATOM 11637 C C . GLU A 1 66 ? 15.931 -17.211 13.017 1.00 73.11 66 GLU A C 9
ATOM 11638 O O . GLU A 1 66 ? 15.472 -18.112 13.720 1.00 23.51 66 GLU A O 9
ATOM 11650 N N . PHE A 1 67 ? 16.555 -17.438 11.866 1.00 32.21 67 PHE A N 9
ATOM 11651 C CA . PHE A 1 67 ? 16.738 -18.789 11.350 1.00 14.43 67 PHE A CA 9
ATOM 11652 C C . PHE A 1 67 ? 18.102 -19.343 11.751 1.00 62.12 67 PHE A C 9
ATOM 11653 O O . PHE A 1 67 ? 18.760 -20.027 10.968 1.00 21.31 67 PHE A O 9
ATOM 11670 N N . MET A 1 68 ? 18.519 -19.043 12.976 1.00 3.21 68 MET A N 9
ATOM 11671 C CA . MET A 1 68 ? 19.804 -19.512 13.483 1.00 65.30 68 MET A CA 9
ATOM 11672 C C . MET A 1 68 ? 19.630 -20.770 14.327 1.00 52.22 68 MET A C 9
ATOM 11673 O O . MET A 1 68 ? 20.473 -21.666 14.303 1.00 12.33 68 MET A O 9
ATOM 11687 N N . ASP A 1 69 ? 18.532 -20.830 15.071 1.00 34.13 69 ASP A N 9
ATOM 11688 C CA . ASP A 1 69 ? 18.247 -21.980 15.922 1.00 32.40 69 ASP A CA 9
ATOM 11689 C C . ASP A 1 69 ? 16.799 -22.432 15.757 1.00 53.50 69 ASP A C 9
ATOM 11690 O O . ASP A 1 69 ? 15.869 -21.728 16.153 1.00 72.34 69 ASP A O 9
ATOM 11699 N N . PHE A 1 70 ? 16.615 -23.610 15.172 1.00 11.41 70 PHE A N 9
ATOM 11700 C CA . PHE A 1 70 ? 15.281 -24.156 14.952 1.00 50.21 70 PHE A CA 9
ATOM 11701 C C . PHE A 1 70 ? 15.354 -25.627 14.556 1.00 13.23 70 PHE A C 9
ATOM 11702 O O . PHE A 1 70 ? 16.360 -26.087 14.019 1.00 12.12 70 PHE A O 9
ATOM 11719 N N . GLU A 1 71 ? 14.278 -26.360 14.827 1.00 22.05 71 GLU A N 9
ATOM 11720 C CA . GLU A 1 71 ? 14.220 -27.780 14.499 1.00 0.15 71 GLU A CA 9
ATOM 11721 C C . GLU A 1 71 ? 14.569 -28.016 13.032 1.00 5.50 71 GLU A C 9
ATOM 11722 O O . GLU A 1 71 ? 14.088 -27.308 12.147 1.00 70.54 71 GLU A O 9
ATOM 11734 N N . LEU A 1 72 ? 15.410 -29.014 12.784 1.00 43.45 72 LEU A N 9
ATOM 11735 C CA . LEU A 1 72 ? 15.825 -29.343 11.424 1.00 4.42 72 LEU A CA 9
ATOM 11736 C C . LEU A 1 72 ? 14.673 -29.960 10.638 1.00 55.22 72 LEU A C 9
ATOM 11737 O O . LEU A 1 72 ? 13.647 -30.329 11.208 1.00 23.02 72 LEU A O 9
ATOM 11753 N N . ASP A 1 73 ? 14.852 -30.070 9.326 1.00 1.34 73 ASP A N 9
ATOM 11754 C CA . ASP A 1 73 ? 13.829 -30.645 8.460 1.00 72.20 73 ASP A CA 9
ATOM 11755 C C . ASP A 1 73 ? 14.179 -32.082 8.087 1.00 33.05 73 ASP A C 9
ATOM 11756 O O . ASP A 1 73 ? 15.308 -32.375 7.691 1.00 70.25 73 ASP A O 9
ATOM 11765 N N . LYS A 1 74 ? 13.204 -32.975 8.214 1.00 22.32 74 LYS A N 9
ATOM 11766 C CA . LYS A 1 74 ? 13.407 -34.382 7.890 1.00 45.01 74 LYS A CA 9
ATOM 11767 C C . LYS A 1 74 ? 14.612 -34.944 8.637 1.00 4.15 74 LYS A C 9
ATOM 11768 O O . LYS A 1 74 ? 15.616 -35.310 8.028 1.00 33.01 74 LYS A O 9
ATOM 11787 N N . ASN A 1 75 ? 14.503 -35.011 9.960 1.00 50.00 75 ASN A N 9
ATOM 11788 C CA . ASN A 1 75 ? 15.584 -35.531 10.790 1.00 33.42 75 ASN A CA 9
ATOM 11789 C C . ASN A 1 75 ? 15.752 -37.033 10.587 1.00 13.53 75 ASN A C 9
ATOM 11790 O O . ASN A 1 75 ? 14.901 -37.825 10.992 1.00 20.41 75 ASN A O 9
ATOM 11801 N N . LYS A 1 76 ? 16.857 -37.420 9.957 1.00 63.45 76 LYS A N 9
ATOM 11802 C CA . LYS A 1 76 ? 17.140 -38.827 9.701 1.00 62.22 76 LYS A CA 9
ATOM 11803 C C . LYS A 1 76 ? 17.707 -39.503 10.945 1.00 44.00 76 LYS A C 9
ATOM 11804 O O . LYS A 1 76 ? 18.810 -40.048 10.918 1.00 31.35 76 LYS A O 9
ATOM 11823 N N . GLU A 1 77 ? 16.944 -39.464 12.034 1.00 60.23 77 GLU A N 9
ATOM 11824 C CA . GLU A 1 77 ? 17.373 -40.075 13.287 1.00 55.42 77 GLU A CA 9
ATOM 11825 C C . GLU A 1 77 ? 16.309 -41.032 13.818 1.00 1.44 77 GLU A C 9
ATOM 11826 O O . GLU A 1 77 ? 15.265 -41.226 13.194 1.00 3.11 77 GLU A O 9
ATOM 11838 N N . VAL A 1 78 ? 16.581 -41.629 14.974 1.00 72.34 78 VAL A N 9
ATOM 11839 C CA . VAL A 1 78 ? 15.650 -42.565 15.590 1.00 1.21 78 VAL A CA 9
ATOM 11840 C C . VAL A 1 78 ? 14.691 -41.847 16.533 1.00 24.32 78 VAL A C 9
ATOM 11841 O O . VAL A 1 78 ? 15.089 -40.937 17.263 1.00 54.22 78 VAL A O 9
ATOM 11854 N N . ILE A 1 79 ? 13.429 -42.260 16.513 1.00 12.34 79 ILE A N 9
ATOM 11855 C CA . ILE A 1 79 ? 12.414 -41.657 17.368 1.00 3.02 79 ILE A CA 9
ATOM 11856 C C . ILE A 1 79 ? 12.647 -42.014 18.833 1.00 34.21 79 ILE A C 9
ATOM 11857 O O . ILE A 1 79 ? 13.557 -42.775 19.160 1.00 71.21 79 ILE A O 9
ATOM 11873 N N . ASP A 1 80 ? 11.817 -41.459 19.710 1.00 0.43 80 ASP A N 9
ATOM 11874 C CA . ASP A 1 80 ? 11.930 -41.721 21.140 1.00 44.22 80 ASP A CA 9
ATOM 11875 C C . ASP A 1 80 ? 11.043 -42.891 21.550 1.00 71.32 80 ASP A C 9
ATOM 11876 O O . ASP A 1 80 ? 10.011 -43.151 20.930 1.00 72.30 80 ASP A O 9
ATOM 11885 N N . LYS A 1 81 ? 11.451 -43.598 22.599 1.00 71.21 81 LYS A N 9
ATOM 11886 C CA . LYS A 1 81 ? 10.693 -44.742 23.093 1.00 32.41 81 LYS A CA 9
ATOM 11887 C C . LYS A 1 81 ? 9.529 -44.287 23.967 1.00 2.55 81 LYS A C 9
ATOM 11888 O O . LYS A 1 81 ? 9.428 -44.672 25.133 1.00 71.50 81 LYS A O 9
ATOM 11907 N N . ARG A 1 82 ? 8.653 -43.466 23.398 1.00 20.24 82 ARG A N 9
ATOM 11908 C CA . ARG A 1 82 ? 7.495 -42.959 24.126 1.00 35.42 82 ARG A CA 9
ATOM 11909 C C . ARG A 1 82 ? 6.206 -43.583 23.599 1.00 62.14 82 ARG A C 9
ATOM 11910 O O . ARG A 1 82 ? 5.6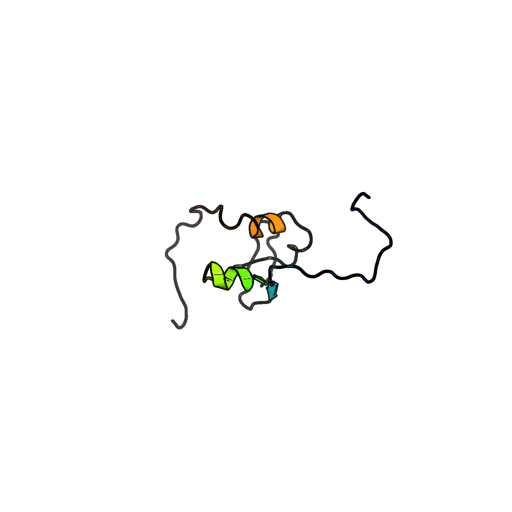64 -43.149 22.582 1.00 11.11 82 ARG A O 9
ATOM 11931 N N . LYS A 1 83 ? 5.720 -44.603 24.298 1.00 13.04 83 LYS A N 9
ATOM 11932 C CA . LYS A 1 83 ? 4.494 -45.286 23.903 1.00 34.51 83 LYS A CA 9
ATOM 11933 C C . LYS A 1 83 ? 4.623 -45.865 22.498 1.00 12.13 83 LYS A C 9
ATOM 11934 O O . LYS A 1 83 ? 3.686 -45.802 21.701 1.00 41.41 83 LYS A O 9
ATOM 11953 N N . GLY A 1 84 ? 5.789 -46.429 22.198 1.00 75.13 84 GLY A N 9
ATOM 11954 C CA . GLY A 1 84 ? 6.017 -47.010 20.889 1.00 35.05 84 GLY A CA 9
ATOM 11955 C C . GLY A 1 84 ? 5.121 -48.203 20.620 1.00 3.15 84 GLY A C 9
ATOM 11956 O O . GLY A 1 84 ? 5.190 -49.183 21.360 1.00 65.41 84 GLY A O 9
ATOM 11962 N N . GLY A 1 1 ? -7.012 3.170 1.307 1.00 13.00 1 GLY A N 10
ATOM 11963 C CA . GLY A 1 1 ? -5.906 4.048 1.643 1.00 45.03 1 GLY A CA 10
ATOM 11964 C C . GLY A 1 1 ? -4.741 3.302 2.263 1.00 42.52 1 GLY A C 10
ATOM 11965 O O . GLY A 1 1 ? -4.716 2.072 2.306 1.00 65.25 1 GLY A O 10
ATOM 11969 N N . PRO A 1 2 ? -3.747 4.055 2.755 1.00 23.40 2 PRO A N 10
ATOM 11970 C CA . PRO A 1 2 ? -2.553 3.478 3.384 1.00 65.14 2 PRO A CA 10
ATOM 11971 C C . PRO A 1 2 ? -2.862 2.832 4.730 1.00 23.03 2 PRO A C 10
ATOM 11972 O O . PRO A 1 2 ? -2.307 1.788 5.071 1.00 51.01 2 PRO A O 10
ATOM 11983 N N . LEU A 1 3 ? -3.753 3.460 5.491 1.00 43.35 3 LEU A N 10
ATOM 11984 C CA . LEU A 1 3 ? -4.137 2.945 6.801 1.00 44.11 3 LEU A CA 10
ATOM 11985 C C . LEU A 1 3 ? -5.482 2.229 6.733 1.00 20.35 3 LEU A C 10
ATOM 11986 O O . LEU A 1 3 ? -6.524 2.861 6.563 1.00 44.04 3 LEU A O 10
ATOM 12002 N N . GLY A 1 4 ? -5.451 0.907 6.868 1.00 23.12 4 GLY A N 10
ATOM 12003 C CA . GLY A 1 4 ? -6.674 0.128 6.820 1.00 5.41 4 GLY A CA 10
ATOM 12004 C C . GLY A 1 4 ? -7.715 0.620 7.806 1.00 23.40 4 GLY A C 10
ATOM 12005 O O . GLY A 1 4 ? -8.886 0.772 7.459 1.00 51.44 4 GLY A O 10
ATOM 12009 N N . SER A 1 5 ? -7.287 0.871 9.039 1.00 31.21 5 SER A N 10
ATOM 12010 C CA . SER A 1 5 ? -8.191 1.345 10.080 1.00 55.32 5 SER A CA 10
ATOM 12011 C C . SER A 1 5 ? -7.427 2.108 11.158 1.00 33.45 5 SER A C 10
ATOM 12012 O O . SER A 1 5 ? -6.211 1.980 11.301 1.00 74.25 5 SER A O 10
ATOM 12020 N N . PRO A 1 6 ? -8.156 2.924 11.935 1.00 43.42 6 PRO A N 10
ATOM 12021 C CA . PRO A 1 6 ? -7.570 3.725 13.012 1.00 21.41 6 PRO A CA 10
ATOM 12022 C C . PRO A 1 6 ? -7.102 2.866 14.184 1.00 44.12 6 PRO A C 10
ATOM 12023 O O . PRO A 1 6 ? -7.890 2.132 14.779 1.00 42.42 6 PRO A O 10
ATOM 12034 N N . GLU A 1 7 ? -5.817 2.965 14.507 1.00 24.22 7 GLU A N 10
ATOM 12035 C CA . GLU A 1 7 ? -5.246 2.196 15.607 1.00 62.34 7 GLU A CA 10
ATOM 12036 C C . GLU A 1 7 ? -5.351 2.966 16.921 1.00 23.51 7 GLU A C 10
ATOM 12037 O O . GLU A 1 7 ? -5.763 4.127 16.942 1.00 65.34 7 GLU A O 10
ATOM 12049 N N . PHE A 1 8 ? -4.975 2.312 18.015 1.00 51.31 8 PHE A N 10
ATOM 12050 C CA . PHE A 1 8 ? -5.028 2.933 19.333 1.00 34.45 8 PHE A CA 10
ATOM 12051 C C . PHE A 1 8 ? -3.998 4.053 19.449 1.00 41.25 8 PHE A C 10
ATOM 12052 O O . PHE A 1 8 ? -2.899 3.958 18.902 1.00 21.05 8 PHE A O 10
ATOM 12069 N N . SER A 1 9 ? -4.361 5.113 20.164 1.00 1.33 9 SER A N 10
ATOM 12070 C CA . SER A 1 9 ? -3.470 6.252 20.348 1.00 62.22 9 SER A CA 10
ATOM 12071 C C . SER A 1 9 ? -2.680 6.121 21.646 1.00 54.14 9 SER A C 10
ATOM 12072 O O . SER A 1 9 ? -3.227 6.284 22.737 1.00 74.33 9 SER A O 10
ATOM 12080 N N . TYR A 1 10 ? -1.392 5.824 21.519 1.00 51.44 10 TYR A N 10
ATOM 12081 C CA . TYR A 1 10 ? -0.526 5.667 22.682 1.00 32.10 10 TYR A CA 10
ATOM 12082 C C . TYR A 1 10 ? 0.927 5.469 22.255 1.00 71.44 10 TYR A C 10
ATOM 12083 O O . TYR A 1 10 ? 1.241 4.560 21.487 1.00 23.14 10 TYR A O 10
ATOM 12101 N N . PHE A 1 11 ? 1.807 6.325 22.763 1.00 23.11 11 PHE A N 10
ATOM 12102 C CA . PHE A 1 11 ? 3.226 6.246 22.436 1.00 63.24 11 PHE A CA 10
ATOM 12103 C C . PHE A 1 11 ? 4.016 5.635 23.590 1.00 24.21 11 PHE A C 10
ATOM 12104 O O . PHE A 1 11 ? 3.691 5.844 24.758 1.00 13.15 11 PHE A O 10
ATOM 12121 N N . ALA A 1 12 ? 5.055 4.878 23.252 1.00 65.22 12 ALA A N 10
ATOM 12122 C CA . ALA A 1 12 ? 5.892 4.238 24.259 1.00 14.34 12 ALA A CA 10
ATOM 12123 C C . ALA A 1 12 ? 7.303 4.001 23.729 1.00 43.05 12 ALA A C 10
ATOM 12124 O O . ALA A 1 12 ? 7.614 4.340 22.587 1.00 10.20 12 ALA A O 10
ATOM 12131 N N . LYS A 1 13 ? 8.153 3.415 24.565 1.00 73.13 13 LYS A N 10
ATOM 12132 C CA . LYS A 1 13 ? 9.531 3.130 24.182 1.00 23.22 13 LYS A CA 10
ATOM 12133 C C . LYS A 1 13 ? 9.908 1.694 24.530 1.00 65.32 13 LYS A C 10
ATOM 12134 O O . LYS A 1 13 ? 10.172 1.376 25.691 1.00 1.21 13 LYS A O 10
ATOM 12153 N N . ILE A 1 14 ? 9.932 0.832 23.520 1.00 44.40 14 ILE A N 10
ATOM 12154 C CA . ILE A 1 14 ? 10.278 -0.570 23.721 1.00 72.42 14 ILE A CA 10
ATOM 12155 C C . ILE A 1 14 ? 10.410 -1.299 22.389 1.00 63.34 14 ILE A C 10
ATOM 12156 O O . ILE A 1 14 ? 9.690 -1.003 21.434 1.00 20.04 14 ILE A O 10
ATOM 12172 N N . GLN A 1 15 ? 11.331 -2.256 22.332 1.00 45.24 15 GLN A N 10
ATOM 12173 C CA . GLN A 1 15 ? 11.554 -3.029 21.116 1.00 30.50 15 GLN A CA 10
ATOM 12174 C C . GLN A 1 15 ? 11.611 -4.522 21.423 1.00 44.11 15 GLN A C 10
ATOM 12175 O O . GLN A 1 15 ? 11.931 -4.940 22.535 1.00 54.44 15 GLN A O 10
ATOM 12189 N N . PRO A 1 16 ? 11.290 -5.347 20.414 1.00 13.03 16 PRO A N 10
ATOM 12190 C CA . PRO A 1 16 ? 11.296 -6.805 20.552 1.00 44.13 16 PRO A CA 10
ATOM 12191 C C . PRO A 1 16 ? 12.707 -7.368 20.695 1.00 25.00 16 PRO A C 10
ATOM 12192 O O . PRO A 1 16 ? 12.898 -8.327 21.441 1.00 12.21 16 PRO A O 10
ATOM 12203 N N . HIS A 1 17 ? 13.650 -6.769 19.985 1.00 12.14 17 HIS A N 10
ATOM 12204 C CA . HIS A 1 17 ? 15.030 -7.220 20.041 1.00 54.54 17 HIS A CA 10
ATOM 12205 C C . HIS A 1 17 ? 15.965 -6.010 20.053 1.00 20.40 17 HIS A C 10
ATOM 12206 O O . HIS A 1 17 ? 15.835 -5.074 19.263 1.00 64.53 17 HIS A O 10
ATOM 12220 N N . THR A 1 18 ? 16.922 -6.047 20.977 1.00 35.34 18 THR A N 10
ATOM 12221 C CA . THR A 1 18 ? 17.892 -4.969 21.116 1.00 52.40 18 THR A CA 10
ATOM 12222 C C . THR A 1 18 ? 19.279 -5.415 20.669 1.00 23.54 18 THR A C 10
ATOM 12223 O O . THR A 1 18 ? 19.874 -6.315 21.261 1.00 13.23 18 THR A O 10
ATOM 12234 N N . PHE A 1 19 ? 19.789 -4.780 19.618 1.00 13.32 19 PHE A N 10
ATOM 12235 C CA . PHE A 1 19 ? 21.107 -5.113 19.089 1.00 4.21 19 PHE A CA 10
ATOM 12236 C C . PHE A 1 19 ? 22.167 -4.159 19.633 1.00 62.04 19 PHE A C 10
ATOM 12237 O O . PHE A 1 19 ? 22.085 -2.947 19.435 1.00 11.32 19 PHE A O 10
ATOM 12254 N N . ILE A 1 20 ? 23.160 -4.716 20.318 1.00 3.34 20 ILE A N 10
ATOM 12255 C CA . ILE A 1 20 ? 24.236 -3.916 20.888 1.00 61.02 20 ILE A CA 10
ATOM 12256 C C . ILE A 1 20 ? 25.574 -4.248 20.237 1.00 2.51 20 ILE A C 10
ATOM 12257 O O . ILE A 1 20 ? 25.761 -5.342 19.705 1.00 43.33 20 ILE A O 10
ATOM 12273 N N . GLU A 1 21 ? 26.502 -3.297 20.284 1.00 23.44 21 GLU A N 10
ATOM 12274 C CA . GLU A 1 21 ? 27.823 -3.490 19.698 1.00 62.23 21 GLU A CA 10
ATOM 12275 C C . GLU A 1 21 ? 28.787 -4.093 20.716 1.00 13.02 21 GLU A C 10
ATOM 12276 O O . GLU A 1 21 ? 29.162 -3.443 21.692 1.00 25.24 21 GLU A O 10
ATOM 12288 N N . GLY A 1 22 ? 29.183 -5.340 20.483 1.00 63.31 22 GLY A N 10
ATOM 12289 C CA . GLY A 1 22 ? 30.099 -6.009 21.388 1.00 51.12 22 GLY A CA 10
ATOM 12290 C C . GLY A 1 22 ? 31.509 -5.461 21.297 1.00 15.21 22 GLY A C 10
ATOM 12291 O O . GLY A 1 22 ? 31.722 -4.363 20.783 1.00 34.44 22 GLY A O 10
ATOM 12295 N N . GLU A 1 23 ? 32.473 -6.226 21.799 1.00 30.30 23 GLU A N 10
ATOM 12296 C CA . GLU A 1 23 ? 33.870 -5.808 21.773 1.00 15.22 23 GLU A CA 10
ATOM 12297 C C . GLU A 1 23 ? 34.709 -6.764 20.930 1.00 74.01 23 GLU A C 10
ATOM 12298 O O . GLU A 1 23 ? 35.608 -6.341 20.204 1.00 41.25 23 GLU A O 10
ATOM 12310 N N . GLU A 1 24 ? 34.407 -8.054 21.033 1.00 21.44 24 GLU A N 10
ATOM 12311 C CA . GLU A 1 24 ? 35.135 -9.071 20.281 1.00 25.43 24 GLU A CA 10
ATOM 12312 C C . GLU A 1 24 ? 34.802 -8.989 18.793 1.00 13.43 24 GLU A C 10
ATOM 12313 O O . GLU A 1 24 ? 33.660 -9.208 18.390 1.00 65.34 24 GLU A O 10
ATOM 12325 N N . ILE A 1 25 ? 35.808 -8.672 17.985 1.00 63.21 25 ILE A N 10
ATOM 12326 C CA . ILE A 1 25 ? 35.623 -8.562 16.544 1.00 75.21 25 ILE A CA 10
ATOM 12327 C C . ILE A 1 25 ? 35.369 -9.928 15.916 1.00 72.53 25 ILE A C 10
ATOM 12328 O O . ILE A 1 25 ? 36.277 -10.753 15.812 1.00 21.40 25 ILE A O 10
ATOM 12344 N N . VAL A 1 26 ? 34.129 -10.160 15.498 1.00 21.51 26 VAL A N 10
ATOM 12345 C CA . VAL A 1 26 ? 33.755 -11.425 14.878 1.00 5.34 26 VAL A CA 10
ATOM 12346 C C . VAL A 1 26 ? 33.525 -11.256 13.380 1.00 44.31 26 VAL A C 10
ATOM 12347 O O . VAL A 1 26 ? 32.970 -10.251 12.935 1.00 31.12 26 VAL A O 10
ATOM 12360 N N . LYS A 1 27 ? 33.955 -12.247 12.606 1.00 43.54 27 LYS A N 10
ATOM 12361 C CA . LYS A 1 27 ? 33.795 -12.209 11.156 1.00 55.44 27 LYS A CA 10
ATOM 12362 C C . LYS A 1 27 ? 32.575 -13.016 10.723 1.00 62.32 27 LYS A C 10
ATOM 12363 O O . LYS A 1 27 ? 32.424 -14.180 11.095 1.00 30.01 27 LYS A O 10
ATOM 12382 N N . CYS A 1 28 ? 31.709 -12.392 9.933 1.00 4.35 28 CYS A N 10
ATOM 12383 C CA . CYS A 1 28 ? 30.503 -13.051 9.448 1.00 43.23 28 CYS A CA 10
ATOM 12384 C C . CYS A 1 28 ? 30.851 -14.176 8.476 1.00 64.43 28 CYS A C 10
ATOM 12385 O O . CYS A 1 28 ? 31.875 -14.127 7.795 1.00 64.52 28 CYS A O 10
ATOM 12392 N N . SER A 1 29 ? 29.991 -15.188 8.419 1.00 61.53 29 SER A N 10
ATOM 12393 C CA . SER A 1 29 ? 30.208 -16.326 7.534 1.00 52.24 29 SER A CA 10
ATOM 12394 C C . SER A 1 29 ? 29.868 -15.966 6.091 1.00 23.45 29 SER A C 10
ATOM 12395 O O . SER A 1 29 ? 30.404 -16.551 5.151 1.00 42.24 29 SER A O 10
ATOM 12403 N N . GLU A 1 30 ? 28.972 -14.998 5.926 1.00 64.24 30 GLU A N 10
ATOM 12404 C CA . GLU A 1 30 ? 28.559 -14.560 4.598 1.00 54.04 30 GLU A CA 10
ATOM 12405 C C . GLU A 1 30 ? 29.262 -13.262 4.209 1.00 10.41 30 GLU A C 10
ATOM 12406 O O . GLU A 1 30 ? 29.863 -13.165 3.139 1.00 63.21 30 GLU A O 10
ATOM 12418 N N . CYS A 1 31 ? 29.182 -12.267 5.086 1.00 32.45 31 CYS A N 10
ATOM 12419 C CA . CYS A 1 31 ? 29.809 -10.975 4.837 1.00 54.51 31 CYS A CA 10
ATOM 12420 C C . CYS A 1 31 ? 31.328 -11.079 4.936 1.00 22.31 31 CYS A C 10
ATOM 12421 O O . CYS A 1 31 ? 32.056 -10.413 4.201 1.00 34.33 31 CYS A O 10
ATOM 12428 N N . GLY A 1 32 ? 31.799 -11.920 5.851 1.00 1.11 32 GLY A N 10
ATOM 12429 C CA . GLY A 1 32 ? 33.229 -12.096 6.030 1.00 43.42 32 GLY A CA 10
ATOM 12430 C C . GLY A 1 32 ? 33.946 -10.788 6.296 1.00 4.45 32 GLY A C 10
ATOM 12431 O O . GLY A 1 32 ? 35.009 -10.531 5.734 1.00 3.54 32 GLY A O 10
ATOM 12435 N N . ASN A 1 33 ? 33.361 -9.958 7.153 1.00 51.22 33 ASN A N 10
ATOM 12436 C CA . ASN A 1 33 ? 33.950 -8.667 7.490 1.00 32.51 33 ASN A CA 10
ATOM 12437 C C . ASN A 1 33 ? 34.102 -8.515 9.000 1.00 35.31 33 ASN A C 10
ATOM 12438 O O . ASN A 1 33 ? 33.411 -9.179 9.772 1.00 13.22 33 ASN A O 10
ATOM 12449 N N . GLU A 1 34 ? 35.010 -7.637 9.413 1.00 73.12 34 GLU A N 10
ATOM 12450 C CA . GLU A 1 34 ? 35.252 -7.398 10.832 1.00 44.14 34 GLU A CA 10
ATOM 12451 C C . GLU A 1 34 ? 34.109 -6.600 11.451 1.00 10.04 34 GLU A C 10
ATOM 12452 O O . GLU A 1 34 ? 33.888 -5.438 11.106 1.00 22.33 34 GLU A O 10
ATOM 12464 N N . THR A 1 35 ? 33.384 -7.231 12.370 1.00 25.20 35 THR A N 10
ATOM 12465 C CA . THR A 1 35 ? 32.263 -6.581 13.037 1.00 50.44 35 THR A CA 10
ATOM 12466 C C . THR A 1 35 ? 31.994 -7.212 14.400 1.00 0.44 35 THR A C 10
ATOM 12467 O O . THR A 1 35 ? 32.215 -8.407 14.597 1.00 40.42 35 THR A O 10
ATOM 12478 N N . LYS A 1 36 ? 31.516 -6.401 15.337 1.00 5.23 36 LYS A N 10
ATOM 12479 C CA . LYS A 1 36 ? 31.215 -6.879 16.681 1.00 55.20 36 LYS A CA 10
ATOM 12480 C C . LYS A 1 36 ? 29.798 -6.490 17.092 1.00 40.34 36 LYS A C 10
ATOM 12481 O O . LYS A 1 36 ? 29.585 -5.447 17.712 1.00 21.00 36 LYS A O 10
ATOM 12500 N N . VAL A 1 37 ? 28.833 -7.335 16.745 1.00 34.04 37 VAL A N 10
ATOM 12501 C CA . VAL A 1 37 ? 27.437 -7.081 17.080 1.00 13.15 37 VAL A CA 10
ATOM 12502 C C . VAL A 1 37 ? 26.821 -8.270 17.808 1.00 30.43 37 VAL A C 10
ATOM 12503 O O . VAL A 1 37 ? 27.096 -9.425 17.479 1.00 53.31 37 VAL A O 10
ATOM 12516 N N . PHE A 1 38 ? 25.986 -7.981 18.801 1.00 60.31 38 PHE A N 10
ATOM 12517 C CA . PHE A 1 38 ? 25.331 -9.028 19.578 1.00 30.24 38 PHE A CA 10
ATOM 12518 C C . PHE A 1 38 ? 23.986 -8.545 20.114 1.00 73.44 38 PHE A C 10
ATOM 12519 O O . PHE A 1 38 ? 23.886 -7.460 20.687 1.00 73.13 38 PHE A O 10
ATOM 12536 N N . CYS A 1 39 ? 22.953 -9.360 19.924 1.00 0.23 39 CYS A N 10
ATOM 12537 C CA . CYS A 1 39 ? 21.614 -9.018 20.386 1.00 52.42 39 CYS A CA 10
ATOM 12538 C C . CYS A 1 39 ? 21.461 -9.313 21.876 1.00 21.23 39 CYS A C 10
ATOM 12539 O O . CYS A 1 39 ? 21.574 -10.461 22.306 1.00 31.25 39 CYS A O 10
ATOM 12546 N N . GLN A 1 40 ? 21.203 -8.269 22.657 1.00 21.12 40 GLN A N 10
ATOM 12547 C CA . GLN A 1 40 ? 21.034 -8.416 24.098 1.00 22.10 40 GLN A CA 10
ATOM 12548 C C . GLN A 1 40 ? 19.821 -9.284 24.418 1.00 20.43 40 GLN A C 10
ATOM 12549 O O . GLN A 1 40 ? 19.907 -10.214 25.219 1.00 42.44 40 GLN A O 10
ATOM 12563 N N . GLU A 1 41 ? 18.694 -8.972 23.787 1.00 55.21 41 GLU A N 10
ATOM 12564 C CA . GLU A 1 41 ? 17.464 -9.723 24.007 1.00 71.53 41 GLU A CA 10
ATOM 12565 C C . GLU A 1 41 ? 17.702 -11.221 23.833 1.00 14.32 41 GLU A C 10
ATOM 12566 O O . GLU A 1 41 ? 17.115 -12.041 24.539 1.00 75.43 41 GLU A O 10
ATOM 12578 N N . CYS A 1 42 ? 18.567 -11.571 22.887 1.00 24.52 42 CYS A N 10
ATOM 12579 C CA . CYS A 1 42 ? 18.885 -12.968 22.618 1.00 33.24 42 CYS A CA 10
ATOM 12580 C C . CYS A 1 42 ? 19.939 -13.484 23.593 1.00 63.45 42 CYS A C 10
ATOM 12581 O O . CYS A 1 42 ? 19.812 -14.579 24.141 1.00 33.02 42 CYS A O 10
ATOM 12588 N N . THR A 1 43 ? 20.982 -12.687 23.805 1.00 63.23 43 THR A N 10
ATOM 12589 C CA . THR A 1 43 ? 22.059 -13.062 24.712 1.00 0.51 43 THR A CA 10
ATOM 12590 C C . THR A 1 43 ? 21.511 -13.485 26.070 1.00 71.50 43 THR A C 10
ATOM 12591 O O . THR A 1 43 ? 22.074 -14.358 26.732 1.00 21.23 43 THR A O 10
ATOM 12602 N N . ILE A 1 44 ? 20.412 -12.863 26.480 1.00 53.22 44 ILE A N 10
ATOM 12603 C CA . ILE A 1 44 ? 19.788 -13.176 27.760 1.00 72.32 44 ILE A CA 10
ATOM 12604 C C . ILE A 1 44 ? 19.015 -14.490 27.686 1.00 22.14 44 ILE A C 10
ATOM 12605 O O . ILE A 1 44 ? 19.356 -15.461 28.363 1.00 61.21 44 ILE A O 10
ATOM 12621 N N . LEU A 1 45 ? 17.976 -14.513 26.861 1.00 75.11 45 LEU A N 10
ATOM 12622 C CA . LEU A 1 45 ? 17.155 -15.707 26.697 1.00 24.53 45 LEU A CA 10
ATOM 12623 C C . LEU A 1 45 ? 18.022 -16.927 26.404 1.00 71.35 45 LEU A C 10
ATOM 12624 O O . LEU A 1 45 ? 17.923 -17.949 27.084 1.00 73.40 45 LEU A O 10
ATOM 12640 N N . LYS A 1 46 ? 18.873 -16.813 25.391 1.00 25.10 46 LYS A N 10
ATOM 12641 C CA . LYS A 1 46 ? 19.762 -17.905 25.010 1.00 73.33 46 LYS A CA 10
ATOM 12642 C C . LYS A 1 46 ? 20.869 -18.091 26.043 1.00 55.23 46 LYS A C 10
ATOM 12643 O O . LYS A 1 46 ? 21.405 -19.187 26.201 1.00 52.11 46 LYS A O 10
ATOM 12662 N N . ALA A 1 47 ? 21.205 -17.013 26.744 1.00 0.10 47 ALA A N 10
ATOM 12663 C CA . ALA A 1 47 ? 22.245 -17.060 27.764 1.00 41.32 47 ALA A CA 10
ATOM 12664 C C . ALA A 1 47 ? 23.614 -17.312 27.141 1.00 30.13 47 ALA A C 10
ATOM 12665 O O . ALA A 1 47 ? 24.454 -17.996 27.723 1.00 72.53 47 ALA A O 10
ATOM 12672 N N . GLU A 1 48 ? 23.830 -16.756 25.952 1.00 72.34 48 GLU A N 10
ATOM 12673 C CA . GLU A 1 48 ? 25.098 -16.924 25.250 1.00 23.12 48 GLU A CA 10
ATOM 12674 C C . GLU A 1 48 ? 25.366 -15.742 24.322 1.00 22.14 48 GLU A C 10
ATOM 12675 O O . GLU A 1 48 ? 24.438 -15.145 23.776 1.00 54.41 48 GLU A O 10
ATOM 12687 N N . VAL A 1 49 ? 26.641 -15.411 24.149 1.00 22.44 49 VAL A N 10
ATOM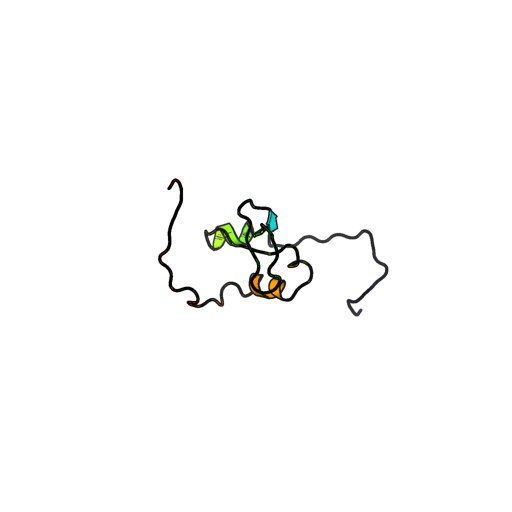 12688 C CA . VAL A 1 49 ? 27.032 -14.303 23.287 1.00 71.42 49 VAL A CA 10
ATOM 12689 C C . VAL A 1 49 ? 26.777 -14.630 21.820 1.00 42.13 49 VAL A C 10
ATOM 12690 O O . VAL A 1 49 ? 27.408 -15.522 21.252 1.00 41.24 49 VAL A O 10
ATOM 12703 N N . VAL A 1 50 ? 25.847 -13.902 21.210 1.00 43.02 50 VAL A N 10
ATOM 12704 C CA . VAL A 1 50 ? 25.508 -14.114 19.808 1.00 25.42 50 VAL A CA 10
ATOM 12705 C C . VAL A 1 50 ? 26.256 -13.135 18.908 1.00 64.32 50 VAL A C 10
ATOM 12706 O O . VAL A 1 50 ? 26.439 -11.970 19.257 1.00 3.44 50 VAL A O 10
ATOM 12719 N N . GLY A 1 51 ? 26.686 -13.618 17.746 1.00 24.22 51 GLY A N 10
ATOM 12720 C CA . GLY A 1 51 ? 27.408 -12.773 16.813 1.00 32.12 51 GLY A CA 10
ATOM 12721 C C . GLY A 1 51 ? 26.544 -12.317 15.655 1.00 65.22 51 GLY A C 10
ATOM 12722 O O . GLY A 1 51 ? 25.795 -13.108 15.080 1.00 12.55 51 GLY A O 10
ATOM 12726 N N . LEU A 1 52 ? 26.645 -11.037 15.311 1.00 64.53 52 LEU A N 10
ATOM 12727 C CA . LEU A 1 52 ? 25.865 -10.476 14.214 1.00 62.54 52 LEU A CA 10
ATOM 12728 C C . LEU A 1 52 ? 26.696 -9.484 13.406 1.00 33.52 52 LEU A C 10
ATOM 12729 O O . LEU A 1 52 ? 27.784 -9.086 13.822 1.00 61.23 52 LEU A O 10
ATOM 12745 N N . CYS A 1 53 ? 26.175 -9.087 12.249 1.00 54.23 53 CYS A N 10
ATOM 12746 C CA . CYS A 1 53 ? 26.867 -8.141 11.383 1.00 1.52 53 CYS A CA 10
ATOM 12747 C C . CYS A 1 53 ? 26.025 -6.889 11.164 1.00 63.34 53 CYS A C 10
ATOM 12748 O O . CYS A 1 53 ? 24.799 -6.960 11.065 1.00 63.31 53 CYS A O 10
ATOM 12755 N N . HIS A 1 54 ? 26.690 -5.740 11.089 1.00 43.32 54 HIS A N 10
ATOM 12756 C CA . HIS A 1 54 ? 26.003 -4.470 10.881 1.00 41.23 54 HIS A CA 10
ATOM 12757 C C . HIS A 1 54 ? 25.152 -4.514 9.616 1.00 31.42 54 HIS A C 10
ATOM 12758 O O . HIS A 1 54 ? 24.144 -3.817 9.511 1.00 74.13 54 HIS A O 10
ATOM 12772 N N . GLU A 1 55 ? 25.567 -5.338 8.657 1.00 13.44 55 GLU A N 10
ATOM 12773 C CA . GLU A 1 55 ? 24.842 -5.470 7.399 1.00 60.13 55 GLU A CA 10
ATOM 12774 C C . GLU A 1 55 ? 23.465 -6.088 7.627 1.00 22.40 55 GLU A C 10
ATOM 12775 O O . GLU A 1 55 ? 22.613 -6.078 6.738 1.00 43.51 55 GLU A O 10
ATOM 12787 N N . LYS A 1 56 ? 23.256 -6.626 8.823 1.00 20.34 56 LYS A N 10
ATOM 12788 C CA . LYS A 1 56 ? 21.983 -7.249 9.170 1.00 62.30 56 LYS A CA 10
ATOM 12789 C C . LYS A 1 56 ? 20.813 -6.360 8.762 1.00 13.13 56 LYS A C 10
ATOM 12790 O O . LYS A 1 56 ? 19.746 -6.851 8.395 1.00 65.34 56 LYS A O 10
ATOM 12809 N N . ASP A 1 57 ? 21.021 -5.049 8.830 1.00 51.33 57 ASP A N 10
ATOM 12810 C CA . ASP A 1 57 ? 19.984 -4.091 8.465 1.00 24.35 57 ASP A CA 10
ATOM 12811 C C . ASP A 1 57 ? 19.363 -4.448 7.118 1.00 42.11 57 ASP A C 10
ATOM 12812 O O . ASP A 1 57 ? 18.164 -4.261 6.905 1.00 22.03 57 ASP A O 10
ATOM 12821 N N . THR A 1 58 ? 20.186 -4.962 6.210 1.00 42.40 58 THR A N 10
ATOM 12822 C CA . THR A 1 58 ? 19.720 -5.344 4.883 1.00 13.40 58 THR A CA 10
ATOM 12823 C C . THR A 1 58 ? 20.594 -6.441 4.287 1.00 33.45 58 THR A C 10
ATOM 12824 O O . THR A 1 58 ? 21.501 -6.165 3.500 1.00 41.04 58 THR A O 10
ATOM 12835 N N . ILE A 1 59 ? 20.316 -7.684 4.665 1.00 42.13 59 ILE A N 10
ATOM 12836 C CA . ILE A 1 59 ? 21.077 -8.822 4.164 1.00 72.23 59 ILE A CA 10
ATOM 12837 C C . ILE A 1 59 ? 20.457 -10.140 4.616 1.00 73.22 59 ILE A C 10
ATOM 12838 O O . ILE A 1 59 ? 19.773 -10.199 5.640 1.00 73.34 59 ILE A O 10
ATOM 12854 N N . LYS A 1 60 ? 20.700 -11.197 3.849 1.00 12.30 60 LYS A N 10
ATOM 12855 C CA . LYS A 1 60 ? 20.168 -12.516 4.170 1.00 4.03 60 LYS A CA 10
ATOM 12856 C C . LYS A 1 60 ? 20.463 -12.883 5.621 1.00 50.54 60 LYS A C 10
ATOM 12857 O O . LYS A 1 60 ? 19.669 -13.557 6.277 1.00 10.14 60 LYS A O 10
ATOM 12876 N N . CYS A 1 61 ? 21.612 -12.434 6.117 1.00 73.03 61 CYS A N 10
ATOM 12877 C CA . CYS A 1 61 ? 22.013 -12.714 7.491 1.00 43.40 61 CYS A CA 10
ATOM 12878 C C . CYS A 1 61 ? 20.890 -12.373 8.466 1.00 60.13 61 CYS A C 10
ATOM 12879 O O . CYS A 1 61 ? 20.712 -13.044 9.482 1.00 10.30 61 CYS A O 10
ATOM 12886 N N . GLN A 1 62 ? 20.137 -11.325 8.148 1.00 2.43 62 GLN A N 10
ATOM 12887 C CA . GLN A 1 62 ? 19.032 -10.894 8.997 1.00 32.14 62 GLN A CA 10
ATOM 12888 C C . GLN A 1 62 ? 18.104 -12.062 9.316 1.00 52.14 62 GLN A C 10
ATOM 12889 O O . GLN A 1 62 ? 17.520 -12.126 10.398 1.00 15.23 62 GLN A O 10
ATOM 12903 N N . ARG A 1 63 ? 17.973 -12.985 8.368 1.00 62.21 63 ARG A N 10
ATOM 12904 C CA . ARG A 1 63 ? 17.115 -14.149 8.548 1.00 74.13 63 ARG A CA 10
ATOM 12905 C C . ARG A 1 63 ? 17.624 -15.029 9.687 1.00 30.45 63 ARG A C 10
ATOM 12906 O O . ARG A 1 63 ? 16.838 -15.604 10.441 1.00 31.30 63 ARG A O 10
ATOM 12927 N N . PHE A 1 64 ? 18.944 -15.128 9.805 1.00 24.43 64 PHE A N 10
ATOM 12928 C CA . PHE A 1 64 ? 19.558 -15.939 10.851 1.00 55.04 64 PHE A CA 10
ATOM 12929 C C . PHE A 1 64 ? 18.988 -15.583 12.221 1.00 11.42 64 PHE A C 10
ATOM 12930 O O . PHE A 1 64 ? 18.691 -16.463 13.029 1.00 13.34 64 PHE A O 10
ATOM 12947 N N . HIS A 1 65 ? 18.838 -14.287 12.474 1.00 35.34 65 HIS A N 10
ATOM 12948 C CA . HIS A 1 65 ? 18.303 -13.813 13.746 1.00 54.24 65 HIS A CA 10
ATOM 12949 C C . HIS A 1 65 ? 16.874 -14.308 13.953 1.00 63.12 65 HIS A C 10
ATOM 12950 O O . HIS A 1 65 ? 16.469 -14.614 15.073 1.00 32.53 65 HIS A O 10
ATOM 12964 N N . GLU A 1 66 ? 16.116 -14.381 12.863 1.00 61.31 66 GLU A N 10
ATOM 12965 C CA . GLU A 1 66 ? 14.733 -14.836 12.926 1.00 14.23 66 GLU A CA 10
ATOM 12966 C C . GLU A 1 66 ? 14.664 -16.356 13.048 1.00 73.11 66 GLU A C 10
ATOM 12967 O O . GLU A 1 66 ? 13.747 -16.900 13.665 1.00 23.51 66 GLU A O 10
ATOM 12979 N N . PHE A 1 67 ? 15.640 -17.035 12.456 1.00 32.21 67 PHE A N 10
ATOM 12980 C CA . PHE A 1 67 ? 15.692 -18.492 12.496 1.00 14.43 67 PHE A CA 10
ATOM 12981 C C . PHE A 1 67 ? 16.222 -18.980 13.841 1.00 62.12 67 PHE A C 10
ATOM 12982 O O . PHE A 1 67 ? 15.849 -20.054 14.314 1.00 21.31 67 PHE A O 10
ATOM 12999 N N . MET A 1 68 ? 17.094 -18.185 14.451 1.00 3.21 68 MET A N 10
ATOM 13000 C CA . MET A 1 68 ? 17.675 -18.536 15.741 1.00 65.30 68 MET A CA 10
ATOM 13001 C C . MET A 1 68 ? 16.879 -17.913 16.884 1.00 52.22 68 MET A C 10
ATOM 13002 O O . MET A 1 68 ? 17.419 -17.650 17.958 1.00 12.33 68 MET A O 10
ATOM 13016 N N . ASP A 1 69 ? 15.593 -17.680 16.643 1.00 34.13 69 ASP A N 10
ATOM 13017 C CA . ASP A 1 69 ? 14.722 -17.089 17.653 1.00 32.40 69 ASP A CA 10
ATOM 13018 C C . ASP A 1 69 ? 13.695 -18.103 18.146 1.00 53.50 69 ASP A C 10
ATOM 13019 O O . ASP A 1 69 ? 13.335 -18.116 19.323 1.00 72.34 69 ASP A O 10
ATOM 13028 N N . PHE A 1 70 ? 13.224 -18.951 17.236 1.00 11.41 70 PHE A N 10
ATOM 13029 C CA . PHE A 1 70 ? 12.237 -19.967 17.577 1.00 50.21 70 PHE A CA 10
ATOM 13030 C C . PHE A 1 70 ? 10.975 -19.329 18.150 1.00 13.23 70 PHE A C 10
ATOM 13031 O O . PHE A 1 70 ? 10.326 -19.894 19.030 1.00 12.12 70 PHE A O 10
ATOM 13048 N N . GLU A 1 71 ? 10.634 -18.147 17.644 1.00 22.05 71 GLU A N 10
ATOM 13049 C CA . GLU A 1 71 ? 9.451 -17.431 18.107 1.00 0.15 71 GLU A CA 10
ATOM 13050 C C . GLU A 1 71 ? 9.440 -17.324 19.628 1.00 5.50 71 GLU A C 10
ATOM 13051 O O . GLU A 1 71 ? 8.477 -17.722 20.284 1.00 70.54 71 GLU A O 10
ATOM 13063 N N . LEU A 1 72 ? 10.519 -16.785 20.185 1.00 43.45 72 LEU A N 10
ATOM 13064 C CA . LEU A 1 72 ? 10.636 -16.624 21.630 1.00 4.42 72 LEU A CA 10
ATOM 13065 C C . LEU A 1 72 ? 9.459 -15.830 22.187 1.00 55.22 72 LEU A C 10
ATOM 13066 O O . LEU A 1 72 ? 8.609 -15.352 21.435 1.00 23.02 72 LEU A O 10
ATOM 13082 N N . ASP A 1 73 ? 9.419 -15.689 23.507 1.00 1.34 73 ASP A N 10
ATOM 13083 C CA . ASP A 1 73 ? 8.348 -14.949 24.165 1.00 72.20 73 ASP A CA 10
ATOM 13084 C C . ASP A 1 73 ? 8.735 -14.592 25.597 1.00 33.05 73 ASP A C 10
ATOM 13085 O O . ASP A 1 73 ? 9.347 -15.391 26.304 1.00 70.25 73 ASP A O 10
ATOM 13094 N N . LYS A 1 74 ? 8.373 -13.385 26.018 1.00 22.32 74 LYS A N 10
ATOM 13095 C CA . LYS A 1 74 ? 8.681 -12.920 27.365 1.00 45.01 74 LYS A CA 10
ATOM 13096 C C . LYS A 1 74 ? 7.490 -13.124 28.297 1.00 4.15 74 LYS A C 10
ATOM 13097 O O . LYS A 1 74 ? 7.242 -12.313 29.188 1.00 33.01 74 LYS A O 10
ATOM 13116 N N . ASN A 1 75 ? 6.758 -14.213 28.084 1.00 50.00 75 ASN A N 10
ATOM 13117 C CA . ASN A 1 75 ? 5.594 -14.523 28.905 1.00 33.42 75 ASN A CA 10
ATOM 13118 C C . ASN A 1 75 ? 5.956 -15.513 30.009 1.00 13.53 75 ASN A C 10
ATOM 13119 O O . ASN A 1 75 ? 7.110 -15.922 30.138 1.00 20.41 75 ASN A O 10
ATOM 13130 N N . LYS A 1 76 ? 4.960 -15.894 30.803 1.00 63.45 76 LYS A N 10
ATOM 13131 C CA . LYS A 1 76 ? 5.172 -16.838 31.895 1.00 62.22 76 LYS A CA 10
ATOM 13132 C C . LYS A 1 76 ? 5.234 -18.270 31.372 1.00 44.00 76 LYS A C 10
ATOM 13133 O O . LYS A 1 76 ? 4.204 -18.884 31.096 1.00 31.35 76 LYS A O 10
ATOM 13152 N N . GLU A 1 77 ? 6.448 -18.794 31.241 1.00 60.23 77 GLU A N 10
ATOM 13153 C CA . GLU A 1 77 ? 6.644 -20.154 30.753 1.00 55.42 77 GLU A CA 10
ATOM 13154 C C . GLU A 1 77 ? 7.075 -21.082 31.885 1.00 1.44 77 GLU A C 10
ATOM 13155 O O . GLU A 1 77 ? 7.201 -20.661 33.035 1.00 3.11 77 GLU A O 10
ATOM 13167 N N . VAL A 1 78 ? 7.301 -22.349 31.550 1.00 72.34 78 VAL A N 10
ATOM 13168 C CA . VAL A 1 78 ? 7.720 -23.338 32.537 1.00 1.21 78 VAL A CA 10
ATOM 13169 C C . VAL A 1 78 ? 9.031 -22.931 33.200 1.00 24.32 78 VAL A C 10
ATOM 13170 O O . VAL A 1 78 ? 9.878 -22.287 32.579 1.00 54.22 78 VAL A O 10
ATOM 13183 N N . ILE A 1 79 ? 9.193 -23.312 34.463 1.00 12.34 79 ILE A N 10
ATOM 13184 C CA . ILE A 1 79 ? 10.403 -22.989 35.208 1.00 3.02 79 ILE A CA 10
ATOM 13185 C C . ILE A 1 79 ? 11.638 -23.575 34.534 1.00 34.21 79 ILE A C 10
ATOM 13186 O O . ILE A 1 79 ? 11.601 -24.687 34.006 1.00 71.21 79 ILE A O 10
ATOM 13202 N N . ASP A 1 80 ? 12.731 -22.821 34.557 1.00 0.43 80 ASP A N 10
ATOM 13203 C CA . ASP A 1 80 ? 13.980 -23.265 33.950 1.00 44.22 80 ASP A CA 10
ATOM 13204 C C . ASP A 1 80 ? 14.356 -24.661 34.440 1.00 71.32 80 ASP A C 10
ATOM 13205 O O . ASP A 1 80 ? 14.832 -24.828 35.563 1.00 72.30 80 ASP A O 10
ATOM 13214 N N . LYS A 1 81 ? 14.137 -25.660 33.592 1.00 71.21 81 LYS A N 10
ATOM 13215 C CA . LYS A 1 81 ? 14.453 -27.040 33.938 1.00 32.41 81 LYS A CA 10
ATOM 13216 C C . LYS A 1 81 ? 15.928 -27.187 34.300 1.00 2.55 81 LYS A C 10
ATOM 13217 O O . LYS A 1 81 ? 16.288 -27.990 35.161 1.00 71.50 81 LYS A O 10
ATOM 13236 N N . ARG A 1 82 ? 16.775 -26.405 33.640 1.00 20.24 82 ARG A N 10
ATOM 13237 C CA . ARG A 1 82 ? 18.210 -26.449 33.893 1.00 35.42 82 ARG A CA 10
ATOM 13238 C C . ARG A 1 82 ? 18.513 -26.159 35.361 1.00 62.14 82 ARG A C 10
ATOM 13239 O O . ARG A 1 82 ? 17.656 -25.670 36.098 1.00 11.11 82 ARG A O 10
ATOM 13260 N N . LYS A 1 83 ? 19.736 -26.466 35.779 1.00 13.04 83 LYS A N 10
ATOM 13261 C CA . LYS A 1 83 ? 20.153 -26.238 37.158 1.00 34.51 83 LYS A CA 10
ATOM 13262 C C . LYS A 1 83 ? 19.867 -24.802 37.583 1.00 12.13 83 LYS A C 10
ATOM 13263 O O . LYS A 1 83 ? 18.929 -24.541 38.336 1.00 41.41 83 LYS A O 10
ATOM 13282 N N . GLY A 1 84 ? 20.681 -23.871 37.094 1.00 75.13 84 GLY A N 10
ATOM 13283 C CA . GLY A 1 84 ? 20.498 -22.472 37.433 1.00 35.05 84 GLY A CA 10
ATOM 13284 C C . GLY A 1 84 ? 20.642 -22.213 38.920 1.00 3.15 84 GLY A C 10
ATOM 13285 O O . GLY A 1 84 ? 21.446 -22.879 39.569 1.00 65.41 84 GLY A O 10
ATOM 13291 N N . GLY A 1 1 ? 25.986 19.807 52.852 1.00 13.00 1 GLY A N 11
ATOM 13292 C CA . GLY A 1 1 ? 25.422 18.479 53.013 1.00 45.03 1 GLY A CA 11
ATOM 13293 C C . GLY A 1 1 ? 25.324 17.729 51.700 1.00 42.52 1 GLY A C 11
ATOM 13294 O O . GLY A 1 1 ? 25.521 18.291 50.623 1.00 65.25 1 GLY A O 11
ATOM 13298 N N . PRO A 1 2 ? 25.014 16.426 51.780 1.00 23.40 2 PRO A N 11
ATOM 13299 C CA . PRO A 1 2 ? 24.884 15.569 50.598 1.00 65.14 2 PRO A CA 11
ATOM 13300 C C . PRO A 1 2 ? 23.653 15.911 49.766 1.00 23.03 2 PRO A C 11
ATOM 13301 O O . PRO A 1 2 ? 22.532 15.932 50.277 1.00 51.01 2 PRO A O 11
ATOM 13312 N N . LEU A 1 3 ? 23.867 16.177 48.483 1.00 43.35 3 LEU A N 11
ATOM 13313 C CA . LEU A 1 3 ? 22.774 16.518 47.579 1.00 44.11 3 LEU A CA 11
ATOM 13314 C C . LEU A 1 3 ? 22.215 15.269 46.905 1.00 20.35 3 LEU A C 11
ATOM 13315 O O . LEU A 1 3 ? 22.764 14.784 45.918 1.00 44.04 3 LEU A O 11
ATOM 13331 N N . GLY A 1 4 ? 21.115 14.753 47.448 1.00 23.12 4 GLY A N 11
ATOM 13332 C CA . GLY A 1 4 ? 20.498 13.566 46.885 1.00 5.41 4 GLY A CA 11
ATOM 13333 C C . GLY A 1 4 ? 18.997 13.538 47.095 1.00 23.40 4 GLY A C 11
ATOM 13334 O O . GLY A 1 4 ? 18.471 14.239 47.959 1.00 51.44 4 GLY A O 11
ATOM 13338 N N . SER A 1 5 ? 18.305 12.728 46.301 1.00 31.21 5 SER A N 11
ATOM 13339 C CA . SER A 1 5 ? 16.855 12.616 46.400 1.00 55.32 5 SER A CA 11
ATOM 13340 C C . SER A 1 5 ? 16.366 11.315 45.770 1.00 33.45 5 SER A C 11
ATOM 13341 O O . SER A 1 5 ? 17.054 10.689 44.964 1.00 74.25 5 SER A O 11
ATOM 13349 N N . PRO A 1 6 ? 15.147 10.898 46.146 1.00 43.42 6 PRO A N 11
ATOM 13350 C CA . PRO A 1 6 ? 14.537 9.669 45.629 1.00 21.41 6 PRO A CA 11
ATOM 13351 C C . PRO A 1 6 ? 14.151 9.786 44.158 1.00 44.12 6 PRO A C 11
ATOM 13352 O O . PRO A 1 6 ? 13.915 10.884 43.656 1.00 42.42 6 PRO A O 11
ATOM 13363 N N . GLU A 1 7 ? 14.089 8.647 43.475 1.00 24.22 7 GLU A N 11
ATOM 13364 C CA . GLU A 1 7 ? 13.732 8.625 42.061 1.00 62.34 7 GLU A CA 11
ATOM 13365 C C . GLU A 1 7 ? 13.065 7.303 41.690 1.00 23.51 7 GLU A C 11
ATOM 13366 O O . GLU A 1 7 ? 13.421 6.247 42.213 1.00 65.34 7 GLU A O 11
ATOM 13378 N N . PHE A 1 8 ? 12.095 7.370 40.784 1.00 51.31 8 PHE A N 11
ATOM 13379 C CA . PHE A 1 8 ? 11.377 6.180 40.344 1.00 34.45 8 PHE A CA 11
ATOM 13380 C C . PHE A 1 8 ? 10.859 6.355 38.918 1.00 41.25 8 PHE A C 11
ATOM 13381 O O . PHE A 1 8 ? 10.342 7.412 38.560 1.00 21.05 8 PHE A O 11
ATOM 13398 N N . SER A 1 9 ? 11.001 5.308 38.111 1.00 1.33 9 SER A N 11
ATOM 13399 C CA . SER A 1 9 ? 10.552 5.346 36.724 1.00 62.22 9 SER A CA 11
ATOM 13400 C C . SER A 1 9 ? 9.245 4.579 36.556 1.00 54.14 9 SER A C 11
ATOM 13401 O O . SER A 1 9 ? 8.892 3.741 37.387 1.00 74.33 9 SER A O 11
ATOM 13409 N N . TYR A 1 10 ? 8.530 4.872 35.476 1.00 51.44 10 TYR A N 11
ATOM 13410 C CA . TYR A 1 10 ? 7.259 4.212 35.198 1.00 32.10 10 TYR A CA 11
ATOM 13411 C C . TYR A 1 10 ? 7.395 3.235 34.035 1.00 71.44 10 TYR A C 11
ATOM 13412 O O . TYR A 1 10 ? 8.331 3.325 33.239 1.00 23.14 10 TYR A O 11
ATOM 13430 N N . PHE A 1 11 ? 6.455 2.301 33.941 1.00 23.11 11 PHE A N 11
ATOM 13431 C CA . PHE A 1 11 ? 6.469 1.305 32.876 1.00 63.24 11 PHE A CA 11
ATOM 13432 C C . PHE A 1 11 ? 6.503 1.975 31.506 1.00 24.21 11 PHE A C 11
ATOM 13433 O O . PHE A 1 11 ? 5.892 3.024 31.300 1.00 13.15 11 PHE A O 11
ATOM 13450 N N . ALA A 1 12 ? 7.224 1.363 30.572 1.00 65.22 12 ALA A N 11
ATOM 13451 C CA . ALA A 1 12 ? 7.337 1.898 29.221 1.00 14.34 12 ALA A CA 11
ATOM 13452 C C . ALA A 1 12 ? 7.437 0.777 28.192 1.00 43.05 12 ALA A C 11
ATOM 13453 O O . ALA A 1 12 ? 7.468 -0.403 28.545 1.00 10.20 12 ALA A O 11
ATOM 13460 N N . LYS A 1 13 ? 7.485 1.152 26.919 1.00 73.13 13 LYS A N 11
ATOM 13461 C CA . LYS A 1 13 ? 7.581 0.178 25.837 1.00 23.22 13 LYS A CA 11
ATOM 13462 C C . LYS A 1 13 ? 9.032 -0.016 25.406 1.00 65.32 13 LYS A C 11
ATOM 13463 O O . LYS A 1 13 ? 9.822 0.929 25.414 1.00 1.21 13 LYS A O 11
ATOM 13482 N N . ILE A 1 14 ? 9.373 -1.243 25.031 1.00 44.40 14 ILE A N 11
ATOM 13483 C CA . ILE A 1 14 ? 10.728 -1.558 24.594 1.00 72.42 14 ILE A CA 11
ATOM 13484 C C . ILE A 1 14 ? 10.730 -2.131 23.180 1.00 63.34 14 ILE A C 11
ATOM 13485 O O . ILE A 1 14 ? 9.721 -2.654 22.710 1.00 20.04 14 ILE A O 11
ATOM 13501 N N . GLN A 1 15 ? 11.873 -2.029 22.508 1.00 45.24 15 GLN A N 11
ATOM 13502 C CA . GLN A 1 15 ? 12.007 -2.536 21.149 1.00 30.50 15 GLN A CA 11
ATOM 13503 C C . GLN A 1 15 ? 12.016 -4.061 21.137 1.00 44.11 15 GLN A C 11
ATOM 13504 O O . GLN A 1 15 ? 12.272 -4.714 22.150 1.00 54.44 15 GLN A O 11
ATOM 13518 N N . PRO A 1 16 ? 11.731 -4.646 19.963 1.00 13.03 16 PRO A N 11
ATOM 13519 C CA . PRO A 1 16 ? 11.701 -6.101 19.791 1.00 44.13 16 PRO A CA 11
ATOM 13520 C C . PRO A 1 16 ? 13.090 -6.725 19.875 1.00 25.00 16 PRO A C 11
ATOM 13521 O O . PRO A 1 16 ? 13.219 -7.844 20.371 1.00 12.21 16 PRO A O 11
ATOM 13532 N N . HIS A 1 17 ? 14.088 -5.998 19.396 1.00 12.14 17 HIS A N 11
ATOM 13533 C CA . HIS A 1 17 ? 15.455 -6.490 19.425 1.00 54.54 17 HIS A CA 11
ATOM 13534 C C . HIS A 1 17 ? 16.416 -5.326 19.679 1.00 20.40 17 HIS A C 11
ATOM 13535 O O . HIS A 1 17 ? 16.391 -4.298 19.001 1.00 64.53 17 HIS A O 11
ATOM 13549 N N . THR A 1 18 ? 17.270 -5.511 20.679 1.00 35.34 18 THR A N 11
ATOM 13550 C CA . THR A 1 18 ? 18.248 -4.496 21.048 1.00 52.40 18 THR A CA 11
ATOM 13551 C C . THR A 1 18 ? 19.645 -4.881 20.576 1.00 23.54 18 THR A C 11
ATOM 13552 O O . THR A 1 18 ? 20.355 -5.629 21.250 1.00 13.23 18 THR A O 11
ATOM 13563 N N . PHE A 1 19 ? 20.036 -4.366 19.414 1.00 13.32 19 PHE A N 11
ATOM 13564 C CA . PHE A 1 19 ? 21.350 -4.657 18.852 1.00 4.21 19 PHE A CA 11
ATOM 13565 C C . PHE A 1 19 ? 22.418 -3.760 19.472 1.00 62.04 19 PHE A C 11
ATOM 13566 O O . PHE A 1 19 ? 22.304 -2.534 19.445 1.00 11.32 19 PHE A O 11
ATOM 13583 N N . ILE A 1 20 ? 23.453 -4.379 20.028 1.00 3.34 20 ILE A N 11
ATOM 13584 C CA . ILE A 1 20 ? 24.540 -3.637 20.652 1.00 61.02 20 ILE A CA 11
ATOM 13585 C C . ILE A 1 20 ? 25.892 -4.068 20.094 1.00 2.51 20 ILE A C 11
ATOM 13586 O O . ILE A 1 20 ? 26.060 -5.206 19.660 1.00 43.33 20 ILE A O 11
ATOM 13602 N N . GLU A 1 21 ? 26.853 -3.149 20.110 1.00 23.44 21 GLU A N 11
ATOM 13603 C CA . GLU A 1 21 ? 28.191 -3.435 19.605 1.00 62.23 21 GLU A CA 11
ATOM 13604 C C . GLU A 1 21 ? 29.089 -3.969 20.716 1.00 13.02 21 GLU A C 11
ATOM 13605 O O . GLU A 1 21 ? 29.510 -3.224 21.601 1.00 25.24 21 GLU A O 11
ATOM 13617 N N . GLY A 1 22 ? 29.378 -5.265 20.664 1.00 63.31 22 GLY A N 11
ATOM 13618 C CA . GLY A 1 22 ? 30.223 -5.879 21.672 1.00 51.12 22 GLY A CA 11
ATOM 13619 C C . GLY A 1 22 ? 31.666 -5.423 21.573 1.00 15.21 22 GLY A C 11
ATOM 13620 O O . GLY A 1 22 ? 31.938 -4.269 21.244 1.00 34.44 22 GLY A O 11
ATOM 13624 N N . GLU A 1 23 ? 32.593 -6.331 21.862 1.00 30.30 23 GLU A N 11
ATOM 13625 C CA . GLU A 1 23 ? 34.015 -6.015 21.806 1.00 15.22 23 GLU A CA 11
ATOM 13626 C C . GLU A 1 23 ? 34.759 -7.008 20.919 1.00 74.01 23 GLU A C 11
ATOM 13627 O O . GLU A 1 23 ? 35.644 -6.628 20.152 1.00 41.25 23 GLU A O 11
ATOM 13639 N N . GLU A 1 24 ? 34.395 -8.281 21.031 1.00 21.44 24 GLU A N 11
ATOM 13640 C CA . GLU A 1 24 ? 35.029 -9.329 20.240 1.00 25.43 24 GLU A CA 11
ATOM 13641 C C . GLU A 1 24 ? 34.773 -9.118 18.751 1.00 13.43 24 GLU A C 11
ATOM 13642 O O . GLU A 1 24 ? 33.626 -9.117 18.301 1.00 65.34 24 GLU A O 11
ATOM 13654 N N . ILE A 1 25 ? 35.848 -8.939 17.991 1.00 63.21 25 ILE A N 11
ATOM 13655 C CA . ILE A 1 25 ? 35.739 -8.727 16.552 1.00 75.21 25 ILE A CA 11
ATOM 13656 C C . ILE A 1 25 ? 35.477 -10.039 15.821 1.00 72.53 25 ILE A C 11
ATOM 13657 O O . ILE A 1 25 ? 36.364 -10.886 15.705 1.00 21.40 25 ILE A O 11
ATOM 13673 N N . VAL A 1 26 ? 34.253 -10.201 15.329 1.00 21.51 26 VAL A N 11
ATOM 13674 C CA . VAL A 1 26 ? 33.874 -11.410 14.606 1.00 5.34 26 VAL A CA 11
ATOM 13675 C C . VAL A 1 26 ? 33.680 -11.124 13.121 1.00 44.31 26 VAL A C 11
ATOM 13676 O O . VAL A 1 26 ? 33.304 -10.017 12.735 1.00 31.12 26 VAL A O 11
ATOM 13689 N N . LYS A 1 27 ? 33.939 -12.129 12.291 1.00 43.54 27 LYS A N 11
ATOM 13690 C CA . LYS A 1 27 ? 33.791 -11.988 10.848 1.00 55.44 27 LYS A CA 11
ATOM 13691 C C . LYS A 1 27 ? 32.638 -12.843 10.333 1.00 62.32 27 LYS A C 11
ATOM 13692 O O . LYS A 1 27 ? 32.661 -14.068 10.447 1.00 30.01 27 LYS A O 11
ATOM 13711 N N . CYS A 1 28 ? 31.631 -12.189 9.765 1.00 4.35 28 CYS A N 11
ATOM 13712 C CA . CYS A 1 28 ? 30.469 -12.888 9.231 1.00 43.23 28 CYS A CA 11
ATOM 13713 C C . CYS A 1 28 ? 30.894 -13.997 8.272 1.00 64.43 28 CYS A C 11
ATOM 13714 O O . CYS A 1 28 ? 31.936 -13.905 7.624 1.00 64.52 28 CYS A O 11
ATOM 13721 N N . SER A 1 29 ? 30.079 -15.044 8.187 1.00 61.53 29 SER A N 11
ATOM 13722 C CA . SER A 1 29 ? 30.372 -16.171 7.311 1.00 52.24 29 SER A CA 11
ATOM 13723 C C . SER A 1 29 ? 30.051 -15.830 5.859 1.00 23.45 29 SER A C 11
ATOM 13724 O O . SER A 1 29 ? 30.636 -16.393 4.935 1.00 42.24 29 SER A O 11
ATOM 13732 N N . GLU A 1 30 ? 29.118 -14.902 5.668 1.00 64.24 30 GLU A N 11
ATOM 13733 C CA . GLU A 1 30 ? 28.718 -14.485 4.329 1.00 54.04 30 GLU A CA 11
ATOM 13734 C C . GLU A 1 30 ? 29.387 -13.167 3.948 1.00 10.41 30 GLU A C 11
ATOM 13735 O O . GLU A 1 30 ? 30.010 -13.056 2.892 1.00 63.21 30 GLU A O 11
ATOM 13747 N N . CYS A 1 31 ? 29.251 -12.169 4.815 1.00 32.45 31 CYS A N 11
ATOM 13748 C CA . CYS A 1 31 ? 29.840 -10.858 4.571 1.00 54.51 31 CYS A CA 11
ATOM 13749 C C . CYS A 1 31 ? 31.358 -10.908 4.716 1.00 22.31 31 CYS A C 11
ATOM 13750 O O . CYS A 1 31 ? 32.083 -10.228 3.991 1.00 34.33 31 CYS A O 11
ATOM 13757 N N . GLY A 1 32 ? 31.831 -11.717 5.659 1.00 1.11 32 GLY A N 11
ATOM 13758 C CA . GLY A 1 32 ? 33.260 -11.840 5.882 1.00 43.42 32 GLY A CA 11
ATOM 13759 C C . GLY A 1 32 ? 33.931 -10.499 6.098 1.00 4.45 32 GLY A C 11
ATOM 13760 O O . GLY A 1 32 ? 34.834 -10.123 5.352 1.00 3.54 32 GLY A O 11
ATOM 13764 N N . ASN A 1 33 ? 33.488 -9.774 7.120 1.00 51.22 33 ASN A N 11
ATOM 13765 C CA . ASN A 1 33 ? 34.050 -8.465 7.429 1.00 32.51 33 ASN A CA 11
ATOM 13766 C C . ASN A 1 33 ? 34.202 -8.280 8.936 1.00 35.31 33 ASN A C 11
ATOM 13767 O O . ASN A 1 33 ? 33.448 -8.856 9.719 1.00 13.22 33 ASN A O 11
ATOM 13778 N N . GLU A 1 34 ? 35.181 -7.474 9.332 1.00 73.12 34 GLU A N 11
ATOM 13779 C CA . GLU A 1 34 ? 35.431 -7.215 10.745 1.00 44.14 34 GLU A CA 11
ATOM 13780 C C . GLU A 1 34 ? 34.265 -6.456 11.374 1.00 10.04 34 GLU A C 11
ATOM 13781 O O . GLU A 1 34 ? 34.004 -5.302 11.033 1.00 22.33 34 GLU A O 11
ATOM 13793 N N . THR A 1 35 ? 33.566 -7.114 12.294 1.00 25.20 35 THR A N 11
ATOM 13794 C CA . THR A 1 35 ? 32.428 -6.504 12.969 1.00 50.44 35 THR A CA 11
ATOM 13795 C C . THR A 1 35 ? 32.182 -7.152 14.327 1.00 0.44 35 THR A C 11
ATOM 13796 O O . THR A 1 35 ? 32.400 -8.351 14.504 1.00 40.42 35 THR A O 11
ATOM 13807 N N . LYS A 1 36 ? 31.727 -6.352 15.285 1.00 5.23 36 LYS A N 11
ATOM 13808 C CA . LYS A 1 36 ? 31.449 -6.848 16.628 1.00 55.20 36 LYS A CA 11
ATOM 13809 C C . LYS A 1 36 ? 30.060 -6.419 17.090 1.00 40.34 36 LYS A C 11
ATOM 13810 O O . LYS A 1 36 ? 29.901 -5.379 17.731 1.00 21.00 36 LYS A O 11
ATOM 13829 N N . VAL A 1 37 ? 29.057 -7.227 16.761 1.00 34.04 37 VAL A N 11
ATOM 13830 C CA . VAL A 1 37 ? 27.681 -6.932 17.145 1.00 13.15 37 VAL A CA 11
ATOM 13831 C C . VAL A 1 37 ? 27.051 -8.110 17.880 1.00 30.43 37 VAL A C 11
ATOM 13832 O O . VAL A 1 37 ? 27.416 -9.263 17.656 1.00 53.31 37 VAL A O 11
ATOM 13845 N N . PHE A 1 38 ? 26.103 -7.810 18.762 1.00 60.31 38 PHE A N 11
ATOM 13846 C CA . PHE A 1 38 ? 25.422 -8.844 19.533 1.00 30.24 38 PHE A CA 11
ATOM 13847 C C . PHE A 1 38 ? 24.067 -8.348 20.031 1.00 73.44 38 PHE A C 11
ATOM 13848 O O . PHE A 1 38 ? 23.957 -7.245 20.568 1.00 73.13 38 PHE A O 11
ATOM 13865 N N . CYS A 1 39 ? 23.039 -9.169 19.850 1.00 0.23 39 CYS A N 11
ATOM 13866 C CA . CYS A 1 39 ? 21.692 -8.816 20.279 1.00 52.42 39 CYS A CA 11
ATOM 13867 C C . CYS A 1 39 ? 21.493 -9.129 21.760 1.00 21.23 39 CYS A C 11
ATOM 13868 O O . CYS A 1 39 ? 21.535 -10.289 22.169 1.00 31.25 39 CYS A O 11
ATOM 13875 N N . GLN A 1 40 ? 21.276 -8.087 22.556 1.00 21.12 40 GLN A N 11
ATOM 13876 C CA . GLN A 1 40 ? 21.071 -8.252 23.990 1.00 22.10 40 GLN A CA 11
ATOM 13877 C C . GLN A 1 40 ? 19.837 -9.103 24.269 1.00 20.43 40 GLN A C 11
ATOM 13878 O O . GLN A 1 40 ? 19.894 -10.062 25.038 1.00 42.44 40 GLN A O 11
ATOM 13892 N N . GLU A 1 41 ? 18.722 -8.744 23.640 1.00 55.21 41 GLU A N 11
ATOM 13893 C CA . GLU A 1 41 ? 17.473 -9.475 23.823 1.00 71.53 41 GLU A CA 11
ATOM 13894 C C . GLU A 1 41 ? 17.685 -10.974 23.620 1.00 14.32 41 GLU A C 11
ATOM 13895 O O . GLU A 1 41 ? 17.414 -11.776 24.512 1.00 75.43 41 GLU A O 11
ATOM 13907 N N . CYS A 1 42 ? 18.171 -11.341 22.439 1.00 24.52 42 CYS A N 11
ATOM 13908 C CA . CYS A 1 42 ? 18.419 -12.741 22.116 1.00 33.24 42 CYS A CA 11
ATOM 13909 C C . CYS A 1 42 ? 19.414 -13.358 23.096 1.00 63.45 42 CYS A C 11
ATOM 13910 O O . CYS A 1 42 ? 19.177 -14.435 23.642 1.00 33.02 42 CYS A O 11
ATOM 13917 N N . THR A 1 43 ? 20.527 -12.665 23.315 1.00 63.23 43 THR A N 11
ATOM 13918 C CA . THR A 1 43 ? 21.557 -13.144 24.228 1.00 0.51 43 THR A CA 11
ATOM 13919 C C . THR A 1 43 ? 20.956 -13.569 25.562 1.00 71.50 43 THR A C 11
ATOM 13920 O O . THR A 1 43 ? 21.449 -14.494 26.209 1.00 21.23 43 THR A O 11
ATOM 13931 N N . ILE A 1 44 ? 19.889 -12.890 25.968 1.00 53.22 44 ILE A N 11
ATOM 13932 C CA . ILE A 1 44 ? 19.218 -13.200 27.225 1.00 72.32 44 ILE A CA 11
ATOM 13933 C C . ILE A 1 44 ? 18.386 -14.472 27.106 1.00 22.14 44 ILE A C 11
ATOM 13934 O O . ILE A 1 44 ? 18.562 -15.416 27.876 1.00 61.21 44 ILE A O 11
ATOM 13950 N N . LEU A 1 45 ? 17.482 -14.492 26.133 1.00 75.11 45 LEU A N 11
ATOM 13951 C CA . LEU A 1 45 ? 16.622 -15.649 25.911 1.00 24.53 45 LEU A CA 11
ATOM 13952 C C . LEU A 1 45 ? 17.453 -16.902 25.652 1.00 71.35 45 LEU A C 11
ATOM 13953 O O . LEU A 1 45 ? 17.291 -17.918 26.328 1.00 73.40 45 LEU A O 11
ATOM 13969 N N . LYS A 1 46 ? 18.345 -16.822 24.670 1.00 25.10 46 LYS A N 11
ATOM 13970 C CA . LYS A 1 46 ? 19.206 -17.947 24.324 1.00 73.33 46 LYS A CA 11
ATOM 13971 C C . LYS A 1 46 ? 20.263 -18.174 25.399 1.00 55.23 46 LYS A C 11
ATOM 13972 O O . LYS A 1 46 ? 20.783 -19.280 25.548 1.00 52.11 46 LYS A O 11
ATOM 13991 N N . ALA A 1 47 ? 20.578 -17.121 26.146 1.00 0.10 47 ALA A N 11
ATOM 13992 C CA . ALA A 1 47 ? 21.571 -17.207 27.209 1.00 41.32 47 ALA A CA 11
ATOM 13993 C C . ALA A 1 47 ? 22.966 -17.441 26.639 1.00 30.13 47 ALA A C 11
ATOM 13994 O O . ALA A 1 47 ? 23.782 -18.138 27.241 1.00 72.53 47 ALA A O 11
ATOM 14001 N N . GLU A 1 48 ? 23.231 -16.856 25.476 1.00 72.34 48 GLU A N 11
ATOM 14002 C CA . GLU A 1 48 ? 24.527 -17.004 24.825 1.00 23.12 48 GLU A CA 11
ATOM 14003 C C . GLU A 1 48 ? 24.882 -15.751 24.028 1.00 22.14 48 GLU A C 11
ATOM 14004 O O . GLU A 1 48 ? 24.006 -15.079 23.484 1.00 54.41 48 GLU A O 11
ATOM 14016 N N . VAL A 1 49 ? 26.174 -15.444 23.964 1.00 22.44 49 VAL A N 11
ATOM 14017 C CA . VAL A 1 49 ? 26.646 -14.273 23.235 1.00 71.42 49 VAL A CA 11
ATOM 14018 C C . VAL A 1 49 ? 26.625 -14.517 21.730 1.00 42.13 49 VAL A C 11
ATOM 14019 O O . VAL A 1 49 ? 27.412 -15.308 21.208 1.00 41.24 49 VAL A O 11
ATOM 14032 N N . VAL A 1 50 ? 25.721 -13.833 21.037 1.00 43.02 50 VAL A N 11
ATOM 14033 C CA . VAL A 1 50 ? 25.599 -13.975 19.591 1.00 25.42 50 VAL A CA 11
ATOM 14034 C C . VAL A 1 50 ? 26.454 -12.943 18.863 1.00 64.32 50 VAL A C 11
ATOM 14035 O O . VAL A 1 50 ? 26.454 -11.764 19.213 1.00 3.44 50 VAL A O 11
ATOM 14048 N N . GLY A 1 51 ? 27.182 -13.398 17.848 1.00 24.22 51 GLY A N 11
ATOM 14049 C CA . GLY A 1 51 ? 28.032 -12.502 17.086 1.00 32.12 51 GLY A CA 11
ATOM 14050 C C . GLY A 1 51 ? 27.753 -12.563 15.597 1.00 65.22 51 GLY A C 11
ATOM 14051 O O . GLY A 1 51 ? 28.060 -13.561 14.943 1.00 12.55 51 GLY A O 11
ATOM 14055 N N . LEU A 1 52 ? 27.170 -11.498 15.061 1.00 64.53 52 LEU A N 11
ATOM 14056 C CA . LEU A 1 52 ? 26.848 -11.436 13.639 1.00 62.54 52 LEU A CA 11
ATOM 14057 C C . LEU A 1 52 ? 27.100 -10.037 13.085 1.00 33.52 52 LEU A C 11
ATOM 14058 O O . LEU A 1 52 ? 27.379 -9.100 13.835 1.00 61.23 52 LEU A O 11
ATOM 14074 N N . CYS A 1 53 ? 26.996 -9.901 11.766 1.00 54.23 53 CYS A N 11
ATOM 14075 C CA . CYS A 1 53 ? 27.209 -8.617 11.111 1.00 1.52 53 CYS A CA 11
ATOM 14076 C C . CYS A 1 53 ? 26.111 -7.624 11.487 1.00 63.34 53 CYS A C 11
ATOM 14077 O O . CYS A 1 53 ? 24.992 -8.017 11.817 1.00 63.31 53 CYS A O 11
ATOM 14084 N N . HIS A 1 54 ? 26.441 -6.338 11.433 1.00 43.32 54 HIS A N 11
ATOM 14085 C CA . HIS A 1 54 ? 25.484 -5.289 11.766 1.00 41.23 54 HIS A CA 11
ATOM 14086 C C . HIS A 1 54 ? 24.536 -5.028 10.599 1.00 31.42 54 HIS A C 11
ATOM 14087 O O . HIS A 1 54 ? 23.636 -4.194 10.694 1.00 74.13 54 HIS A O 11
ATOM 14101 N N . GLU A 1 55 ? 24.746 -5.745 9.500 1.00 13.44 55 GLU A N 11
ATOM 14102 C CA . GLU A 1 55 ? 23.912 -5.588 8.315 1.00 60.13 55 GLU A CA 11
ATOM 14103 C C . GLU A 1 55 ? 22.598 -6.348 8.471 1.00 22.40 55 GLU A C 11
ATOM 14104 O O . GLU A 1 55 ? 21.742 -6.321 7.585 1.00 43.51 55 GLU A O 11
ATOM 14116 N N . LYS A 1 56 ? 22.444 -7.026 9.602 1.00 20.34 56 LYS A N 11
ATOM 14117 C CA . LYS A 1 56 ? 21.235 -7.793 9.877 1.00 62.30 56 LYS A CA 11
ATOM 14118 C C . LYS A 1 56 ? 19.987 -6.956 9.615 1.00 13.13 56 LYS A C 11
ATOM 14119 O O . LYS A 1 56 ? 18.939 -7.485 9.247 1.00 65.34 56 LYS A O 11
ATOM 14138 N N . ASP A 1 57 ? 20.109 -5.647 9.806 1.00 51.33 57 ASP A N 11
ATOM 14139 C CA . ASP A 1 57 ? 18.991 -4.736 9.588 1.00 24.35 57 ASP A CA 11
ATOM 14140 C C . ASP A 1 57 ? 18.353 -4.975 8.223 1.00 42.11 57 ASP A C 11
ATOM 14141 O O . ASP A 1 57 ? 17.137 -4.864 8.066 1.00 22.03 57 ASP A O 11
ATOM 14150 N N . THR A 1 58 ? 19.182 -5.304 7.237 1.00 42.40 58 THR A N 11
ATOM 14151 C CA . THR A 1 58 ? 18.700 -5.557 5.885 1.00 13.40 58 THR A CA 11
ATOM 14152 C C . THR A 1 58 ? 19.652 -6.471 5.124 1.00 33.45 58 THR A C 11
ATOM 14153 O O . THR A 1 58 ? 20.444 -6.011 4.301 1.00 41.04 58 THR A O 11
ATOM 14164 N N . ILE A 1 59 ? 19.569 -7.768 5.403 1.00 42.13 59 ILE A N 11
ATOM 14165 C CA . ILE A 1 59 ? 20.423 -8.747 4.742 1.00 72.23 59 ILE A CA 11
ATOM 14166 C C . ILE A 1 59 ? 19.985 -10.170 5.072 1.00 73.22 59 ILE A C 11
ATOM 14167 O O . ILE A 1 59 ? 19.410 -10.424 6.130 1.00 73.34 59 ILE A O 11
ATOM 14183 N N . LYS A 1 60 ? 20.262 -11.095 4.159 1.00 12.30 60 LYS A N 11
ATOM 14184 C CA . LYS A 1 60 ? 19.900 -12.493 4.352 1.00 4.03 60 LYS A CA 11
ATOM 14185 C C . LYS A 1 60 ? 20.390 -13.000 5.705 1.00 50.54 60 LYS A C 11
ATOM 14186 O O . LYS A 1 60 ? 19.726 -13.810 6.354 1.00 10.14 60 LYS A O 11
ATOM 14205 N N . CYS A 1 61 ? 21.555 -12.519 6.125 1.00 73.03 61 CYS A N 11
ATOM 14206 C CA . CYS A 1 61 ? 22.134 -12.922 7.401 1.00 43.40 61 CYS A CA 11
ATOM 14207 C C . CYS A 1 61 ? 21.120 -12.765 8.532 1.00 60.13 61 CYS A C 11
ATOM 14208 O O . CYS A 1 61 ? 21.122 -13.537 9.490 1.00 10.30 61 CYS A O 11
ATOM 14215 N N . GLN A 1 62 ? 20.258 -11.761 8.411 1.00 2.43 62 GLN A N 11
ATOM 14216 C CA . GLN A 1 62 ? 19.241 -11.503 9.423 1.00 32.14 62 GLN A CA 11
ATOM 14217 C C . GLN A 1 62 ? 18.463 -12.772 9.749 1.00 52.14 62 GLN A C 11
ATOM 14218 O O . GLN A 1 62 ? 18.021 -12.969 10.881 1.00 15.23 62 GLN A O 11
ATOM 14232 N N . ARG A 1 63 ? 18.299 -13.633 8.750 1.00 62.21 63 ARG A N 11
ATOM 14233 C CA . ARG A 1 63 ? 17.573 -14.885 8.931 1.00 74.13 63 ARG A CA 11
ATOM 14234 C C . ARG A 1 63 ? 18.167 -15.698 10.077 1.00 30.45 63 ARG A C 11
ATOM 14235 O O . ARG A 1 63 ? 17.449 -16.379 10.807 1.00 31.30 63 ARG A O 11
ATOM 14256 N N . PHE A 1 64 ? 19.486 -15.623 10.225 1.00 24.43 64 PHE A N 11
ATOM 14257 C CA . PHE A 1 64 ? 20.179 -16.354 11.282 1.00 55.04 64 PHE A CA 11
ATOM 14258 C C . PHE A 1 64 ? 19.846 -15.773 12.653 1.00 11.42 64 PHE A C 11
ATOM 14259 O O . PHE A 1 64 ? 19.670 -16.509 13.624 1.00 13.34 64 PHE A O 11
ATOM 14276 N N . HIS A 1 65 ? 19.761 -14.449 12.723 1.00 35.34 65 HIS A N 11
ATOM 14277 C CA . HIS A 1 65 ? 19.450 -13.768 13.975 1.00 54.24 65 HIS A CA 11
ATOM 14278 C C . HIS A 1 65 ? 18.142 -14.288 14.565 1.00 63.12 65 HIS A C 11
ATOM 14279 O O . HIS A 1 65 ? 18.013 -14.432 15.781 1.00 32.53 65 HIS A O 11
ATOM 14293 N N . GLU A 1 66 ? 17.176 -14.567 13.696 1.00 61.31 66 GLU A N 11
ATOM 14294 C CA . GLU A 1 66 ? 15.878 -15.069 14.132 1.00 14.23 66 GLU A CA 11
ATOM 14295 C C . GLU A 1 66 ? 15.889 -16.592 14.231 1.00 73.11 66 GLU A C 11
ATOM 14296 O O . GLU A 1 66 ? 15.393 -17.166 15.201 1.00 23.51 66 GLU A O 11
ATOM 14308 N N . PHE A 1 67 ? 16.458 -17.240 13.220 1.00 32.21 67 PHE A N 11
ATOM 14309 C CA . PHE A 1 67 ? 16.532 -18.696 13.191 1.00 14.43 67 PHE A CA 11
ATOM 14310 C C . PHE A 1 67 ? 17.858 -19.184 13.766 1.00 62.12 67 PHE A C 11
ATOM 14311 O O . PHE A 1 67 ? 18.463 -20.123 13.249 1.00 21.31 67 PHE A O 11
ATOM 14328 N N . MET A 1 68 ? 18.304 -18.540 14.839 1.00 3.21 68 MET A N 11
ATOM 14329 C CA . MET A 1 68 ? 19.557 -18.908 15.486 1.00 65.30 68 MET A CA 11
ATOM 14330 C C . MET A 1 68 ? 19.615 -20.411 15.744 1.00 52.22 68 MET A C 11
ATOM 14331 O O . MET A 1 68 ? 20.343 -21.139 15.068 1.00 12.33 68 MET A O 11
ATOM 14345 N N . ASP A 1 69 ? 18.844 -20.869 16.724 1.00 34.13 69 ASP A N 11
ATOM 14346 C CA . ASP A 1 69 ? 18.807 -22.284 17.071 1.00 32.40 69 ASP A CA 11
ATOM 14347 C C . ASP A 1 69 ? 17.776 -22.550 18.163 1.00 53.50 69 ASP A C 11
ATOM 14348 O O . ASP A 1 69 ? 17.323 -21.627 18.841 1.00 72.34 69 ASP A O 11
ATOM 14357 N N . PHE A 1 70 ? 17.409 -23.817 18.328 1.00 11.41 70 PHE A N 11
ATOM 14358 C CA . PHE A 1 70 ? 16.430 -24.204 19.337 1.00 50.21 70 PHE A CA 11
ATOM 14359 C C . PHE A 1 70 ? 17.094 -24.981 20.470 1.00 13.23 70 PHE A C 11
ATOM 14360 O O . PHE A 1 70 ? 17.110 -24.533 21.616 1.00 12.12 70 PHE A O 11
ATOM 14377 N N . GLU A 1 71 ? 17.642 -26.146 20.138 1.00 22.05 71 GLU A N 11
ATOM 14378 C CA . GLU A 1 71 ? 18.306 -26.986 21.129 1.00 0.15 71 GLU A CA 11
ATOM 14379 C C . GLU A 1 71 ? 19.806 -27.063 20.858 1.00 5.50 71 GLU A C 11
ATOM 14380 O O . GLU A 1 71 ? 20.232 -27.445 19.768 1.00 70.54 71 GLU A O 11
ATOM 14392 N N . LEU A 1 72 ? 20.600 -26.696 21.857 1.00 43.45 72 LEU A N 11
ATOM 14393 C CA . LEU A 1 72 ? 22.054 -26.722 21.728 1.00 4.42 72 LEU A CA 11
ATOM 14394 C C . LEU A 1 72 ? 22.657 -27.822 22.597 1.00 55.22 72 LEU A C 11
ATOM 14395 O O . LEU A 1 72 ? 21.936 -28.591 23.233 1.00 23.02 72 LEU A O 11
ATOM 14411 N N . ASP A 1 73 ? 23.984 -27.889 22.619 1.00 1.34 73 ASP A N 11
ATOM 14412 C CA . ASP A 1 73 ? 24.685 -28.892 23.412 1.00 72.20 73 ASP A CA 11
ATOM 14413 C C . ASP A 1 73 ? 25.396 -28.248 24.598 1.00 33.05 73 ASP A C 11
ATOM 14414 O O . ASP A 1 73 ? 26.457 -27.643 24.445 1.00 70.25 73 ASP A O 11
ATOM 14423 N N . LYS A 1 74 ? 24.804 -28.381 25.780 1.00 22.32 74 LYS A N 11
ATOM 14424 C CA . LYS A 1 74 ? 25.379 -27.812 26.993 1.00 45.01 74 LYS A CA 11
ATOM 14425 C C . LYS A 1 74 ? 26.418 -28.754 27.596 1.00 4.15 74 LYS A C 11
ATOM 14426 O O . LYS A 1 74 ? 26.148 -29.441 28.580 1.00 33.01 74 LYS A O 11
ATOM 14445 N N . ASN A 1 75 ? 27.605 -28.778 26.999 1.00 50.00 75 ASN A N 11
ATOM 14446 C CA . ASN A 1 75 ? 28.683 -29.636 27.479 1.00 33.42 75 ASN A CA 11
ATOM 14447 C C . ASN A 1 75 ? 29.146 -29.203 28.866 1.00 13.53 75 ASN A C 11
ATOM 14448 O O . ASN A 1 75 ? 28.936 -28.060 29.276 1.00 20.41 75 ASN A O 11
ATOM 14459 N N . LYS A 1 76 ? 29.777 -30.123 29.587 1.00 63.45 76 LYS A N 11
ATOM 14460 C CA . LYS A 1 76 ? 30.272 -29.838 30.929 1.00 62.22 76 LYS A CA 11
ATOM 14461 C C . LYS A 1 76 ? 31.782 -29.622 30.918 1.00 44.00 76 LYS A C 11
ATOM 14462 O O . LYS A 1 76 ? 32.544 -30.488 31.344 1.00 31.35 76 LYS A O 11
ATOM 14481 N N . GLU A 1 77 ? 32.205 -28.461 30.429 1.00 60.23 77 GLU A N 11
ATOM 14482 C CA . GLU A 1 77 ? 33.625 -28.132 30.363 1.00 55.42 77 GLU A CA 11
ATOM 14483 C C . GLU A 1 77 ? 34.141 -27.678 31.725 1.00 1.44 77 GLU A C 11
ATOM 14484 O O . GLU A 1 77 ? 33.364 -27.306 32.604 1.00 3.11 77 GLU A O 11
ATOM 14496 N N . VAL A 1 78 ? 35.459 -27.712 31.894 1.00 72.34 78 VAL A N 11
ATOM 14497 C CA . VAL A 1 78 ? 36.081 -27.304 33.147 1.00 1.21 78 VAL A CA 11
ATOM 14498 C C . VAL A 1 78 ? 37.157 -26.251 32.910 1.00 24.32 78 VAL A C 11
ATOM 14499 O O . VAL A 1 78 ? 37.930 -26.342 31.956 1.00 54.22 78 VAL A O 11
ATOM 14512 N N . ILE A 1 79 ? 37.200 -25.250 33.783 1.00 12.34 79 ILE A N 11
ATOM 14513 C CA . ILE A 1 79 ? 38.182 -24.179 33.670 1.00 3.02 79 ILE A CA 11
ATOM 14514 C C . ILE A 1 79 ? 39.003 -24.047 34.949 1.00 34.21 79 ILE A C 11
ATOM 14515 O O . ILE A 1 79 ? 38.528 -24.368 36.039 1.00 71.21 79 ILE A O 11
ATOM 14531 N N . ASP A 1 80 ? 40.235 -23.571 34.809 1.00 0.43 80 ASP A N 11
ATOM 14532 C CA . ASP A 1 80 ? 41.121 -23.393 35.952 1.00 44.22 80 ASP A CA 11
ATOM 14533 C C . ASP A 1 80 ? 41.471 -21.921 36.145 1.00 71.32 80 ASP A C 11
ATOM 14534 O O . ASP A 1 80 ? 41.803 -21.220 35.189 1.00 72.30 80 ASP A O 11
ATOM 14543 N N . LYS A 1 81 ? 41.394 -21.457 37.388 1.00 71.21 81 LYS A N 11
ATOM 14544 C CA . LYS A 1 81 ? 41.702 -20.068 37.708 1.00 32.41 81 LYS A CA 11
ATOM 14545 C C . LYS A 1 81 ? 43.087 -19.687 37.194 1.00 2.55 81 LYS A C 11
ATOM 14546 O O . LYS A 1 81 ? 44.092 -20.277 37.593 1.00 71.50 81 LYS A O 11
ATOM 14565 N N . ARG A 1 82 ? 43.132 -18.697 36.308 1.00 20.24 82 ARG A N 11
ATOM 14566 C CA . ARG A 1 82 ? 44.394 -18.236 35.742 1.00 35.42 82 ARG A CA 11
ATOM 14567 C C . ARG A 1 82 ? 44.767 -16.863 36.290 1.00 62.14 82 ARG A C 11
ATOM 14568 O O . ARG A 1 82 ? 44.165 -15.852 35.928 1.00 11.11 82 ARG A O 11
ATOM 14589 N N . LYS A 1 83 ? 45.765 -16.832 37.166 1.00 13.04 83 LYS A N 11
ATOM 14590 C CA . LYS A 1 83 ? 46.221 -15.583 37.766 1.00 34.51 83 LYS A CA 11
ATOM 14591 C C . LYS A 1 83 ? 47.384 -14.993 36.975 1.00 12.13 83 LYS A C 11
ATOM 14592 O O . LYS A 1 83 ? 48.284 -15.714 36.545 1.00 41.41 83 LYS A O 11
ATOM 14611 N N . GLY A 1 84 ? 47.359 -13.677 36.788 1.00 75.13 84 GLY A N 11
ATOM 14612 C CA . GLY A 1 84 ? 48.419 -13.013 36.050 1.00 35.05 84 GLY A CA 11
ATOM 14613 C C . GLY A 1 84 ? 48.518 -11.537 36.382 1.00 3.15 84 GLY A C 11
ATOM 14614 O O . GLY A 1 84 ? 49.604 -11.073 36.727 1.00 65.41 84 GLY A O 11
ATOM 14620 N N . GLY A 1 1 ? 44.242 -9.806 3.788 1.00 13.00 1 GLY A N 12
ATOM 14621 C CA . GLY A 1 1 ? 44.285 -8.536 4.491 1.00 45.03 1 GLY A CA 12
ATOM 14622 C C . GLY A 1 1 ? 43.269 -7.546 3.959 1.00 42.52 1 GLY A C 12
ATOM 14623 O O . GLY A 1 1 ? 43.616 -6.539 3.343 1.00 65.25 1 GLY A O 12
ATOM 14627 N N . PRO A 1 2 ? 41.979 -7.829 4.196 1.00 23.40 2 PRO A N 12
ATOM 14628 C CA . PRO A 1 2 ? 40.883 -6.968 3.744 1.00 65.14 2 PRO A CA 12
ATOM 14629 C C . PRO A 1 2 ? 40.834 -5.646 4.502 1.00 23.03 2 PRO A C 12
ATOM 14630 O O . PRO A 1 2 ? 41.482 -5.488 5.538 1.00 51.01 2 PRO A O 12
ATOM 14641 N N . LEU A 1 3 ? 40.061 -4.699 3.982 1.00 43.35 3 LEU A N 12
ATOM 14642 C CA . LEU A 1 3 ? 39.927 -3.390 4.611 1.00 44.11 3 LEU A CA 12
ATOM 14643 C C . LEU A 1 3 ? 38.522 -3.196 5.172 1.00 20.35 3 LEU A C 12
ATOM 14644 O O . LEU A 1 3 ? 37.563 -3.802 4.694 1.00 44.04 3 LEU A O 12
ATOM 14660 N N . GLY A 1 4 ? 38.407 -2.348 6.189 1.00 23.12 4 GLY A N 12
ATOM 14661 C CA . GLY A 1 4 ? 37.114 -2.088 6.797 1.00 5.41 4 GLY A CA 12
ATOM 14662 C C . GLY A 1 4 ? 36.209 -1.262 5.905 1.00 23.40 4 GLY A C 12
ATOM 14663 O O . GLY A 1 4 ? 36.670 -0.357 5.209 1.00 51.44 4 GLY A O 12
ATOM 14667 N N . SER A 1 5 ? 34.917 -1.575 5.923 1.00 31.21 5 SER A N 12
ATOM 14668 C CA . SER A 1 5 ? 33.947 -0.860 5.104 1.00 55.32 5 SER A CA 12
ATOM 14669 C C . SER A 1 5 ? 32.767 -0.388 5.950 1.00 33.45 5 SER A C 12
ATOM 14670 O O . SER A 1 5 ? 31.665 -0.934 5.882 1.00 74.25 5 SER A O 12
ATOM 14678 N N . PRO A 1 6 ? 33.002 0.650 6.766 1.00 43.42 6 PRO A N 12
ATOM 14679 C CA . PRO A 1 6 ? 31.972 1.218 7.640 1.00 21.41 6 PRO A CA 12
ATOM 14680 C C . PRO A 1 6 ? 30.888 1.953 6.858 1.00 44.12 6 PRO A C 12
ATOM 14681 O O . PRO A 1 6 ? 31.079 2.300 5.693 1.00 42.42 6 PRO A O 12
ATOM 14692 N N . GLU A 1 7 ? 29.751 2.186 7.506 1.00 24.22 7 GLU A N 12
ATOM 14693 C CA . GLU A 1 7 ? 28.637 2.878 6.870 1.00 62.34 7 GLU A CA 12
ATOM 14694 C C . GLU A 1 7 ? 28.303 4.169 7.613 1.00 23.51 7 GLU A C 12
ATOM 14695 O O . GLU A 1 7 ? 27.818 5.133 7.021 1.00 65.34 7 GLU A O 12
ATOM 14707 N N . PHE A 1 8 ? 28.564 4.179 8.916 1.00 51.31 8 PHE A N 12
ATOM 14708 C CA . PHE A 1 8 ? 28.290 5.348 9.742 1.00 34.45 8 PHE A CA 12
ATOM 14709 C C . PHE A 1 8 ? 26.854 5.828 9.546 1.00 41.25 8 PHE A C 12
ATOM 14710 O O . PHE A 1 8 ? 26.612 7.009 9.300 1.00 21.05 8 PHE A O 12
ATOM 14727 N N . SER A 1 9 ? 25.907 4.902 9.656 1.00 1.33 9 SER A N 12
ATOM 14728 C CA . SER A 1 9 ? 24.496 5.228 9.486 1.00 62.22 9 SER A CA 12
ATOM 14729 C C . SER A 1 9 ? 23.654 4.586 10.585 1.00 54.14 9 SER A C 12
ATOM 14730 O O . SER A 1 9 ? 23.443 3.373 10.592 1.00 74.33 9 SER A O 12
ATOM 14738 N N . TYR A 1 10 ? 23.176 5.408 11.512 1.00 51.44 10 TYR A N 12
ATOM 14739 C CA . TYR A 1 10 ? 22.359 4.922 12.618 1.00 32.10 10 TYR A CA 12
ATOM 14740 C C . TYR A 1 10 ? 20.956 5.520 12.563 1.00 71.44 10 TYR A C 12
ATOM 14741 O O . TYR A 1 10 ? 20.637 6.454 13.298 1.00 23.14 10 TYR A O 12
ATOM 14759 N N . PHE A 1 11 ? 20.122 4.974 11.684 1.00 23.11 11 PHE A N 12
ATOM 14760 C CA . PHE A 1 11 ? 18.752 5.452 11.531 1.00 63.24 11 PHE A CA 12
ATOM 14761 C C . PHE A 1 11 ? 17.841 4.336 11.029 1.00 24.21 11 PHE A C 12
ATOM 14762 O O . PHE A 1 11 ? 18.096 3.733 9.987 1.00 13.15 11 PHE A O 12
ATOM 14779 N N . ALA A 1 12 ? 16.776 4.068 11.779 1.00 65.22 12 ALA A N 12
ATOM 14780 C CA . ALA A 1 12 ? 15.825 3.027 11.409 1.00 14.34 12 ALA A CA 12
ATOM 14781 C C . ALA A 1 12 ? 14.616 3.034 12.338 1.00 43.05 12 ALA A C 12
ATOM 14782 O O . ALA A 1 12 ? 14.568 3.793 13.306 1.00 10.20 12 ALA A O 12
ATOM 14789 N N . LYS A 1 13 ? 13.639 2.185 12.037 1.00 73.13 13 LYS A N 12
ATOM 14790 C CA . LYS A 1 13 ? 12.429 2.093 12.845 1.00 23.22 13 LYS A CA 12
ATOM 14791 C C . LYS A 1 13 ? 12.645 1.178 14.045 1.00 65.32 13 LYS A C 12
ATOM 14792 O O . LYS A 1 13 ? 13.748 0.676 14.264 1.00 1.21 13 LYS A O 12
ATOM 14811 N N . ILE A 1 14 ? 11.585 0.963 14.819 1.00 44.40 14 ILE A N 12
ATOM 14812 C CA . ILE A 1 14 ? 11.661 0.105 15.996 1.00 72.42 14 ILE A CA 12
ATOM 14813 C C . ILE A 1 14 ? 11.612 -1.368 15.606 1.00 63.34 14 ILE A C 12
ATOM 14814 O O . ILE A 1 14 ? 10.945 -1.743 14.642 1.00 20.04 14 ILE A O 12
ATOM 14830 N N . GLN A 1 15 ? 12.323 -2.198 16.362 1.00 45.24 15 GLN A N 12
ATOM 14831 C CA . GLN A 1 15 ? 12.360 -3.630 16.097 1.00 30.50 15 GLN A CA 12
ATOM 14832 C C . GLN A 1 15 ? 12.294 -4.427 17.395 1.00 44.11 15 GLN A C 12
ATOM 14833 O O . GLN A 1 15 ? 12.567 -3.915 18.481 1.00 54.44 15 GLN A O 12
ATOM 14847 N N . PRO A 1 16 ? 11.921 -5.712 17.285 1.00 13.03 16 PRO A N 12
ATOM 14848 C CA . PRO A 1 16 ? 11.811 -6.606 18.441 1.00 44.13 16 PRO A CA 12
ATOM 14849 C C . PRO A 1 16 ? 13.170 -6.950 19.040 1.00 25.00 16 PRO A C 12
ATOM 14850 O O . PRO A 1 16 ? 13.338 -6.837 20.253 1.00 12.21 16 PRO A O 12
ATOM 14861 N N . HIS A 1 17 ? 14.099 -7.356 18.187 1.00 12.14 17 HIS A N 12
ATOM 14862 C CA . HIS A 1 17 ? 15.431 -7.711 18.646 1.00 54.54 17 HIS A CA 12
ATOM 14863 C C . HIS A 1 17 ? 16.267 -6.441 18.825 1.00 20.40 17 HIS A C 12
ATOM 14864 O O . HIS A 1 17 ? 16.379 -5.601 17.933 1.00 64.53 17 HIS A O 12
ATOM 14878 N N . THR A 1 18 ? 16.857 -6.319 20.011 1.00 35.34 18 THR A N 12
ATOM 14879 C CA . THR A 1 18 ? 17.686 -5.167 20.337 1.00 52.40 18 THR A CA 12
ATOM 14880 C C . THR A 1 18 ? 19.127 -5.383 19.891 1.00 23.54 18 THR A C 12
ATOM 14881 O O . THR A 1 18 ? 19.947 -5.912 20.643 1.00 13.23 18 THR A O 12
ATOM 14892 N N . PHE A 1 19 ? 19.431 -4.968 18.666 1.00 13.32 19 PHE A N 12
ATOM 14893 C CA . PHE A 1 19 ? 20.776 -5.117 18.120 1.00 4.21 19 PHE A CA 12
ATOM 14894 C C . PHE A 1 19 ? 21.735 -4.117 18.758 1.00 62.04 19 PHE A C 12
ATOM 14895 O O . PHE A 1 19 ? 21.549 -2.905 18.648 1.00 11.32 19 PHE A O 12
ATOM 14912 N N . ILE A 1 20 ? 22.761 -4.633 19.427 1.00 3.34 20 ILE A N 12
ATOM 14913 C CA . ILE A 1 20 ? 23.750 -3.786 20.081 1.00 61.02 20 ILE A CA 12
ATOM 14914 C C . ILE A 1 20 ? 25.158 -4.102 19.588 1.00 2.51 20 ILE A C 12
ATOM 14915 O O . ILE A 1 20 ? 25.443 -5.225 19.175 1.00 43.33 20 ILE A O 12
ATOM 14931 N N . GLU A 1 21 ? 26.033 -3.103 19.635 1.00 23.44 21 GLU A N 12
ATOM 14932 C CA . GLU A 1 21 ? 27.412 -3.275 19.193 1.00 62.23 21 GLU A CA 12
ATOM 14933 C C . GLU A 1 21 ? 28.318 -3.638 20.366 1.00 13.02 21 GLU A C 12
ATOM 14934 O O . GLU A 1 21 ? 28.357 -2.937 21.376 1.00 25.24 21 GLU A O 12
ATOM 14946 N N . GLY A 1 22 ? 29.046 -4.742 20.224 1.00 63.31 22 GLY A N 12
ATOM 14947 C CA . GLY A 1 22 ? 29.941 -5.181 21.278 1.00 51.12 22 GLY A CA 12
ATOM 14948 C C . GLY A 1 22 ? 31.385 -4.811 21.004 1.00 15.21 22 GLY A C 12
ATOM 14949 O O . GLY A 1 22 ? 31.661 -3.854 20.280 1.00 34.44 22 GLY A O 12
ATOM 14953 N N . GLU A 1 23 ? 32.310 -5.570 21.585 1.00 30.30 23 GLU A N 12
ATOM 14954 C CA . GLU A 1 23 ? 33.733 -5.315 21.400 1.00 15.22 23 GLU A CA 12
ATOM 14955 C C . GLU A 1 23 ? 34.411 -6.490 20.702 1.00 74.01 23 GLU A C 12
ATOM 14956 O O . GLU A 1 23 ? 35.329 -6.306 19.903 1.00 41.25 23 GLU A O 12
ATOM 14968 N N . GLU A 1 24 ? 33.953 -7.699 21.013 1.00 21.44 24 GLU A N 12
ATOM 14969 C CA . GLU A 1 24 ? 34.517 -8.905 20.418 1.00 25.43 24 GLU A CA 12
ATOM 14970 C C . GLU A 1 24 ? 34.481 -8.827 18.894 1.00 13.43 24 GLU A C 12
ATOM 14971 O O . GLU A 1 24 ? 33.492 -8.386 18.308 1.00 65.34 24 GLU A O 12
ATOM 14983 N N . ILE A 1 25 ? 35.566 -9.258 18.260 1.00 63.21 25 ILE A N 12
ATOM 14984 C CA . ILE A 1 25 ? 35.659 -9.238 16.805 1.00 75.21 25 ILE A CA 12
ATOM 14985 C C . ILE A 1 25 ? 35.140 -10.539 16.204 1.00 72.53 25 ILE A C 12
ATOM 14986 O O . ILE A 1 25 ? 35.782 -11.584 16.308 1.00 21.40 25 ILE A O 12
ATOM 15002 N N . VAL A 1 26 ? 33.972 -10.468 15.571 1.00 21.51 26 VAL A N 12
ATOM 15003 C CA . VAL A 1 26 ? 33.367 -11.639 14.949 1.00 5.34 26 VAL A CA 12
ATOM 15004 C C . VAL A 1 26 ? 33.274 -11.472 13.437 1.00 44.31 26 VAL A C 12
ATOM 15005 O O . VAL A 1 26 ? 32.976 -10.386 12.938 1.00 31.12 26 VAL A O 12
ATOM 15018 N N . LYS A 1 27 ? 33.532 -12.554 12.710 1.00 43.54 27 LYS A N 12
ATOM 15019 C CA . LYS A 1 27 ? 33.476 -12.530 11.253 1.00 55.44 27 LYS A CA 12
ATOM 15020 C C . LYS A 1 27 ? 32.263 -13.300 10.743 1.00 62.32 27 LYS A C 12
ATOM 15021 O O . LYS A 1 27 ? 32.181 -14.520 10.891 1.00 30.01 27 LYS A O 12
ATOM 15040 N N . CYS A 1 28 ? 31.323 -12.581 10.138 1.00 4.35 28 CYS A N 12
ATOM 15041 C CA . CYS A 1 28 ? 30.114 -13.196 9.603 1.00 43.23 28 CYS A CA 12
ATOM 15042 C C . CYS A 1 28 ? 30.460 -14.365 8.685 1.00 64.43 28 CYS A C 12
ATOM 15043 O O . CYS A 1 28 ? 31.520 -14.385 8.059 1.00 64.52 28 CYS A O 12
ATOM 15050 N N . SER A 1 29 ? 29.556 -15.337 8.610 1.00 61.53 29 SER A N 12
ATOM 15051 C CA . SER A 1 29 ? 29.766 -16.511 7.770 1.00 52.24 29 SER A CA 12
ATOM 15052 C C . SER A 1 29 ? 29.417 -16.210 6.317 1.00 23.45 29 SER A C 12
ATOM 15053 O O . SER A 1 29 ? 29.883 -16.890 5.403 1.00 42.24 29 SER A O 12
ATOM 15061 N N . GLU A 1 30 ? 28.594 -15.187 6.112 1.00 64.24 30 GLU A N 12
ATOM 15062 C CA . GLU A 1 30 ? 28.181 -14.796 4.769 1.00 54.04 30 GLU A CA 12
ATOM 15063 C C . GLU A 1 30 ? 28.932 -13.549 4.311 1.00 10.41 30 GLU A C 12
ATOM 15064 O O . GLU A 1 30 ? 29.376 -13.462 3.166 1.00 63.21 30 GLU A O 12
ATOM 15076 N N . CYS A 1 31 ? 29.070 -12.583 5.214 1.00 32.45 31 CYS A N 12
ATOM 15077 C CA . CYS A 1 31 ? 29.765 -11.340 4.905 1.00 54.51 31 CYS A CA 12
ATOM 15078 C C . CYS A 1 31 ? 31.272 -11.501 5.081 1.00 22.31 31 CYS A C 12
ATOM 15079 O O . CYS A 1 31 ? 32.061 -10.915 4.340 1.00 34.33 31 CYS A O 12
ATOM 15086 N N . GLY A 1 32 ? 31.665 -12.301 6.067 1.00 1.11 32 GLY A N 12
ATOM 15087 C CA . GLY A 1 32 ? 33.075 -12.525 6.323 1.00 43.42 32 GLY A CA 12
ATOM 15088 C C . GLY A 1 32 ? 33.844 -11.232 6.511 1.00 4.45 32 GLY A C 12
ATOM 15089 O O . GLY A 1 32 ? 34.804 -10.963 5.790 1.00 3.54 32 GLY A O 12
ATOM 15093 N N . ASN A 1 33 ? 33.420 -10.428 7.481 1.00 51.22 33 ASN A N 12
ATOM 15094 C CA . ASN A 1 33 ? 34.073 -9.155 7.759 1.00 32.51 33 ASN A CA 12
ATOM 15095 C C . ASN A 1 33 ? 34.153 -8.901 9.262 1.00 35.31 33 ASN A C 12
ATOM 15096 O O . ASN A 1 33 ? 33.328 -9.396 10.028 1.00 13.22 33 ASN A O 12
ATOM 15107 N N . GLU A 1 34 ? 35.152 -8.127 9.673 1.00 73.12 34 GLU A N 12
ATOM 15108 C CA . GLU A 1 34 ? 35.339 -7.807 11.084 1.00 44.14 34 GLU A CA 12
ATOM 15109 C C . GLU A 1 34 ? 34.248 -6.859 11.576 1.00 10.04 34 GLU A C 12
ATOM 15110 O O . GLU A 1 34 ? 34.093 -5.752 11.061 1.00 22.33 34 GLU A O 12
ATOM 15122 N N . THR A 1 35 ? 33.495 -7.304 12.577 1.00 25.20 35 THR A N 12
ATOM 15123 C CA . THR A 1 35 ? 32.418 -6.497 13.139 1.00 50.44 35 THR A CA 12
ATOM 15124 C C . THR A 1 35 ? 32.122 -6.901 14.579 1.00 0.44 35 THR A C 12
ATOM 15125 O O . THR A 1 35 ? 32.278 -8.064 14.954 1.00 40.42 35 THR A O 12
ATOM 15136 N N . LYS A 1 36 ? 31.694 -5.935 15.384 1.00 5.23 36 LYS A N 12
ATOM 15137 C CA . LYS A 1 36 ? 31.374 -6.189 16.783 1.00 55.20 36 LYS A CA 12
ATOM 15138 C C . LYS A 1 36 ? 29.887 -5.975 17.048 1.00 40.34 36 LYS A C 12
ATOM 15139 O O . LYS A 1 36 ? 29.466 -4.887 17.443 1.00 21.00 36 LYS A O 12
ATOM 15158 N N . VAL A 1 37 ? 29.095 -7.021 16.830 1.00 34.04 37 VAL A N 12
ATOM 15159 C CA . VAL A 1 37 ? 27.655 -6.948 17.049 1.00 13.15 37 VAL A CA 12
ATOM 15160 C C . VAL A 1 37 ? 27.178 -8.081 17.949 1.00 30.43 37 VAL A C 12
ATOM 15161 O O . VAL A 1 37 ? 27.791 -9.147 18.002 1.00 53.31 37 VAL A O 12
ATOM 15174 N N . PHE A 1 38 ? 26.079 -7.843 18.658 1.00 60.31 38 PHE A N 12
ATOM 15175 C CA . PHE A 1 38 ? 25.517 -8.844 19.559 1.00 30.24 38 PHE A CA 12
ATOM 15176 C C . PHE A 1 38 ? 24.087 -8.484 19.949 1.00 73.44 38 PHE A C 12
ATOM 15177 O O . PHE A 1 38 ? 23.793 -7.335 20.281 1.00 73.13 38 PHE A O 12
ATOM 15194 N N . CYS A 1 39 ? 23.202 -9.473 19.908 1.00 0.23 39 CYS A N 12
ATOM 15195 C CA . CYS A 1 39 ? 21.802 -9.263 20.256 1.00 52.42 39 CYS A CA 12
ATOM 15196 C C . CYS A 1 39 ? 21.569 -9.507 21.744 1.00 21.23 39 CYS A C 12
ATOM 15197 O O . CYS A 1 39 ? 21.748 -10.621 22.236 1.00 31.25 39 CYS A O 12
ATOM 15204 N N . GLN A 1 40 ? 21.170 -8.457 22.455 1.00 21.12 40 GLN A N 12
ATOM 15205 C CA . GLN A 1 40 ? 20.913 -8.557 23.886 1.00 22.10 40 GLN A CA 12
ATOM 15206 C C . GLN A 1 40 ? 19.748 -9.501 24.165 1.00 20.43 40 GLN A C 12
ATOM 15207 O O . GLN A 1 40 ? 19.845 -10.385 25.016 1.00 42.44 40 GLN A O 12
ATOM 15221 N N . GLU A 1 41 ? 18.648 -9.305 23.444 1.00 55.21 41 GLU A N 12
ATOM 15222 C CA . GLU A 1 41 ? 17.465 -10.139 23.617 1.00 71.53 41 GLU A CA 12
ATOM 15223 C C . GLU A 1 41 ? 17.826 -11.620 23.544 1.00 14.32 41 GLU A C 12
ATOM 15224 O O . GLU A 1 41 ? 17.390 -12.419 24.372 1.00 75.43 41 GLU A O 12
ATOM 15236 N N . CYS A 1 42 ? 18.627 -11.978 22.546 1.00 24.52 42 CYS A N 12
ATOM 15237 C CA . CYS A 1 42 ? 19.048 -13.361 22.361 1.00 33.24 42 CYS A CA 12
ATOM 15238 C C . CYS A 1 42 ? 20.083 -13.759 23.410 1.00 63.45 42 CYS A C 12
ATOM 15239 O O . CYS A 1 42 ? 19.972 -14.813 24.038 1.00 33.02 42 CYS A O 12
ATOM 15246 N N . THR A 1 43 ? 21.087 -12.910 23.594 1.00 63.23 43 THR A N 12
ATOM 15247 C CA . THR A 1 43 ? 22.142 -13.172 24.565 1.00 0.51 43 THR A CA 12
ATOM 15248 C C . THR A 1 43 ? 21.558 -13.538 25.925 1.00 71.50 43 THR A C 12
ATOM 15249 O O . THR A 1 43 ? 22.135 -14.337 26.664 1.00 21.23 43 THR A O 12
ATOM 15260 N N . ILE A 1 44 ? 20.410 -12.952 26.249 1.00 53.22 44 ILE A N 12
ATOM 15261 C CA . ILE A 1 44 ? 19.749 -13.219 27.520 1.00 72.32 44 ILE A CA 12
ATOM 15262 C C . ILE A 1 44 ? 18.949 -14.517 27.462 1.00 22.14 44 ILE A C 12
ATOM 15263 O O . ILE A 1 44 ? 18.974 -15.317 28.397 1.00 61.21 44 ILE A O 12
ATOM 15279 N N . LEU A 1 45 ? 18.243 -14.721 26.355 1.00 75.11 45 LEU A N 12
ATOM 15280 C CA . LEU A 1 45 ? 17.437 -15.923 26.172 1.00 24.53 45 LEU A CA 12
ATOM 15281 C C . LEU A 1 45 ? 18.317 -17.168 26.133 1.00 71.35 45 LEU A C 12
ATOM 15282 O O . LEU A 1 45 ? 18.133 -18.097 26.919 1.00 73.40 45 LEU A O 12
ATOM 15298 N N . LYS A 1 46 ? 19.277 -17.178 25.214 1.00 25.10 46 LYS A N 12
ATOM 15299 C CA . LYS A 1 46 ? 20.190 -18.307 25.074 1.00 73.33 46 LYS A CA 12
ATOM 15300 C C . LYS A 1 46 ? 21.235 -18.303 26.184 1.00 55.23 46 LYS A C 12
ATOM 15301 O O . LYS A 1 46 ? 21.847 -19.329 26.476 1.00 52.11 46 LYS A O 12
ATOM 15320 N N . ALA A 1 47 ? 21.432 -17.143 26.801 1.00 0.10 47 ALA A N 12
ATOM 15321 C CA . ALA A 1 47 ? 22.400 -17.007 27.881 1.00 41.32 47 ALA A CA 12
ATOM 15322 C C . ALA A 1 47 ? 23.825 -17.169 27.366 1.00 30.13 47 ALA A C 12
ATOM 15323 O O . ALA A 1 47 ? 24.685 -17.719 28.052 1.00 72.53 47 ALA A O 12
ATOM 15330 N N . GLU A 1 48 ? 24.068 -16.685 26.151 1.00 72.34 48 GLU A N 12
ATOM 15331 C CA . GLU A 1 48 ? 25.391 -16.777 25.544 1.00 23.12 48 GLU A CA 12
ATOM 15332 C C . GLU A 1 48 ? 25.630 -15.618 24.581 1.00 22.14 48 GLU A C 12
ATOM 15333 O O . GLU A 1 48 ? 24.702 -15.133 23.933 1.00 54.41 48 GLU A O 12
ATOM 15345 N N . VAL A 1 49 ? 26.880 -15.177 24.493 1.00 22.44 49 VAL A N 12
ATOM 15346 C CA . VAL A 1 49 ? 27.243 -14.075 23.609 1.00 71.42 49 VAL A CA 12
ATOM 15347 C C . VAL A 1 49 ? 27.159 -14.494 22.146 1.00 42.13 49 VAL A C 12
ATOM 15348 O O . VAL A 1 49 ? 27.923 -15.344 21.687 1.00 41.24 49 VAL A O 12
ATOM 15361 N N . VAL A 1 50 ? 26.226 -13.891 21.416 1.00 43.02 50 VAL A N 12
ATOM 15362 C CA . VAL A 1 50 ? 26.043 -14.200 20.002 1.00 25.42 50 VAL A CA 12
ATOM 15363 C C . VAL A 1 50 ? 26.765 -13.187 19.121 1.00 64.32 50 VAL A C 12
ATOM 15364 O O . VAL A 1 50 ? 27.031 -12.061 19.540 1.00 3.44 50 VAL A O 12
ATOM 15377 N N . GLY A 1 51 ? 27.081 -13.596 17.895 1.00 24.22 51 GLY A N 12
ATOM 15378 C CA . GLY A 1 51 ? 27.769 -12.713 16.973 1.00 32.12 51 GLY A CA 12
ATOM 15379 C C . GLY A 1 51 ? 26.934 -12.385 15.751 1.00 65.22 51 GLY A C 12
ATOM 15380 O O . GLY A 1 51 ? 26.290 -13.264 15.177 1.00 12.55 51 GLY A O 12
ATOM 15384 N N . LEU A 1 52 ? 26.943 -11.118 15.352 1.00 64.53 52 LEU A N 12
ATOM 15385 C CA . LEU A 1 52 ? 26.179 -10.676 14.190 1.00 62.54 52 LEU A CA 12
ATOM 15386 C C . LEU A 1 52 ? 26.975 -9.670 13.365 1.00 33.52 52 LEU A C 12
ATOM 15387 O O . LEU A 1 52 ? 28.051 -9.229 13.773 1.00 61.23 52 LEU A O 12
ATOM 15403 N N . CYS A 1 53 ? 26.439 -9.309 12.204 1.00 54.23 53 CYS A N 12
ATOM 15404 C CA . CYS A 1 53 ? 27.098 -8.353 11.322 1.00 1.52 53 CYS A CA 12
ATOM 15405 C C . CYS A 1 53 ? 26.282 -7.069 11.205 1.00 63.34 53 CYS A C 12
ATOM 15406 O O . CYS A 1 53 ? 25.051 -7.099 11.222 1.00 63.31 53 CYS A O 12
ATOM 15413 N N . HIS A 1 54 ? 26.977 -5.942 11.087 1.00 43.32 54 HIS A N 12
ATOM 15414 C CA . HIS A 1 54 ? 26.318 -4.646 10.966 1.00 41.23 54 HIS A CA 12
ATOM 15415 C C . HIS A 1 54 ? 25.340 -4.641 9.795 1.00 31.42 54 HIS A C 12
ATOM 15416 O O . HIS A 1 54 ? 24.333 -3.935 9.819 1.00 74.13 54 HIS A O 12
ATOM 15430 N N . GLU A 1 55 ? 25.645 -5.434 8.772 1.00 13.44 55 GLU A N 12
ATOM 15431 C CA . GLU A 1 55 ? 24.793 -5.518 7.592 1.00 60.13 55 GLU A CA 12
ATOM 15432 C C . GLU A 1 55 ? 23.420 -6.079 7.951 1.00 22.40 55 GLU A C 12
ATOM 15433 O O . GLU A 1 55 ? 22.471 -5.973 7.173 1.00 43.51 55 GLU A O 12
ATOM 15445 N N . LYS A 1 56 ? 23.322 -6.677 9.133 1.00 20.34 56 LYS A N 12
ATOM 15446 C CA . LYS A 1 56 ? 22.067 -7.254 9.597 1.00 62.30 56 LYS A CA 12
ATOM 15447 C C . LYS A 1 56 ? 20.905 -6.294 9.359 1.00 13.13 56 LYS A C 12
ATOM 15448 O O . LYS A 1 56 ? 19.782 -6.720 9.090 1.00 65.34 56 LYS A O 12
ATOM 15467 N N . ASP A 1 57 ? 21.185 -5.000 9.458 1.00 51.33 57 ASP A N 12
ATOM 15468 C CA . ASP A 1 57 ? 20.163 -3.979 9.251 1.00 24.35 57 ASP A CA 12
ATOM 15469 C C . ASP A 1 57 ? 19.427 -4.207 7.934 1.00 42.11 57 ASP A C 12
ATOM 15470 O O . ASP A 1 57 ? 18.200 -4.131 7.875 1.00 22.03 57 ASP A O 12
ATOM 15479 N N . THR A 1 58 ? 20.186 -4.485 6.878 1.00 42.40 58 THR A N 12
ATOM 15480 C CA . THR A 1 58 ? 19.606 -4.722 5.562 1.00 13.40 58 THR A CA 12
ATOM 15481 C C . THR A 1 58 ? 20.391 -5.781 4.798 1.00 33.45 58 THR A C 12
ATOM 15482 O O . THR A 1 58 ? 21.271 -5.459 3.998 1.00 41.04 58 THR A O 12
ATOM 15493 N N . ILE A 1 59 ? 20.068 -7.046 5.047 1.00 42.13 59 ILE A N 12
ATOM 15494 C CA . ILE A 1 59 ? 20.743 -8.152 4.381 1.00 72.23 59 ILE A CA 12
ATOM 15495 C C . ILE A 1 59 ? 20.119 -9.489 4.766 1.00 73.22 59 ILE A C 12
ATOM 15496 O O . ILE A 1 59 ? 19.422 -9.594 5.776 1.00 73.34 59 ILE A O 12
ATOM 15512 N N . LYS A 1 60 ? 20.373 -10.510 3.955 1.00 12.30 60 LYS A N 12
ATOM 15513 C CA . LYS A 1 60 ? 19.839 -11.843 4.211 1.00 4.03 60 LYS A CA 12
ATOM 15514 C C . LYS A 1 60 ? 20.128 -12.279 5.644 1.00 50.54 60 LYS A C 12
ATOM 15515 O O . LYS A 1 60 ? 19.292 -12.909 6.292 1.00 10.14 60 LYS A O 12
ATOM 15534 N N . CYS A 1 61 ? 21.316 -11.939 6.132 1.00 73.03 61 CYS A N 12
ATOM 15535 C CA . CYS A 1 61 ? 21.716 -12.295 7.489 1.00 43.40 61 CYS A CA 12
ATOM 15536 C C . CYS A 1 61 ? 20.642 -11.890 8.495 1.00 60.13 61 CYS A C 12
ATOM 15537 O O . CYS A 1 61 ? 20.468 -12.541 9.525 1.00 10.30 61 CYS A O 12
ATOM 15544 N N . GLN A 1 62 ? 19.926 -10.814 8.188 1.00 2.43 62 GLN A N 12
ATOM 15545 C CA . GLN A 1 62 ? 18.869 -10.324 9.065 1.00 32.14 62 GLN A CA 12
ATOM 15546 C C . GLN A 1 62 ? 17.886 -11.438 9.410 1.00 52.14 62 GLN A C 12
ATOM 15547 O O . GLN A 1 62 ? 17.747 -11.819 10.572 1.00 15.23 62 GLN A O 12
ATOM 15561 N N . ARG A 1 63 ? 17.207 -11.956 8.392 1.00 62.21 63 ARG A N 12
ATOM 15562 C CA . ARG A 1 63 ? 16.236 -13.026 8.587 1.00 74.13 63 ARG A CA 12
ATOM 15563 C C . ARG A 1 63 ? 16.902 -14.264 9.180 1.00 30.45 63 ARG A C 12
ATOM 15564 O O . ARG A 1 63 ? 16.271 -15.038 9.899 1.00 31.30 63 ARG A O 12
ATOM 15585 N N . PHE A 1 64 ? 18.183 -14.446 8.873 1.00 24.43 64 PHE A N 12
ATOM 15586 C CA . PHE A 1 64 ? 18.935 -15.590 9.374 1.00 55.04 64 PHE A CA 12
ATOM 15587 C C . PHE A 1 64 ? 19.076 -15.525 10.893 1.00 11.42 64 PHE A C 12
ATOM 15588 O O . PHE A 1 64 ? 19.086 -16.553 11.571 1.00 13.34 64 PHE A O 12
ATOM 15605 N N . HIS A 1 65 ? 19.183 -14.310 11.420 1.00 35.34 65 HIS A N 12
ATOM 15606 C CA . HIS A 1 65 ? 19.323 -14.110 12.858 1.00 54.24 65 HIS A CA 12
ATOM 15607 C C . HIS A 1 65 ? 18.226 -14.848 13.618 1.00 63.12 65 HIS A C 12
ATOM 15608 O O . HIS A 1 65 ? 18.507 -15.702 14.459 1.00 32.53 65 HIS A O 12
ATOM 15622 N N . GLU A 1 66 ? 16.975 -14.513 13.318 1.00 61.31 66 GLU A N 12
ATOM 15623 C CA . GLU A 1 66 ? 15.836 -15.144 13.974 1.00 14.23 66 GLU A CA 12
ATOM 15624 C C . GLU A 1 66 ? 15.809 -16.644 13.694 1.00 73.11 66 GLU A C 12
ATOM 15625 O O . GLU A 1 66 ? 15.430 -17.440 14.553 1.00 23.51 66 GLU A O 12
ATOM 15637 N N . PHE A 1 67 ? 16.212 -17.022 12.486 1.00 32.21 67 PHE A N 12
ATOM 15638 C CA . PHE A 1 67 ? 16.233 -18.426 12.091 1.00 14.43 67 PHE A CA 12
ATOM 15639 C C . PHE A 1 67 ? 17.639 -19.005 12.217 1.00 62.12 67 PHE A C 12
ATOM 15640 O O . PHE A 1 67 ? 18.071 -19.803 11.385 1.00 21.31 67 PHE A O 12
ATOM 15657 N N . MET A 1 68 ? 18.349 -18.599 13.266 1.00 3.21 68 MET A N 12
ATOM 15658 C CA . MET A 1 68 ? 19.706 -19.077 13.502 1.00 65.30 68 MET A CA 12
ATOM 15659 C C . MET A 1 68 ? 19.689 -20.442 14.183 1.00 52.22 68 MET A C 12
ATOM 15660 O O . MET A 1 68 ? 20.540 -21.291 13.913 1.00 12.33 68 MET A O 12
ATOM 15674 N N . ASP A 1 69 ? 18.718 -20.646 15.066 1.00 34.13 69 ASP A N 12
ATOM 15675 C CA . ASP A 1 69 ? 18.591 -21.908 15.783 1.00 32.40 69 ASP A CA 12
ATOM 15676 C C . ASP A 1 69 ? 18.601 -23.088 14.817 1.00 53.50 69 ASP A C 12
ATOM 15677 O O . ASP A 1 69 ? 17.623 -23.334 14.111 1.00 72.34 69 ASP A O 12
ATOM 15686 N N . PHE A 1 70 ? 19.713 -23.814 14.789 1.00 11.41 70 PHE A N 12
ATOM 15687 C CA . PHE A 1 70 ? 19.852 -24.968 13.907 1.00 50.21 70 PHE A CA 12
ATOM 15688 C C . PHE A 1 70 ? 20.821 -25.989 14.494 1.00 13.23 70 PHE A C 12
ATOM 15689 O O . PHE A 1 70 ? 21.463 -25.735 15.513 1.00 12.12 70 PHE A O 12
ATOM 15706 N N . GLU A 1 71 ? 20.920 -27.144 13.844 1.00 22.05 71 GLU A N 12
ATOM 15707 C CA . GLU A 1 71 ? 21.810 -28.204 14.303 1.00 0.15 71 GLU A CA 12
ATOM 15708 C C . GLU A 1 71 ? 23.230 -27.680 14.490 1.00 5.50 71 GLU A C 12
ATOM 15709 O O . GLU A 1 71 ? 23.704 -26.848 13.716 1.00 70.54 71 GLU A O 12
ATOM 15721 N N . LEU A 1 72 ? 23.906 -28.171 15.524 1.00 43.45 72 LEU A N 12
ATOM 15722 C CA . LEU A 1 72 ? 25.272 -27.753 15.814 1.00 4.42 72 LEU A CA 12
ATOM 15723 C C . LEU A 1 72 ? 26.267 -28.847 15.441 1.00 55.22 72 LEU A C 12
ATOM 15724 O O . LEU A 1 72 ? 25.909 -29.835 14.801 1.00 23.02 72 LEU A O 12
ATOM 15740 N N . ASP A 1 73 ? 27.520 -28.664 15.848 1.00 1.34 73 ASP A N 12
ATOM 15741 C CA . ASP A 1 73 ? 28.566 -29.637 15.561 1.00 72.20 73 ASP A CA 12
ATOM 15742 C C . ASP A 1 73 ? 29.211 -30.139 16.849 1.00 33.05 73 ASP A C 12
ATOM 15743 O O . ASP A 1 73 ? 29.301 -29.409 17.836 1.00 70.25 73 ASP A O 12
ATOM 15752 N N . LYS A 1 74 ? 29.657 -31.390 16.833 1.00 22.32 74 LYS A N 12
ATOM 15753 C CA . LYS A 1 74 ? 30.294 -31.991 17.998 1.00 45.01 74 LYS A CA 12
ATOM 15754 C C . LYS A 1 74 ? 31.417 -31.102 18.524 1.00 4.15 74 LYS A C 12
ATOM 15755 O O . LYS A 1 74 ? 31.634 -31.009 19.732 1.00 33.01 74 LYS A O 12
ATOM 15774 N N . ASN A 1 75 ? 32.125 -30.448 17.609 1.00 50.00 75 ASN A N 12
ATOM 15775 C CA . ASN A 1 75 ? 33.225 -29.565 17.981 1.00 33.42 75 ASN A CA 12
ATOM 15776 C C . ASN A 1 75 ? 32.722 -28.392 18.817 1.00 13.53 75 ASN A C 12
ATOM 15777 O O . ASN A 1 75 ? 33.377 -27.965 19.768 1.00 20.41 75 ASN A O 12
ATOM 15788 N N . LYS A 1 76 ? 31.552 -27.875 18.456 1.00 63.45 76 LYS A N 12
ATOM 15789 C CA . LYS A 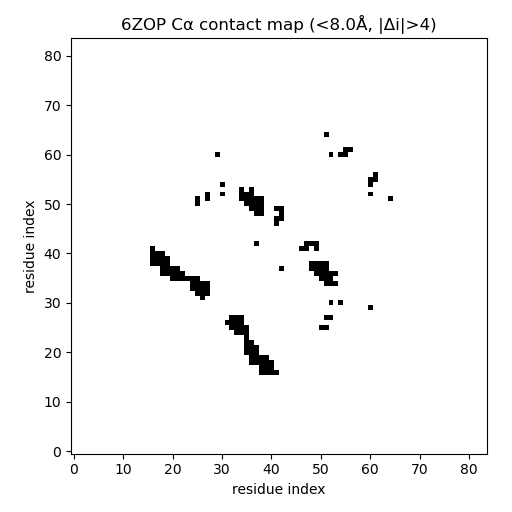1 76 ? 30.958 -26.752 19.172 1.00 62.22 76 LYS A CA 12
ATOM 15790 C C . LYS A 1 76 ? 30.142 -27.239 20.365 1.00 44.00 76 LYS A C 12
ATOM 15791 O O . LYS A 1 76 ? 28.956 -26.932 20.483 1.00 31.35 76 LYS A O 12
ATOM 15810 N N . GLU A 1 77 ? 30.785 -27.997 21.247 1.00 60.23 77 GLU A N 12
ATOM 15811 C CA . GLU A 1 77 ? 30.117 -28.524 22.431 1.00 55.42 77 GLU A CA 12
ATOM 15812 C C . GLU A 1 77 ? 30.274 -27.572 23.614 1.00 1.44 77 GLU A C 12
ATOM 15813 O O . GLU A 1 77 ? 31.316 -26.939 23.782 1.00 3.11 77 GLU A O 12
ATOM 15825 N N . VAL A 1 78 ? 29.230 -27.477 24.432 1.00 72.34 78 VAL A N 12
ATOM 15826 C CA . VAL A 1 78 ? 29.251 -26.604 25.599 1.00 1.21 78 VAL A CA 12
ATOM 15827 C C . VAL A 1 78 ? 29.293 -27.413 26.890 1.00 24.32 78 VAL A C 12
ATOM 15828 O O . VAL A 1 78 ? 28.556 -28.386 27.048 1.00 54.22 78 VAL A O 12
ATOM 15841 N N . ILE A 1 79 ? 30.160 -27.004 27.810 1.00 12.34 79 ILE A N 12
ATOM 15842 C CA . ILE A 1 79 ? 30.297 -27.690 29.088 1.00 3.02 79 ILE A CA 12
ATOM 15843 C C . ILE A 1 79 ? 28.950 -27.816 29.792 1.00 34.21 79 ILE A C 12
ATOM 15844 O O . ILE A 1 79 ? 28.085 -26.950 29.659 1.00 71.21 79 ILE A O 12
ATOM 15860 N N . ASP A 1 80 ? 28.779 -28.899 30.541 1.00 0.43 80 ASP A N 12
ATOM 15861 C CA . ASP A 1 80 ? 27.538 -29.139 31.269 1.00 44.22 80 ASP A CA 12
ATOM 15862 C C . ASP A 1 80 ? 27.717 -30.250 32.298 1.00 71.32 80 ASP A C 12
ATOM 15863 O O . ASP A 1 80 ? 28.701 -30.990 32.265 1.00 72.30 80 ASP A O 12
ATOM 15872 N N . LYS A 1 81 ? 26.759 -30.362 33.212 1.00 71.21 81 LYS A N 12
ATOM 15873 C CA . LYS A 1 81 ? 26.810 -31.383 34.253 1.00 32.41 81 LYS A CA 12
ATOM 15874 C C . LYS A 1 81 ? 26.801 -32.781 33.643 1.00 2.55 81 LYS A C 12
ATOM 15875 O O . LYS A 1 81 ? 26.520 -32.950 32.456 1.00 71.50 81 LYS A O 12
ATOM 15894 N N . ARG A 1 82 ? 27.110 -33.782 34.462 1.00 20.24 82 ARG A N 12
ATOM 15895 C CA . ARG A 1 82 ? 27.138 -35.164 34.002 1.00 35.42 82 ARG A CA 12
ATOM 15896 C C . ARG A 1 82 ? 25.821 -35.541 33.329 1.00 62.14 82 ARG A C 12
ATOM 15897 O O . ARG A 1 82 ? 24.774 -34.963 33.621 1.00 11.11 82 ARG A O 12
ATOM 15918 N N . LYS A 1 83 ? 25.881 -36.512 32.424 1.00 13.04 83 LYS A N 12
ATOM 15919 C CA . LYS A 1 83 ? 24.696 -36.966 31.708 1.00 34.51 83 LYS A CA 12
ATOM 15920 C C . LYS A 1 83 ? 25.007 -38.196 30.864 1.00 12.13 83 LYS A C 12
ATOM 15921 O O . LYS A 1 83 ? 25.808 -38.134 29.930 1.00 41.41 83 LYS A O 12
ATOM 15940 N N . GLY A 1 84 ? 24.370 -39.315 31.196 1.00 75.13 84 GLY A N 12
ATOM 15941 C CA . GLY A 1 84 ? 24.593 -40.544 30.457 1.00 35.05 84 GLY A CA 12
ATOM 15942 C C . GLY A 1 84 ? 24.328 -40.384 28.972 1.00 3.15 84 GLY A C 12
ATOM 15943 O O . GLY A 1 84 ? 23.796 -41.306 28.356 1.00 65.41 84 GLY A O 12
ATOM 15949 N N . GLY A 1 1 ? 30.653 13.716 -9.040 1.00 13.00 1 GLY A N 13
ATOM 15950 C CA . GLY A 1 1 ? 31.975 13.214 -8.715 1.00 45.03 1 GLY A CA 13
ATOM 15951 C C . GLY A 1 1 ? 32.167 11.771 -9.135 1.00 42.52 1 GLY A C 13
ATOM 15952 O O . GLY A 1 1 ? 31.226 11.091 -9.546 1.00 65.25 1 GLY A O 13
ATOM 15956 N N . PRO A 1 2 ? 33.412 11.282 -9.035 1.00 23.40 2 PRO A N 13
ATOM 15957 C CA . PRO A 1 2 ? 33.754 9.905 -9.404 1.00 65.14 2 PRO A CA 13
ATOM 15958 C C . PRO A 1 2 ? 33.169 8.883 -8.435 1.00 23.03 2 PRO A C 13
ATOM 15959 O O . PRO A 1 2 ? 32.647 7.847 -8.849 1.00 51.01 2 PRO A O 13
ATOM 15970 N N . LEU A 1 3 ? 33.261 9.180 -7.143 1.00 43.35 3 LEU A N 13
ATOM 15971 C CA . LEU A 1 3 ? 32.740 8.287 -6.115 1.00 44.11 3 LEU A CA 13
ATOM 15972 C C . LEU A 1 3 ? 31.732 9.009 -5.226 1.00 20.35 3 LEU A C 13
ATOM 15973 O O . LEU A 1 3 ? 31.897 10.187 -4.911 1.00 44.04 3 LEU A O 13
ATOM 15989 N N . GLY A 1 4 ? 30.687 8.292 -4.823 1.00 23.12 4 GLY A N 13
ATOM 15990 C CA . GLY A 1 4 ? 29.668 8.880 -3.972 1.00 5.41 4 GLY A CA 13
ATOM 15991 C C . GLY A 1 4 ? 28.531 7.921 -3.681 1.00 23.40 4 GLY A C 13
ATOM 15992 O O . GLY A 1 4 ? 27.537 7.887 -4.406 1.00 51.44 4 GLY A O 13
ATOM 15996 N N . SER A 1 5 ? 28.679 7.136 -2.618 1.00 31.21 5 SER A N 13
ATOM 15997 C CA . SER A 1 5 ? 27.659 6.167 -2.236 1.00 55.32 5 SER A CA 13
ATOM 15998 C C . SER A 1 5 ? 27.445 6.171 -0.724 1.00 33.45 5 SER A C 13
ATOM 15999 O O . SER A 1 5 ? 27.822 5.237 -0.016 1.00 74.25 5 SER A O 13
ATOM 16007 N N . PRO A 1 6 ? 26.825 7.248 -0.219 1.00 43.42 6 PRO A N 13
ATOM 16008 C CA . PRO A 1 6 ? 26.547 7.401 1.212 1.00 21.41 6 PRO A CA 13
ATOM 16009 C C . PRO A 1 6 ? 25.474 6.432 1.701 1.00 44.12 6 PRO A C 13
ATOM 16010 O O . PRO A 1 6 ? 24.928 5.653 0.921 1.00 42.42 6 PRO A O 13
ATOM 16021 N N . GLU A 1 7 ? 25.178 6.489 2.995 1.00 24.22 7 GLU A N 13
ATOM 16022 C CA . GLU A 1 7 ? 24.170 5.616 3.586 1.00 62.34 7 GLU A CA 13
ATOM 16023 C C . GLU A 1 7 ? 22.898 6.394 3.909 1.00 23.51 7 GLU A C 13
ATOM 16024 O O . GLU A 1 7 ? 22.893 7.626 3.906 1.00 65.34 7 GLU A O 13
ATOM 16036 N N . PHE A 1 8 ? 21.821 5.667 4.189 1.00 51.31 8 PHE A N 13
ATOM 16037 C CA . PHE A 1 8 ? 20.542 6.288 4.513 1.00 34.45 8 PHE A CA 13
ATOM 16038 C C . PHE A 1 8 ? 20.192 6.076 5.983 1.00 41.25 8 PHE A C 13
ATOM 16039 O O . PHE A 1 8 ? 20.218 4.951 6.483 1.00 21.05 8 PHE A O 13
ATOM 16056 N N . SER A 1 9 ? 19.866 7.166 6.671 1.00 1.33 9 SER A N 13
ATOM 16057 C CA . SER A 1 9 ? 19.514 7.101 8.084 1.00 62.22 9 SER A CA 13
ATOM 16058 C C . SER A 1 9 ? 18.008 7.244 8.277 1.00 54.14 9 SER A C 13
ATOM 16059 O O . SER A 1 9 ? 17.287 7.628 7.356 1.00 74.33 9 SER A O 13
ATOM 16067 N N . TYR A 1 10 ? 17.540 6.932 9.480 1.00 51.44 10 TYR A N 13
ATOM 16068 C CA . TYR A 1 10 ? 16.118 7.022 9.795 1.00 32.10 10 TYR A CA 13
ATOM 16069 C C . TYR A 1 10 ? 15.883 7.940 10.991 1.00 71.44 10 TYR A C 13
ATOM 16070 O O . TYR A 1 10 ? 16.800 8.224 11.761 1.00 23.14 10 TYR A O 13
ATOM 16088 N N . PHE A 1 11 ? 14.645 8.400 11.140 1.00 23.11 11 PHE A N 13
ATOM 16089 C CA . PHE A 1 11 ? 14.286 9.286 12.241 1.00 63.24 11 PHE A CA 13
ATOM 16090 C C . PHE A 1 11 ? 14.285 8.531 13.567 1.00 24.21 11 PHE A C 13
ATOM 16091 O O . PHE A 1 11 ? 15.195 8.683 14.381 1.00 13.15 11 PHE A O 13
ATOM 16108 N N . ALA A 1 12 ? 13.255 7.718 13.777 1.00 65.22 12 ALA A N 13
ATOM 16109 C CA . ALA A 1 12 ? 13.135 6.939 15.003 1.00 14.34 12 ALA A CA 13
ATOM 16110 C C . ALA A 1 12 ? 12.254 5.713 14.791 1.00 43.05 12 ALA A C 13
ATOM 16111 O O . ALA A 1 12 ? 11.069 5.833 14.475 1.00 10.20 12 ALA A O 13
ATOM 16118 N N . LYS A 1 13 ? 12.839 4.533 14.963 1.00 73.13 13 LYS A N 13
ATOM 16119 C CA . LYS A 1 13 ? 12.107 3.283 14.789 1.00 23.22 13 LYS A CA 13
ATOM 16120 C C . LYS A 1 13 ? 12.331 2.353 15.978 1.00 65.32 13 LYS A C 13
ATOM 16121 O O . LYS A 1 13 ? 13.463 2.160 16.422 1.00 1.21 13 LYS A O 13
ATOM 16140 N N . ILE A 1 14 ? 11.245 1.780 16.486 1.00 44.40 14 ILE A N 13
ATOM 16141 C CA . ILE A 1 14 ? 11.324 0.868 17.622 1.00 72.42 14 ILE A CA 13
ATOM 16142 C C . ILE A 1 14 ? 11.262 -0.586 17.165 1.00 63.34 14 ILE A C 13
ATOM 16143 O O . ILE A 1 14 ? 10.574 -0.913 16.199 1.00 20.04 14 ILE A O 13
ATOM 16159 N N . GLN A 1 15 ? 11.985 -1.452 17.867 1.00 45.24 15 GLN A N 13
ATOM 16160 C CA . GLN A 1 15 ? 12.010 -2.872 17.533 1.00 30.50 15 GLN A CA 13
ATOM 16161 C C . GLN A 1 15 ? 11.993 -3.728 18.796 1.00 44.11 15 GLN A C 13
ATOM 16162 O O . GLN A 1 15 ? 12.354 -3.280 19.884 1.00 54.44 15 GLN A O 13
ATOM 16176 N N . PRO A 1 16 ? 11.561 -4.989 18.649 1.00 13.03 16 PRO A N 13
ATOM 16177 C CA . PRO A 1 16 ? 11.487 -5.934 19.767 1.00 44.13 16 PRO A CA 13
ATOM 16178 C C . PRO A 1 16 ? 12.864 -6.359 20.261 1.00 25.00 16 PRO A C 13
ATOM 16179 O O . PRO A 1 16 ? 13.097 -6.361 21.469 1.00 12.21 16 PRO A O 13
ATOM 16190 N N . HIS A 1 17 ? 13.740 -6.705 19.329 1.00 12.14 17 HIS A N 13
ATOM 16191 C CA . HIS A 1 17 ? 15.084 -7.126 19.683 1.00 54.54 17 HIS A CA 13
ATOM 16192 C C . HIS A 1 17 ? 15.964 -5.896 19.913 1.00 20.40 17 HIS A C 13
ATOM 16193 O O . HIS A 1 17 ? 15.739 -4.818 19.362 1.00 64.53 17 HIS A O 13
ATOM 16207 N N . THR A 1 18 ? 16.981 -6.082 20.749 1.00 35.34 18 THR A N 13
ATOM 16208 C CA . THR A 1 18 ? 17.910 -5.005 21.073 1.00 52.40 18 THR A CA 13
ATOM 16209 C C . THR A 1 18 ? 19.327 -5.351 20.631 1.00 23.54 18 THR A C 13
ATOM 16210 O O . THR A 1 18 ? 20.047 -6.069 21.325 1.00 13.23 18 THR A O 13
ATOM 16221 N N . PHE A 1 19 ? 19.723 -4.835 19.472 1.00 13.32 19 PHE A N 13
ATOM 16222 C CA . PHE A 1 19 ? 21.056 -5.090 18.936 1.00 4.21 19 PHE A CA 13
ATOM 16223 C C . PHE A 1 19 ? 22.087 -4.174 19.588 1.00 62.04 19 PHE A C 13
ATOM 16224 O O . PHE A 1 19 ? 21.943 -2.951 19.576 1.00 11.32 19 PHE A O 13
ATOM 16241 N N . ILE A 1 20 ? 23.127 -4.775 20.157 1.00 3.34 20 ILE A N 13
ATOM 16242 C CA . ILE A 1 20 ? 24.183 -4.014 20.813 1.00 61.02 20 ILE A CA 13
ATOM 16243 C C . ILE A 1 20 ? 25.545 -4.324 20.201 1.00 2.51 20 ILE A C 13
ATOM 16244 O O . ILE A 1 20 ? 25.761 -5.407 19.659 1.00 43.33 20 ILE A O 13
ATOM 16260 N N . GLU A 1 21 ? 26.461 -3.364 20.293 1.00 23.44 21 GLU A N 13
ATOM 16261 C CA . GLU A 1 21 ? 27.803 -3.535 19.748 1.00 62.23 21 GLU A CA 13
ATOM 16262 C C . GLU A 1 21 ? 28.755 -4.082 20.809 1.00 13.02 21 GLU A C 13
ATOM 16263 O O . GLU A 1 21 ? 29.101 -3.387 21.764 1.00 25.24 21 GLU A O 13
ATOM 16275 N N . GLY A 1 22 ? 29.174 -5.331 20.633 1.00 63.31 22 GLY A N 13
ATOM 16276 C CA . GLY A 1 22 ? 30.081 -5.950 21.581 1.00 51.12 22 GLY A CA 13
ATOM 16277 C C . GLY A 1 22 ? 31.483 -5.382 21.498 1.00 15.21 22 GLY A C 13
ATOM 16278 O O . GLY A 1 22 ? 31.665 -4.203 21.196 1.00 34.44 22 GLY A O 13
ATOM 16282 N N . GLU A 1 23 ? 32.477 -6.223 21.768 1.00 30.30 23 GLU A N 13
ATOM 16283 C CA . GLU A 1 23 ? 33.871 -5.795 21.724 1.00 15.22 23 GLU A CA 13
ATOM 16284 C C . GLU A 1 23 ? 34.701 -6.737 20.855 1.00 74.01 23 GLU A C 13
ATOM 16285 O O . GLU A 1 23 ? 35.482 -6.293 20.014 1.00 41.25 23 GLU A O 13
ATOM 16297 N N . GLU A 1 24 ? 34.525 -8.037 21.066 1.00 21.44 24 GLU A N 13
ATOM 16298 C CA . GLU A 1 24 ? 35.259 -9.041 20.304 1.00 25.43 24 GLU A CA 13
ATOM 16299 C C . GLU A 1 24 ? 34.984 -8.897 18.810 1.00 13.43 24 GLU A C 13
ATOM 16300 O O . GLU A 1 24 ? 33.830 -8.869 18.380 1.00 65.34 24 GLU A O 13
ATOM 16312 N N . ILE A 1 25 ? 36.052 -8.805 18.024 1.00 63.21 25 ILE A N 13
ATOM 16313 C CA . ILE A 1 25 ? 35.926 -8.665 16.578 1.00 75.21 25 ILE A CA 13
ATOM 16314 C C . ILE A 1 25 ? 35.607 -10.003 15.922 1.00 72.53 25 ILE A C 13
ATOM 16315 O O . ILE A 1 25 ? 36.462 -10.884 15.837 1.00 21.40 25 ILE A O 13
ATOM 16331 N N . VAL A 1 26 ? 34.370 -10.149 15.458 1.00 21.51 26 VAL A N 13
ATOM 16332 C CA . VAL A 1 26 ? 33.938 -11.378 14.805 1.00 5.34 26 VAL A CA 13
ATOM 16333 C C . VAL A 1 26 ? 33.736 -11.165 13.309 1.00 44.31 26 VAL A C 13
ATOM 16334 O O . VAL A 1 26 ? 33.344 -10.084 12.871 1.00 31.12 26 VAL A O 13
ATOM 16347 N N . LYS A 1 27 ? 34.008 -12.206 12.527 1.00 43.54 27 LYS A N 13
ATOM 16348 C CA . LYS A 1 27 ? 33.855 -12.134 11.079 1.00 55.44 27 LYS A CA 13
ATOM 16349 C C . LYS A 1 27 ? 32.671 -12.977 10.615 1.00 62.32 27 LYS A C 13
ATOM 16350 O O . LYS A 1 27 ? 32.659 -14.198 10.785 1.00 30.01 27 LYS A O 13
ATOM 16369 N N . CYS A 1 28 ? 31.677 -12.320 10.027 1.00 4.35 28 CYS A N 13
ATOM 16370 C CA . CYS A 1 28 ? 30.489 -13.009 9.537 1.00 43.23 28 CYS A CA 13
ATOM 16371 C C . CYS A 1 28 ? 30.869 -14.144 8.590 1.00 64.43 28 CYS A C 13
ATOM 16372 O O . CYS A 1 28 ? 31.901 -14.090 7.921 1.00 64.52 28 CYS A O 13
ATOM 16379 N N . SER A 1 29 ? 30.029 -15.173 8.540 1.00 61.53 29 SER A N 13
ATOM 16380 C CA . SER A 1 29 ? 30.277 -16.322 7.679 1.00 52.24 29 SER A CA 13
ATOM 16381 C C . SER A 1 29 ? 29.936 -15.999 6.228 1.00 23.45 29 SER A C 13
ATOM 16382 O O . SER A 1 29 ? 30.492 -16.588 5.302 1.00 42.24 29 SER A O 13
ATOM 16390 N N . GLU A 1 30 ? 29.017 -15.058 6.039 1.00 64.24 30 GLU A N 13
ATOM 16391 C CA . GLU A 1 30 ? 28.600 -14.655 4.701 1.00 54.04 30 GLU A CA 13
ATOM 16392 C C . GLU A 1 30 ? 29.286 -13.357 4.284 1.00 10.41 30 GLU A C 13
ATOM 16393 O O . GLU A 1 30 ? 29.886 -13.275 3.213 1.00 63.21 30 GLU A O 13
ATOM 16405 N N . CYS A 1 31 ? 29.190 -12.344 5.139 1.00 32.45 31 CYS A N 13
ATOM 16406 C CA . CYS A 1 31 ? 29.800 -11.049 4.862 1.00 54.51 31 CYS A CA 13
ATOM 16407 C C . CYS A 1 31 ? 31.320 -11.129 4.965 1.00 22.31 31 CYS A C 13
ATOM 16408 O O . CYS A 1 31 ? 32.039 -10.476 4.211 1.00 34.33 31 CYS A O 13
ATOM 16415 N N . GLY A 1 32 ? 31.801 -11.937 5.904 1.00 1.11 32 GLY A N 13
ATOM 16416 C CA . GLY A 1 32 ? 33.233 -12.088 6.090 1.00 43.42 32 GLY A CA 13
ATOM 16417 C C . GLY A 1 32 ? 33.932 -10.762 6.310 1.00 4.45 32 GLY A C 13
ATOM 16418 O O . GLY A 1 32 ? 34.993 -10.510 5.740 1.00 3.54 32 GLY A O 13
ATOM 16422 N N . ASN A 1 33 ? 33.337 -9.911 7.138 1.00 51.22 33 ASN A N 13
ATOM 16423 C CA . ASN A 1 33 ? 33.909 -8.601 7.431 1.00 32.51 33 ASN A CA 13
ATOM 16424 C C . ASN A 1 33 ? 34.106 -8.416 8.932 1.00 35.31 33 ASN A C 13
ATOM 16425 O O . ASN A 1 33 ? 33.404 -9.025 9.739 1.00 13.22 33 ASN A O 13
ATOM 16436 N N . GLU A 1 34 ? 35.066 -7.572 9.298 1.00 73.12 34 GLU A N 13
ATOM 16437 C CA . GLU A 1 34 ? 35.354 -7.307 10.703 1.00 44.14 34 GLU A CA 13
ATOM 16438 C C . GLU A 1 34 ? 34.224 -6.513 11.351 1.00 10.04 34 GLU A C 13
ATOM 16439 O O . GLU A 1 34 ? 33.986 -5.354 11.007 1.00 22.33 34 GLU A O 13
ATOM 16451 N N . THR A 1 35 ? 33.528 -7.146 12.291 1.00 25.20 35 THR A N 13
ATOM 16452 C CA . THR A 1 35 ? 32.421 -6.500 12.986 1.00 50.44 35 THR A CA 13
ATOM 16453 C C . THR A 1 35 ? 32.192 -7.128 14.357 1.00 0.44 35 THR A C 13
ATOM 16454 O O . THR A 1 35 ? 32.550 -8.282 14.590 1.00 40.42 35 THR A O 13
ATOM 16465 N N . LYS A 1 36 ? 31.594 -6.360 15.261 1.00 5.23 36 LYS A N 13
ATOM 16466 C CA . LYS A 1 36 ? 31.315 -6.840 16.609 1.00 55.20 36 LYS A CA 13
ATOM 16467 C C . LYS A 1 36 ? 29.899 -6.469 17.037 1.00 40.34 36 LYS A C 13
ATOM 16468 O O . LYS A 1 36 ? 29.680 -5.429 17.659 1.00 21.00 36 LYS A O 13
ATOM 16487 N N . VAL A 1 37 ? 28.940 -7.327 16.701 1.00 34.04 37 VAL A N 13
ATOM 16488 C CA . VAL A 1 37 ? 27.545 -7.090 17.054 1.00 13.15 37 VAL A CA 13
ATOM 16489 C C . VAL A 1 37 ? 26.953 -8.287 17.788 1.00 30.43 37 VAL A C 13
ATOM 16490 O O . VAL A 1 37 ? 27.326 -9.433 17.533 1.00 53.31 37 VAL A O 13
ATOM 16503 N N . PHE A 1 38 ? 26.027 -8.016 18.702 1.00 60.31 38 PHE A N 13
ATOM 16504 C CA . PHE A 1 38 ? 25.383 -9.071 19.475 1.00 30.24 38 PHE A CA 13
ATOM 16505 C C . PHE A 1 38 ? 24.026 -8.609 19.999 1.00 73.44 38 PHE A C 13
ATOM 16506 O O . PHE A 1 38 ? 23.898 -7.513 20.544 1.00 73.13 38 PHE A O 13
ATOM 16523 N N . CYS A 1 39 ? 23.015 -9.454 19.828 1.00 0.23 39 CYS A N 13
ATOM 16524 C CA . CYS A 1 39 ? 21.666 -9.135 20.281 1.00 52.42 39 CYS A CA 13
ATOM 16525 C C . CYS A 1 39 ? 21.505 -9.443 21.767 1.00 21.23 39 CYS A C 13
ATOM 16526 O O . CYS A 1 39 ? 21.718 -10.574 22.203 1.00 31.25 39 CYS A O 13
ATOM 16533 N N . GLN A 1 40 ? 21.125 -8.429 22.538 1.00 21.12 40 GLN A N 13
ATOM 16534 C CA . GLN A 1 40 ? 20.936 -8.591 23.974 1.00 22.10 40 GLN A CA 13
ATOM 16535 C C . GLN A 1 40 ? 19.740 -9.491 24.267 1.00 20.43 40 GLN A C 13
ATOM 16536 O O . GLN A 1 40 ? 19.834 -10.425 25.064 1.00 42.44 40 GLN A O 13
ATOM 16550 N N . GLU A 1 41 ? 18.616 -9.203 23.618 1.00 55.21 41 GLU A N 13
ATOM 16551 C CA . GLU A 1 41 ? 17.401 -9.987 23.811 1.00 71.53 41 GLU A CA 13
ATOM 16552 C C . GLU A 1 41 ? 17.678 -11.475 23.620 1.00 14.32 41 GLU A C 13
ATOM 16553 O O . GLU A 1 41 ? 17.099 -12.319 24.306 1.00 75.43 41 GLU A O 13
ATOM 16565 N N . CYS A 1 42 ? 18.566 -11.790 22.683 1.00 24.52 42 CYS A N 13
ATOM 16566 C CA . CYS A 1 42 ? 18.919 -13.177 22.400 1.00 33.24 42 CYS A CA 13
ATOM 16567 C C . CYS A 1 42 ? 20.000 -13.668 23.359 1.00 63.45 42 CYS A C 13
ATOM 16568 O O . CYS A 1 42 ? 19.924 -14.783 23.878 1.00 33.02 42 CYS A O 13
ATOM 16575 N N . THR A 1 43 ? 21.005 -12.831 23.589 1.00 63.23 43 THR A N 13
ATOM 16576 C CA . THR A 1 43 ? 22.102 -13.179 24.484 1.00 0.51 43 THR A CA 13
ATOM 16577 C C . THR A 1 43 ? 21.587 -13.517 25.879 1.00 71.50 43 THR A C 13
ATOM 16578 O O . THR A 1 43 ? 22.164 -14.348 26.579 1.00 21.23 43 THR A O 13
ATOM 16589 N N . ILE A 1 44 ? 20.498 -12.867 26.276 1.00 53.22 44 ILE A N 13
ATOM 16590 C CA . ILE A 1 44 ? 19.905 -13.101 27.586 1.00 72.32 44 ILE A CA 13
ATOM 16591 C C . ILE A 1 44 ? 19.031 -14.350 27.580 1.00 22.14 44 ILE A C 13
ATOM 16592 O O . ILE A 1 44 ? 19.281 -15.300 28.323 1.00 61.21 44 ILE A O 13
ATOM 16608 N N . LEU A 1 45 ? 18.005 -14.343 26.736 1.00 75.11 45 LEU A N 13
ATOM 16609 C CA . LEU A 1 45 ? 17.094 -15.477 26.630 1.00 24.53 45 LEU A CA 13
ATOM 16610 C C . LEU A 1 45 ? 17.858 -16.765 26.339 1.00 71.35 45 LEU A C 13
ATOM 16611 O O . LEU A 1 45 ? 17.730 -17.752 27.064 1.00 73.40 45 LEU A O 13
ATOM 16627 N N . LYS A 1 46 ? 18.654 -16.747 25.276 1.00 25.10 46 LYS A N 13
ATOM 16628 C CA . LYS A 1 46 ? 19.443 -17.911 24.890 1.00 73.33 46 LYS A CA 13
ATOM 16629 C C . LYS A 1 46 ? 20.593 -18.137 25.867 1.00 55.23 46 LYS A C 13
ATOM 16630 O O . LYS A 1 46 ? 21.071 -19.260 26.029 1.00 52.11 46 LYS A O 13
ATOM 16649 N N . ALA A 1 47 ? 21.031 -17.064 26.516 1.00 0.10 47 ALA A N 13
ATOM 16650 C CA . ALA A 1 47 ? 22.122 -17.146 27.478 1.00 41.32 47 ALA A CA 13
ATOM 16651 C C . ALA A 1 47 ? 23.437 -17.496 26.790 1.00 30.13 47 ALA A C 13
ATOM 16652 O O . ALA A 1 47 ? 24.268 -18.213 27.347 1.00 72.53 47 ALA A O 13
ATOM 16659 N N . GLU A 1 48 ? 23.619 -16.984 25.577 1.00 72.34 48 GLU A N 13
ATOM 16660 C CA . GLU A 1 48 ? 24.834 -17.244 24.813 1.00 23.12 48 GLU A CA 13
ATOM 16661 C C . GLU A 1 48 ? 25.175 -16.058 23.914 1.00 22.14 48 GLU A C 13
ATOM 16662 O O . GLU A 1 48 ? 24.321 -15.549 23.188 1.00 54.41 48 GLU A O 13
ATOM 16674 N N . VAL A 1 49 ? 26.430 -15.624 23.968 1.00 22.44 49 VAL A N 13
ATOM 16675 C CA . VAL A 1 49 ? 26.886 -14.500 23.160 1.00 71.42 49 VAL A CA 13
ATOM 16676 C C . VAL A 1 49 ? 26.714 -14.788 21.672 1.00 42.13 49 VAL A C 13
ATOM 16677 O O . VAL A 1 49 ? 27.377 -15.666 21.119 1.00 41.24 49 VAL A O 13
ATOM 16690 N N . VAL A 1 50 ? 25.822 -14.042 21.030 1.00 43.02 50 VAL A N 13
ATOM 16691 C CA . VAL A 1 50 ? 25.564 -14.215 19.605 1.00 25.42 50 VAL A CA 13
ATOM 16692 C C . VAL A 1 50 ? 26.325 -13.183 18.780 1.00 64.32 50 VAL A C 13
ATOM 16693 O O . VAL A 1 50 ? 26.450 -12.025 19.176 1.00 3.44 50 VAL A O 13
ATOM 16706 N N . GLY A 1 51 ? 26.832 -13.613 17.629 1.00 24.22 51 GLY A N 13
ATOM 16707 C CA . GLY A 1 51 ? 27.575 -12.714 16.764 1.00 32.12 51 GLY A CA 13
ATOM 16708 C C . GLY A 1 51 ? 26.783 -12.301 15.539 1.00 65.22 51 GLY A C 13
ATOM 16709 O O . GLY A 1 51 ? 26.388 -13.144 14.733 1.00 12.55 51 GLY A O 13
ATOM 16713 N N . LEU A 1 52 ? 26.548 -11.001 15.400 1.00 64.53 52 LEU A N 13
ATOM 16714 C CA . LEU A 1 52 ? 25.796 -10.477 14.265 1.00 62.54 52 LEU A CA 13
ATOM 16715 C C . LEU A 1 52 ? 26.650 -9.519 13.441 1.00 33.52 52 LEU A C 13
ATOM 16716 O O . LEU A 1 52 ? 27.759 -9.161 13.838 1.00 61.23 52 LEU A O 13
ATOM 16732 N N . CYS A 1 53 ? 26.125 -9.105 12.293 1.00 54.23 53 CYS A N 13
ATOM 16733 C CA . CYS A 1 53 ? 26.837 -8.186 11.414 1.00 1.52 53 CYS A CA 13
ATOM 16734 C C . CYS A 1 53 ? 26.003 -6.937 11.141 1.00 63.34 53 CYS A C 13
ATOM 16735 O O . CYS A 1 53 ? 24.781 -7.009 11.008 1.00 63.31 53 CYS A O 13
ATOM 16742 N N . HIS A 1 54 ? 26.673 -5.792 11.059 1.00 43.32 54 HIS A N 13
ATOM 16743 C CA . HIS A 1 54 ? 25.995 -4.526 10.801 1.00 41.23 54 HIS A CA 13
ATOM 16744 C C . HIS A 1 54 ? 25.148 -4.611 9.536 1.00 31.42 54 HIS A C 13
ATOM 16745 O O . HIS A 1 54 ? 24.186 -3.861 9.370 1.00 74.13 54 HIS A O 13
ATOM 16759 N N . GLU A 1 55 ? 25.512 -5.530 8.646 1.00 13.44 55 GLU A N 13
ATOM 16760 C CA . GLU A 1 55 ? 24.786 -5.712 7.395 1.00 60.13 55 GLU A CA 13
ATOM 16761 C C . GLU A 1 55 ? 23.352 -6.164 7.659 1.00 22.40 55 GLU A C 13
ATOM 16762 O O . GLU A 1 55 ? 22.504 -6.129 6.767 1.00 43.51 55 GLU A O 13
ATOM 16774 N N . LYS A 1 56 ? 23.090 -6.589 8.890 1.00 20.34 56 LYS A N 13
ATOM 16775 C CA . LYS A 1 56 ? 21.760 -7.048 9.273 1.00 62.30 56 LYS A CA 13
ATOM 16776 C C . LYS A 1 56 ? 20.689 -6.069 8.804 1.00 13.13 56 LYS A C 13
ATOM 16777 O O . LYS A 1 56 ? 19.559 -6.462 8.516 1.00 65.34 56 LYS A O 13
ATOM 16796 N N . ASP A 1 57 ? 21.054 -4.794 8.727 1.00 51.33 57 ASP A N 13
ATOM 16797 C CA . ASP A 1 57 ? 20.124 -3.758 8.288 1.00 24.35 57 ASP A CA 13
ATOM 16798 C C . ASP A 1 57 ? 19.433 -4.162 6.990 1.00 42.11 57 ASP A C 13
ATOM 16799 O O . ASP A 1 57 ? 18.264 -3.845 6.772 1.00 22.03 57 ASP A O 13
ATOM 16808 N N . THR A 1 58 ? 20.165 -4.863 6.129 1.00 42.40 58 THR A N 13
ATOM 16809 C CA . THR A 1 58 ? 19.623 -5.308 4.851 1.00 13.40 58 THR A CA 13
ATOM 16810 C C . THR A 1 58 ? 20.459 -6.441 4.265 1.00 33.45 58 THR A C 13
ATOM 16811 O O . THR A 1 58 ? 21.248 -6.232 3.344 1.00 41.04 58 THR A O 13
ATOM 16822 N N . ILE A 1 59 ? 20.278 -7.642 4.805 1.00 42.13 59 ILE A N 13
ATOM 16823 C CA . ILE A 1 59 ? 21.014 -8.809 4.334 1.00 72.23 59 ILE A CA 13
ATOM 16824 C C . ILE A 1 59 ? 20.330 -10.101 4.765 1.00 73.22 59 ILE A C 13
ATOM 16825 O O . ILE A 1 59 ? 19.558 -10.118 5.725 1.00 73.34 59 ILE A O 13
ATOM 16841 N N . LYS A 1 60 ? 20.618 -11.185 4.052 1.00 12.30 60 LYS A N 13
ATOM 16842 C CA . LYS A 1 60 ? 20.034 -12.484 4.362 1.00 4.03 60 LYS A CA 13
ATOM 16843 C C . LYS A 1 60 ? 20.392 -12.918 5.779 1.00 50.54 60 LYS A C 13
ATOM 16844 O O . LYS A 1 60 ? 19.632 -13.633 6.432 1.00 10.14 60 LYS A O 13
ATOM 16863 N N . CYS A 1 61 ? 21.556 -12.480 6.251 1.00 73.03 61 CYS A N 13
ATOM 16864 C CA . CYS A 1 61 ? 22.015 -12.822 7.592 1.00 43.40 61 CYS A CA 13
ATOM 16865 C C . CYS A 1 61 ? 20.925 -12.551 8.626 1.00 60.13 61 CYS A C 13
ATOM 16866 O O . CYS A 1 61 ? 20.686 -13.365 9.516 1.00 10.30 61 CYS A O 13
ATOM 16873 N N . GLN A 1 62 ? 20.270 -11.400 8.500 1.00 2.43 62 GLN A N 13
ATOM 16874 C CA . GLN A 1 62 ? 19.207 -11.022 9.422 1.00 32.14 62 GLN A CA 13
ATOM 16875 C C . GLN A 1 62 ? 18.176 -12.138 9.553 1.00 52.14 62 GLN A C 13
ATOM 16876 O O . GLN A 1 62 ? 17.584 -12.328 10.615 1.00 15.23 62 GLN A O 13
ATOM 16890 N N . ARG A 1 63 ? 17.967 -12.873 8.465 1.00 62.21 63 ARG A N 13
ATOM 16891 C CA . ARG A 1 63 ? 17.006 -13.970 8.458 1.00 74.13 63 ARG A CA 13
ATOM 16892 C C . ARG A 1 63 ? 17.376 -15.024 9.497 1.00 30.45 63 ARG A C 13
ATOM 16893 O O . ARG A 1 63 ? 16.504 -15.619 10.131 1.00 31.30 63 ARG A O 13
ATOM 16914 N N . PHE A 1 64 ? 18.674 -15.252 9.665 1.00 24.43 64 PHE A N 13
ATOM 16915 C CA . PHE A 1 64 ? 19.160 -16.235 10.626 1.00 55.04 64 PHE A CA 13
ATOM 16916 C C . PHE A 1 64 ? 18.833 -15.808 12.054 1.00 11.42 64 PHE A C 13
ATOM 16917 O O . PHE A 1 64 ? 18.471 -16.633 12.893 1.00 13.34 64 PHE A O 13
ATOM 16934 N N . HIS A 1 65 ? 18.965 -14.513 12.322 1.00 35.34 65 HIS A N 13
ATOM 16935 C CA . HIS A 1 65 ? 18.685 -13.974 13.649 1.00 54.24 65 HIS A CA 13
ATOM 16936 C C . HIS A 1 65 ? 17.305 -14.413 14.131 1.00 63.12 65 HIS A C 13
ATOM 16937 O O . HIS A 1 65 ? 17.145 -14.845 15.272 1.00 32.53 65 HIS A O 13
ATOM 16951 N N . GLU A 1 66 ? 16.312 -14.296 13.256 1.00 61.31 66 GLU A N 13
ATOM 16952 C CA . GLU A 1 66 ? 14.947 -14.679 13.595 1.00 14.23 66 GLU A CA 13
ATOM 16953 C C . GLU A 1 66 ? 14.765 -16.191 13.497 1.00 73.11 66 GLU A C 13
ATOM 16954 O O . GLU A 1 66 ? 14.035 -16.792 14.286 1.00 23.51 66 GLU A O 13
ATOM 16966 N N . PHE A 1 67 ? 15.434 -16.800 12.523 1.00 32.21 67 PHE A N 13
ATOM 16967 C CA . PHE A 1 67 ? 15.345 -18.241 12.320 1.00 14.43 67 PHE A CA 13
ATOM 16968 C C . PHE A 1 67 ? 16.486 -18.961 13.034 1.00 62.12 67 PHE A C 13
ATOM 16969 O O . PHE A 1 67 ? 17.047 -19.926 12.515 1.00 21.31 67 PHE A O 13
ATOM 16986 N N . MET A 1 68 ? 16.823 -18.484 14.228 1.00 3.21 68 MET A N 13
ATOM 16987 C CA . MET A 1 68 ? 17.896 -19.082 15.013 1.00 65.30 68 MET A CA 13
ATOM 16988 C C . MET A 1 68 ? 17.338 -20.076 16.028 1.00 52.22 68 MET A C 13
ATOM 16989 O O . MET A 1 68 ? 17.940 -20.310 17.077 1.00 12.33 68 MET A O 13
ATOM 17003 N N . ASP A 1 69 ? 16.185 -20.655 15.711 1.00 34.13 69 ASP A N 13
ATOM 17004 C CA . ASP A 1 69 ? 15.547 -21.623 16.595 1.00 32.40 69 ASP A CA 13
ATOM 17005 C C . ASP A 1 69 ? 16.460 -22.822 16.838 1.00 53.50 69 ASP A C 13
ATOM 17006 O O . ASP A 1 69 ? 16.519 -23.354 17.946 1.00 72.34 69 ASP A O 13
ATOM 17015 N N . PHE A 1 70 ? 17.168 -23.241 15.795 1.00 11.41 70 PHE A N 13
ATOM 17016 C CA . PHE A 1 70 ? 18.076 -24.378 15.895 1.00 50.21 70 PHE A CA 13
ATOM 17017 C C . PHE A 1 70 ? 19.510 -23.957 15.585 1.00 13.23 70 PHE A C 13
ATOM 17018 O O . PHE A 1 70 ? 19.903 -23.868 14.423 1.00 12.12 70 PHE A O 13
ATOM 17035 N N . GLU A 1 71 ? 20.284 -23.700 16.633 1.00 22.05 71 GLU A N 13
ATOM 17036 C CA . GLU A 1 71 ? 21.673 -23.287 16.473 1.00 0.15 71 GLU A CA 13
ATOM 17037 C C . GLU A 1 71 ? 22.408 -23.317 17.811 1.00 5.50 71 GLU A C 13
ATOM 17038 O O . GLU A 1 71 ? 22.027 -22.627 18.757 1.00 70.54 71 GLU A O 13
ATOM 17050 N N . LEU A 1 72 ? 23.463 -24.121 17.882 1.00 43.45 72 LEU A N 13
ATOM 17051 C CA . LEU A 1 72 ? 24.252 -24.243 19.103 1.00 4.42 72 LEU A CA 13
ATOM 17052 C C . LEU A 1 72 ? 25.542 -23.438 19.000 1.00 55.22 72 LEU A C 13
ATOM 17053 O O . LEU A 1 72 ? 25.660 -22.357 19.578 1.00 23.02 72 LEU A O 13
ATOM 17069 N N . ASP A 1 73 ? 26.508 -23.970 18.258 1.00 1.34 73 ASP A N 13
ATOM 17070 C CA . ASP A 1 73 ? 27.790 -23.300 18.075 1.00 72.20 73 ASP A CA 13
ATOM 17071 C C . ASP A 1 73 ? 28.617 -23.992 16.996 1.00 33.05 73 ASP A C 13
ATOM 17072 O O . ASP A 1 73 ? 29.065 -25.126 17.173 1.00 70.25 73 ASP A O 13
ATOM 17081 N N . LYS A 1 74 ? 28.813 -23.305 15.877 1.00 22.32 74 LYS A N 13
ATOM 17082 C CA . LYS A 1 74 ? 29.586 -23.852 14.767 1.00 45.01 74 LYS A CA 13
ATOM 17083 C C . LYS A 1 74 ? 30.853 -23.036 14.533 1.00 4.15 74 LYS A C 13
ATOM 17084 O O . LYS A 1 74 ? 31.960 -23.503 14.798 1.00 33.01 74 LYS A O 13
ATOM 17103 N N . ASN A 1 75 ? 30.683 -21.816 14.035 1.00 50.00 75 ASN A N 13
ATOM 17104 C CA . ASN A 1 75 ? 31.814 -20.936 13.765 1.00 33.42 75 ASN A CA 13
ATOM 17105 C C . ASN A 1 75 ? 32.588 -20.637 15.045 1.00 13.53 75 ASN A C 13
ATOM 17106 O O . ASN A 1 75 ? 32.051 -20.050 15.986 1.00 20.41 75 ASN A O 13
ATOM 17117 N N . LYS A 1 76 ? 33.853 -21.043 15.075 1.00 63.45 76 LYS A N 13
ATOM 17118 C CA . LYS A 1 76 ? 34.702 -20.819 16.238 1.00 62.22 76 LYS A CA 13
ATOM 17119 C C . LYS A 1 76 ? 36.162 -20.668 15.824 1.00 44.00 76 LYS A C 13
ATOM 17120 O O . LYS A 1 76 ? 36.826 -21.649 15.491 1.00 31.35 76 LYS A O 13
ATOM 17139 N N . GLU A 1 77 ? 36.657 -19.434 15.849 1.00 60.23 77 GLU A N 13
ATOM 17140 C CA . GLU A 1 77 ? 38.038 -19.157 15.477 1.00 55.42 77 GLU A CA 13
ATOM 17141 C C . GLU A 1 77 ? 38.748 -18.364 16.571 1.00 1.44 77 GLU A C 13
ATOM 17142 O O . GLU A 1 77 ? 38.183 -18.108 17.634 1.00 3.11 77 GLU A O 13
ATOM 17154 N N . VAL A 1 78 ? 39.991 -17.976 16.301 1.00 72.34 78 VAL A N 13
ATOM 17155 C CA . VAL A 1 78 ? 40.779 -17.211 17.260 1.00 1.21 78 VAL A CA 13
ATOM 17156 C C . VAL A 1 78 ? 40.619 -15.713 17.032 1.00 24.32 78 VAL A C 13
ATOM 17157 O O . VAL A 1 78 ? 40.561 -15.251 15.891 1.00 54.22 78 VAL A O 13
ATOM 17170 N N . ILE A 1 79 ? 40.549 -14.957 18.123 1.00 12.34 79 ILE A N 13
ATOM 17171 C CA . ILE A 1 79 ? 40.398 -13.510 18.041 1.00 3.02 79 ILE A CA 13
ATOM 17172 C C . ILE A 1 79 ? 41.733 -12.805 18.251 1.00 34.21 79 ILE A C 13
ATOM 17173 O O . ILE A 1 79 ? 42.716 -13.424 18.660 1.00 71.21 79 ILE A O 13
ATOM 17189 N N . ASP A 1 80 ? 41.761 -11.507 17.970 1.00 0.43 80 ASP A N 13
ATOM 17190 C CA . ASP A 1 80 ? 42.976 -10.716 18.130 1.00 44.22 80 ASP A CA 13
ATOM 17191 C C . ASP A 1 80 ? 42.662 -9.359 18.751 1.00 71.32 80 ASP A C 13
ATOM 17192 O O . ASP A 1 80 ? 41.503 -8.948 18.819 1.00 72.30 80 ASP A O 13
ATOM 17201 N N . LYS A 1 81 ? 43.701 -8.666 19.204 1.00 71.21 81 LYS A N 13
ATOM 17202 C CA . LYS A 1 81 ? 43.538 -7.354 19.820 1.00 32.41 81 LYS A CA 13
ATOM 17203 C C . LYS A 1 81 ? 44.475 -6.334 19.182 1.00 2.55 81 LYS A C 13
ATOM 17204 O O . LYS A 1 81 ? 45.016 -5.464 19.864 1.00 71.50 81 LYS A O 13
ATOM 17223 N N . ARG A 1 82 ? 44.660 -6.446 17.871 1.00 20.24 82 ARG A N 13
ATOM 17224 C CA . ARG A 1 82 ? 45.532 -5.532 17.142 1.00 35.42 82 ARG A CA 13
ATOM 17225 C C . ARG A 1 82 ? 45.094 -4.085 17.346 1.00 62.14 82 ARG A C 13
ATOM 17226 O O . ARG A 1 82 ? 43.917 -3.753 17.194 1.00 11.11 82 ARG A O 13
ATOM 17247 N N . LYS A 1 83 ? 46.048 -3.226 17.689 1.00 13.04 83 LYS A N 13
ATOM 17248 C CA . LYS A 1 83 ? 45.763 -1.814 17.912 1.00 34.51 83 LYS A CA 13
ATOM 17249 C C . LYS A 1 83 ? 45.941 -1.012 16.627 1.00 12.13 83 LYS A C 13
ATOM 17250 O O . LYS A 1 83 ? 46.472 -1.516 15.638 1.00 41.41 83 LYS A O 13
ATOM 17269 N N . GLY A 1 84 ? 45.496 0.240 16.649 1.00 75.13 84 GLY A N 13
ATOM 17270 C CA . GLY A 1 84 ? 45.617 1.091 15.479 1.00 35.05 84 GLY A CA 13
ATOM 17271 C C . GLY A 1 84 ? 47.052 1.494 15.202 1.00 3.15 84 GLY A C 13
ATOM 17272 O O . GLY A 1 84 ? 47.895 1.356 16.087 1.00 65.41 84 GLY A O 13
ATOM 17278 N N . GLY A 1 1 ? -0.734 -30.481 56.803 1.00 13.00 1 GLY A N 14
ATOM 17279 C CA . GLY A 1 1 ? 0.515 -29.773 57.021 1.00 45.03 1 GLY A CA 14
ATOM 17280 C C . GLY A 1 1 ? 0.388 -28.283 56.774 1.00 42.52 1 GLY A C 14
ATOM 17281 O O . GLY A 1 1 ? -0.712 -27.745 56.644 1.00 65.25 1 GLY A O 14
ATOM 17285 N N . PRO A 1 2 ? 1.535 -27.591 56.710 1.00 23.40 2 PRO A N 14
ATOM 17286 C CA . PRO A 1 2 ? 1.574 -26.143 56.479 1.00 65.14 2 PRO A CA 14
ATOM 17287 C C . PRO A 1 2 ? 1.155 -25.772 55.060 1.00 23.03 2 PRO A C 14
ATOM 17288 O O . PRO A 1 2 ? 1.166 -26.611 54.159 1.00 51.01 2 PRO A O 14
ATOM 17299 N N . LEU A 1 3 ? 0.786 -24.510 54.869 1.00 43.35 3 LEU A N 14
ATOM 17300 C CA . LEU A 1 3 ? 0.364 -24.027 53.558 1.00 44.11 3 LEU A CA 14
ATOM 17301 C C . LEU A 1 3 ? 1.528 -23.376 52.817 1.00 20.35 3 LEU A C 14
ATOM 17302 O O . LEU A 1 3 ? 2.156 -22.446 53.321 1.00 44.04 3 LEU A O 14
ATOM 17318 N N . GLY A 1 4 ? 1.808 -23.870 51.615 1.00 23.12 4 GLY A N 14
ATOM 17319 C CA . GLY A 1 4 ? 2.895 -23.324 50.824 1.00 5.41 4 GLY A CA 14
ATOM 17320 C C . GLY A 1 4 ? 2.543 -21.986 50.203 1.00 23.40 4 GLY A C 14
ATOM 17321 O O . GLY A 1 4 ? 1.529 -21.381 50.550 1.00 51.44 4 GLY A O 14
ATOM 17325 N N . SER A 1 5 ? 3.384 -21.522 49.285 1.00 31.21 5 SER A N 14
ATOM 17326 C CA . SER A 1 5 ? 3.160 -20.244 48.619 1.00 55.32 5 SER A CA 14
ATOM 17327 C C . SER A 1 5 ? 3.208 -20.405 47.103 1.00 33.45 5 SER A C 14
ATOM 17328 O O . SER A 1 5 ? 3.746 -21.378 46.573 1.00 74.25 5 SER A O 14
ATOM 17336 N N . PRO A 1 6 ? 2.632 -19.429 46.385 1.00 43.42 6 PRO A N 14
ATOM 17337 C CA . PRO A 1 6 ? 2.597 -19.440 44.920 1.00 21.41 6 PRO A CA 14
ATOM 17338 C C . PRO A 1 6 ? 3.973 -19.213 44.305 1.00 44.12 6 PRO A C 14
ATOM 17339 O O . PRO A 1 6 ? 4.976 -19.144 45.014 1.00 42.42 6 PRO A O 14
ATOM 17350 N N . GLU A 1 7 ? 4.013 -19.098 42.980 1.00 24.22 7 GLU A N 14
ATOM 17351 C CA . GLU A 1 7 ? 5.269 -18.880 42.271 1.00 62.34 7 GLU A CA 14
ATOM 17352 C C . GLU A 1 7 ? 5.228 -17.575 41.482 1.00 23.51 7 GLU A C 14
ATOM 17353 O O . GLU A 1 7 ? 4.234 -16.849 41.514 1.00 65.34 7 GLU A O 14
ATOM 17365 N N . PHE A 1 8 ? 6.315 -17.283 40.776 1.00 51.31 8 PHE A N 14
ATOM 17366 C CA . PHE A 1 8 ? 6.405 -16.065 39.980 1.00 34.45 8 PHE A CA 14
ATOM 17367 C C . PHE A 1 8 ? 6.238 -16.371 38.495 1.00 41.25 8 PHE A C 14
ATOM 17368 O O . PHE A 1 8 ? 6.434 -17.506 38.059 1.00 21.05 8 PHE A O 14
ATOM 17385 N N . SER A 1 9 ? 5.875 -15.352 37.723 1.00 1.33 9 SER A N 14
ATOM 17386 C CA . SER A 1 9 ? 5.677 -15.513 36.287 1.00 62.22 9 SER A CA 14
ATOM 17387 C C . SER A 1 9 ? 6.559 -14.544 35.506 1.00 54.14 9 SER A C 14
ATOM 17388 O O . SER A 1 9 ? 6.940 -13.487 36.011 1.00 74.33 9 SER A O 14
ATOM 17396 N N . TYR A 1 10 ? 6.881 -14.912 34.271 1.00 51.44 10 TYR A N 14
ATOM 17397 C CA . TYR A 1 10 ? 7.720 -14.079 33.419 1.00 32.10 10 TYR A CA 14
ATOM 17398 C C . TYR A 1 10 ? 6.870 -13.249 32.461 1.00 71.44 10 TYR A C 14
ATOM 17399 O O . TYR A 1 10 ? 5.662 -13.453 32.350 1.00 23.14 10 TYR A O 14
ATOM 17417 N N . PHE A 1 11 ? 7.513 -12.313 31.770 1.00 23.11 11 PHE A N 14
ATOM 17418 C CA . PHE A 1 11 ? 6.818 -11.451 30.821 1.00 63.24 11 PHE A CA 14
ATOM 17419 C C . PHE A 1 11 ? 7.494 -11.492 29.454 1.00 24.21 11 PHE A C 14
ATOM 17420 O O . PHE A 1 11 ? 8.700 -11.278 29.340 1.00 13.15 11 PHE A O 14
ATOM 17437 N N . ALA A 1 12 ? 6.707 -11.768 28.419 1.00 65.22 12 ALA A N 14
ATOM 17438 C CA . ALA A 1 12 ? 7.229 -11.835 27.059 1.00 14.34 12 ALA A CA 14
ATOM 17439 C C . ALA A 1 12 ? 7.285 -10.450 26.424 1.00 43.05 12 ALA A C 14
ATOM 17440 O O . ALA A 1 12 ? 6.254 -9.866 26.088 1.00 10.20 12 ALA A O 14
ATOM 17447 N N . LYS A 1 13 ? 8.496 -9.927 26.265 1.00 73.13 13 LYS A N 14
ATOM 17448 C CA . LYS A 1 13 ? 8.689 -8.610 25.669 1.00 23.22 13 LYS A CA 14
ATOM 17449 C C . LYS A 1 13 ? 7.960 -8.504 24.334 1.00 65.32 13 LYS A C 14
ATOM 17450 O O . LYS A 1 13 ? 7.978 -9.438 23.531 1.00 1.21 13 LYS A O 14
ATOM 17469 N N . ILE A 1 14 ? 7.321 -7.362 24.103 1.00 44.40 14 ILE A N 14
ATOM 17470 C CA . ILE A 1 14 ? 6.589 -7.135 22.863 1.00 72.42 14 ILE A CA 14
ATOM 17471 C C . ILE A 1 14 ? 7.426 -6.340 21.868 1.00 63.34 14 ILE A C 14
ATOM 17472 O O . ILE A 1 14 ? 7.108 -6.282 20.680 1.00 20.04 14 ILE A O 14
ATOM 17488 N N . GLN A 1 15 ? 8.499 -5.729 22.361 1.00 45.24 15 GLN A N 14
ATOM 17489 C CA . GLN A 1 15 ? 9.384 -4.937 21.514 1.00 30.50 15 GLN A CA 14
ATOM 17490 C C . GLN A 1 15 ? 10.260 -5.837 20.650 1.00 44.11 15 GLN A C 14
ATOM 17491 O O . GLN A 1 15 ? 10.449 -7.020 20.937 1.00 54.44 15 GLN A O 14
ATOM 17505 N N . PRO A 1 16 ? 10.809 -5.268 19.568 1.00 13.03 16 PRO A N 14
ATOM 17506 C CA . PRO A 1 16 ? 11.676 -6.001 18.640 1.00 44.13 16 PRO A CA 14
ATOM 17507 C C . PRO A 1 16 ? 13.024 -6.351 19.261 1.00 25.00 16 PRO A C 14
ATOM 17508 O O . PRO A 1 16 ? 13.249 -6.037 20.428 1.00 12.21 16 PRO A O 14
ATOM 17519 N N . HIS A 1 17 ? 13.881 -6.988 18.476 1.00 12.14 17 HIS A N 14
ATOM 17520 C CA . HIS A 1 17 ? 15.197 -7.372 18.961 1.00 54.54 17 HIS A CA 14
ATOM 17521 C C . HIS A 1 17 ? 16.057 -6.120 19.154 1.00 20.40 17 HIS A C 14
ATOM 17522 O O . HIS A 1 17 ? 15.876 -5.095 18.497 1.00 64.53 17 HIS A O 14
ATOM 17536 N N . THR A 1 18 ? 17.006 -6.230 20.078 1.00 35.34 18 THR A N 14
ATOM 17537 C CA . THR A 1 18 ? 17.909 -5.125 20.381 1.00 52.40 18 THR A CA 14
ATOM 17538 C C . THR A 1 18 ? 19.347 -5.474 20.013 1.00 23.54 18 THR A C 14
ATOM 17539 O O . THR A 1 18 ? 19.982 -6.300 20.668 1.00 13.23 18 THR A O 14
ATOM 17550 N N . PHE A 1 19 ? 19.855 -4.838 18.964 1.00 13.32 19 PHE A N 14
ATOM 17551 C CA . PHE A 1 19 ? 21.219 -5.081 18.509 1.00 4.21 19 PHE A CA 14
ATOM 17552 C C . PHE A 1 19 ? 22.184 -4.068 19.119 1.00 62.04 19 PHE A C 14
ATOM 17553 O O . PHE A 1 19 ? 21.980 -2.858 19.013 1.00 11.32 19 PHE A O 14
ATOM 17570 N N . ILE A 1 20 ? 23.235 -4.572 19.757 1.00 3.34 20 ILE A N 14
ATOM 17571 C CA . ILE A 1 20 ? 24.232 -3.711 20.382 1.00 61.02 20 ILE A CA 14
ATOM 17572 C C . ILE A 1 20 ? 25.641 -4.098 19.949 1.00 2.51 20 ILE A C 14
ATOM 17573 O O . ILE A 1 20 ? 25.900 -5.248 19.596 1.00 43.33 20 ILE A O 14
ATOM 17589 N N . GLU A 1 21 ? 26.551 -3.128 19.979 1.00 23.44 21 GLU A N 14
ATOM 17590 C CA . GLU A 1 21 ? 27.936 -3.368 19.589 1.00 62.23 21 GLU A CA 14
ATOM 17591 C C . GLU A 1 21 ? 28.753 -3.879 20.772 1.00 13.02 21 GLU A C 14
ATOM 17592 O O . GLU A 1 21 ? 28.957 -3.168 21.755 1.00 25.24 21 GLU A O 14
ATOM 17604 N N . GLY A 1 22 ? 29.218 -5.122 20.670 1.00 63.31 22 GLY A N 14
ATOM 17605 C CA . GLY A 1 22 ? 30.006 -5.708 21.738 1.00 51.12 22 GLY A CA 14
ATOM 17606 C C . GLY A 1 22 ? 31.473 -5.340 21.644 1.00 15.21 22 GLY A C 14
ATOM 17607 O O . GLY A 1 22 ? 31.815 -4.187 21.385 1.00 34.44 22 GLY A O 14
ATOM 17611 N N . GLU A 1 23 ? 32.344 -6.323 21.859 1.00 30.30 23 GLU A N 14
ATOM 17612 C CA . GLU A 1 23 ? 33.782 -6.094 21.799 1.00 15.22 23 GLU A CA 14
ATOM 17613 C C . GLU A 1 23 ? 34.459 -7.114 20.888 1.00 74.01 23 GLU A C 14
ATOM 17614 O O . GLU A 1 23 ? 35.178 -6.750 19.958 1.00 41.25 23 GLU A O 14
ATOM 17626 N N . GLU A 1 24 ? 34.221 -8.393 21.162 1.00 21.44 24 GLU A N 14
ATOM 17627 C CA . GLU A 1 24 ? 34.808 -9.466 20.368 1.00 25.43 24 GLU A CA 14
ATOM 17628 C C . GLU A 1 24 ? 34.531 -9.257 18.882 1.00 13.43 24 GLU A C 14
ATOM 17629 O O . GLU A 1 24 ? 33.376 -9.222 18.455 1.00 65.34 24 GLU A O 14
ATOM 17641 N N . ILE A 1 25 ? 35.597 -9.119 18.101 1.00 63.21 25 ILE A N 14
ATOM 17642 C CA . ILE A 1 25 ? 35.469 -8.914 16.663 1.00 75.21 25 ILE A CA 14
ATOM 17643 C C . ILE A 1 25 ? 35.187 -10.229 15.944 1.00 72.53 25 ILE A C 14
ATOM 17644 O O . ILE A 1 25 ? 36.066 -11.082 15.821 1.00 21.40 25 ILE A O 14
ATOM 17660 N N . VAL A 1 26 ? 33.956 -10.386 15.469 1.00 21.51 26 VAL A N 14
ATOM 17661 C CA . VAL A 1 26 ? 33.558 -11.596 14.759 1.00 5.34 26 VAL A CA 14
ATOM 17662 C C . VAL A 1 26 ? 33.453 -11.343 13.259 1.00 44.31 26 VAL A C 14
ATOM 17663 O O . VAL A 1 26 ? 33.039 -10.267 12.827 1.00 31.12 26 VAL A O 14
ATOM 17676 N N . LYS A 1 27 ? 33.830 -12.342 12.469 1.00 43.54 27 LYS A N 14
ATOM 17677 C CA . LYS A 1 27 ? 33.777 -12.231 11.015 1.00 55.44 27 LYS A CA 14
ATOM 17678 C C . LYS A 1 27 ? 32.613 -13.038 10.449 1.00 62.32 27 LYS A C 14
ATOM 17679 O O . LYS A 1 27 ? 32.599 -14.267 10.530 1.00 30.01 27 LYS A O 14
ATOM 17698 N N . CYS A 1 28 ? 31.639 -12.339 9.877 1.00 4.35 28 CYS A N 14
ATOM 17699 C CA . CYS A 1 28 ? 30.470 -12.991 9.296 1.00 43.23 28 CYS A CA 14
ATOM 17700 C C . CYS A 1 28 ? 30.888 -14.062 8.293 1.00 64.43 28 CYS A C 14
ATOM 17701 O O . CYS A 1 28 ? 31.944 -13.967 7.670 1.00 64.52 28 CYS A O 14
ATOM 17708 N N . SER A 1 29 ? 30.048 -15.082 8.142 1.00 61.53 29 SER A N 14
ATOM 17709 C CA . SER A 1 29 ? 30.331 -16.174 7.217 1.00 52.24 29 SER A CA 14
ATOM 17710 C C . SER A 1 29 ? 29.980 -15.778 5.786 1.00 23.45 29 SER A C 14
ATOM 17711 O O . SER A 1 29 ? 30.577 -16.274 4.831 1.00 42.24 29 SER A O 14
ATOM 17719 N N . GLU A 1 30 ? 29.009 -14.882 5.648 1.00 64.24 30 GLU A N 14
ATOM 17720 C CA . GLU A 1 30 ? 28.578 -14.419 4.333 1.00 54.04 30 GLU A CA 14
ATOM 17721 C C . GLU A 1 30 ? 29.276 -13.114 3.960 1.00 10.41 30 GLU A C 14
ATOM 17722 O O . GLU A 1 30 ? 29.864 -12.998 2.884 1.00 63.21 30 GLU A O 14
ATOM 17734 N N . CYS A 1 31 ? 29.207 -12.135 4.856 1.00 32.45 31 CYS A N 14
ATOM 17735 C CA . CYS A 1 31 ? 29.830 -10.839 4.622 1.00 54.51 31 CYS A CA 14
ATOM 17736 C C . CYS A 1 31 ? 31.349 -10.941 4.710 1.00 22.31 31 CYS A C 14
ATOM 17737 O O . CYS A 1 31 ? 32.071 -10.290 3.957 1.00 34.33 31 CYS A O 14
ATOM 17744 N N . GLY A 1 32 ? 31.829 -11.766 5.636 1.00 1.11 32 GLY A N 14
ATOM 17745 C CA . GLY A 1 32 ? 33.260 -11.941 5.806 1.00 43.42 32 GLY A CA 14
ATOM 17746 C C . GLY A 1 32 ? 33.973 -10.633 6.089 1.00 4.45 32 GLY A C 14
ATOM 17747 O O . GLY A 1 32 ? 35.001 -10.336 5.482 1.00 3.54 32 GLY A O 14
ATOM 17751 N N . ASN A 1 33 ? 33.425 -9.850 7.013 1.00 51.22 33 ASN A N 14
ATOM 17752 C CA . ASN A 1 33 ? 34.016 -8.567 7.373 1.00 32.51 33 ASN A CA 14
ATOM 17753 C C . ASN A 1 33 ? 34.112 -8.418 8.889 1.00 35.31 33 ASN A C 14
ATOM 17754 O O . ASN A 1 33 ? 33.305 -8.981 9.629 1.00 13.22 33 ASN A O 14
ATOM 17765 N N . GLU A 1 34 ? 35.102 -7.656 9.343 1.00 73.12 34 GLU A N 14
ATOM 17766 C CA . GLU A 1 34 ? 35.303 -7.434 10.770 1.00 44.14 34 GLU A CA 14
ATOM 17767 C C . GLU A 1 34 ? 34.131 -6.664 11.370 1.00 10.04 34 GLU A C 14
ATOM 17768 O O . GLU A 1 34 ? 33.870 -5.519 11.000 1.00 22.33 34 GLU A O 14
ATOM 17780 N N . THR A 1 35 ? 33.426 -7.300 12.301 1.00 25.20 35 THR A N 14
ATOM 17781 C CA . THR A 1 35 ? 32.281 -6.677 12.952 1.00 50.44 35 THR A CA 14
ATOM 17782 C C . THR A 1 35 ? 32.031 -7.286 14.327 1.00 0.44 35 THR A C 14
ATOM 17783 O O . THR A 1 35 ? 32.207 -8.489 14.525 1.00 40.42 35 THR A O 14
ATOM 17794 N N . LYS A 1 36 ? 31.620 -6.450 15.274 1.00 5.23 36 LYS A N 14
ATOM 17795 C CA . LYS A 1 36 ? 31.345 -6.906 16.631 1.00 55.20 36 LYS A CA 14
ATOM 17796 C C . LYS A 1 36 ? 29.943 -6.497 17.068 1.00 40.34 36 LYS A C 14
ATOM 17797 O O . LYS A 1 36 ? 29.752 -5.437 17.665 1.00 21.00 36 LYS A O 14
ATOM 17816 N N . VAL A 1 37 ? 28.963 -7.343 16.768 1.00 34.04 37 VAL A N 14
ATOM 17817 C CA . VAL A 1 37 ? 27.577 -7.070 17.133 1.00 13.15 37 VAL A CA 14
ATOM 17818 C C . VAL A 1 37 ? 26.979 -8.227 17.924 1.00 30.43 37 VAL A C 14
ATOM 17819 O O . VAL A 1 37 ? 27.316 -9.389 17.698 1.00 53.31 37 VAL A O 14
ATOM 17832 N N . PHE A 1 38 ? 26.088 -7.902 18.855 1.00 60.31 38 PHE A N 14
ATOM 17833 C CA . PHE A 1 38 ? 25.442 -8.914 19.682 1.00 30.24 38 PHE A CA 14
ATOM 17834 C C . PHE A 1 38 ? 24.052 -8.456 20.116 1.00 73.44 38 PHE A C 14
ATOM 17835 O O . PHE A 1 38 ? 23.870 -7.321 20.557 1.00 73.13 38 PHE A O 14
ATOM 17852 N N . CYS A 1 39 ? 23.076 -9.347 19.990 1.00 0.23 39 CYS A N 14
ATOM 17853 C CA . CYS A 1 39 ? 21.702 -9.037 20.368 1.00 52.42 39 CYS A CA 14
ATOM 17854 C C . CYS A 1 39 ? 21.483 -9.267 21.860 1.00 21.23 39 CYS A C 14
ATOM 17855 O O . CYS A 1 39 ? 21.689 -10.372 22.364 1.00 31.25 39 CYS A O 14
ATOM 17862 N N . GLN A 1 40 ? 21.065 -8.218 22.560 1.00 21.12 40 GLN A N 14
ATOM 17863 C CA . GLN A 1 40 ? 20.818 -8.307 23.995 1.00 22.10 40 GLN A CA 14
ATOM 17864 C C . GLN A 1 40 ? 19.614 -9.195 24.287 1.00 20.43 40 GLN A C 14
ATOM 17865 O O . GLN A 1 40 ? 19.678 -10.084 25.134 1.00 42.44 40 GLN A O 14
ATOM 17879 N N . GLU A 1 41 ? 18.516 -8.946 23.578 1.00 55.21 41 GLU A N 14
ATOM 17880 C CA . GLU A 1 41 ? 17.296 -9.724 23.763 1.00 71.53 41 GLU A CA 14
ATOM 17881 C C . GLU A 1 41 ? 17.584 -11.219 23.665 1.00 14.32 41 GLU A C 14
ATOM 17882 O O . GLU A 1 41 ? 16.971 -12.028 24.363 1.00 75.43 41 GLU A O 14
ATOM 17894 N N . CYS A 1 42 ? 18.518 -11.579 22.792 1.00 24.52 42 CYS A N 14
ATOM 17895 C CA . CYS A 1 42 ? 18.888 -12.976 22.600 1.00 33.24 42 CYS A CA 14
ATOM 17896 C C . CYS A 1 42 ? 19.929 -13.410 23.627 1.00 63.45 42 CYS A C 14
ATOM 17897 O O . CYS A 1 42 ? 19.784 -14.446 24.277 1.00 33.02 42 CYS A O 14
ATOM 17904 N N . THR A 1 43 ? 20.981 -12.609 23.770 1.00 63.23 43 THR A N 14
ATOM 17905 C CA . THR A 1 43 ? 22.048 -12.910 24.716 1.00 0.51 43 THR A CA 14
ATOM 17906 C C . THR A 1 43 ? 21.485 -13.207 26.102 1.00 71.50 43 THR A C 14
ATOM 17907 O O . THR A 1 43 ? 22.049 -14.003 26.854 1.00 21.23 43 THR A O 14
ATOM 17918 N N . ILE A 1 44 ? 20.372 -12.563 26.434 1.00 53.22 44 ILE A N 14
ATOM 17919 C CA . ILE A 1 44 ? 19.733 -12.761 27.729 1.00 72.32 44 ILE A CA 14
ATOM 17920 C C . ILE A 1 44 ? 18.945 -14.067 27.760 1.00 22.14 44 ILE A C 14
ATOM 17921 O O . ILE A 1 44 ? 19.263 -14.978 28.525 1.00 61.21 44 ILE A O 14
ATOM 17937 N N . LEU A 1 45 ? 17.918 -14.152 26.922 1.00 75.11 45 LEU A N 14
ATOM 17938 C CA . LEU A 1 45 ? 17.086 -15.348 26.852 1.00 24.53 45 LEU A CA 14
ATOM 17939 C C . LEU A 1 45 ? 17.941 -16.597 26.672 1.00 71.35 45 LEU A C 14
ATOM 17940 O O . LEU A 1 45 ? 17.839 -17.549 27.445 1.00 73.40 45 LEU A O 14
ATOM 17956 N N . LYS A 1 46 ? 18.787 -16.587 25.648 1.00 25.10 46 LYS A N 14
ATOM 17957 C CA . LYS A 1 46 ? 19.665 -17.717 25.367 1.00 73.33 46 LYS A CA 14
ATOM 17958 C C . LYS A 1 46 ? 20.776 -17.814 26.407 1.00 55.23 46 LYS A C 14
ATOM 17959 O O . LYS A 1 46 ? 21.312 -18.893 26.657 1.00 52.11 46 LYS A O 14
ATOM 17978 N N . ALA A 1 47 ? 21.116 -16.680 27.012 1.00 0.10 47 ALA A N 14
ATOM 17979 C CA . ALA A 1 47 ? 22.160 -16.639 28.027 1.00 41.32 47 ALA A CA 14
ATOM 17980 C C . ALA A 1 47 ? 23.526 -16.945 27.423 1.00 30.13 47 ALA A C 14
ATOM 17981 O O . ALA A 1 47 ? 24.381 -17.546 28.072 1.00 72.53 47 ALA A O 14
ATOM 17988 N N . GLU A 1 48 ? 23.723 -16.529 26.176 1.00 72.34 48 GLU A N 14
ATOM 17989 C CA . GLU A 1 48 ? 24.985 -16.760 25.484 1.00 23.12 48 GLU A CA 14
ATOM 17990 C C . GLU A 1 48 ? 25.308 -15.607 24.539 1.00 22.14 48 GLU A C 14
ATOM 17991 O O . GLU A 1 48 ? 24.421 -15.062 23.881 1.00 54.41 48 GLU A O 14
ATOM 18003 N N . VAL A 1 49 ? 26.583 -15.238 24.477 1.00 22.44 49 VAL A N 14
ATOM 18004 C CA . VAL A 1 49 ? 27.024 -14.151 23.612 1.00 71.42 49 VAL A CA 14
ATOM 18005 C C . VAL A 1 49 ? 26.867 -14.519 22.141 1.00 42.13 49 VAL A C 14
ATOM 18006 O O . VAL A 1 49 ? 27.519 -15.440 21.647 1.00 41.24 49 VAL A O 14
ATOM 18019 N N . VAL A 1 50 ? 25.998 -13.793 21.444 1.00 43.02 50 VAL A N 14
ATOM 18020 C CA . VAL A 1 50 ? 25.755 -14.043 20.028 1.00 25.42 50 VAL A CA 14
ATOM 18021 C C . VAL A 1 50 ? 26.489 -13.028 19.158 1.00 64.32 50 VAL A C 14
ATOM 18022 O O . VAL A 1 50 ? 26.665 -11.874 19.545 1.00 3.44 50 VAL A O 14
ATOM 18035 N N . GLY A 1 51 ? 26.917 -13.469 17.978 1.00 24.22 51 GLY A N 14
ATOM 18036 C CA . GLY A 1 51 ? 27.627 -12.587 17.070 1.00 32.12 51 GLY A CA 14
ATOM 18037 C C . GLY A 1 51 ? 26.851 -12.320 15.796 1.00 65.22 51 GLY A C 14
ATOM 18038 O O . GLY A 1 51 ? 26.306 -13.242 15.188 1.00 12.55 51 GLY A O 14
ATOM 18042 N N . LEU A 1 52 ? 26.799 -11.056 15.390 1.00 64.53 52 LEU A N 14
ATOM 18043 C CA . LEU A 1 52 ? 26.083 -10.670 14.180 1.00 62.54 52 LEU A CA 14
ATOM 18044 C C . LEU A 1 52 ? 26.852 -9.602 13.409 1.00 33.52 52 LEU A C 14
ATOM 18045 O O . LEU A 1 52 ? 27.848 -9.067 13.895 1.00 61.23 52 LEU A O 14
ATOM 18061 N N . CYS A 1 53 ? 26.383 -9.296 12.204 1.00 54.23 53 CYS A N 14
ATOM 18062 C CA . CYS A 1 53 ? 27.025 -8.292 11.365 1.00 1.52 53 CYS A CA 14
ATOM 18063 C C . CYS A 1 53 ? 26.139 -7.058 11.219 1.00 63.34 53 CYS A C 14
ATOM 18064 O O . CYS A 1 53 ? 24.914 -7.163 11.170 1.00 63.31 53 CYS A O 14
ATOM 18071 N N . HIS A 1 54 ? 26.769 -5.889 11.150 1.00 43.32 54 HIS A N 14
ATOM 18072 C CA . HIS A 1 54 ? 26.039 -4.635 11.008 1.00 41.23 54 HIS A CA 14
ATOM 18073 C C . HIS A 1 54 ? 25.121 -4.674 9.791 1.00 31.42 54 HIS A C 14
ATOM 18074 O O . HIS A 1 54 ? 24.057 -4.056 9.784 1.00 74.13 54 HIS A O 14
ATOM 18088 N N . GLU A 1 55 ? 25.541 -5.405 8.762 1.00 13.44 55 GLU A N 14
ATOM 18089 C CA . GLU A 1 55 ? 24.756 -5.523 7.539 1.00 60.13 55 GLU A CA 14
ATOM 18090 C C . GLU A 1 55 ? 23.413 -6.192 7.817 1.00 22.40 55 GLU A C 14
ATOM 18091 O O . GLU A 1 55 ? 22.489 -6.117 7.007 1.00 43.51 55 GLU A O 14
ATOM 18103 N N . LYS A 1 56 ? 23.312 -6.848 8.968 1.00 20.34 56 LYS A N 14
ATOM 18104 C CA . LYS A 1 56 ? 22.084 -7.531 9.355 1.00 62.30 56 LYS A CA 14
ATOM 18105 C C . LYS A 1 56 ? 20.868 -6.642 9.113 1.00 13.13 56 LYS A C 14
ATOM 18106 O O . LYS A 1 56 ? 19.790 -7.128 8.769 1.00 65.34 56 LYS A O 14
ATOM 18125 N N . ASP A 1 57 ? 21.048 -5.338 9.293 1.00 51.33 57 ASP A N 14
ATOM 18126 C CA . ASP A 1 57 ? 19.966 -4.382 9.091 1.00 24.35 57 ASP A CA 14
ATOM 18127 C C . ASP A 1 57 ? 19.262 -4.631 7.762 1.00 42.11 57 ASP A C 14
ATOM 18128 O O . ASP A 1 57 ? 18.035 -4.561 7.673 1.00 22.03 57 ASP A O 14
ATOM 18137 N N . THR A 1 58 ? 20.044 -4.922 6.728 1.00 42.40 58 THR A N 14
ATOM 18138 C CA . THR A 1 58 ? 19.496 -5.179 5.402 1.00 13.40 58 THR A CA 14
ATOM 18139 C C . THR A 1 58 ? 20.325 -6.220 4.657 1.00 33.45 58 THR A C 14
ATOM 18140 O O . THR A 1 58 ? 21.158 -5.878 3.817 1.00 41.04 58 THR A O 14
ATOM 18151 N N . ILE A 1 59 ? 20.089 -7.490 4.969 1.00 42.13 59 ILE A N 14
ATOM 18152 C CA . ILE A 1 59 ? 20.814 -8.580 4.326 1.00 72.23 59 ILE A CA 14
ATOM 18153 C C . ILE A 1 59 ? 20.247 -9.934 4.739 1.00 73.22 59 ILE A C 14
ATOM 18154 O O . ILE A 1 59 ? 19.590 -10.056 5.774 1.00 73.34 59 ILE A O 14
ATOM 18170 N N . LYS A 1 60 ? 20.507 -10.951 3.925 1.00 12.30 60 LYS A N 14
ATOM 18171 C CA . LYS A 1 60 ? 20.027 -12.299 4.205 1.00 4.03 60 LYS A CA 14
ATOM 18172 C C . LYS A 1 60 ? 20.404 -12.727 5.620 1.00 50.54 60 LYS A C 14
ATOM 18173 O O . LYS A 1 60 ? 19.647 -13.432 6.289 1.00 10.14 60 LYS A O 14
ATOM 18192 N N . CYS A 1 61 ? 21.577 -12.297 6.071 1.00 73.03 61 CYS A N 14
ATOM 18193 C CA . CYS A 1 61 ? 22.055 -12.635 7.407 1.00 43.40 61 CYS A CA 14
ATOM 18194 C C . CYS A 1 61 ? 20.972 -12.380 8.452 1.00 60.13 61 CYS A C 14
ATOM 18195 O O . CYS A 1 61 ? 20.880 -13.095 9.450 1.00 10.30 61 CYS A O 14
ATOM 18202 N N . GLN A 1 62 ? 20.156 -11.359 8.213 1.00 2.43 62 GLN A N 14
ATOM 18203 C CA . GLN A 1 62 ? 19.080 -11.011 9.134 1.00 32.14 62 GLN A CA 14
ATOM 18204 C C . GLN A 1 62 ? 18.230 -12.233 9.466 1.00 52.14 62 GLN A C 14
ATOM 18205 O O . GLN A 1 62 ? 17.803 -12.413 10.606 1.00 15.23 62 GLN A O 14
ATOM 18219 N N . ARG A 1 63 ? 17.988 -13.069 8.462 1.00 62.21 63 ARG A N 14
ATOM 18220 C CA . ARG A 1 63 ? 17.188 -14.274 8.647 1.00 74.13 63 ARG A CA 14
ATOM 18221 C C . ARG A 1 63 ? 17.873 -15.240 9.608 1.00 30.45 63 ARG A C 14
ATOM 18222 O O . ARG A 1 63 ? 17.214 -15.942 10.374 1.00 31.30 63 ARG A O 14
ATOM 18243 N N . PHE A 1 64 ? 19.201 -15.269 9.562 1.00 24.43 64 PHE A N 14
ATOM 18244 C CA . PHE A 1 64 ? 19.977 -16.151 10.428 1.00 55.04 64 PHE A CA 14
ATOM 18245 C C . PHE A 1 64 ? 19.551 -15.995 11.884 1.00 11.42 64 PHE A C 14
ATOM 18246 O O . PHE A 1 64 ? 19.553 -16.958 12.651 1.00 13.34 64 PHE A O 14
ATOM 18263 N N . HIS A 1 65 ? 19.185 -14.772 12.260 1.00 35.34 65 HIS A N 14
ATOM 18264 C CA . HIS A 1 65 ? 18.757 -14.489 13.625 1.00 54.24 65 HIS A CA 14
ATOM 18265 C C . HIS A 1 65 ? 17.676 -15.470 14.070 1.00 63.12 65 HIS A C 14
ATOM 18266 O O . HIS A 1 65 ? 17.626 -15.865 15.235 1.00 32.53 65 HIS A O 14
ATOM 18280 N N . GLU A 1 66 ? 16.815 -15.859 13.136 1.00 61.31 66 GLU A N 14
ATOM 18281 C CA . GLU A 1 66 ? 15.735 -16.793 13.433 1.00 14.23 66 GLU A CA 14
ATOM 18282 C C . GLU A 1 66 ? 16.219 -18.236 13.323 1.00 73.11 66 GLU A C 14
ATOM 18283 O O . GLU A 1 66 ? 15.787 -19.107 14.080 1.00 23.51 66 GLU A O 14
ATOM 18295 N N . PHE A 1 67 ? 17.115 -18.482 12.374 1.00 32.21 67 PHE A N 14
ATOM 18296 C CA . PHE A 1 67 ? 17.657 -19.820 12.163 1.00 14.43 67 PHE A CA 14
ATOM 18297 C C . PHE A 1 67 ? 18.967 -20.003 12.924 1.00 62.12 67 PHE A C 14
ATOM 18298 O O . PHE A 1 67 ? 19.906 -20.622 12.425 1.00 21.31 67 PHE A O 14
ATOM 18315 N N . MET A 1 68 ? 19.021 -19.460 14.136 1.00 3.21 68 MET A N 14
ATOM 18316 C CA . MET A 1 68 ? 20.214 -19.564 14.967 1.00 65.30 68 MET A CA 14
ATOM 18317 C C . MET A 1 68 ? 20.684 -21.012 15.064 1.00 52.22 68 MET A C 14
ATOM 18318 O O . MET A 1 68 ? 21.879 -21.279 15.194 1.00 12.33 68 MET A O 14
ATOM 18332 N N . ASP A 1 69 ? 19.738 -21.942 15.001 1.00 34.13 69 ASP A N 14
ATOM 18333 C CA . ASP A 1 69 ? 20.057 -23.363 15.082 1.00 32.40 69 ASP A CA 14
ATOM 18334 C C . ASP A 1 69 ? 21.152 -23.732 14.086 1.00 53.50 69 ASP A C 14
ATOM 18335 O O . ASP A 1 69 ? 21.372 -23.027 13.101 1.00 72.34 69 ASP A O 14
ATOM 18344 N N . PHE A 1 70 ? 21.836 -24.841 14.349 1.00 11.41 70 PHE A N 14
ATOM 18345 C CA . PHE A 1 70 ? 22.910 -25.301 13.477 1.00 50.21 70 PHE A CA 14
ATOM 18346 C C . PHE A 1 70 ? 22.453 -26.487 12.633 1.00 13.23 70 PHE A C 14
ATOM 18347 O O . PHE A 1 70 ? 23.228 -27.404 12.361 1.00 12.12 70 PHE A O 14
ATOM 18364 N N . GLU A 1 71 ? 21.189 -26.461 12.220 1.00 22.05 71 GLU A N 14
ATOM 18365 C CA . GLU A 1 71 ? 20.629 -27.534 11.409 1.00 0.15 71 GLU A CA 14
ATOM 18366 C C . GLU A 1 71 ? 21.412 -27.700 10.109 1.00 5.50 71 GLU A C 14
ATOM 18367 O O . GLU A 1 71 ? 21.197 -26.966 9.143 1.00 70.54 71 GLU A O 14
ATOM 18379 N N . LEU A 1 72 ? 22.323 -28.667 10.093 1.00 43.45 72 LEU A N 14
ATOM 18380 C CA . LEU A 1 72 ? 23.139 -28.930 8.914 1.00 4.42 72 LEU A CA 14
ATOM 18381 C C . LEU A 1 72 ? 22.425 -29.879 7.957 1.00 55.22 72 LEU A C 14
ATOM 18382 O O . LEU A 1 72 ? 21.346 -30.387 8.261 1.00 23.02 72 LEU A O 14
ATOM 18398 N N . ASP A 1 73 ? 23.037 -30.117 6.802 1.00 1.34 73 ASP A N 14
ATOM 18399 C CA . ASP A 1 73 ? 22.462 -31.010 5.802 1.00 72.20 73 ASP A CA 14
ATOM 18400 C C . ASP A 1 73 ? 23.514 -31.977 5.267 1.00 33.05 73 ASP A C 14
ATOM 18401 O O . ASP A 1 73 ? 24.276 -31.644 4.360 1.00 70.25 73 ASP A O 14
ATOM 18410 N N . LYS A 1 74 ? 23.552 -33.176 5.838 1.00 22.32 74 LYS A N 14
ATOM 18411 C CA . LYS A 1 74 ? 24.510 -34.193 5.420 1.00 45.01 74 LYS A CA 14
ATOM 18412 C C . LYS A 1 74 ? 25.926 -33.628 5.393 1.00 4.15 74 LYS A C 14
ATOM 18413 O O . LYS A 1 74 ? 26.672 -33.846 4.440 1.00 33.01 74 LYS A O 14
ATOM 18432 N N . ASN A 1 75 ? 26.289 -32.903 6.446 1.00 50.00 75 ASN A N 14
ATOM 18433 C CA . ASN A 1 75 ? 27.617 -32.308 6.543 1.00 33.42 75 ASN A CA 14
ATOM 18434 C C . ASN A 1 75 ? 28.250 -32.609 7.898 1.00 13.53 75 ASN A C 14
ATOM 18435 O O . ASN A 1 75 ? 27.571 -32.615 8.926 1.00 20.41 75 ASN A O 14
ATOM 18446 N N . LYS A 1 76 ? 29.556 -32.856 7.893 1.00 63.45 76 LYS A N 14
ATOM 18447 C CA . LYS A 1 76 ? 30.283 -33.156 9.120 1.00 62.22 76 LYS A CA 14
ATOM 18448 C C . LYS A 1 76 ? 31.290 -32.055 9.439 1.00 44.00 76 LYS A C 14
ATOM 18449 O O . LYS A 1 76 ? 32.410 -32.332 9.865 1.00 31.35 76 LYS A O 14
ATOM 18468 N N . GLU A 1 77 ? 30.882 -30.808 9.229 1.00 60.23 77 GLU A N 14
ATOM 18469 C CA . GLU A 1 77 ? 31.751 -29.666 9.495 1.00 55.42 77 GLU A CA 14
ATOM 18470 C C . GLU A 1 77 ? 32.286 -29.710 10.923 1.00 1.44 77 GLU A C 14
ATOM 18471 O O . GLU A 1 77 ? 31.765 -30.435 11.771 1.00 3.11 77 GLU A O 14
ATOM 18483 N N . VAL A 1 78 ? 33.332 -28.932 11.181 1.00 72.34 78 VAL A N 14
ATOM 18484 C CA . VAL A 1 78 ? 33.939 -28.881 12.506 1.00 1.21 78 VAL A CA 14
ATOM 18485 C C . VAL A 1 78 ? 33.339 -27.756 13.342 1.00 24.32 78 VAL A C 14
ATOM 18486 O O . VAL A 1 78 ? 33.207 -26.625 12.875 1.00 54.22 78 VAL A O 14
ATOM 18499 N N . ILE A 1 79 ? 32.978 -28.076 14.581 1.00 12.34 79 ILE A N 14
ATOM 18500 C CA . ILE A 1 79 ? 32.393 -27.093 15.483 1.00 3.02 79 ILE A CA 14
ATOM 18501 C C . ILE A 1 79 ? 33.345 -26.763 16.629 1.00 34.21 79 ILE A C 14
ATOM 18502 O O . ILE A 1 79 ? 34.352 -27.443 16.827 1.00 71.21 79 ILE A O 14
ATOM 18518 N N . ASP A 1 80 ? 33.017 -25.718 17.380 1.00 0.43 80 ASP A N 14
ATOM 18519 C CA . ASP A 1 80 ? 33.840 -25.300 18.509 1.00 44.22 80 ASP A CA 14
ATOM 18520 C C . ASP A 1 80 ? 32.971 -24.891 19.693 1.00 71.32 80 ASP A C 14
ATOM 18521 O O . ASP A 1 80 ? 31.904 -24.303 19.521 1.00 72.30 80 ASP A O 14
ATOM 18530 N N . LYS A 1 81 ? 33.435 -25.206 20.898 1.00 71.21 81 LYS A N 14
ATOM 18531 C CA . LYS A 1 81 ? 32.701 -24.872 22.113 1.00 32.41 81 LYS A CA 14
ATOM 18532 C C . LYS A 1 81 ? 33.451 -23.826 22.931 1.00 2.55 81 LYS A C 14
ATOM 18533 O O . LYS A 1 81 ? 34.637 -23.581 22.706 1.00 71.50 81 LYS A O 14
ATOM 18552 N N . ARG A 1 82 ? 32.754 -23.212 23.881 1.00 20.24 82 ARG A N 14
ATOM 18553 C CA . ARG A 1 82 ? 33.354 -22.192 24.733 1.00 35.42 82 ARG A CA 14
ATOM 18554 C C . ARG A 1 82 ? 33.954 -22.818 25.989 1.00 62.14 82 ARG A C 14
ATOM 18555 O O . ARG A 1 82 ? 33.874 -24.029 26.192 1.00 11.11 82 ARG A O 14
ATOM 18576 N N . LYS A 1 83 ? 34.556 -21.982 26.829 1.00 13.04 83 LYS A N 14
ATOM 18577 C CA . LYS A 1 83 ? 35.169 -22.452 28.067 1.00 34.51 83 LYS A CA 14
ATOM 18578 C C . LYS A 1 83 ? 34.167 -22.419 29.216 1.00 12.13 83 LYS A C 14
ATOM 18579 O O . LYS A 1 83 ? 34.076 -21.432 29.946 1.00 41.41 83 LYS A O 14
ATOM 18598 N N . GLY A 1 84 ? 33.418 -23.507 29.374 1.00 75.13 84 GLY A N 14
ATOM 18599 C CA . GLY A 1 84 ? 32.435 -23.582 30.438 1.00 35.05 84 GLY A CA 14
ATOM 18600 C C . GLY A 1 84 ? 31.069 -24.009 29.936 1.00 3.15 84 GLY A C 14
ATOM 18601 O O . GLY A 1 84 ? 30.675 -23.595 28.847 1.00 65.41 84 GLY A O 14
ATOM 18607 N N . GLY A 1 1 ? -7.631 18.737 -16.213 1.00 13.00 1 GLY A N 15
ATOM 18608 C CA . GLY A 1 1 ? -7.470 17.359 -15.785 1.00 45.03 1 GLY A CA 15
ATOM 18609 C C . GLY A 1 1 ? -7.027 17.249 -14.340 1.00 42.52 1 GLY A C 15
ATOM 18610 O O . GLY A 1 1 ? -5.874 16.933 -14.044 1.00 65.25 1 GLY A O 15
ATOM 18614 N N . PRO A 1 2 ? -7.955 17.516 -13.409 1.00 23.40 2 PRO A N 15
ATOM 18615 C CA . PRO A 1 2 ? -7.676 17.454 -11.971 1.00 65.14 2 PRO A CA 15
ATOM 18616 C C . PRO A 1 2 ? -7.459 16.025 -11.485 1.00 23.03 2 PRO A C 15
ATOM 18617 O O . PRO A 1 2 ? -8.066 15.084 -11.999 1.00 51.01 2 PRO A O 15
ATOM 18628 N N . LEU A 1 3 ? -6.590 15.869 -10.493 1.00 43.35 3 LEU A N 15
ATOM 18629 C CA . LEU A 1 3 ? -6.292 14.553 -9.936 1.00 44.11 3 LEU A CA 15
ATOM 18630 C C . LEU A 1 3 ? -6.259 14.602 -8.411 1.00 20.35 3 LEU A C 15
ATOM 18631 O O . LEU A 1 3 ? -6.051 15.660 -7.819 1.00 44.04 3 LEU A O 15
ATOM 18647 N N . GLY A 1 4 ? -6.463 13.448 -7.783 1.00 23.12 4 GLY A N 15
ATOM 18648 C CA . GLY A 1 4 ? -6.449 13.381 -6.333 1.00 5.41 4 GLY A CA 15
ATOM 18649 C C . GLY A 1 4 ? -5.674 12.186 -5.815 1.00 23.40 4 GLY A C 15
ATOM 18650 O O . GLY A 1 4 ? -6.262 11.175 -5.432 1.00 51.44 4 GLY A O 15
ATOM 18654 N N . SER A 1 5 ? -4.351 12.301 -5.805 1.00 31.21 5 SER A N 15
ATOM 18655 C CA . SER A 1 5 ? -3.493 11.219 -5.335 1.00 55.32 5 SER A CA 15
ATOM 18656 C C . SER A 1 5 ? -2.580 11.698 -4.210 1.00 33.45 5 SER A C 15
ATOM 18657 O O . SER A 1 5 ? -1.375 11.876 -4.387 1.00 74.25 5 SER A O 15
ATOM 18665 N N . PRO A 1 6 ? -3.168 11.912 -3.024 1.00 43.42 6 PRO A N 15
ATOM 18666 C CA . PRO A 1 6 ? -2.428 12.374 -1.845 1.00 21.41 6 PRO A CA 15
ATOM 18667 C C . PRO A 1 6 ? -1.488 11.305 -1.297 1.00 44.12 6 PRO A C 15
ATOM 18668 O O . PRO A 1 6 ? -1.538 10.150 -1.714 1.00 42.42 6 PRO A O 15
ATOM 18679 N N . GLU A 1 7 ? -0.633 11.701 -0.359 1.00 24.22 7 GLU A N 15
ATOM 18680 C CA . GLU A 1 7 ? 0.318 10.776 0.246 1.00 62.34 7 GLU A CA 15
ATOM 18681 C C . GLU A 1 7 ? 0.424 11.010 1.750 1.00 23.51 7 GLU A C 15
ATOM 18682 O O . GLU A 1 7 ? 0.214 12.124 2.233 1.00 65.34 7 GLU A O 15
ATOM 18694 N N . PHE A 1 8 ? 0.749 9.952 2.486 1.00 51.31 8 PHE A N 15
ATOM 18695 C CA . PHE A 1 8 ? 0.880 10.041 3.936 1.00 34.45 8 PHE A CA 15
ATOM 18696 C C . PHE A 1 8 ? 1.876 9.008 4.456 1.00 41.25 8 PHE A C 15
ATOM 18697 O O . PHE A 1 8 ? 1.720 7.809 4.225 1.00 21.05 8 PHE A O 15
ATOM 18714 N N . SER A 1 9 ? 2.899 9.482 5.158 1.00 1.33 9 SER A N 15
ATOM 18715 C CA . SER A 1 9 ? 3.923 8.601 5.707 1.00 62.22 9 SER A CA 15
ATOM 18716 C C . SER A 1 9 ? 4.034 8.774 7.219 1.00 54.14 9 SER A C 15
ATOM 18717 O O . SER A 1 9 ? 3.864 9.875 7.744 1.00 74.33 9 SER A O 15
ATOM 18725 N N . TYR A 1 10 ? 4.320 7.678 7.913 1.00 51.44 10 TYR A N 15
ATOM 18726 C CA . TYR A 1 10 ? 4.453 7.707 9.366 1.00 32.10 10 TYR A CA 15
ATOM 18727 C C . TYR A 1 10 ? 4.954 6.365 9.893 1.00 71.44 10 TYR A C 15
ATOM 18728 O O . TYR A 1 10 ? 4.307 5.333 9.714 1.00 23.14 10 TYR A O 15
ATOM 18746 N N . PHE A 1 11 ? 6.112 6.390 10.545 1.00 23.11 11 PHE A N 15
ATOM 18747 C CA . PHE A 1 11 ? 6.703 5.177 11.099 1.00 63.24 11 PHE A CA 15
ATOM 18748 C C . PHE A 1 11 ? 6.473 5.100 12.606 1.00 24.21 11 PHE A C 15
ATOM 18749 O O . PHE A 1 11 ? 6.928 5.962 13.358 1.00 13.15 11 PHE A O 15
ATOM 18766 N N . ALA A 1 12 ? 5.767 4.062 13.039 1.00 65.22 12 ALA A N 15
ATOM 18767 C CA . ALA A 1 12 ? 5.479 3.871 14.455 1.00 14.34 12 ALA A CA 15
ATOM 18768 C C . ALA A 1 12 ? 5.540 2.396 14.834 1.00 43.05 12 ALA A C 15
ATOM 18769 O O . ALA A 1 12 ? 4.531 1.795 15.203 1.00 10.20 12 ALA A O 15
ATOM 18776 N N . LYS A 1 13 ? 6.732 1.816 14.740 1.00 73.13 13 LYS A N 15
ATOM 18777 C CA . LYS A 1 13 ? 6.927 0.409 15.073 1.00 23.22 13 LYS A CA 15
ATOM 18778 C C . LYS A 1 13 ? 8.346 0.161 15.575 1.00 65.32 13 LYS A C 15
ATOM 18779 O O . LYS A 1 13 ? 9.240 0.982 15.370 1.00 1.21 13 LYS A O 15
ATOM 18798 N N . ILE A 1 14 ? 8.545 -0.977 16.233 1.00 44.40 14 ILE A N 15
ATOM 18799 C CA . ILE A 1 14 ? 9.856 -1.333 16.761 1.00 72.42 14 ILE A CA 15
ATOM 18800 C C . ILE A 1 14 ? 10.180 -2.797 16.487 1.00 63.34 14 ILE A C 15
ATOM 18801 O O . ILE A 1 14 ? 9.325 -3.671 16.634 1.00 20.04 14 ILE A O 15
ATOM 18817 N N . GLN A 1 15 ? 11.421 -3.059 16.088 1.00 45.24 15 GLN A N 15
ATOM 18818 C CA . GLN A 1 15 ? 11.858 -4.418 15.794 1.00 30.50 15 GLN A CA 15
ATOM 18819 C C . GLN A 1 15 ? 11.694 -5.319 17.014 1.00 44.11 15 GLN A C 15
ATOM 18820 O O . GLN A 1 15 ? 11.697 -4.863 18.157 1.00 54.44 15 GLN A O 15
ATOM 18834 N N . PRO A 1 16 ? 11.549 -6.629 16.768 1.00 13.03 16 PRO A N 15
ATOM 18835 C CA . PRO A 1 16 ? 11.382 -7.621 17.834 1.00 44.13 16 PRO A CA 15
ATOM 18836 C C . PRO A 1 16 ? 12.656 -7.816 18.649 1.00 25.00 16 PRO A C 15
ATOM 18837 O O . PRO A 1 16 ? 12.597 -7.769 19.878 1.00 12.21 16 PRO A O 15
ATOM 18848 N N . HIS A 1 17 ? 13.766 -8.027 17.959 1.00 12.14 17 HIS A N 15
ATOM 18849 C CA . HIS A 1 17 ? 15.039 -8.224 18.631 1.00 54.54 17 HIS A CA 15
ATOM 18850 C C . HIS A 1 17 ? 15.876 -6.948 18.531 1.00 20.40 17 HIS A C 15
ATOM 18851 O O . HIS A 1 17 ? 15.843 -6.220 17.539 1.00 64.53 17 HIS A O 15
ATOM 18865 N N . THR A 1 18 ? 16.636 -6.690 19.591 1.00 35.34 18 THR A N 15
ATOM 18866 C CA . THR A 1 18 ? 17.490 -5.510 19.651 1.00 52.40 18 THR A CA 15
ATOM 18867 C C . THR A 1 18 ? 18.940 -5.866 19.340 1.00 23.54 18 THR A C 15
ATOM 18868 O O . THR A 1 18 ? 19.491 -6.815 19.898 1.00 13.23 18 THR A O 15
ATOM 18879 N N . PHE A 1 19 ? 19.554 -5.097 18.446 1.00 13.32 19 PHE A N 15
ATOM 18880 C CA . PHE A 1 19 ? 20.941 -5.332 18.060 1.00 4.21 19 PHE A CA 15
ATOM 18881 C C . PHE A 1 19 ? 21.858 -4.267 18.654 1.00 62.04 19 PHE A C 15
ATOM 18882 O O . PHE A 1 19 ? 21.664 -3.072 18.431 1.00 11.32 19 PHE A O 15
ATOM 18899 N N . ILE A 1 20 ? 22.856 -4.710 19.411 1.00 3.34 20 ILE A N 15
ATOM 18900 C CA . ILE A 1 20 ? 23.803 -3.795 20.038 1.00 61.02 20 ILE A CA 15
ATOM 18901 C C . ILE A 1 20 ? 25.236 -4.134 19.642 1.00 2.51 20 ILE A C 15
ATOM 18902 O O . ILE A 1 20 ? 25.555 -5.287 19.355 1.00 43.33 20 ILE A O 15
ATOM 18918 N N . GLU A 1 21 ? 26.096 -3.120 19.631 1.00 23.44 21 GLU A N 15
ATOM 18919 C CA . GLU A 1 21 ? 27.496 -3.311 19.273 1.00 62.23 21 GLU A CA 15
ATOM 18920 C C . GLU A 1 21 ? 28.344 -3.580 20.513 1.00 13.02 21 GLU A C 15
ATOM 18921 O O . GLU A 1 21 ? 28.493 -2.716 21.376 1.00 25.24 21 GLU A O 15
ATOM 18933 N N . GLY A 1 22 ? 28.898 -4.786 20.594 1.00 63.31 22 GLY A N 15
ATOM 18934 C CA . GLY A 1 22 ? 29.723 -5.148 21.731 1.00 51.12 22 GLY A CA 15
ATOM 18935 C C . GLY A 1 22 ? 31.196 -4.887 21.486 1.00 15.21 22 GLY A C 15
ATOM 18936 O O . GLY A 1 22 ? 31.576 -3.802 21.047 1.00 34.44 22 GLY A O 15
ATOM 18940 N N . GLU A 1 23 ? 32.028 -5.885 21.771 1.00 30.30 23 GLU A N 15
ATOM 18941 C CA . GLU A 1 23 ? 33.468 -5.755 21.581 1.00 15.22 23 GLU A CA 15
ATOM 18942 C C . GLU A 1 23 ? 34.019 -6.933 20.783 1.00 74.01 23 GLU A C 15
ATOM 18943 O O . GLU A 1 23 ? 34.817 -6.753 19.864 1.00 41.25 23 GLU A O 15
ATOM 18955 N N . GLU A 1 24 ? 33.587 -8.138 21.144 1.00 21.44 24 GLU A N 15
ATOM 18956 C CA . GLU A 1 24 ? 34.039 -9.345 20.462 1.00 25.43 24 GLU A CA 15
ATOM 18957 C C . GLU A 1 24 ? 33.858 -9.217 18.952 1.00 13.43 24 GLU A C 15
ATOM 18958 O O . GLU A 1 24 ? 32.736 -9.101 18.458 1.00 65.34 24 GLU A O 15
ATOM 18970 N N . ILE A 1 25 ? 34.970 -9.240 18.225 1.00 63.21 25 ILE A N 15
ATOM 18971 C CA . ILE A 1 25 ? 34.935 -9.128 16.772 1.00 75.21 25 ILE A CA 15
ATOM 18972 C C . ILE A 1 25 ? 34.672 -10.482 16.122 1.00 72.53 25 ILE A C 15
ATOM 18973 O O . ILE A 1 25 ? 35.541 -11.354 16.106 1.00 21.40 25 ILE A O 15
ATOM 18989 N N . VAL A 1 26 ? 33.468 -10.651 15.585 1.00 21.51 26 VAL A N 15
ATOM 18990 C CA . VAL A 1 26 ? 33.091 -11.897 14.931 1.00 5.34 26 VAL A CA 15
ATOM 18991 C C . VAL A 1 26 ? 33.194 -11.776 13.415 1.00 44.31 26 VAL A C 15
ATOM 18992 O O . VAL A 1 26 ? 33.246 -10.672 12.871 1.00 31.12 26 VAL A O 15
ATOM 19005 N N . LYS A 1 27 ? 33.223 -12.917 12.735 1.00 43.54 27 LYS A N 15
ATOM 19006 C CA . LYS A 1 27 ? 33.320 -12.941 11.280 1.00 55.44 27 LYS A CA 15
ATOM 19007 C C . LYS A 1 27 ? 32.071 -13.563 10.663 1.00 62.32 27 LYS A C 15
ATOM 19008 O O . LYS A 1 27 ? 31.725 -14.707 10.959 1.00 30.01 27 LYS A O 15
ATOM 19027 N N . CYS A 1 28 ? 31.400 -12.804 9.803 1.00 4.35 28 CYS A N 15
ATOM 19028 C CA . CYS A 1 28 ? 30.192 -13.282 9.143 1.00 43.23 28 CYS A CA 15
ATOM 19029 C C . CYS A 1 28 ? 30.495 -14.489 8.259 1.00 64.43 28 CYS A C 15
ATOM 19030 O O . CYS A 1 28 ? 31.606 -14.635 7.751 1.00 64.52 28 CYS A O 15
ATOM 19037 N N . SER A 1 29 ? 29.499 -15.349 8.081 1.00 61.53 29 SER A N 15
ATOM 19038 C CA . SER A 1 29 ? 29.658 -16.545 7.262 1.00 52.24 29 SER A CA 15
ATOM 19039 C C . SER A 1 29 ? 29.572 -16.203 5.777 1.00 23.45 29 SER A C 15
ATOM 19040 O O . SER A 1 29 ? 30.129 -16.905 4.935 1.00 42.24 29 SER A O 15
ATOM 19048 N N . GLU A 1 30 ? 28.869 -15.117 5.467 1.00 64.24 30 GLU A N 15
ATOM 19049 C CA . GLU A 1 30 ? 28.709 -14.682 4.085 1.00 54.04 30 GLU A CA 15
ATOM 19050 C C . GLU A 1 30 ? 29.645 -13.519 3.768 1.00 10.41 30 GLU A C 15
ATOM 19051 O O . GLU A 1 30 ? 30.393 -13.557 2.792 1.00 63.21 30 GLU A O 15
ATOM 19063 N N . CYS A 1 31 ? 29.595 -12.485 4.602 1.00 32.45 31 CYS A N 15
ATOM 19064 C CA . CYS A 1 31 ? 30.437 -11.309 4.412 1.00 54.51 31 CYS A CA 15
ATOM 19065 C C . CYS A 1 31 ? 31.894 -11.626 4.735 1.00 22.31 31 CYS A C 15
ATOM 19066 O O . CYS A 1 31 ? 32.809 -11.083 4.117 1.00 34.33 31 CYS A O 15
ATOM 19073 N N . GLY A 1 32 ? 32.101 -12.508 5.708 1.00 1.11 32 GLY A N 15
ATOM 19074 C CA . GLY A 1 32 ? 33.449 -12.882 6.096 1.00 43.42 32 GLY A CA 15
ATOM 19075 C C . GLY A 1 32 ? 34.310 -11.681 6.432 1.00 4.45 32 GLY A C 15
ATOM 19076 O O . GLY A 1 32 ? 35.515 -11.684 6.189 1.00 3.54 32 GLY A O 15
ATOM 19080 N N . ASN A 1 33 ? 33.688 -10.648 6.994 1.00 51.22 33 ASN A N 15
ATOM 19081 C CA . ASN A 1 33 ? 34.405 -9.433 7.362 1.00 32.51 33 ASN A CA 15
ATOM 19082 C C . ASN A 1 33 ? 34.556 -9.328 8.877 1.00 35.31 33 ASN A C 15
ATOM 19083 O O . ASN A 1 33 ? 34.284 -10.283 9.604 1.00 13.22 33 ASN A O 15
ATOM 19094 N N . GLU A 1 34 ? 34.990 -8.161 9.344 1.00 73.12 34 GLU A N 15
ATOM 19095 C CA . GLU A 1 34 ? 35.177 -7.933 10.772 1.00 44.14 34 GLU A CA 15
ATOM 19096 C C . GLU A 1 34 ? 34.051 -7.071 11.337 1.00 10.04 34 GLU A C 15
ATOM 19097 O O . GLU A 1 34 ? 33.860 -5.928 10.922 1.00 22.33 34 GLU A O 15
ATOM 19109 N N . THR A 1 35 ? 33.306 -7.630 12.285 1.00 25.20 35 THR A N 15
ATOM 19110 C CA . THR A 1 35 ? 32.198 -6.915 12.907 1.00 50.44 35 THR A CA 15
ATOM 19111 C C . THR A 1 35 ? 31.905 -7.459 14.300 1.00 0.44 35 THR A C 15
ATOM 19112 O O . THR A 1 35 ? 31.901 -8.670 14.518 1.00 40.42 35 THR A O 15
ATOM 19123 N N . LYS A 1 36 ? 31.659 -6.555 15.243 1.00 5.23 36 LYS A N 15
ATOM 19124 C CA . LYS A 1 36 ? 31.364 -6.943 16.618 1.00 55.20 36 LYS A CA 15
ATOM 19125 C C . LYS A 1 36 ? 29.938 -6.555 16.997 1.00 40.34 36 LYS A C 15
ATOM 19126 O O . LYS A 1 36 ? 29.700 -5.472 17.531 1.00 21.00 36 LYS A O 15
ATOM 19145 N N . VAL A 1 37 ? 28.993 -7.448 16.721 1.00 34.04 37 VAL A N 15
ATOM 19146 C CA . VAL A 1 37 ? 27.591 -7.200 17.035 1.00 13.15 37 VAL A CA 15
ATOM 19147 C C . VAL A 1 37 ? 27.006 -8.335 17.870 1.00 30.43 37 VAL A C 15
ATOM 19148 O O . VAL A 1 37 ? 27.270 -9.510 17.612 1.00 53.31 37 VAL A O 15
ATOM 19161 N N . PHE A 1 38 ? 26.211 -7.975 18.872 1.00 60.31 38 PHE A N 15
ATOM 19162 C CA . PHE A 1 38 ? 25.589 -8.962 19.746 1.00 30.24 38 PHE A CA 15
ATOM 19163 C C . PHE A 1 38 ? 24.140 -8.589 20.044 1.00 73.44 38 PHE A C 15
ATOM 19164 O O . PHE A 1 38 ? 23.835 -7.438 20.359 1.00 73.13 38 PHE A O 15
ATOM 19181 N N . CYS A 1 39 ? 23.249 -9.569 19.941 1.00 0.23 39 CYS A N 15
ATOM 19182 C CA . CYS A 1 39 ? 21.831 -9.345 20.198 1.00 52.42 39 CYS A CA 15
ATOM 19183 C C . CYS A 1 39 ? 21.532 -9.417 21.693 1.00 21.23 39 CYS A C 15
ATOM 19184 O O . CYS A 1 39 ? 21.684 -10.467 22.316 1.00 31.25 39 CYS A O 15
ATOM 19191 N N . GLN A 1 40 ? 21.104 -8.293 22.259 1.00 21.12 40 GLN A N 15
ATOM 19192 C CA . GLN A 1 40 ? 20.784 -8.229 23.680 1.00 22.10 40 GLN A CA 15
ATOM 19193 C C . GLN A 1 40 ? 19.734 -9.272 24.049 1.00 20.43 40 GLN A C 15
ATOM 19194 O O . GLN A 1 40 ? 19.943 -10.084 24.949 1.00 42.44 40 GLN A O 15
ATOM 19208 N N . GLU A 1 41 ? 18.605 -9.242 23.348 1.00 55.21 41 GLU A N 15
ATOM 19209 C CA . GLU A 1 41 ? 17.523 -10.186 23.603 1.00 71.53 41 GLU A CA 15
ATOM 19210 C C . GLU A 1 41 ? 18.055 -11.612 23.698 1.00 14.32 41 GLU A C 15
ATOM 19211 O O . GLU A 1 41 ? 17.880 -12.287 24.712 1.00 75.43 41 GLU A O 15
ATOM 19223 N N . CYS A 1 42 ? 18.706 -12.066 22.631 1.00 24.52 42 CYS A N 15
ATOM 19224 C CA . CYS A 1 42 ? 19.264 -13.413 22.591 1.00 33.24 42 CYS A CA 15
ATOM 19225 C C . CYS A 1 42 ? 20.273 -13.617 23.716 1.00 63.45 42 CYS A C 15
ATOM 19226 O O . CYS A 1 42 ? 20.256 -14.639 24.403 1.00 33.02 42 CYS A O 15
ATOM 19233 N N . THR A 1 43 ? 21.153 -12.637 23.899 1.00 63.23 43 THR A N 15
ATOM 19234 C CA . THR A 1 43 ? 22.171 -12.709 24.940 1.00 0.51 43 THR A CA 15
ATOM 19235 C C . THR A 1 43 ? 21.554 -13.065 26.289 1.00 71.50 43 THR A C 15
ATOM 19236 O O . THR A 1 43 ? 22.177 -13.743 27.107 1.00 21.23 43 THR A O 15
ATOM 19247 N N . ILE A 1 44 ? 20.329 -12.605 26.513 1.00 53.22 44 ILE A N 15
ATOM 19248 C CA . ILE A 1 44 ? 19.628 -12.877 27.762 1.00 72.32 44 ILE A CA 15
ATOM 19249 C C . ILE A 1 44 ? 19.105 -14.310 27.799 1.00 22.14 44 ILE A C 15
ATOM 19250 O O . ILE A 1 44 ? 19.368 -15.054 28.744 1.00 61.21 44 ILE A O 15
ATOM 19266 N N . LEU A 1 45 ? 18.366 -14.690 26.762 1.00 75.11 45 LEU A N 15
ATOM 19267 C CA . LEU A 1 45 ? 17.808 -16.035 26.673 1.00 24.53 45 LEU A CA 15
ATOM 19268 C C . LEU A 1 45 ? 18.913 -17.087 26.706 1.00 71.35 45 LEU A C 15
ATOM 19269 O O . LEU A 1 45 ? 18.906 -17.984 27.551 1.00 73.40 45 LEU A O 15
ATOM 19285 N N . LYS A 1 46 ? 19.862 -16.969 25.784 1.00 25.10 46 LYS A N 15
ATOM 19286 C CA . LYS A 1 46 ? 20.976 -17.907 25.709 1.00 73.33 46 LYS A CA 15
ATOM 19287 C C . LYS A 1 46 ? 21.944 -17.696 26.868 1.00 55.23 46 LYS A C 15
ATOM 19288 O O . LYS A 1 46 ? 22.673 -18.609 27.255 1.00 52.11 46 LYS A O 15
ATOM 19307 N N . ALA A 1 47 ? 21.947 -16.486 27.418 1.00 0.10 47 ALA A N 15
ATOM 19308 C CA . ALA A 1 47 ? 22.823 -16.156 28.536 1.00 41.32 47 ALA A CA 15
ATOM 19309 C C . ALA A 1 47 ? 24.285 -16.160 28.105 1.00 30.13 47 ALA A C 15
ATOM 19310 O O . ALA A 1 47 ? 25.168 -16.535 28.876 1.00 72.53 47 ALA A O 15
ATOM 19317 N N . GLU A 1 48 ? 24.535 -15.739 26.870 1.00 72.34 48 GLU A N 15
ATOM 19318 C CA . GLU A 1 48 ? 25.892 -15.694 26.337 1.00 23.12 48 GLU A CA 15
ATOM 19319 C C . GLU A 1 48 ? 25.992 -14.701 25.183 1.00 22.14 48 GLU A C 15
ATOM 19320 O O . GLU A 1 48 ? 25.037 -14.506 24.432 1.00 54.41 48 GLU A O 15
ATOM 19332 N N . VAL A 1 49 ? 27.156 -14.072 25.051 1.00 22.44 49 VAL A N 15
ATOM 19333 C CA . VAL A 1 49 ? 27.383 -13.099 23.989 1.00 71.42 49 VAL A CA 15
ATOM 19334 C C . VAL A 1 49 ? 27.342 -13.762 22.616 1.00 42.13 49 VAL A C 15
ATOM 19335 O O . VAL A 1 49 ? 28.184 -14.601 22.295 1.00 41.24 49 VAL A O 15
ATOM 19348 N N . VAL A 1 50 ? 26.356 -13.381 21.810 1.00 43.02 50 VAL A N 15
ATOM 19349 C CA . VAL A 1 50 ? 26.206 -13.937 20.471 1.00 25.42 50 VAL A CA 15
ATOM 19350 C C . VAL A 1 50 ? 26.762 -12.988 19.416 1.00 64.32 50 VAL A C 15
ATOM 19351 O O . VAL A 1 50 ? 26.871 -11.784 19.645 1.00 3.44 50 VAL A O 15
ATOM 19364 N N . GLY A 1 51 ? 27.111 -13.538 18.257 1.00 24.22 51 GLY A N 15
ATOM 19365 C CA . GLY A 1 51 ? 27.651 -12.726 17.183 1.00 32.12 51 GLY A CA 15
ATOM 19366 C C . GLY A 1 51 ? 26.708 -12.627 15.999 1.00 65.22 51 GLY A C 15
ATOM 19367 O O . GLY A 1 51 ? 26.129 -13.627 15.572 1.00 12.55 51 GLY A O 15
ATOM 19371 N N . LEU A 1 52 ? 26.550 -11.420 15.469 1.00 64.53 52 LEU A N 15
ATOM 19372 C CA . LEU A 1 52 ? 25.669 -11.194 14.329 1.00 62.54 52 LEU A CA 15
ATOM 19373 C C . LEU A 1 52 ? 26.281 -10.187 13.359 1.00 33.52 52 LEU A C 15
ATOM 19374 O O . LEU A 1 52 ? 27.309 -9.575 13.649 1.00 61.23 52 LEU A O 15
ATOM 19390 N N . CYS A 1 53 ? 25.641 -10.021 12.206 1.00 54.23 53 CYS A N 15
ATOM 19391 C CA . CYS A 1 53 ? 26.121 -9.089 11.193 1.00 1.52 53 CYS A CA 15
ATOM 19392 C C . CYS A 1 53 ? 25.591 -7.682 11.455 1.00 63.34 53 CYS A C 15
ATOM 19393 O O . CYS A 1 53 ? 24.385 -7.477 11.597 1.00 63.31 53 CYS A O 15
ATOM 19400 N N . HIS A 1 54 ? 26.501 -6.715 11.517 1.00 43.32 54 HIS A N 15
ATOM 19401 C CA . HIS A 1 54 ? 26.127 -5.326 11.761 1.00 41.23 54 HIS A CA 15
ATOM 19402 C C . HIS A 1 54 ? 25.226 -4.802 10.646 1.00 31.42 54 HIS A C 15
ATOM 19403 O O . HIS A 1 54 ? 24.551 -3.787 10.807 1.00 74.13 54 HIS A O 15
ATOM 19417 N N . GLU A 1 55 ? 25.224 -5.503 9.516 1.00 13.44 55 GLU A N 15
ATOM 19418 C CA . GLU A 1 55 ? 24.408 -5.106 8.374 1.00 60.13 55 GLU A CA 15
ATOM 19419 C C . GLU A 1 55 ? 22.970 -5.589 8.540 1.00 22.40 55 GLU A C 15
ATOM 19420 O O . GLU A 1 55 ? 22.126 -5.374 7.669 1.00 43.51 55 GLU A O 15
ATOM 19432 N N . LYS A 1 56 ? 22.697 -6.243 9.664 1.00 20.34 56 LYS A N 15
ATOM 19433 C CA . LYS A 1 56 ? 21.363 -6.756 9.947 1.00 62.30 56 LYS A CA 15
ATOM 19434 C C . LYS A 1 56 ? 20.299 -5.707 9.638 1.00 13.13 56 LYS A C 15
ATOM 19435 O O . LYS A 1 56 ? 19.174 -6.041 9.265 1.00 65.34 56 LYS A O 15
ATOM 19454 N N . ASP A 1 57 ? 20.663 -4.440 9.795 1.00 51.33 57 ASP A N 15
ATOM 19455 C CA . ASP A 1 57 ? 19.741 -3.341 9.532 1.00 24.35 57 ASP A CA 15
ATOM 19456 C C . ASP A 1 57 ? 19.073 -3.507 8.170 1.00 42.11 57 ASP A C 15
ATOM 19457 O O . ASP A 1 57 ? 17.875 -3.264 8.020 1.00 22.03 57 ASP A O 15
ATOM 19466 N N . THR A 1 58 ? 19.856 -3.924 7.179 1.00 42.40 58 THR A N 15
ATOM 19467 C CA . THR A 1 58 ? 19.341 -4.120 5.830 1.00 13.40 58 THR A CA 15
ATOM 19468 C C . THR A 1 58 ? 20.196 -5.118 5.056 1.00 33.45 58 THR A C 15
ATOM 19469 O O . THR A 1 58 ? 20.842 -4.761 4.070 1.00 41.04 58 THR A O 15
ATOM 19480 N N . ILE A 1 59 ? 20.194 -6.366 5.508 1.00 42.13 59 ILE A N 15
ATOM 19481 C CA . ILE A 1 59 ? 20.969 -7.416 4.855 1.00 72.23 59 ILE A CA 15
ATOM 19482 C C . ILE A 1 59 ? 20.332 -8.784 5.071 1.00 73.22 59 ILE A C 15
ATOM 19483 O O . ILE A 1 59 ? 19.654 -9.015 6.072 1.00 73.34 59 ILE A O 15
ATOM 19499 N N . LYS A 1 60 ? 20.557 -9.691 4.126 1.00 12.30 60 LYS A N 15
ATOM 19500 C CA . LYS A 1 60 ? 20.009 -11.039 4.213 1.00 4.03 60 LYS A CA 15
ATOM 19501 C C . LYS A 1 60 ? 20.526 -11.759 5.454 1.00 50.54 60 LYS A C 15
ATOM 19502 O O . LYS A 1 60 ? 19.848 -12.620 6.013 1.00 10.14 60 LYS A O 15
ATOM 19521 N N . CYS A 1 61 ? 21.731 -11.397 5.882 1.00 73.03 61 CYS A N 15
ATOM 19522 C CA . CYS A 1 61 ? 22.340 -12.006 7.059 1.00 43.40 61 CYS A CA 15
ATOM 19523 C C . CYS A 1 61 ? 21.380 -11.979 8.244 1.00 60.13 61 CYS A C 15
ATOM 19524 O O . CYS A 1 61 ? 21.369 -12.894 9.067 1.00 10.30 61 CYS A O 15
ATOM 19531 N N . GLN A 1 62 ? 20.575 -10.924 8.323 1.00 2.43 62 GLN A N 15
ATOM 19532 C CA . GLN A 1 62 ? 19.611 -10.778 9.407 1.00 32.14 62 GLN A CA 15
ATOM 19533 C C . GLN A 1 62 ? 18.651 -11.963 9.445 1.00 52.14 62 GLN A C 15
ATOM 19534 O O . GLN A 1 62 ? 18.237 -12.403 10.518 1.00 15.23 62 GLN A O 15
ATOM 19548 N N . ARG A 1 63 ? 18.302 -12.473 8.269 1.00 62.21 63 ARG A N 15
ATOM 19549 C CA . ARG A 1 63 ? 17.389 -13.605 8.169 1.00 74.13 63 ARG A CA 15
ATOM 19550 C C . ARG A 1 63 ? 17.881 -14.776 9.013 1.00 30.45 63 ARG A C 15
ATOM 19551 O O . ARG A 1 63 ? 17.098 -15.430 9.702 1.00 31.30 63 ARG A O 15
ATOM 19572 N N . PHE A 1 64 ? 19.183 -15.037 8.953 1.00 24.43 64 PHE A N 15
ATOM 19573 C CA . PHE A 1 64 ? 19.780 -16.130 9.710 1.00 55.04 64 PHE A CA 15
ATOM 19574 C C . PHE A 1 64 ? 19.382 -16.054 11.182 1.00 11.42 64 PHE A C 15
ATOM 19575 O O . PHE A 1 64 ? 18.978 -17.051 11.780 1.00 13.34 64 PHE A O 15
ATOM 19592 N N . HIS A 1 65 ? 19.501 -14.862 11.759 1.00 35.34 65 HIS A N 15
ATOM 19593 C CA . HIS A 1 65 ? 19.154 -14.654 13.160 1.00 54.24 65 HIS A CA 15
ATOM 19594 C C . HIS A 1 65 ? 17.743 -15.157 13.451 1.00 63.12 65 HIS A C 15
ATOM 19595 O O . HIS A 1 65 ? 17.520 -15.879 14.423 1.00 32.53 65 HIS A O 15
ATOM 19609 N N . GLU A 1 66 ? 16.795 -14.769 12.604 1.00 61.31 66 GLU A N 15
ATOM 19610 C CA . GLU A 1 66 ? 15.406 -15.181 12.773 1.00 14.23 66 GLU A CA 15
ATOM 19611 C C . GLU A 1 66 ? 15.284 -16.702 12.761 1.00 73.11 66 GLU A C 15
ATOM 19612 O O . GLU A 1 66 ? 14.470 -17.276 13.486 1.00 23.51 66 GLU A O 15
ATOM 19624 N N . PHE A 1 67 ? 16.098 -17.349 11.934 1.00 32.21 67 PHE A N 15
ATOM 19625 C CA . PHE A 1 67 ? 16.080 -18.804 11.827 1.00 14.43 67 PHE A CA 15
ATOM 19626 C C . PHE A 1 67 ? 17.311 -19.412 12.495 1.00 62.12 67 PHE A C 15
ATOM 19627 O O . PHE A 1 67 ? 17.883 -20.383 11.998 1.00 21.31 67 PHE A O 15
ATOM 19644 N N . MET A 1 68 ? 17.712 -18.835 13.621 1.00 3.21 68 MET A N 15
ATOM 19645 C CA . MET A 1 68 ? 18.873 -19.322 14.357 1.00 65.30 68 MET A CA 15
ATOM 19646 C C . MET A 1 68 ? 18.528 -20.580 15.147 1.00 52.22 68 MET A C 15
ATOM 19647 O O . MET A 1 68 ? 19.344 -21.494 15.262 1.00 12.33 68 MET A O 15
ATOM 19661 N N . ASP A 1 69 ? 17.316 -20.619 15.690 1.00 34.13 69 ASP A N 15
ATOM 19662 C CA . ASP A 1 69 ? 16.864 -21.766 16.468 1.00 32.40 69 ASP A CA 15
ATOM 19663 C C . ASP A 1 69 ? 17.024 -23.059 15.675 1.00 53.50 69 ASP A C 15
ATOM 19664 O O . ASP A 1 69 ? 17.617 -24.025 16.155 1.00 72.34 69 ASP A O 15
ATOM 19673 N N . PHE A 1 70 ? 16.490 -23.070 14.458 1.00 11.41 70 PHE A N 15
ATOM 19674 C CA . PHE A 1 70 ? 16.572 -24.245 13.598 1.00 50.21 70 PHE A CA 15
ATOM 19675 C C . PHE A 1 70 ? 17.982 -24.413 13.038 1.00 13.23 70 PHE A C 15
ATOM 19676 O O . PHE A 1 70 ? 18.249 -24.067 11.888 1.00 12.12 70 PHE A O 15
ATOM 19693 N N . GLU A 1 71 ? 18.879 -24.945 13.862 1.00 22.05 71 GLU A N 15
ATOM 19694 C CA . GLU A 1 71 ? 20.263 -25.156 13.450 1.00 0.15 71 GLU A CA 15
ATOM 19695 C C . GLU A 1 71 ? 20.347 -26.209 12.348 1.00 5.50 71 GLU A C 15
ATOM 19696 O O . GLU A 1 71 ? 19.470 -27.065 12.224 1.00 70.54 71 GLU A O 15
ATOM 19708 N N . LEU A 1 72 ? 21.407 -26.139 11.551 1.00 43.45 72 LEU A N 15
ATOM 19709 C CA . LEU A 1 72 ? 21.607 -27.085 10.459 1.00 4.42 72 LEU A CA 15
ATOM 19710 C C . LEU A 1 72 ? 23.033 -27.625 10.461 1.00 55.22 72 LEU A C 15
ATOM 19711 O O . LEU A 1 72 ? 23.253 -28.828 10.314 1.00 23.02 72 LEU A O 15
ATOM 19727 N N . ASP A 1 73 ? 24.000 -26.729 10.631 1.00 1.34 73 ASP A N 15
ATOM 19728 C CA . ASP A 1 73 ? 25.405 -27.116 10.655 1.00 72.20 73 ASP A CA 15
ATOM 19729 C C . ASP A 1 73 ? 25.749 -27.992 9.455 1.00 33.05 73 ASP A C 15
ATOM 19730 O O . ASP A 1 73 ? 25.974 -29.194 9.594 1.00 70.25 73 ASP A O 15
ATOM 19739 N N . LYS A 1 74 ? 25.786 -27.382 8.275 1.00 22.32 74 LYS A N 15
ATOM 19740 C CA . LYS A 1 74 ? 26.103 -28.104 7.049 1.00 45.01 74 LYS A CA 15
ATOM 19741 C C . LYS A 1 74 ? 27.504 -27.756 6.558 1.00 4.15 74 LYS A C 15
ATOM 19742 O O . LYS A 1 74 ? 27.678 -26.864 5.730 1.00 33.01 74 LYS A O 15
ATOM 19761 N N . ASN A 1 75 ? 28.501 -28.469 7.074 1.00 50.00 75 ASN A N 15
ATOM 19762 C CA . ASN A 1 75 ? 29.887 -28.235 6.687 1.00 33.42 75 ASN A CA 15
ATOM 19763 C C . ASN A 1 75 ? 30.543 -29.527 6.209 1.00 13.53 75 ASN A C 15
ATOM 19764 O O . ASN A 1 75 ? 29.896 -30.571 6.121 1.00 20.41 75 ASN A O 15
ATOM 19775 N N . LYS A 1 76 ? 31.833 -29.450 5.898 1.00 63.45 76 LYS A N 15
ATOM 19776 C CA . LYS A 1 76 ? 32.579 -30.611 5.430 1.00 62.22 76 LYS A CA 15
ATOM 19777 C C . LYS A 1 76 ? 31.973 -31.165 4.145 1.00 44.00 76 LYS A C 15
ATOM 19778 O O . LYS A 1 76 ? 31.639 -32.347 4.065 1.00 31.35 76 LYS A O 15
ATOM 19797 N N . GLU A 1 77 ? 31.836 -30.303 3.141 1.00 60.23 77 GLU A N 15
ATOM 19798 C CA . GLU A 1 77 ? 31.271 -30.708 1.859 1.00 55.42 77 GLU A CA 15
ATOM 19799 C C . GLU A 1 77 ? 32.078 -31.848 1.244 1.00 1.44 77 GLU A C 15
ATOM 19800 O O . GLU A 1 77 ? 33.047 -32.326 1.835 1.00 3.11 77 GLU A O 15
ATOM 19812 N N . VAL A 1 78 ? 31.670 -32.280 0.055 1.00 72.34 78 VAL A N 15
ATOM 19813 C CA . VAL A 1 78 ? 32.354 -33.362 -0.641 1.00 1.21 78 VAL A CA 15
ATOM 19814 C C . VAL A 1 78 ? 33.521 -32.833 -1.467 1.00 24.32 78 VAL A C 15
ATOM 19815 O O . VAL A 1 78 ? 33.347 -31.958 -2.315 1.00 54.22 78 VAL A O 15
ATOM 19828 N N . ILE A 1 79 ? 34.710 -33.372 -1.214 1.00 12.34 79 ILE A N 15
ATOM 19829 C CA . ILE A 1 79 ? 35.906 -32.954 -1.936 1.00 3.02 79 ILE A CA 15
ATOM 19830 C C . ILE A 1 79 ? 35.758 -33.205 -3.433 1.00 34.21 79 ILE A C 15
ATOM 19831 O O . ILE A 1 79 ? 34.974 -34.054 -3.857 1.00 71.21 79 ILE A O 15
ATOM 19847 N N . ASP A 1 80 ? 36.520 -32.463 -4.229 1.00 0.43 80 ASP A N 15
ATOM 19848 C CA . ASP A 1 80 ? 36.478 -32.606 -5.680 1.00 44.22 80 ASP A CA 15
ATOM 19849 C C . ASP A 1 80 ? 37.448 -33.687 -6.148 1.00 71.32 80 ASP A C 15
ATOM 19850 O O . ASP A 1 80 ? 38.657 -33.582 -5.943 1.00 72.30 80 ASP A O 15
ATOM 19859 N N . LYS A 1 81 ? 36.908 -34.727 -6.776 1.00 71.21 81 LYS A N 15
ATOM 19860 C CA . LYS A 1 81 ? 37.724 -35.827 -7.272 1.00 32.41 81 LYS A CA 15
ATOM 19861 C C . LYS A 1 81 ? 38.716 -35.339 -8.323 1.00 2.55 81 LYS A C 15
ATOM 19862 O O . LYS A 1 81 ? 38.541 -34.268 -8.905 1.00 71.50 81 LYS A O 15
ATOM 19881 N N . ARG A 1 82 ? 39.757 -36.130 -8.560 1.00 20.24 82 ARG A N 15
ATOM 19882 C CA . ARG A 1 82 ? 40.777 -35.776 -9.540 1.00 35.42 82 ARG A CA 15
ATOM 19883 C C . ARG A 1 82 ? 40.284 -36.047 -10.959 1.00 62.14 82 ARG A C 15
ATOM 19884 O O . ARG A 1 82 ? 40.356 -37.174 -11.448 1.00 11.11 82 ARG A O 15
ATOM 19905 N N . LYS A 1 83 ? 39.784 -35.005 -11.614 1.00 13.04 83 LYS A N 15
ATOM 19906 C CA . LYS A 1 83 ? 39.279 -35.128 -12.977 1.00 34.51 83 LYS A CA 15
ATOM 19907 C C . LYS A 1 83 ? 40.401 -35.503 -13.940 1.00 12.13 83 LYS A C 15
ATOM 19908 O O . LYS A 1 83 ? 41.370 -34.760 -14.100 1.00 41.41 83 LYS A O 15
ATOM 19927 N N . GLY A 1 84 ? 40.263 -36.659 -14.582 1.00 75.13 84 GLY A N 15
ATOM 19928 C CA . GLY A 1 84 ? 41.271 -37.111 -15.523 1.00 35.05 84 GLY A CA 15
ATOM 19929 C C . GLY A 1 84 ? 40.901 -38.424 -16.184 1.00 3.15 84 GLY A C 15
ATOM 19930 O O . GLY A 1 84 ? 41.696 -39.362 -16.139 1.00 65.41 84 GLY A O 15
#

Secondary structure (DSSP, 8-state):
---SS-S--S-----SS-EEEEEEEEE-SSS-SEEEEEEHHHIIIIIS---B-GGGGGSTHHHHHHTTT-------S----S--

InterPro domains:
  IPR029526 PiggyBac transposable element-derived protein [PF13843] (221-310)
  IPR029526 PiggyBac transposable element-derived protein [PF13843] (339-644)

Nearest PDB structures (foldseek):
  6zop-assembly1_A  TM=7.168E-01  e=1.560E-12  Paramecium tetraurelia
  7zsb-assembly1_6  TM=4.119E-01  e=6.063E+00  Saccharomyces cerevisiae
  6zop-assembly1_A  TM=7.349E-01  e=1.172E-13  Paramecium tetraurelia
  7zsb-assembly1_6  TM=3.938E-01  e=7.681E+00  Saccharomyces cerevisiae
  6zop-assembly1_A  TM=6.597E-01  e=2.009E-14  Paramecium tetraurelia

B-factor: mean 38.56, std 22.62, range [0.1, 75.53]

Sequence (84 aa):
GPLGSPEFSYFAKIQPHTFIEGEEIVKCSECGNETKVFCQECTILKAEVVGLCHEKDTIKCQRFHEFMDFELDKNKEVIDKRKGGPLGSPEFSYFAKIQPHTFIEGEEIVKCSECGNETKVFCQECTILKAEVVGLCHEKDTIKCQRFHEFMDFELDKNKEVIDKRKGGPLGSPEFSYFAKIQPHTFIEGEEIVKCSECGNETKVFCQECTILKAEVVGLCHEKDTIKCQRFHEFMDFELDKNKEVIDKRKGGPLGSPEFSYFAKIQPHTFIEGEEIVKCSECGNETKVFCQECTILKAEVVGLCHEKDTIKCQRFHEFMDFELDKNKEVIDKRKGGPLGSPEFSYFAKIQPHTFIEGEEIVKCSECGNETKVFCQECTILKAEVVGLCHEKDTIKCQRFHEFMDFELDKNKEVIDKRKGGPLGSPEFSYFAKIQPHTFIEGEEIVKCSECGNETKVFCQECTILKAEVVGLCHEKDTIKCQRFHEFMDFELDKNKEVIDKRKGGPLGSPEFSYFAKIQPHTFIEGEEIVKCSECGNETKVFCQECTILKAEVVGLCHEKDTIKCQRFHEFMDFELDKNKEVIDKRKGGPLGSPEFSYFAKIQPHTFIEGEEIVKCSECGNETKVFCQECTILKAEVVGLCHEKDTIKCQRFHEFMDFELDKNKEVIDKRKGGPLGSPEFSYFAKIQPHTFIEGEEIVKCSECGNETKVFCQECTILKAEVVGLCHEKDTIKCQRFHEFMDFELDKNKEVIDKRKGGPLGSPEFSYFAKIQPHTFIEGEEIVKCSECGNETKVFCQECTILKAEVVGLCHEKDTIKCQRFHEFMDFELDKNKEVIDKRKGGPLGSPEFSYFAKIQPHTFIEGEEIVKCSECGNETKVFCQECTILKAEVVGLCHEKDTIKCQRFHEFMDFELDKNKEVIDKRKGGPLGSPEFSYFAKIQPHTFIEGEEIVKCSECGNETKVFCQECTILKAEVVGLCHEKDTIKCQRFHEFMDFELDKNKEVIDKRKGGPLGSPEFSYFAKIQPHTFIEGEEIVKCSECGNETKVFCQECTILKAEVVGLCHEKDTIKCQRFHEFMDFELDKNKEVIDKRKGGPLGSPEFSYFAKIQPHTFIEGEEIVKCSECGNETKVFCQECTILKAEVVGLCHEKDTIKCQRFHEFMDFELDKNKEVIDKRKGGPLGSPEFSYFAKIQPHTFIEGEEIVKCSECGNETKVFCQECTILKAEVVGLCHEKDTIKCQRFHEFMDFELDKNKEVIDKRKG

Organism: Paramecium tetraurelia (NCBI:txid5888)

Foldseek 3Di:
DDDDDDDDDDDDDDDPWDKDFDPDWDAQPVNRDTGGIFIPVVCVVVVHGDGFDPCLVPDCSVVCVVVVVVDDPDDDDDDDDDDD

Solvent-accessible surface area: 8314 Å² total; per-residue (Å²): 111,136,182,65,103,90,162,171,106,225,161,89,162,168,109,113,61,62,54,77,138,17,139,146,89,55,130,30,118,106,22,48,75,132,10,83,18,35,0,67,70,10,25,116,158,95,85,121,115,16,47,16,2,103,51,30,103,118,42,133,6,79,122,136,15,125,117,46,124,159,117,130,136,150,118,198,143,144,150,128,120,226,211,93

Radius of gyration: 15.64 Å; Cα contacts (8 Å, |Δi|>4): 78; chains: 1; bounding box: 38×41×36 Å